Protein 3ERW (pdb70)

Nearest PDB structures (foldseek):
  3erw-assembly1_A  TM=1.005E+00  e=5.647E-27  Bacillus subtilis
  5um7-assembly2_B  TM=8.382E-01  e=1.668E-10  Streptococcus gordonii str. Challis substr. CH1
  2l5o-assembly1_A  TM=7.995E-01  e=3.640E-10  Neisseria meningitidis serogroup B
  5um7-assembly1_A  TM=8.100E-01  e=2.735E-09  Streptococcus gordonii str. Challis substr. CH1
  4txo-assembly2_A  TM=7.843E-01  e=5.969E-09  Bradyrhizobium diazoefficiens USDA 110

Foldseek 3Di:
DQDQDKDWAFPVGRIDIVPDAQAKEKEWEDECPPPQCVVQLVQVQVLVVVCLDPRYAYAYEYAQVPDPHVVVVVVSCVVVVRDHTYDYCPVVVVCVVPDPAPGKIFIAGNSNDTPDIDGTHHSVVVSVSRD/DQDQDKDWAFPVGRIDIVPDAQAKEKEWEDECPPPQCVVQLVQVQVLVVVCLDPRYAYAYEYAQVVDPHVVVVVVSCVVVVRDHTYDYCPVVVVCVVPDPAPGKIFIAGNSNDTPDIDGTHHSVVVSVSRD/DKDWAFPVGRIDIVPDAQAKEKEWEDECPPPQCVVQLVQVQVLVVVCLDPRYAYAYEYAQVVDPHVVVVVVSCVVVVRDHTYDYCPVVVVCVVPDDAPGKIFIAGNVNDTPDIDGTHHSVVVSVSRD/DQDQDKDWAFPVGRIDIVPDAQAKEKEWEDECPPPQCVVQLVQVQVLVVVCLDPRYAYAYEYAQVVDPHVVVVVVSCVVVVRDHTYDYCVVVVVCVVPDPAPGKIFIAGNSNDTPDIDGTHHSVVVSVSRD/DQDQDKDWAFPVGRIDIVPDAQAKEKEWEDECPPPQCVVQLVQVQVLVVVCLDPRYAYAYEYAQVPDPHDVVVVVSCVVVVRDHTYDYCVVVVVCVVPDPAPGKIFIAGNSNDTPDIDGTHHSVVVSVSRD/DDKDWAFPVGDIDIVPDAQAKEKEWEDECPPPQVVVQLVQVQVLVVVCLDPRYAYAYEYAQVVDPHDVVVVVSCVVVVRDHTYDYCPVVVVCVVPDDAPGKIFIAGNVNDTPDIDGTHHSVVVSVSRD/DDQDKDWAFPVGRIDIVPDAQAKEKEWEDECPPPQCVVQLVQVQVLVVVCLDPRYAYAYEYAQVVDPHDVVVVVSCVVVVRDHTYDYCPVVVVCVVPDPAPGKIFIAGNSNDTPDIDGTHHSVVVSVSRD

Secondary structure (DSSP, 8-state):
--S--EE---TTS----BS-TTSEEEEEEE-SS-HHHHHHHHHHHHHHHH---SSEEEEEEE-GGGSS-HHHHHHHHHHTT--S-EEE-SSS---TT---EESEEEEE-TT--EEEEEE---HHHHHHHH-/--S---B---TTS----BSPTTSEEEEEEE-SS-HHHHHHHHHHHHHHHH---SSEEEEEEE-GGGSS-HHHHHHHHHHTT--S-EEE-SSS---TT---EESEEEEE-TT--EEEEEE---HHHHHHHH-/-EE---TTS----BSPTTSEEEEEEE-SS-HHHHHHHHHHHHHHHH---SSEEEEEEE-GGGSS-HHHHHHHHHHTT--S-EEE-SSS---TT---SSSEEEEE-TT--EEEEEE---HHHHHHHH-/--SS-EE---TTS----BSPTTSEEEEEEE-SS-HHHHHHHHHHHHHHHH---SSEEEEEEE-GGGSS-HHHHHHHHHHTT--S-EEE-SSS---TT---SSSEEEEE-TT--EEEEEE---HHHHHHHH-/--S--EE---TTS----BSPTTSEEEEEEE-SS-HHHHHHHHHHHHHHHH---SSEEEEEEE-GGGSS-HHHHHHHHHHTT--S-EEE-SSS---TT---EESEEEEE-TT--EEEEEE---HHHHHHHH-/---B---TTS----BSPTTSEEEEEEE-SS-HHHHHHHHHHHHHHHH---SSEEEEEEE-GGGSS-HHHHHHHHHHTT--S-EEE-SSS---TT---EESEEEEE-TT--EEEEEE---HHHHHHHH-/--S--B---TTS----BSPTTSEEEEEEE-SS-HHHHHHHHHHHHHHHH---SSEEEEEEE-GGGSS-HHHHHHHHHHTT--S-EEE-SSS---TT---SSSEEEEE-TT--EEEEEE---HHHHHHHH-

Sequence (909 aa):
PAVPAVFLKTIEGEDISIPNNKGQKTILHFWTSWCCPPCCKKELPQFQSFYDAHPSDSVKLVTVNLVNSEQNQQVVEDFIKANKLTFPIVLDSKGELKEYHIITIPTSFLLNEKGEIEKTKIGPTAEQLKEWTEPAVPAVFLKTIEGEDISIPNNKGQKTILHFWTSWCCPPCCKKELPQFQSFYDAHPSDSVKLVTVNLVNSEQNQQVVEDFIKANKLTFPIVLDSKGELKEYHIITIPTSFLLNEKGEIEKTKIGPTAEQLKEWTEAVFLKTIEGEDISIPNNKGQKTILHFWTSWCCPPCCKKELPQFQSFYDAHPSDSVKLVTVNLVNSEQNQQVVEDFIKANKLTFPIVLDSKGELKEYHIITIPTSFLLNEKGEIEKTKIGPTAEEQLKEWTEPAVPAVFLKTIEGEDISIPNNKGQKTILHFWTSWCCPPCCKKELPQFQSFYDAHPSDSVKLVTVNLVNSEQNQQVVEDFIKANKLTFPIVLDSKGELKEYHIITIPTSFLLNEKGEIEKTKIGPTAEQLKEWTEPAVPAVFLKTIEGEDISIPNNKGQKTILHFWTSWCCPPCCKKELPQFQSFYDAHPSDSVKLVTVNLVNSEQNQQVVEDFIKANKLTFPIVLDSKGELKEYHIITIPTSFLLNEKGEIEKTKIGPTAEEQLKEWTEPAVFLKTIEGEDISIPNNKGQKTILHFWTSWCCPPCCKKELPQFQSFYDAHPSDSVKLVTVNLVNSEQNQQVVEDFIKANKLTFPIVLDSKGEELKEYHIITIPTSFLLNEKGEIEKTKIGPTAEQLKEWTEAVPAVFLKTIEGEDISIPNNKGQKTILHFWTSWCCPPCCKKELPQFQSFYDAHPSDSVKLVTVNLVNSEQNQQVVEDFIKANKLTFPIVLDSKGELKEYHIITIPTSFLLNEKGEIEKTKIGPTAEQLKEWTE

Structure (mmCIF, N/CA/C/O backbone):
data_3ERW
#
_entry.id   3ERW
#
_cell.length_a   133.717
_cell.length_b   133.717
_cell.length_c   64.820
_cell.angle_alpha   90.00
_cell.angle_beta   90.00
_cell.angle_gamma   120.00
#
_symmetry.space_group_name_H-M   'P 31'
#
loop_
_entity.id
_entity.type
_entity.pdbx_description
1 polymer 'Sporulation thiol-disulfide oxidoreductase A'
2 water water
#
loop_
_atom_site.group_PDB
_atom_site.id
_atom_site.type_symbol
_atom_site.label_atom_id
_atom_site.label_alt_id
_atom_site.label_comp_id
_atom_site.label_asym_id
_atom_site.label_entity_id
_atom_site.label_seq_id
_atom_site.pdbx_PDB_ins_code
_atom_site.Cartn_x
_atom_site.Cartn_y
_atom_site.Cartn_z
_atom_site.occupancy
_atom_site.B_iso_or_equiv
_atom_site.auth_seq_id
_atom_site.auth_comp_id
_atom_site.auth_asym_id
_atom_site.auth_atom_id
_atom_site.pdbx_PDB_model_num
ATOM 1 N N . PRO A 1 12 ? 23.702 27.370 27.051 1.00 43.62 31 PRO A N 1
ATOM 2 C CA . PRO A 1 12 ? 23.480 28.476 26.103 1.00 46.78 31 PRO A CA 1
ATOM 3 C C . PRO A 1 12 ? 22.010 28.571 25.671 1.00 38.86 31 PRO A C 1
ATOM 4 O O . PRO A 1 12 ? 21.367 27.550 25.433 1.00 35.57 31 PRO A O 1
ATOM 8 N N . ALA A 1 13 ? 21.495 29.790 25.574 1.00 26.08 32 ALA A N 1
ATOM 9 C CA . ALA A 1 13 ? 20.081 30.015 25.300 1.00 31.07 32 ALA A CA 1
ATOM 10 C C . ALA A 1 13 ? 19.556 29.154 24.144 1.00 53.10 32 ALA A C 1
ATOM 11 O O . ALA A 1 13 ? 18.569 28.427 24.291 1.00 48.92 32 ALA A O 1
ATOM 13 N N . VAL A 1 14 ? 20.225 29.241 22.996 1.00 53.11 33 VAL A N 1
ATOM 14 C CA . VAL A 1 14 ? 19.773 28.580 21.785 1.00 36.36 33 VAL A CA 1
ATOM 15 C C . VAL A 1 14 ? 20.890 27.718 21.214 1.00 35.68 33 VAL A C 1
ATOM 16 O O . VAL A 1 14 ? 22.066 28.029 21.380 1.00 28.48 33 VAL A O 1
ATOM 20 N N . PRO A 1 15 ? 20.530 26.598 20.570 1.00 47.76 34 PRO A N 1
ATOM 21 C CA . PRO A 1 15 ? 21.602 25.894 19.867 1.00 44.70 34 PRO A CA 1
ATOM 22 C C . PRO A 1 15 ? 21.920 26.664 18.577 1.00 40.34 34 PRO A C 1
ATOM 23 O O . PRO A 1 15 ? 21.073 26.797 17.694 1.00 30.65 34 PRO A O 1
ATOM 27 N N . ALA A 1 16 ? 23.132 27.200 18.496 1.00 36.21 35 ALA A N 1
ATOM 28 C CA . ALA A 1 16 ? 23.522 28.055 17.383 1.00 36.07 35 ALA A CA 1
ATOM 29 C C . ALA A 1 16 ? 25.018 28.249 17.402 1.00 36.55 35 ALA A C 1
ATOM 30 O O . ALA A 1 16 ? 25.613 28.345 18.473 1.00 42.65 35 ALA A O 1
ATOM 32 N N . VAL A 1 17 ? 25.629 28.296 16.221 1.00 30.17 36 VAL A N 1
ATOM 33 C CA . VAL A 1 17 ? 27.042 28.630 16.131 1.00 30.24 36 VAL A CA 1
ATOM 34 C C . VAL A 1 17 ? 27.185 30.030 15.564 1.00 25.13 36 VAL A C 1
ATOM 35 O O . VAL A 1 17 ? 26.315 30.515 14.843 1.00 22.79 36 VAL A O 1
ATOM 39 N N . PHE A 1 18 ? 28.283 30.676 15.929 1.00 32.69 37 PHE A N 1
ATOM 40 C CA . PHE A 1 18 ? 28.524 32.067 15.586 1.00 29.54 37 PHE A CA 1
ATOM 41 C C . PHE A 1 18 ? 29.645 32.169 14.573 1.00 30.14 37 PHE A C 1
ATOM 42 O O . PHE A 1 18 ? 30.693 31.524 14.719 1.00 26.34 37 PHE A O 1
ATOM 50 N N . LEU A 1 19 ? 29.395 32.964 13.537 1.00 31.35 38 LEU A N 1
ATOM 51 C CA . LEU A 1 19 ? 30.346 33.172 12.465 1.00 28.41 38 LEU A CA 1
ATOM 52 C C . LEU A 1 19 ? 30.773 34.625 12.496 1.00 31.96 38 LEU A C 1
ATOM 53 O O . LEU A 1 19 ? 30.027 35.520 12.103 1.00 32.25 38 LEU A O 1
ATOM 66 N N . LYS A 1 21 ? 34.012 37.731 12.387 1.00 30.74 40 LYS A N 1
ATOM 67 C CA . LYS A 1 21 ? 35.343 38.150 11.987 1.00 37.09 40 LYS A CA 1
ATOM 68 C C . LYS A 1 21 ? 36.049 38.761 13.201 1.00 34.29 40 LYS A C 1
ATOM 69 O O . LYS A 1 21 ? 35.532 39.653 13.868 1.00 25.92 40 LYS A O 1
ATOM 75 N N . THR A 1 22 ? 37.220 38.221 13.494 1.00 33.60 41 THR A N 1
ATOM 76 C CA . THR A 1 22 ? 38.084 38.694 14.560 1.00 25.75 41 THR A CA 1
ATOM 77 C C . THR A 1 22 ? 38.511 40.149 14.322 1.00 34.67 41 THR A C 1
ATOM 78 O O . THR A 1 22 ? 38.428 40.661 13.206 1.00 35.68 41 THR A O 1
ATOM 82 N N . ILE A 1 23 ? 38.938 40.825 15.383 1.00 45.88 42 ILE A N 1
ATOM 83 C CA . ILE A 1 23 ? 39.418 42.201 15.275 1.00 39.47 42 ILE A CA 1
ATOM 84 C C . ILE A 1 23 ? 40.645 42.260 14.354 1.00 41.03 42 ILE A C 1
ATOM 85 O O . ILE A 1 23 ? 40.887 43.259 13.669 1.00 40.46 42 ILE A O 1
ATOM 90 N N . GLU A 1 24 ? 41.405 41.172 14.338 1.00 33.30 43 GLU A N 1
ATOM 91 C CA . GLU A 1 24 ? 42.603 41.065 13.520 1.00 37.26 43 GLU A CA 1
ATOM 92 C C . GLU A 1 24 ? 42.239 40.544 12.133 1.00 40.86 43 GLU A C 1
ATOM 93 O O . GLU A 1 24 ? 43.112 40.138 11.372 1.00 39.97 43 GLU A O 1
ATOM 99 N N . GLY A 1 25 ? 40.942 40.524 11.827 1.00 48.22 44 GLY A N 1
ATOM 100 C CA . GLY A 1 25 ? 40.461 40.162 10.503 1.00 36.20 44 GLY A CA 1
ATOM 101 C C . GLY A 1 25 ? 40.151 38.695 10.255 1.00 35.03 44 GLY A C 1
ATOM 102 O O . GLY A 1 25 ? 39.466 38.360 9.288 1.00 39.07 44 GLY A O 1
ATOM 103 N N . GLU A 1 26 ? 40.648 37.821 11.125 1.00 37.33 45 GLU A N 1
ATOM 104 C CA . GLU A 1 26 ? 40.476 36.374 10.973 1.00 36.93 45 GLU A CA 1
ATOM 105 C C . GLU A 1 26 ? 39.002 35.945 11.057 1.00 35.53 45 GLU A C 1
ATOM 106 O O . GLU A 1 26 ? 38.205 36.546 11.779 1.00 32.29 45 GLU A O 1
ATOM 112 N N . ASP A 1 27 ? 38.643 34.912 10.302 1.00 40.05 46 ASP A N 1
ATOM 113 C CA . ASP A 1 27 ? 37.292 34.356 10.353 1.00 33.97 46 ASP A CA 1
ATOM 114 C C . ASP A 1 27 ? 37.199 33.265 11.405 1.00 33.73 46 ASP A C 1
ATOM 115 O O . ASP A 1 27 ? 37.874 32.241 11.314 1.00 35.95 46 ASP A O 1
ATOM 120 N N . ILE A 1 28 ? 36.335 33.504 12.387 1.00 34.37 47 ILE A N 1
ATOM 121 C CA . ILE A 1 28 ? 36.204 32.679 13.579 1.00 30.77 47 ILE A CA 1
ATOM 122 C C . ILE A 1 28 ? 34.807 32.074 13.671 1.00 28.42 47 ILE A C 1
ATOM 123 O O . ILE A 1 28 ? 33.847 32.645 13.168 1.00 26.48 47 ILE A O 1
ATOM 128 N N . SER A 1 29 ? 34.691 30.916 14.306 1.00 27.94 48 SER A N 1
ATOM 129 C CA . SER A 1 29 ? 33.376 30.405 14.684 1.00 28.59 48 SER A CA 1
ATOM 130 C C . SER A 1 29 ? 33.336 30.064 16.174 1.00 29.72 48 SER A C 1
ATOM 131 O O . SER A 1 29 ? 34.368 29.906 16.814 1.00 28.00 48 SER A O 1
ATOM 134 N N . ILE A 1 30 ? 32.134 29.954 16.722 1.00 36.26 49 ILE A N 1
ATOM 135 C CA . ILE A 1 30 ? 31.959 29.556 18.116 1.00 29.88 49 ILE A CA 1
ATOM 136 C C . ILE A 1 30 ? 30.735 28.660 18.241 1.00 30.69 49 ILE A C 1
ATOM 137 O O . ILE A 1 30 ? 29.615 29.145 18.125 1.00 30.78 49 ILE A O 1
ATOM 142 N N . PRO A 1 31 ? 30.936 27.349 18.477 1.00 41.53 50 PRO A N 1
ATOM 143 C CA . PRO A 1 31 ? 32.201 26.653 18.737 1.00 37.18 50 PRO A CA 1
ATOM 144 C C . PRO A 1 31 ? 32.985 26.429 17.451 1.00 42.00 50 PRO A C 1
ATOM 145 O O . PRO A 1 31 ? 32.472 26.678 16.361 1.00 44.69 50 PRO A O 1
ATOM 149 N N A ASN A 1 32 ? 34.216 25.946 17.572 0.50 42.91 51 ASN A N 1
ATOM 150 N N B ASN A 1 32 ? 34.216 25.945 17.577 0.50 42.91 51 ASN A N 1
ATOM 151 C CA A ASN A 1 32 ? 35.037 25.712 16.390 0.50 43.10 51 ASN A CA 1
ATOM 152 C CA B ASN A 1 32 ? 35.042 25.692 16.404 0.50 43.09 51 ASN A CA 1
ATOM 153 C C A ASN A 1 32 ? 34.866 24.323 15.789 0.50 45.54 51 ASN A C 1
ATOM 154 C C B ASN A 1 32 ? 34.795 24.322 15.791 0.50 45.53 51 ASN A C 1
ATOM 155 O O A ASN A 1 32 ? 34.810 23.319 16.503 0.50 45.00 51 ASN A O 1
ATOM 156 O O B ASN A 1 32 ? 34.624 23.326 16.498 0.50 45.11 51 ASN A O 1
ATOM 165 N N . LYS A 1 33 ? 34.772 24.295 14.464 1.00 48.27 52 LYS A N 1
ATOM 166 C CA . LYS A 1 33 ? 34.645 23.065 13.706 1.00 48.24 52 LYS A CA 1
ATOM 167 C C . LYS A 1 33 ? 35.628 22.002 14.204 1.00 46.97 52 LYS A C 1
ATOM 168 O O . LYS A 1 33 ? 36.841 22.225 14.240 1.00 46.94 52 LYS A O 1
ATOM 174 N N . GLY A 1 34 ? 35.090 20.851 14.596 1.00 51.31 53 GLY A N 1
ATOM 175 C CA . GLY A 1 34 ? 35.898 19.739 15.066 1.00 51.97 53 GLY A CA 1
ATOM 176 C C . GLY A 1 34 ? 37.042 20.156 15.969 1.00 54.84 53 GLY A C 1
ATOM 177 O O . GLY A 1 34 ? 38.186 19.752 15.760 1.00 51.12 53 GLY A O 1
ATOM 178 N N . GLN A 1 35 ? 36.735 20.966 16.978 1.00 60.16 54 GLN A N 1
ATOM 179 C CA . GLN A 1 35 ? 37.762 21.462 17.880 1.00 43.51 54 GLN A CA 1
ATOM 180 C C . GLN A 1 35 ? 37.126 22.065 19.119 1.00 42.29 54 GLN A C 1
ATOM 181 O O . GLN A 1 35 ? 36.004 22.572 19.065 1.00 44.79 54 GLN A O 1
ATOM 187 N N . LYS A 1 36 ? 37.848 21.999 20.233 1.00 42.68 55 LYS A N 1
ATOM 188 C CA . LYS A 1 36 ? 37.368 22.526 21.511 1.00 38.18 55 LYS A CA 1
ATOM 189 C C . LYS A 1 36 ? 37.633 24.034 21.578 1.00 36.24 55 LYS A C 1
ATOM 190 O O . LYS A 1 36 ? 38.573 24.529 20.949 1.00 30.65 55 LYS A O 1
ATOM 196 N N . THR A 1 37 ? 36.806 24.758 22.333 1.00 29.96 56 THR A N 1
ATOM 197 C CA . THR A 1 37 ? 36.889 26.215 22.381 1.00 29.88 56 THR A CA 1
ATOM 198 C C . THR A 1 37 ? 36.941 26.786 23.802 1.00 27.60 56 THR A C 1
ATOM 199 O O . THR A 1 37 ? 36.131 26.429 24.665 1.00 26.18 56 THR A O 1
ATOM 203 N N . ILE A 1 38 ? 37.902 27.676 24.040 1.00 25.25 57 ILE A N 1
ATOM 204 C CA . ILE A 1 38 ? 37.881 28.496 25.246 1.00 25.57 57 ILE A CA 1
ATOM 205 C C . ILE A 1 38 ? 37.329 29.892 24.912 1.00 27.79 57 ILE A C 1
ATOM 206 O O . ILE A 1 38 ? 37.954 30.679 24.174 1.00 20.51 57 ILE A O 1
ATOM 211 N N . LEU A 1 39 ? 36.149 30.178 25.457 1.00 19.46 58 LEU A N 1
ATOM 212 C CA . LEU A 1 39 ? 35.454 31.430 25.220 1.00 18.16 58 LEU A CA 1
ATOM 213 C C . LEU A 1 39 ? 35.595 32.359 26.436 1.00 25.56 58 LEU A C 1
ATOM 214 O O . LEU A 1 39 ? 35.254 31.980 27.558 1.00 18.74 58 LEU A O 1
ATOM 219 N N . HIS A 1 40 ? 36.099 33.572 26.207 1.00 22.45 59 HIS A N 1
ATOM 220 C CA . HIS A 1 40 ? 36.352 34.515 27.288 1.00 18.23 59 HIS A CA 1
ATOM 221 C C . HIS A 1 40 ? 35.647 35.856 27.065 1.00 17.52 59 HIS A C 1
ATOM 222 O O . HIS A 1 40 ? 35.721 36.421 25.984 1.00 19.23 59 HIS A O 1
ATOM 229 N N . PHE A 1 41 ? 34.975 36.353 28.106 1.00 20.51 60 PHE A N 1
ATOM 230 C CA . PHE A 1 41 ? 34.236 37.611 28.053 1.00 16.28 60 PHE A CA 1
ATOM 231 C C . PHE A 1 41 ? 34.876 38.715 28.917 1.00 19.12 60 PHE A C 1
ATOM 232 O O . PHE A 1 41 ? 35.232 38.488 30.075 1.00 15.20 60 PHE A O 1
ATOM 240 N N . TRP A 1 42 ? 35.005 39.915 28.356 1.00 19.08 61 TRP A N 1
ATOM 241 C CA . TRP A 1 42 ? 35.689 40.999 29.058 1.00 18.83 61 TRP A CA 1
ATOM 242 C C . TRP A 1 42 ? 35.374 42.407 28.531 1.00 16.63 61 TRP A C 1
ATOM 243 O O . TRP A 1 42 ? 34.771 42.579 27.474 1.00 21.21 61 TRP A O 1
ATOM 254 N N . THR A 1 43 ? 35.809 43.408 29.291 1.00 22.51 62 THR A N 1
ATOM 255 C CA . THR A 1 43 ? 35.861 44.796 28.844 1.00 20.92 62 THR A CA 1
ATOM 256 C C . THR A 1 43 ? 37.211 45.367 29.275 1.00 24.60 62 THR A C 1
ATOM 257 O O . THR A 1 43 ? 37.897 44.793 30.129 1.00 28.21 62 THR A O 1
ATOM 261 N N . SER A 1 44 ? 37.591 46.497 28.688 1.00 28.19 63 SER A N 1
ATOM 262 C CA . SER A 1 44 ? 38.893 47.102 28.942 1.00 24.17 63 SER A CA 1
ATOM 263 C C . SER A 1 44 ? 38.971 47.779 30.310 1.00 28.86 63 SER A C 1
ATOM 264 O O . SER A 1 44 ? 40.039 47.844 30.928 1.00 32.89 63 SER A O 1
ATOM 267 N N . TRP A 1 45 ? 37.836 48.276 30.788 1.00 33.06 64 TRP A N 1
ATOM 268 C CA . TRP A 1 45 ? 37.811 49.038 32.029 1.00 21.90 64 TRP A CA 1
ATOM 269 C C . TRP A 1 45 ? 37.595 48.149 33.245 1.00 25.31 64 TRP A C 1
ATOM 270 O O . TRP A 1 45 ? 37.883 48.544 34.373 1.00 26.09 64 TRP A O 1
ATOM 281 N N A CYS A 1 46 ? 37.084 46.948 33.007 0.50 25.22 65 CYS A N 1
ATOM 282 N N B CYS A 1 46 ? 37.075 46.949 33.015 0.50 25.15 65 CYS A N 1
ATOM 283 C CA A CYS A 1 46 ? 36.863 45.981 34.073 0.50 23.33 65 CYS A CA 1
ATOM 284 C CA B CYS A 1 46 ? 36.835 46.013 34.103 0.50 23.34 65 CYS A CA 1
ATOM 285 C C A CYS A 1 46 ? 38.182 45.703 34.793 0.50 24.88 65 CYS A C 1
ATOM 286 C C B CYS A 1 46 ? 38.158 45.708 34.797 0.50 24.89 65 CYS A C 1
ATOM 287 O O A CYS A 1 46 ? 39.113 45.168 34.197 0.50 28.78 65 CYS A O 1
ATOM 288 O O B CYS A 1 46 ? 39.069 45.155 34.186 0.50 28.77 65 CYS A O 1
ATOM 293 N N . PRO A 1 47 ? 38.272 46.085 36.078 1.00 26.87 66 PRO A N 1
ATOM 294 C CA . PRO A 1 47 ? 39.521 45.897 36.829 1.00 25.78 66 PRO A CA 1
ATOM 295 C C . PRO A 1 47 ? 40.057 44.455 36.845 1.00 24.37 66 PRO A C 1
ATOM 296 O O . PRO A 1 47 ? 41.242 44.272 36.560 1.00 30.61 66 PRO A O 1
ATOM 300 N N . PRO A 1 48 ? 39.213 43.451 37.156 1.00 26.83 67 PRO A N 1
ATOM 301 C CA . PRO A 1 48 ? 39.699 42.060 37.133 1.00 23.84 67 PRO A CA 1
ATOM 302 C C . PRO A 1 48 ? 40.084 41.542 35.734 1.00 24.77 67 PRO A C 1
ATOM 303 O O . PRO A 1 48 ? 40.990 40.717 35.622 1.00 26.85 67 PRO A O 1
ATOM 307 N N A CYS A 1 49 ? 39.402 42.024 34.696 0.50 25.09 68 CYS A N 1
ATOM 308 N N B CYS A 1 49 ? 39.388 42.007 34.698 0.50 25.06 68 CYS A N 1
ATOM 309 C CA A CYS A 1 49 ? 39.707 41.642 33.318 0.50 24.39 68 CYS A CA 1
ATOM 310 C CA B CYS A 1 49 ? 39.711 41.650 33.317 0.50 24.38 68 CYS A CA 1
ATOM 311 C C A CYS A 1 49 ? 41.041 42.232 32.888 0.50 23.66 68 CYS A C 1
ATOM 312 C C B CYS A 1 49 ? 41.062 42.220 32.934 0.50 23.66 68 CYS A C 1
ATOM 313 O O A CYS A 1 49 ? 41.864 41.560 32.283 0.50 26.10 68 CYS A O 1
ATOM 314 O O B CYS A 1 49 ? 41.917 41.525 32.403 0.50 26.13 68 CYS A O 1
ATOM 319 N N . LYS A 1 50 ? 41.225 43.511 33.196 1.00 30.06 69 LYS A N 1
ATOM 320 C CA . LYS A 1 50 ? 42.444 44.241 32.877 1.00 28.21 69 LYS A CA 1
ATOM 321 C C . LYS A 1 50 ? 43.714 43.520 33.335 1.00 26.92 69 LYS A C 1
ATOM 322 O O . LYS A 1 50 ? 44.652 43.360 32.561 1.00 27.32 69 LYS A O 1
ATOM 328 N N . LYS A 1 51 ? 43.753 43.090 34.591 1.00 25.45 70 LYS A N 1
ATOM 329 C CA . LYS A 1 51 ? 44.941 42.403 35.084 1.00 25.50 70 LYS A CA 1
ATOM 330 C C . LYS A 1 51 ? 44.999 40.922 34.679 1.00 27.37 70 LYS A C 1
ATOM 331 O O . LYS A 1 51 ? 46.028 40.266 34.824 1.00 35.31 70 LYS A O 1
ATOM 337 N N . GLU A 1 52 ? 43.897 40.411 34.142 1.00 29.42 71 GLU A N 1
ATOM 338 C CA . GLU A 1 52 ? 43.820 39.030 33.676 1.00 20.34 71 GLU A CA 1
ATOM 339 C C . GLU A 1 52 ? 44.181 38.881 32.198 1.00 25.14 71 GLU A C 1
ATOM 340 O O . GLU A 1 52 ? 44.534 37.792 31.754 1.00 26.88 71 GLU A O 1
ATOM 346 N N . LEU A 1 53 ? 44.079 39.968 31.435 1.00 23.08 72 LEU A N 1
ATOM 347 C CA . LEU A 1 53 ? 44.386 39.939 29.999 1.00 27.37 72 LEU A CA 1
ATOM 348 C C . LEU A 1 53 ? 45.808 39.460 29.652 1.00 28.49 72 LEU A C 1
ATOM 349 O O . LEU A 1 53 ? 46.001 38.768 28.647 1.00 30.00 72 LEU A O 1
ATOM 354 N N . PRO A 1 54 ? 46.812 39.845 30.464 1.00 32.09 73 PRO A N 1
ATOM 355 C CA . PRO A 1 54 ? 48.184 39.358 30.248 1.00 30.32 73 PRO A CA 1
ATOM 356 C C . PRO A 1 54 ? 48.280 37.842 30.410 1.00 31.77 73 PRO A C 1
ATOM 357 O O . PRO A 1 54 ? 49.142 37.187 29.816 1.00 27.54 73 PRO A O 1
ATOM 361 N N . GLN A 1 55 ? 47.383 37.305 31.228 1.00 33.97 74 GLN A N 1
ATOM 362 C CA . GLN A 1 55 ? 47.273 35.872 31.475 1.00 26.40 74 GLN A CA 1
ATOM 363 C C . GLN A 1 55 ? 46.847 35.132 30.199 1.00 23.96 74 GLN A C 1
ATOM 364 O O . GLN A 1 55 ? 47.359 34.053 29.882 1.00 26.96 74 GLN A O 1
ATOM 370 N N . PHE A 1 56 ? 45.913 35.726 29.464 1.00 27.18 75 PHE A N 1
ATOM 371 C CA . PHE A 1 56 ? 45.450 35.171 28.190 1.00 24.01 75 PHE A CA 1
ATOM 372 C C . PHE A 1 56 ? 46.460 35.359 27.066 1.00 25.18 75 PHE A C 1
ATOM 373 O O . PHE A 1 56 ? 46.570 34.516 26.181 1.00 26.08 75 PHE A O 1
ATOM 381 N N . GLN A 1 57 ? 47.191 36.471 27.103 1.00 28.45 76 GLN A N 1
ATOM 382 C CA . GLN A 1 57 ? 48.282 36.702 26.156 1.00 30.97 76 GLN A CA 1
ATOM 383 C C . GLN A 1 57 ? 49.400 35.677 26.365 1.00 27.14 76 GLN A C 1
ATOM 384 O O . GLN A 1 57 ? 49.856 35.040 25.422 1.00 28.29 76 GLN A O 1
ATOM 390 N N . SER A 1 58 ? 49.829 35.514 27.610 1.00 25.42 77 SER A N 1
ATOM 391 C CA . SER A 1 58 ? 50.829 34.501 27.963 1.00 23.85 77 SER A CA 1
ATOM 392 C C . SER A 1 58 ? 50.447 33.080 27.524 1.00 28.87 77 SER A C 1
ATOM 393 O O . SER A 1 58 ? 51.219 32.396 26.857 1.00 40.11 77 SER A O 1
ATOM 396 N N . PHE A 1 59 ? 49.254 32.642 27.907 1.00 31.75 78 PHE A N 1
ATOM 397 C CA . PHE A 1 59 ? 48.703 31.347 27.490 1.00 23.93 78 PHE A CA 1
ATOM 398 C C . PHE A 1 59 ? 48.667 31.178 25.969 1.00 31.31 78 PHE A C 1
ATOM 399 O O . PHE A 1 59 ? 49.076 30.145 25.435 1.00 34.12 78 PHE A O 1
ATOM 407 N N . TYR A 1 60 ? 48.174 32.200 25.276 1.00 31.35 79 TYR A N 1
ATOM 408 C CA . TYR A 1 60 ? 48.107 32.197 23.814 1.00 29.27 79 TYR A CA 1
ATOM 409 C C . TYR A 1 60 ? 49.490 32.093 23.165 1.00 30.85 79 TYR A C 1
ATOM 410 O O . TYR A 1 60 ? 49.666 31.406 22.161 1.00 31.16 79 TYR A O 1
ATOM 419 N N . ASP A 1 61 ? 50.460 32.806 23.733 1.00 33.19 80 ASP A N 1
ATOM 420 C CA . ASP A 1 61 ? 51.820 32.826 23.207 1.00 30.40 80 ASP A CA 1
ATOM 421 C C . ASP A 1 61 ? 52.495 31.464 23.382 1.00 40.98 80 ASP A C 1
ATOM 422 O O . ASP A 1 61 ? 53.253 31.017 22.514 1.00 44.33 80 ASP A O 1
ATOM 427 N N . ALA A 1 62 ? 52.209 30.807 24.503 1.00 39.93 81 ALA A N 1
ATOM 428 C CA . ALA A 1 62 ? 52.786 29.493 24.801 1.00 39.18 81 ALA A CA 1
ATOM 429 C C . ALA A 1 62 ? 52.168 28.376 23.961 1.00 44.52 81 ALA A C 1
ATOM 430 O O . ALA A 1 62 ? 52.787 27.331 23.766 1.00 46.48 81 ALA A O 1
ATOM 432 N N . HIS A 1 63 ? 50.948 28.605 23.474 1.00 50.98 82 HIS A N 1
ATOM 433 C CA . HIS A 1 63 ? 50.239 27.660 22.597 1.00 45.94 82 HIS A CA 1
ATOM 434 C C . HIS A 1 63 ? 50.320 26.203 23.063 1.00 56.04 82 HIS A C 1
ATOM 435 O O . HIS A 1 63 ? 50.896 25.356 22.373 1.00 53.22 82 HIS A O 1
ATOM 442 N N . PRO A 1 64 ? 49.739 25.906 24.239 1.00 56.79 83 PRO A N 1
ATOM 443 C CA . PRO A 1 64 ? 49.773 24.543 24.784 1.00 52.76 83 PRO A CA 1
ATOM 444 C C . PRO A 1 64 ? 49.095 23.507 23.880 1.00 51.31 83 PRO A C 1
ATOM 445 O O . PRO A 1 64 ? 49.631 22.411 23.719 1.00 50.17 83 PRO A O 1
ATOM 449 N N . SER A 1 65 ? 47.947 23.845 23.296 1.00 56.01 84 SER A N 1
ATOM 450 C CA . SER A 1 65 ? 47.176 22.861 22.531 1.00 53.78 84 SER A CA 1
ATOM 451 C C . SER A 1 65 ? 46.856 23.264 21.092 1.00 51.35 84 SER A C 1
ATOM 452 O O . SER A 1 65 ? 46.685 24.445 20.777 1.00 49.97 84 SER A O 1
ATOM 455 N N . ASP A 1 66 ? 46.771 22.255 20.230 1.00 55.85 85 ASP A N 1
ATOM 456 C CA . ASP A 1 66 ? 46.354 22.438 18.843 1.00 61.48 85 ASP A CA 1
ATOM 457 C C . ASP A 1 66 ? 44.888 22.066 18.693 1.00 58.50 85 ASP A C 1
ATOM 458 O O . ASP A 1 66 ? 44.247 22.416 17.701 1.00 47.12 85 ASP A O 1
ATOM 463 N N . SER A 1 67 ? 44.367 21.348 19.686 1.00 50.95 86 SER A N 1
ATOM 464 C CA . SER A 1 67 ? 42.994 20.871 19.649 1.00 47.45 86 SER A CA 1
ATOM 465 C C . SER A 1 67 ? 42.060 21.764 20.456 1.00 47.62 86 SER A C 1
ATOM 466 O O . SER A 1 67 ? 40.886 21.439 20.631 1.00 42.44 86 SER A O 1
ATOM 469 N N . VAL A 1 68 ? 42.586 22.888 20.942 1.00 46.17 87 VAL A N 1
ATOM 470 C CA . VAL A 1 68 ? 41.773 23.867 21.666 1.00 41.57 87 VAL A CA 1
ATOM 471 C C . VAL A 1 68 ? 41.935 25.269 21.086 1.00 42.03 87 VAL A C 1
ATOM 472 O O . VAL A 1 68 ? 43.047 25.748 20.887 1.00 43.31 87 VAL A O 1
ATOM 476 N N . LYS A 1 69 ? 40.814 25.923 20.821 1.00 38.16 88 LYS A N 1
ATOM 477 C CA . LYS A 1 69 ? 40.834 27.231 20.194 1.00 34.15 88 LYS A CA 1
ATOM 478 C C . LYS A 1 69 ? 40.400 28.314 21.188 1.00 34.10 88 LYS A C 1
ATOM 479 O O . LYS A 1 69 ? 39.329 28.230 21.786 1.00 32.38 88 LYS A O 1
ATOM 485 N N . LEU A 1 70 ? 41.247 29.322 21.373 1.00 24.66 89 LEU A N 1
ATOM 486 C CA . LEU A 1 70 ? 40.895 30.468 22.200 1.00 26.41 89 LEU A CA 1
ATOM 487 C C . LEU A 1 70 ? 40.177 31.548 21.398 1.00 29.49 89 LEU A C 1
ATOM 488 O O . LEU A 1 70 ? 40.756 32.146 20.488 1.00 34.70 89 LEU A O 1
ATOM 493 N N . VAL A 1 71 ? 38.910 31.792 21.722 1.00 27.14 90 VAL A N 1
ATOM 494 C CA . VAL A 1 71 ? 38.239 32.992 21.226 1.00 24.01 90 VAL A CA 1
ATOM 495 C C . VAL A 1 71 ? 37.726 33.885 22.353 1.00 22.31 90 VAL A C 1
ATOM 496 O O . VAL A 1 71 ? 37.135 33.430 23.339 1.00 22.69 90 VAL A O 1
ATOM 500 N N . THR A 1 72 ? 37.985 35.171 22.176 1.00 28.68 91 THR A N 1
ATOM 501 C CA . THR A 1 72 ? 37.814 36.182 23.198 1.00 22.70 91 THR A CA 1
ATOM 502 C C . THR A 1 72 ? 36.757 37.197 22.748 1.00 22.36 91 THR A C 1
ATOM 503 O O . THR A 1 72 ? 36.752 37.651 21.598 1.00 18.86 91 THR A O 1
ATOM 507 N N . VAL A 1 73 ? 35.843 37.531 23.648 1.00 19.51 92 VAL A N 1
ATOM 508 C CA . VAL A 1 73 ? 34.745 38.422 23.307 1.00 17.81 92 VAL A CA 1
ATOM 509 C C . VAL A 1 73 ? 34.748 39.730 24.089 1.00 23.94 92 VAL A C 1
ATOM 510 O O . VAL A 1 73 ? 34.539 39.734 25.308 1.00 28.19 92 VAL A O 1
ATOM 514 N N . ASN A 1 74 ? 34.971 40.842 23.392 1.00 20.25 93 ASN A N 1
ATOM 515 C CA . ASN A 1 74 ? 34.853 42.148 24.026 1.00 17.90 93 ASN A CA 1
ATOM 516 C C . ASN A 1 74 ? 33.397 42.579 24.031 1.00 23.73 93 ASN A C 1
ATOM 517 O O . ASN A 1 74 ? 32.706 42.475 23.019 1.00 21.75 93 ASN A O 1
ATOM 522 N N . LEU A 1 75 ? 32.920 43.022 25.187 1.00 28.42 94 LEU A N 1
ATOM 523 C CA . LEU A 1 75 ? 31.565 43.533 25.299 1.00 21.36 94 LEU A CA 1
ATOM 524 C C . LEU A 1 75 ? 31.586 45.001 24.939 1.00 22.98 94 LEU A C 1
ATOM 525 O O . LEU A 1 75 ? 31.589 45.867 25.810 1.00 29.23 94 LEU A O 1
ATOM 530 N N . VAL A 1 76 ? 31.614 45.270 23.641 1.00 26.00 95 VAL A N 1
ATOM 531 C CA . VAL A 1 76 ? 31.871 46.608 23.139 1.00 23.44 95 VAL A CA 1
ATOM 532 C C . VAL A 1 76 ? 30.786 47.619 23.526 1.00 25.75 95 VAL A C 1
ATOM 533 O O . VAL A 1 76 ? 31.072 48.801 23.734 1.00 26.81 95 VAL A O 1
ATOM 537 N N . ASN A 1 77 ? 29.552 47.147 23.649 1.00 25.10 96 ASN A N 1
ATOM 538 C CA . ASN A 1 77 ? 28.434 48.015 24.004 1.00 20.33 96 ASN A CA 1
ATOM 539 C C . ASN A 1 77 ? 28.475 48.423 25.472 1.00 26.54 96 ASN A C 1
ATOM 540 O O . ASN A 1 77 ? 27.674 49.240 25.927 1.00 29.01 96 ASN A O 1
ATOM 545 N N . SER A 1 78 ? 29.418 47.845 26.211 1.00 28.76 97 SER A N 1
ATOM 546 C CA . SER A 1 78 ? 29.692 48.255 27.591 1.00 22.85 97 SER A CA 1
ATOM 547 C C . SER A 1 78 ? 30.957 49.112 27.629 1.00 25.79 97 SER A C 1
ATOM 548 O O . SER A 1 78 ? 31.541 49.344 28.686 1.00 24.71 97 SER A O 1
ATOM 551 N N . GLU A 1 79 ? 31.382 49.573 26.460 1.00 27.85 98 GLU A N 1
ATOM 552 C CA . GLU A 1 79 ? 32.584 50.384 26.353 1.00 25.58 98 GLU A CA 1
ATOM 553 C C . GLU A 1 79 ? 32.195 51.796 25.969 1.00 27.26 98 GLU A C 1
ATOM 554 O O . GLU A 1 79 ? 31.077 52.030 25.523 1.00 31.75 98 GLU A O 1
ATOM 560 N N . GLN A 1 80 ? 33.112 52.738 26.156 1.00 33.82 99 GLN A N 1
ATOM 561 C CA . GLN A 1 80 ? 32.928 54.095 25.651 1.00 28.28 99 GLN A CA 1
ATOM 562 C C . GLN A 1 80 ? 32.466 54.038 24.192 1.00 26.89 99 GLN A C 1
ATOM 563 O O . GLN A 1 80 ? 31.400 54.537 23.830 1.00 37.08 99 GLN A O 1
ATOM 569 N N . ASN A 1 81 ? 33.284 53.417 23.357 1.00 24.47 100 ASN A N 1
ATOM 570 C CA . ASN A 1 81 ? 32.941 53.183 21.966 1.00 25.12 100 ASN A CA 1
ATOM 571 C C . ASN A 1 81 ? 33.890 52.117 21.430 1.00 26.05 100 ASN A C 1
ATOM 572 O O . ASN A 1 81 ? 34.694 51.563 22.189 1.00 22.31 100 ASN A O 1
ATOM 577 N 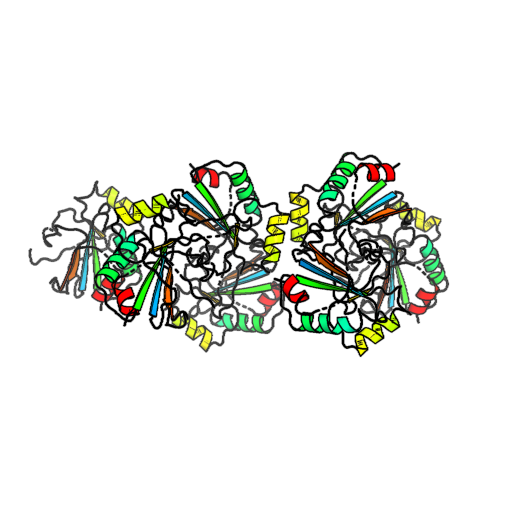N . GLN A 1 82 ? 33.801 51.833 20.132 1.00 31.42 101 GLN A N 1
ATOM 578 C CA . GLN A 1 82 ? 34.646 50.814 19.514 1.00 31.29 101 GLN A CA 1
ATOM 579 C C . GLN A 1 82 ? 36.098 51.256 19.322 1.00 27.24 101 GLN A C 1
ATOM 580 O O . GLN A 1 82 ? 37.019 50.445 19.428 1.00 32.74 101 GLN A O 1
ATOM 586 N N . GLN A 1 83 ? 36.304 52.535 19.034 1.00 30.19 102 GLN A N 1
ATOM 587 C CA . GLN A 1 83 ? 37.657 53.042 18.812 1.00 30.40 102 GLN A CA 1
ATOM 588 C C . GLN A 1 83 ? 38.493 52.893 20.072 1.00 25.74 102 GLN A C 1
ATOM 589 O O . GLN A 1 83 ? 39.670 52.571 20.000 1.00 22.05 102 GLN A O 1
ATOM 595 N N . VAL A 1 84 ? 37.862 53.129 21.222 1.00 25.72 103 VAL A N 1
ATOM 596 C CA . VAL A 1 84 ? 38.516 53.000 22.522 1.00 27.07 103 VAL A CA 1
ATOM 597 C C . VAL A 1 84 ? 39.049 51.589 22.730 1.00 24.17 103 VAL A C 1
ATOM 598 O O . VAL A 1 84 ? 40.169 51.408 23.192 1.00 22.70 103 VAL A O 1
ATOM 602 N N . VAL A 1 85 ? 38.244 50.596 22.370 1.00 28.38 104 VAL A N 1
ATOM 603 C CA . VAL A 1 85 ? 38.669 49.202 22.431 1.00 24.53 104 VAL A CA 1
ATOM 604 C C . VAL A 1 85 ? 39.842 48.960 21.477 1.00 24.60 104 VAL A C 1
ATOM 605 O O . VAL A 1 85 ? 40.879 48.426 21.861 1.00 23.74 104 VAL A O 1
ATOM 609 N N . GLU A 1 86 ? 39.666 49.365 20.227 1.00 26.55 105 GLU A N 1
ATOM 610 C CA . GLU A 1 86 ? 40.746 49.351 19.254 1.00 24.58 105 GLU A CA 1
ATOM 611 C C . GLU A 1 86 ? 42.062 49.852 19.838 1.00 23.17 105 GLU A C 1
ATOM 612 O O . GLU A 1 86 ? 43.083 49.184 19.742 1.00 29.22 105 GLU A O 1
ATOM 618 N N . ASP A 1 87 ? 42.034 51.048 20.415 1.00 23.69 106 ASP A N 1
ATOM 619 C CA . ASP A 1 87 ? 43.225 51.668 20.983 1.00 21.96 106 ASP A CA 1
ATOM 620 C C . ASP A 1 87 ? 43.799 50.826 22.102 1.00 22.18 106 ASP A C 1
ATOM 621 O O . ASP A 1 87 ? 45.010 50.614 22.166 1.00 26.56 106 ASP A O 1
ATOM 626 N N . PHE A 1 88 ? 42.914 50.350 22.976 1.00 22.49 107 PHE A N 1
ATOM 627 C CA . PHE A 1 88 ? 43.284 49.507 24.111 1.00 22.81 107 PHE A CA 1
ATOM 628 C C . PHE A 1 88 ? 44.007 48.236 23.672 1.00 22.68 107 PHE A C 1
ATOM 629 O O . PHE A 1 88 ? 45.063 47.897 24.210 1.00 24.16 107 PHE A O 1
ATOM 637 N N . ILE A 1 89 ? 43.428 47.536 22.700 1.00 22.18 108 ILE A N 1
ATOM 638 C CA . ILE A 1 89 ? 44.020 46.314 22.169 1.00 24.45 108 ILE A CA 1
ATOM 639 C C . ILE A 1 89 ? 45.390 46.606 21.596 1.00 22.76 108 ILE A C 1
ATOM 640 O O . ILE A 1 89 ? 46.356 45.919 21.897 1.00 31.43 108 ILE A O 1
ATOM 645 N N . LYS A 1 90 ? 45.462 47.648 20.778 1.00 30.04 109 LYS A N 1
ATOM 646 C CA . LYS A 1 90 ? 46.707 48.092 20.161 1.00 26.38 109 LYS A CA 1
ATOM 647 C C . LYS A 1 90 ? 47.752 48.465 21.211 1.00 23.85 109 LYS A C 1
ATOM 648 O O . LYS A 1 90 ? 48.859 47.952 21.187 1.00 25.77 109 LYS A O 1
ATOM 654 N N . ALA A 1 91 ? 47.387 49.351 22.135 1.00 22.57 110 ALA A N 1
ATOM 655 C CA . ALA A 1 91 ? 48.306 49.810 23.189 1.00 27.66 110 ALA A CA 1
ATOM 656 C C . ALA A 1 91 ? 48.825 48.694 24.116 1.00 29.39 110 ALA A C 1
ATOM 657 O O . ALA A 1 91 ? 49.976 48.719 24.546 1.00 24.38 110 ALA A O 1
ATOM 659 N N . ASN A 1 92 ? 47.973 47.722 24.430 1.00 33.26 111 ASN A N 1
ATOM 660 C CA . ASN A 1 92 ? 48.369 46.619 25.302 1.00 27.81 111 ASN A CA 1
ATOM 661 C C . ASN A 1 92 ? 48.923 45.422 24.545 1.00 24.46 111 ASN A C 1
ATOM 662 O O . ASN A 1 92 ? 49.184 44.377 25.139 1.00 22.99 111 ASN A O 1
ATOM 667 N N . LYS A 1 93 ? 49.087 45.591 23.236 1.00 28.58 112 LYS A N 1
ATOM 668 C CA . LYS A 1 93 ? 49.644 44.562 22.361 1.00 30.35 112 LYS A CA 1
ATOM 669 C C . LYS A 1 93 ? 48.973 43.198 22.542 1.00 32.58 112 LYS A C 1
ATOM 670 O O . LYS A 1 93 ? 49.637 42.160 22.611 1.00 38.07 112 LYS A O 1
ATOM 676 N N . LEU A 1 94 ? 47.645 43.223 22.611 1.00 31.38 113 LEU A N 1
ATOM 677 C CA . LEU A 1 94 ? 46.830 42.018 22.705 1.00 25.08 113 LEU A CA 1
ATOM 678 C C . LEU A 1 94 ? 46.724 41.351 21.332 1.00 31.16 113 LEU A C 1
ATOM 679 O O . LEU A 1 94 ? 46.219 41.945 20.374 1.00 30.95 113 LEU A O 1
ATOM 684 N N . THR A 1 95 ? 47.174 40.101 21.256 1.00 34.57 114 THR A N 1
ATOM 685 C CA . THR A 1 95 ? 47.336 39.399 19.982 1.00 29.34 114 THR A CA 1
ATOM 686 C C . THR A 1 95 ? 46.414 38.175 19.795 1.00 28.74 114 THR A C 1
ATOM 687 O O . THR A 1 95 ? 46.258 37.669 18.680 1.00 30.29 114 THR A O 1
ATOM 691 N N . PHE A 1 96 ? 45.796 37.709 20.879 1.00 30.01 115 PHE A N 1
ATOM 692 C CA . PHE A 1 96 ? 44.855 36.590 20.789 1.00 25.86 115 PHE A CA 1
ATOM 693 C C . PHE A 1 96 ? 43.584 37.026 20.047 1.00 25.01 115 PHE A C 1
ATOM 694 O O . PHE A 1 96 ? 43.355 38.219 19.864 1.00 35.17 115 PHE A O 1
ATOM 702 N N . PRO A 1 97 ? 42.760 36.061 19.600 1.00 31.04 116 PRO A N 1
ATOM 703 C CA . PRO A 1 97 ? 41.542 36.412 18.853 1.00 27.12 116 PRO A CA 1
ATOM 704 C C . PRO A 1 97 ? 40.542 37.227 19.673 1.00 24.54 116 PRO A C 1
ATOM 705 O O . PRO A 1 97 ? 40.122 36.805 20.750 1.00 23.13 116 PRO A O 1
ATOM 709 N N . ILE A 1 98 ? 40.172 38.396 19.163 1.00 27.29 117 ILE A N 1
ATOM 710 C CA . ILE A 1 98 ? 39.178 39.232 19.826 1.00 24.21 117 ILE A CA 1
ATOM 711 C C . ILE A 1 98 ? 37.984 39.488 18.928 1.00 22.74 117 ILE A C 1
ATOM 712 O O . ILE A 1 98 ? 38.121 39.963 17.801 1.00 23.37 117 ILE A O 1
ATOM 717 N N . VAL A 1 99 ? 36.811 39.167 19.452 1.00 23.25 118 VAL A N 1
ATOM 718 C CA . VAL A 1 99 ? 35.556 39.409 18.776 1.00 22.07 118 VAL A CA 1
ATOM 719 C C . VAL A 1 99 ? 34.775 40.474 19.546 1.00 18.21 118 VAL A C 1
ATOM 720 O O . VAL A 1 99 ? 34.741 40.466 20.772 1.00 25.40 118 VAL A O 1
ATOM 724 N N . LEU A 1 100 ? 34.186 41.411 18.818 1.00 23.21 119 LEU A N 1
ATOM 725 C CA . LEU A 1 100 ? 33.344 42.455 19.401 1.00 23.63 119 LEU A CA 1
ATOM 726 C C . LEU A 1 100 ? 31.895 42.009 19.391 1.00 20.50 119 LEU A C 1
ATOM 727 O O . LEU A 1 100 ? 31.367 41.672 18.341 1.00 27.71 119 LEU A O 1
ATOM 732 N N . ASP A 1 101 ? 31.258 42.009 20.555 1.00 19.36 120 ASP A N 1
ATOM 733 C CA . ASP A 1 101 ? 29.847 41.637 20.665 1.00 26.13 120 ASP A CA 1
ATOM 734 C C . ASP A 1 101 ? 28.916 42.806 20.323 1.00 27.32 120 ASP A C 1
ATOM 735 O O . ASP A 1 101 ? 28.176 43.296 21.186 1.00 26.23 120 ASP A O 1
ATOM 740 N N . SER A 1 102 ? 28.959 43.247 19.066 1.00 22.95 121 SER A N 1
ATOM 741 C CA . SER A 1 102 ? 28.271 44.467 18.633 1.00 23.17 121 SER A CA 1
ATOM 742 C C . SER A 1 102 ? 26.755 44.380 18.718 1.00 26.40 121 SER A C 1
ATOM 743 O O . SER A 1 102 ? 26.098 45.364 19.043 1.00 33.58 121 SER A O 1
ATOM 746 N N . LYS A 1 103 ? 26.203 43.209 18.417 1.00 29.38 122 LYS A N 1
ATOM 747 C CA . LYS A 1 103 ? 24.752 43.012 18.435 1.00 31.74 122 LYS A CA 1
ATOM 748 C C . LYS A 1 103 ? 24.262 42.445 19.759 1.00 26.06 122 LYS A C 1
ATOM 749 O O . LYS A 1 103 ? 23.064 42.374 19.998 1.00 29.46 122 LYS A O 1
ATOM 755 N N . GLY A 1 104 ? 25.188 42.031 20.612 1.00 25.21 123 GLY A N 1
ATOM 756 C CA . GLY A 1 104 ? 24.835 41.588 21.945 1.00 19.68 123 GLY A CA 1
ATOM 757 C C . GLY A 1 104 ? 24.266 40.191 21.992 1.00 26.42 123 GLY A C 1
ATOM 758 O O . GLY A 1 104 ? 23.664 39.795 22.989 1.00 31.85 123 GLY A O 1
ATOM 759 N N . GLU A 1 105 ? 24.472 39.438 20.918 1.00 26.02 124 GLU A N 1
ATOM 760 C CA . GLU A 1 105 ? 23.976 38.069 20.841 1.00 25.59 124 GLU A CA 1
ATOM 761 C C . GLU A 1 105 ? 24.783 37.094 21.679 1.00 27.33 124 GLU A C 1
ATOM 762 O O . GLU A 1 105 ? 24.214 36.181 22.267 1.00 31.31 124 GLU A O 1
ATOM 768 N N . LEU A 1 106 ? 26.105 37.274 21.712 1.00 25.28 125 LEU A N 1
ATOM 769 C CA . LEU A 1 106 ? 26.992 36.440 22.533 1.00 25.74 125 LEU A CA 1
ATOM 770 C C . LEU A 1 106 ? 26.679 36.558 24.035 1.00 28.85 125 LEU A C 1
ATOM 771 O O . LEU A 1 106 ? 26.510 35.552 24.735 1.00 28.58 125 LEU A O 1
ATOM 784 N N . LYS A 1 108 ? 23.961 37.549 25.252 1.00 24.94 127 LYS A N 1
ATOM 785 C CA . LYS A 1 108 ? 22.607 37.041 25.402 1.00 29.28 127 LYS A CA 1
ATOM 786 C C . LYS A 1 108 ? 22.581 35.511 25.427 1.00 29.02 127 LYS A C 1
ATOM 787 O O . LYS A 1 108 ? 21.963 34.904 26.302 1.00 36.34 127 LYS A O 1
ATOM 793 N N . GLU A 1 109 ? 23.271 34.900 24.468 1.00 26.47 128 GLU A N 1
ATOM 794 C CA . GLU A 1 109 ? 23.301 33.449 24.303 1.00 24.72 128 GLU A CA 1
ATOM 795 C C . GLU A 1 109 ? 23.967 32.710 25.462 1.00 26.49 128 GLU A C 1
ATOM 796 O O . GLU A 1 109 ? 23.587 31.585 25.788 1.00 26.57 128 GLU A O 1
ATOM 802 N N . TYR A 1 110 ? 24.969 33.339 26.072 1.00 31.73 129 TYR A N 1
ATOM 803 C CA . TYR A 1 110 ? 25.700 32.726 27.178 1.00 27.52 129 TYR A CA 1
ATOM 804 C C . TYR A 1 110 ? 25.288 33.289 28.531 1.00 21.57 129 TYR A C 1
ATOM 805 O O . TYR A 1 110 ? 25.917 32.994 29.536 1.00 24.81 129 TYR A O 1
ATOM 814 N N . HIS A 1 111 ? 24.215 34.076 28.536 1.00 25.48 130 HIS A N 1
ATOM 815 C CA . HIS A 1 111 ? 23.647 34.653 29.756 1.00 29.54 130 HIS A CA 1
ATOM 816 C C . HIS A 1 111 ? 24.700 35.335 30.626 1.00 27.26 130 HIS A C 1
ATOM 817 O O . HIS A 1 111 ? 24.780 35.082 31.832 1.00 25.44 130 HIS A O 1
ATOM 824 N N . ILE A 1 112 ? 25.501 36.198 30.007 1.00 28.66 131 ILE A N 1
ATOM 825 C CA . ILE A 1 112 ? 26.602 36.855 30.698 1.00 23.97 131 ILE A CA 1
ATOM 826 C C . ILE A 1 112 ? 26.118 38.019 31.548 1.00 23.50 131 ILE A C 1
ATOM 827 O O . ILE A 1 112 ? 25.559 38.990 31.030 1.00 28.88 131 ILE A O 1
ATOM 832 N N . ILE A 1 113 ? 26.327 37.898 32.856 1.00 27.78 132 ILE A N 1
ATOM 833 C CA . ILE A 1 113 ? 25.971 38.944 33.805 1.00 31.50 132 ILE A CA 1
ATOM 834 C C . ILE A 1 113 ? 27.215 39.405 34.540 1.00 26.19 132 ILE A C 1
ATOM 835 O O . ILE A 1 113 ? 27.234 40.470 35.140 1.00 32.42 132 ILE A O 1
ATOM 840 N N . THR A 1 114 ? 28.253 38.585 34.498 1.00 32.56 133 THR A N 1
ATOM 841 C CA . THR A 1 114 ? 29.466 38.861 35.249 1.00 35.72 133 THR A CA 1
ATOM 842 C C . THR A 1 114 ? 30.656 38.785 34.320 1.00 29.16 133 THR A C 1
ATOM 843 O O . THR A 1 114 ? 30.674 37.983 33.399 1.00 23.80 133 THR A O 1
ATOM 847 N N . ILE A 1 115 ? 31.644 39.641 34.556 1.00 28.44 134 ILE A N 1
ATOM 848 C CA . ILE A 1 115 ? 32.917 39.541 33.853 1.00 22.28 134 ILE A CA 1
ATOM 849 C C . ILE A 1 115 ? 34.064 39.720 34.845 1.00 24.15 134 ILE A C 1
ATOM 850 O O . ILE A 1 115 ? 33.942 40.500 35.797 1.00 29.62 134 ILE A O 1
ATOM 855 N N . PRO A 1 116 ? 35.173 38.977 34.649 1.00 29.82 135 PRO A N 1
ATOM 856 C CA . PRO A 1 116 ? 35.398 38.043 33.534 1.00 21.79 135 PRO A CA 1
ATOM 857 C C . PRO A 1 116 ? 34.610 36.747 33.678 1.00 20.70 135 PRO A C 1
ATOM 858 O O . PRO A 1 116 ? 34.336 36.301 34.792 1.00 29.73 135 PRO A O 1
ATOM 862 N N . THR A 1 117 ? 34.252 36.151 32.551 1.00 23.56 136 THR A N 1
ATOM 863 C CA . THR A 1 117 ? 33.662 34.820 32.532 1.00 25.79 136 THR A CA 1
ATOM 864 C C . THR A 1 117 ? 34.298 34.020 31.402 1.00 22.94 136 THR A C 1
ATOM 865 O O . THR A 1 117 ? 34.462 34.524 30.293 1.00 21.15 136 THR A O 1
ATOM 869 N N . SER A 1 118 ? 34.661 32.777 31.690 1.00 28.23 137 SER A N 1
ATOM 870 C CA . SER A 1 118 ? 35.279 31.904 30.697 1.00 25.63 137 SER A CA 1
ATOM 871 C C . SER A 1 118 ? 34.581 30.551 30.657 1.00 22.13 137 SER A C 1
ATOM 872 O O . SER A 1 118 ? 34.167 30.032 31.682 1.00 24.29 137 SER A O 1
ATOM 875 N N . PHE A 1 119 ? 34.459 29.990 29.458 1.00 29.31 138 PHE A N 1
ATOM 876 C CA . PHE A 1 119 ? 33.846 28.684 29.261 1.00 21.90 138 PHE A CA 1
ATOM 877 C C . PHE A 1 119 ? 34.801 27.772 28.507 1.00 22.37 138 PHE A C 1
ATOM 878 O O . PHE A 1 119 ? 35.604 28.233 27.697 1.00 22.73 138 PHE A O 1
ATOM 886 N N . LEU A 1 120 ? 34.690 26.473 28.779 1.00 29.37 139 LEU A N 1
ATOM 887 C CA . LEU A 1 120 ? 35.309 25.438 27.958 1.00 29.24 139 LEU A CA 1
ATOM 888 C C . LEU A 1 120 ? 34.174 24.744 27.202 1.00 25.70 139 LEU A C 1
ATOM 889 O O . LEU A 1 120 ? 33.299 24.139 27.807 1.00 26.19 139 LEU A O 1
ATOM 894 N N . LEU A 1 121 ? 34.164 24.862 25.882 1.00 30.46 140 LEU A N 1
ATOM 895 C CA . LEU A 1 121 ? 33.131 24.233 25.080 1.00 28.59 140 LEU A CA 1
ATOM 896 C C . LEU A 1 121 ? 33.730 23.048 24.332 1.00 32.29 140 LEU A C 1
ATOM 897 O O . LEU A 1 121 ? 34.889 23.098 23.921 1.00 32.44 140 LEU A O 1
ATOM 902 N N . ASN A 1 122 ? 32.955 21.982 24.154 1.00 31.01 141 ASN A N 1
ATOM 903 C CA . ASN A 1 122 ? 33.377 20.909 23.259 1.00 35.50 141 ASN A CA 1
ATOM 904 C C . ASN A 1 122 ? 32.989 21.232 21.815 1.00 38.84 141 ASN A C 1
ATOM 905 O O . ASN A 1 122 ? 32.462 22.312 21.540 1.00 28.63 141 ASN A O 1
ATOM 910 N N . GLU A 1 123 ? 33.248 20.298 20.901 1.00 44.83 142 GLU A N 1
ATOM 911 C CA . GLU A 1 123 ? 33.013 20.531 19.480 1.00 36.08 142 GLU A CA 1
ATOM 912 C C . GLU A 1 123 ? 31.549 20.753 19.173 1.00 31.83 142 GLU A C 1
ATOM 913 O O . GLU A 1 123 ? 31.203 21.255 18.109 1.00 38.57 142 GLU A O 1
ATOM 919 N N . LYS A 1 124 ? 30.690 20.380 20.111 1.00 32.18 143 LYS A N 1
ATOM 920 C CA . LYS A 1 124 ? 29.254 20.490 19.900 1.00 33.21 143 LYS A CA 1
ATOM 921 C C . LYS A 1 124 ? 28.684 21.743 20.534 1.00 35.72 143 LYS A C 1
ATOM 922 O O . LYS A 1 124 ? 27.477 21.967 20.492 1.00 39.81 143 LYS A O 1
ATOM 928 N N . GLY A 1 125 ? 29.552 22.557 21.124 1.00 27.13 144 GLY A N 1
ATOM 929 C CA . GLY A 1 125 ? 29.119 23.806 21.727 1.00 30.60 144 GLY A CA 1
ATOM 930 C C . GLY A 1 125 ? 28.547 23.656 23.125 1.00 33.45 144 GLY A C 1
ATOM 931 O O . GLY A 1 125 ? 27.996 24.597 23.698 1.00 30.98 144 GLY A O 1
ATOM 932 N N . GLU A 1 126 ? 28.675 22.459 23.674 1.00 34.42 145 GLU A N 1
ATOM 933 C CA . GLU A 1 126 ? 28.246 22.203 25.035 1.00 33.25 145 GLU A CA 1
ATOM 934 C C . GLU A 1 126 ? 29.282 22.725 26.030 1.00 30.51 145 GLU A C 1
ATOM 935 O O . GLU A 1 126 ? 30.492 22.628 25.806 1.00 28.52 145 GLU A O 1
ATOM 941 N N . ILE A 1 127 ? 28.799 23.268 27.140 1.00 29.54 146 ILE A N 1
ATOM 942 C CA . ILE A 1 127 ? 29.667 23.844 28.155 1.00 25.65 146 ILE A CA 1
ATOM 943 C C . ILE A 1 127 ? 30.194 22.786 29.124 1.00 33.10 146 ILE A C 1
ATOM 944 O O . ILE A 1 127 ? 29.436 22.203 29.906 1.00 32.43 146 ILE A O 1
ATOM 949 N N . GLU A 1 128 ? 31.501 22.545 29.065 1.00 32.32 147 GLU A N 1
ATOM 950 C CA . GLU A 1 128 ? 32.170 21.607 29.967 1.00 36.26 147 GLU A CA 1
ATOM 951 C C . GLU A 1 128 ? 32.619 22.276 31.274 1.00 35.73 147 GLU A C 1
ATOM 952 O O . GLU A 1 128 ? 32.474 21.710 32.355 1.00 33.80 147 GLU A O 1
ATOM 958 N N . LYS A 1 129 ? 33.182 23.475 31.159 1.00 34.40 148 LYS A N 1
ATOM 959 C CA . LYS A 1 129 ? 33.635 24.231 32.316 1.00 31.98 148 LYS A CA 1
ATOM 960 C C . LYS A 1 129 ? 33.132 25.670 32.219 1.00 31.72 148 LYS A C 1
ATOM 961 O O . LYS A 1 129 ? 33.040 26.228 31.128 1.00 26.82 148 LYS A O 1
ATOM 967 N N . THR A 1 130 ? 32.796 26.251 33.370 1.00 37.49 149 THR A N 1
ATOM 968 C CA . THR A 1 130 ? 32.435 27.663 33.489 1.00 28.13 149 THR A CA 1
ATOM 969 C C . THR A 1 130 ? 33.270 28.273 34.605 1.00 31.53 149 THR A C 1
ATOM 970 O O . THR A 1 130 ? 33.350 27.726 35.700 1.00 41.16 149 THR A O 1
ATOM 974 N N . LYS A 1 131 ? 33.897 29.407 34.331 1.00 33.51 150 LYS A N 1
ATOM 975 C CA . LYS A 1 131 ? 34.716 30.079 35.328 1.00 22.68 150 LYS A CA 1
ATOM 976 C C . LYS A 1 131 ? 34.289 31.534 35.410 1.00 29.34 150 LYS A C 1
ATOM 977 O O . LYS A 1 131 ? 34.427 32.278 34.444 1.00 27.75 150 LYS A O 1
ATOM 983 N N . ILE A 1 132 ? 33.749 31.930 36.558 1.00 26.77 151 ILE A N 1
ATOM 984 C CA . ILE A 1 132 ? 33.424 33.329 36.811 1.00 29.49 151 ILE A CA 1
ATOM 985 C C . ILE A 1 132 ? 34.501 33.962 37.686 1.00 30.30 151 ILE A C 1
ATOM 986 O O . ILE A 1 132 ? 34.758 33.504 38.803 1.00 30.16 151 ILE A O 1
ATOM 991 N N . GLY A 1 133 ? 35.126 35.017 37.170 1.00 27.93 152 GLY A N 1
ATOM 992 C CA . GLY A 1 133 ? 36.266 35.625 37.831 1.00 21.24 152 GLY A CA 1
ATOM 993 C C . GLY A 1 133 ? 37.554 35.285 37.106 1.00 23.97 152 GLY A C 1
ATOM 994 O O . GLY A 1 133 ? 37.542 34.465 36.180 1.00 26.53 152 GLY A O 1
ATOM 995 N N . PRO A 1 134 ? 38.671 35.909 37.525 1.00 32.83 153 PRO A N 1
ATOM 996 C CA . PRO A 1 134 ? 39.976 35.822 36.854 1.00 32.01 153 PRO A CA 1
ATOM 997 C C . PRO A 1 134 ? 40.551 34.413 36.830 1.00 31.28 153 PRO A C 1
ATOM 998 O O . PRO A 1 134 ? 40.330 33.651 37.762 1.00 31.75 153 PRO A O 1
ATOM 1010 N N . THR A 1 136 ? 44.295 32.060 35.543 1.00 26.11 155 THR A N 1
ATOM 1011 C CA . THR A 1 136 ? 45.720 32.139 35.271 1.00 25.27 155 THR A CA 1
ATOM 1012 C C . THR A 1 136 ? 46.042 31.406 33.982 1.00 26.41 155 THR A C 1
ATOM 1013 O O . THR A 1 136 ? 45.264 30.563 33.530 1.00 27.97 155 THR A O 1
ATOM 1017 N N . ALA A 1 137 ? 47.189 31.732 33.395 1.00 21.41 156 ALA A N 1
ATOM 1018 C CA . ALA A 1 137 ? 47.682 31.028 32.223 1.00 22.44 156 ALA A CA 1
ATOM 1019 C C . ALA A 1 137 ? 47.782 29.531 32.503 1.00 26.75 156 ALA A C 1
ATOM 1020 O O . ALA A 1 137 ? 47.668 28.704 31.587 1.00 33.29 156 ALA A O 1
ATOM 1022 N N . GLU A 1 138 ? 47.985 29.189 33.774 1.00 28.16 157 GLU A N 1
ATOM 1023 C CA . GLU A 1 138 ? 48.148 27.795 34.183 1.00 29.31 157 GLU A CA 1
ATOM 1024 C C . GLU A 1 138 ? 46.822 27.033 34.216 1.00 29.21 157 GLU A C 1
ATOM 1025 O O . GLU A 1 138 ? 46.753 25.868 33.803 1.00 32.70 157 GLU A O 1
ATOM 1031 N N . GLN A 1 139 ? 45.774 27.696 34.705 1.00 26.29 158 GLN A N 1
ATOM 1032 C CA . GLN A 1 139 ? 44.423 27.140 34.704 1.00 19.62 158 GLN A CA 1
ATOM 1033 C C . GLN A 1 139 ? 43.888 27.001 33.286 1.00 22.57 158 GLN A C 1
ATOM 1034 O O . GLN A 1 139 ? 43.152 26.064 32.979 1.00 27.52 158 GLN A O 1
ATOM 1040 N N . LEU A 1 140 ? 44.258 27.944 32.423 1.00 24.97 159 LEU A N 1
ATOM 1041 C CA . LEU A 1 140 ? 43.930 27.862 31.001 1.00 25.13 159 LEU A CA 1
ATOM 1042 C C . LEU A 1 140 ? 44.606 26.666 30.341 1.00 25.79 159 LEU A C 1
ATOM 1043 O O . LEU A 1 140 ? 44.007 25.968 29.529 1.00 28.26 159 LEU A O 1
ATOM 1048 N N . LYS A 1 141 ? 45.866 26.442 30.688 1.00 29.47 160 LYS A N 1
ATOM 1049 C CA . LYS A 1 141 ? 46.602 25.295 30.177 1.00 33.13 160 LYS A CA 1
ATOM 1050 C C . LYS A 1 141 ? 45.958 23.987 30.657 1.00 35.20 160 LYS A C 1
ATOM 1051 O O . LYS A 1 141 ? 45.833 23.026 29.897 1.00 30.62 160 LYS A O 1
ATOM 1057 N N . GLU A 1 142 ? 45.538 23.960 31.917 1.00 26.26 161 GLU A N 1
ATOM 1058 C CA . GLU A 1 142 ? 44.889 22.780 32.459 1.00 31.28 161 GLU A CA 1
ATOM 1059 C C . GLU A 1 142 ? 43.596 22.465 31.703 1.00 32.24 161 GLU A C 1
ATOM 1060 O O . GLU A 1 142 ? 43.265 21.298 31.459 1.00 33.02 161 GLU A O 1
ATOM 1066 N N . TRP A 1 143 ? 42.866 23.509 31.332 1.00 28.26 162 TRP A N 1
ATOM 1067 C CA . TRP A 1 143 ? 41.627 23.337 30.588 1.00 28.02 162 TRP A CA 1
ATOM 1068 C C . TRP A 1 143 ? 41.924 22.700 29.251 1.00 30.20 162 TRP A C 1
ATOM 1069 O O . TRP A 1 143 ? 41.062 22.099 28.618 1.00 30.18 162 TRP A O 1
ATOM 1080 N N . THR A 1 144 ? 43.174 22.835 28.843 1.00 40.24 163 THR A N 1
ATOM 1081 C CA . THR A 1 144 ? 43.666 22.293 27.587 1.00 38.16 163 THR A CA 1
ATOM 1082 C C . THR A 1 144 ? 43.985 20.792 27.681 1.00 43.36 163 THR A C 1
ATOM 1083 O O . THR A 1 144 ? 43.879 20.060 26.695 1.00 37.00 163 THR A O 1
ATOM 1087 N N . GLU A 1 145 ? 44.354 20.343 28.879 1.00 38.52 164 GLU A N 1
ATOM 1088 C CA . GLU A 1 145 ? 44.790 18.966 29.105 1.00 35.86 164 GLU A CA 1
ATOM 1089 C C . GLU A 1 145 ? 43.622 17.981 29.165 1.00 38.58 164 GLU A C 1
ATOM 1090 O O . GLU A 1 145 ? 42.700 18.137 29.967 1.00 39.91 164 GLU A O 1
ATOM 1096 N N . PRO B 1 12 ? 17.364 43.623 5.416 1.00 47.33 31 PRO B N 1
ATOM 1097 C CA . PRO B 1 12 ? 18.449 43.288 4.483 1.00 43.35 31 PRO B CA 1
ATOM 1098 C C . PRO B 1 12 ? 19.228 44.536 4.060 1.00 37.87 31 PRO B C 1
ATOM 1099 O O . PRO B 1 12 ? 18.629 45.586 3.839 1.00 38.25 31 PRO B O 1
ATOM 1103 N N . ALA B 1 13 ? 20.545 44.406 3.934 1.00 29.10 32 ALA B N 1
ATOM 1104 C CA . ALA B 1 13 ? 21.420 45.554 3.717 1.00 35.22 32 ALA B CA 1
ATOM 1105 C C . ALA B 1 13 ? 20.935 46.445 2.577 1.00 50.97 32 ALA B C 1
ATOM 1106 O O . ALA B 1 13 ? 20.762 47.654 2.746 1.00 49.43 32 ALA B O 1
ATOM 1108 N N . VAL B 1 14 ? 20.707 45.834 1.419 1.00 51.77 33 VAL B N 1
ATOM 1109 C CA . VAL B 1 14 ? 20.360 46.569 0.213 1.00 38.03 33 VAL B CA 1
ATOM 1110 C C . VAL B 1 14 ? 19.073 46.010 -0.376 1.00 29.31 33 VAL B C 1
ATOM 1111 O O . VAL B 1 14 ? 18.789 44.831 -0.233 1.00 27.06 33 VAL B O 1
ATOM 1115 N N . PRO B 1 15 ? 18.265 46.863 -1.014 1.00 42.24 34 PRO B N 1
ATOM 1116 C CA . PRO B 1 15 ? 17.140 46.270 -1.740 1.00 42.75 34 PRO B CA 1
ATOM 1117 C C . PRO B 1 15 ? 17.659 45.634 -3.040 1.00 40.75 34 PRO B C 1
ATOM 1118 O O . PRO B 1 15 ? 18.174 46.319 -3.924 1.00 34.74 34 PRO B O 1
ATOM 1122 N N . ALA B 1 16 ? 17.548 44.317 -3.137 1.00 37.31 35 ALA B N 1
ATOM 1123 C CA . ALA B 1 16 ? 18.144 43.586 -4.243 1.00 35.24 35 ALA B CA 1
ATOM 1124 C C . ALA B 1 16 ? 17.605 42.173 -4.261 1.00 37.48 35 ALA B C 1
ATOM 1125 O O . ALA B 1 16 ? 17.408 41.570 -3.199 1.00 44.90 35 ALA B O 1
ATOM 1127 N N . VAL B 1 17 ? 17.356 41.642 -5.458 1.00 29.09 36 VAL B N 1
ATOM 1128 C CA . VAL B 1 17 ? 16.998 40.233 -5.572 1.00 31.06 36 VAL B CA 1
ATOM 1129 C C . VAL B 1 17 ? 18.163 39.433 -6.143 1.00 26.47 36 VAL B C 1
ATOM 1130 O O . VAL B 1 17 ? 18.997 39.950 -6.891 1.00 21.44 36 VAL B O 1
ATOM 1134 N N . PHE B 1 18 ? 18.208 38.163 -5.767 1.00 31.15 37 PHE B N 1
ATOM 1135 C CA . PHE B 1 18 ? 19.317 37.299 -6.121 1.00 28.71 37 PHE B CA 1
ATOM 1136 C C . PHE B 1 18 ? 18.883 36.264 -7.145 1.00 27.12 37 PHE B C 1
ATOM 1137 O O . PHE B 1 18 ? 17.842 35.627 -7.008 1.00 26.52 37 PHE B O 1
ATOM 1145 N N . LEU B 1 19 ? 19.688 36.130 -8.191 1.00 32.67 38 LEU B N 1
ATOM 1146 C CA . LEU B 1 19 ? 19.430 35.182 -9.260 1.00 30.42 38 LEU B CA 1
ATOM 1147 C C . LEU B 1 19 ? 20.506 34.111 -9.215 1.00 30.48 38 LEU B C 1
ATOM 1148 O O . LEU B 1 19 ? 21.656 34.346 -9.584 1.00 28.28 38 LEU B O 1
ATOM 1161 N N . LYS B 1 21 ? 21.697 29.780 -9.333 1.00 33.63 40 LYS B N 1
ATOM 1162 C CA . LYS B 1 21 ? 21.430 28.421 -9.772 1.00 37.17 40 LYS B CA 1
ATOM 1163 C C . LYS B 1 21 ? 21.615 27.470 -8.585 1.00 32.20 40 LYS B C 1
ATOM 1164 O O . LYS B 1 21 ? 22.642 27.465 -7.908 1.00 27.63 40 LYS B O 1
ATOM 1170 N N . THR B 1 22 ? 20.580 26.692 -8.330 1.00 31.61 41 THR B N 1
ATOM 1171 C CA . THR B 1 22 ? 20.569 25.705 -7.269 1.00 26.34 41 THR B CA 1
ATOM 1172 C C . THR B 1 22 ? 21.645 24.644 -7.506 1.00 36.28 41 THR B C 1
ATOM 1173 O O . THR B 1 22 ? 22.139 24.486 -8.623 1.00 37.80 41 THR B O 1
ATOM 1177 N N . ILE B 1 23 ? 22.034 23.941 -6.445 1.00 43.03 42 ILE B N 1
ATOM 1178 C CA . ILE B 1 23 ? 23.014 22.866 -6.550 1.00 37.30 42 ILE B CA 1
ATOM 1179 C C . ILE B 1 23 ? 22.483 21.755 -7.471 1.00 42.51 42 ILE B C 1
ATOM 1180 O O . ILE B 1 23 ? 23.249 21.060 -8.145 1.00 34.63 42 ILE B O 1
ATOM 1185 N N . GLU B 1 24 ? 21.161 21.604 -7.491 1.00 37.66 43 GLU B N 1
ATOM 1186 C CA . GLU B 1 24 ? 20.489 20.633 -8.337 1.00 34.61 43 GLU B CA 1
ATOM 1187 C C . GLU B 1 24 ? 20.230 21.219 -9.720 1.00 40.65 43 GLU B C 1
ATOM 1188 O O . GLU B 1 24 ? 19.483 20.651 -10.503 1.00 40.34 43 GLU B O 1
ATOM 1194 N N . GLY B 1 25 ? 20.830 22.372 -10.004 1.00 49.54 44 GLY B N 1
ATOM 1195 C CA . GLY B 1 25 ? 20.756 22.973 -11.326 1.00 43.13 44 GLY B CA 1
ATOM 1196 C C . GLY B 1 25 ? 19.613 23.941 -11.585 1.00 37.33 44 GLY B C 1
ATOM 1197 O O . GLY B 1 25 ? 19.654 24.697 -12.549 1.00 41.78 44 GLY B O 1
ATOM 1198 N N . GLU B 1 26 ? 18.597 23.916 -10.729 1.00 35.32 45 GLU B N 1
ATOM 1199 C CA . GLU B 1 26 ? 17.420 24.776 -10.872 1.00 36.17 45 GLU B CA 1
ATOM 1200 C C . GLU B 1 26 ? 17.735 26.276 -10.752 1.00 36.29 45 GLU B C 1
ATOM 1201 O O . GLU B 1 26 ? 18.608 26.680 -9.989 1.00 35.77 45 GLU B O 1
ATOM 1207 N N . ASP B 1 27 ? 17.019 27.095 -11.514 1.00 38.41 46 ASP B N 1
ATOM 1208 C CA . ASP B 1 27 ? 17.185 28.539 -11.460 1.00 28.76 46 ASP B CA 1
ATOM 1209 C C . ASP B 1 27 ? 16.271 29.137 -10.410 1.00 35.12 46 ASP B C 1
ATOM 1210 O O . ASP B 1 27 ? 15.046 29.060 -10.511 1.00 41.88 46 ASP B O 1
ATOM 1215 N N . ILE B 1 28 ? 16.894 29.752 -9.410 1.00 35.24 47 ILE B N 1
ATOM 1216 C CA . ILE B 1 28 ? 16.219 30.266 -8.223 1.00 35.16 47 ILE B CA 1
ATOM 1217 C C . ILE B 1 28 ? 16.342 31.787 -8.134 1.00 29.46 47 ILE B C 1
ATOM 1218 O O . ILE B 1 28 ? 17.271 32.369 -8.680 1.00 22.06 47 ILE B O 1
ATOM 1223 N N . SER B 1 29 ? 15.391 32.427 -7.458 1.00 34.05 48 SER B N 1
ATOM 1224 C CA . SER B 1 29 ? 15.541 33.829 -7.086 1.00 31.35 48 SER B CA 1
ATOM 1225 C C . SER B 1 29 ? 15.232 33.997 -5.605 1.00 28.76 48 SER B C 1
ATOM 1226 O O . SER B 1 29 ? 14.593 33.145 -5.007 1.00 23.45 48 SER B O 1
ATOM 1229 N N . ILE B 1 30 ? 15.699 35.097 -5.026 1.00 36.39 49 ILE B N 1
ATOM 1230 C CA . ILE B 1 30 ? 15.430 35.424 -3.627 1.00 32.42 49 ILE B CA 1
ATOM 1231 C C . ILE B 1 30 ? 15.221 36.934 -3.485 1.00 30.07 49 ILE B C 1
ATOM 1232 O O . ILE B 1 30 ? 16.185 37.690 -3.579 1.00 32.52 49 ILE B O 1
ATOM 1237 N N . PRO B 1 31 ? 13.969 37.381 -3.264 1.00 36.81 50 PRO B N 1
ATOM 1238 C CA . PRO B 1 31 ? 12.745 36.600 -3.029 1.00 37.32 50 PRO B CA 1
ATOM 1239 C C . PRO B 1 31 ? 12.202 36.029 -4.326 1.00 41.14 50 PRO B C 1
ATOM 1240 O O . PRO B 1 31 ? 12.701 36.351 -5.403 1.00 39.80 50 PRO B O 1
ATOM 1244 N N A ASN B 1 32 ? 11.175 35.193 -4.229 0.50 42.61 51 ASN B N 1
ATOM 1245 N N B ASN B 1 32 ? 11.174 35.194 -4.223 0.50 42.62 51 ASN B N 1
ATOM 1246 C CA A ASN B 1 32 ? 10.600 34.586 -5.421 0.50 40.73 51 ASN B CA 1
ATOM 1247 C CA B ASN B 1 32 ? 10.581 34.596 -5.407 0.50 40.73 51 ASN B CA 1
ATOM 1248 C C A ASN B 1 32 ? 9.469 35.405 -6.023 0.50 44.56 51 ASN B C 1
ATOM 1249 C C B ASN B 1 32 ? 9.501 35.470 -6.021 0.50 44.56 51 ASN B C 1
ATOM 1250 O O A ASN B 1 32 ? 8.615 35.932 -5.310 0.50 42.69 51 ASN B O 1
ATOM 1251 O O B ASN B 1 32 ? 8.709 36.092 -5.315 0.50 42.73 51 ASN B O 1
ATOM 1260 N N . LYS B 1 33 ? 9.491 35.505 -7.348 1.00 48.68 52 LYS B N 1
ATOM 1261 C CA . LYS B 1 33 ? 8.491 36.228 -8.109 1.00 44.99 52 LYS B CA 1
ATOM 1262 C C . LYS B 1 33 ? 7.085 35.883 -7.633 1.00 46.41 52 LYS B C 1
ATOM 1263 O O . LYS B 1 33 ? 6.700 34.713 -7.605 1.00 49.21 52 LYS B O 1
ATOM 1269 N N . GLY B 1 34 ? 6.327 36.906 -7.255 1.00 44.03 53 GLY B N 1
ATOM 1270 C CA . GLY B 1 34 ? 4.964 36.721 -6.790 1.00 49.54 53 GLY B CA 1
ATOM 1271 C C . GLY B 1 34 ? 4.787 35.503 -5.906 1.00 50.57 53 GLY B C 1
ATOM 1272 O O . GLY B 1 34 ? 3.888 34.692 -6.123 1.00 52.92 53 GLY B O 1
ATOM 1273 N N . GLN B 1 35 ? 5.644 35.375 -4.900 1.00 55.35 54 GLN B N 1
ATOM 1274 C CA . GLN B 1 35 ? 5.584 34.225 -4.009 1.00 47.80 54 GLN B CA 1
ATOM 1275 C C . GLN B 1 35 ? 6.399 34.482 -2.748 1.00 46.64 54 GLN B C 1
ATOM 1276 O O . GLN B 1 35 ? 7.375 35.231 -2.776 1.00 42.49 54 GLN B O 1
ATOM 1282 N N . LYS B 1 36 ? 5.982 33.862 -1.646 1.00 47.19 55 LYS B N 1
ATOM 1283 C CA . LYS B 1 36 ? 6.646 34.017 -0.353 1.00 36.66 55 LYS B CA 1
ATOM 1284 C C . LYS B 1 36 ? 7.839 33.058 -0.270 1.00 35.94 55 LYS B C 1
ATOM 1285 O O . LYS B 1 36 ? 7.827 31.977 -0.874 1.00 27.04 55 LYS B O 1
ATOM 1291 N N . THR B 1 37 ? 8.865 33.448 0.481 1.00 30.62 56 THR B N 1
ATOM 1292 C CA . THR B 1 37 ? 10.099 32.661 0.548 1.00 31.98 56 THR B CA 1
ATOM 1293 C C . THR B 1 37 ? 10.556 32.324 1.978 1.00 24.37 56 THR B C 1
ATOM 1294 O O . THR B 1 37 ? 10.621 33.194 2.854 1.00 23.33 56 THR B O 1
ATOM 1298 N N . ILE B 1 38 ? 10.869 31.053 2.207 1.00 22.61 57 ILE B N 1
ATOM 1299 C CA . ILE B 1 38 ? 11.587 30.660 3.412 1.00 22.01 57 ILE B CA 1
ATOM 1300 C C . ILE B 1 38 ? 13.081 30.478 3.108 1.00 23.73 57 ILE B C 1
ATOM 1301 O O . ILE B 1 38 ? 13.478 29.579 2.369 1.00 19.06 57 ILE B O 1
ATOM 1306 N N . LEU B 1 39 ? 13.895 31.353 3.690 1.00 22.07 58 LEU B N 1
ATOM 1307 C CA . LEU B 1 39 ? 15.331 31.366 3.462 1.00 17.23 58 LEU B CA 1
ATOM 1308 C C . LEU B 1 39 ? 16.065 30.779 4.669 1.00 22.87 58 LEU B C 1
ATOM 1309 O O . LEU B 1 39 ? 15.860 31.210 5.803 1.00 17.36 58 LEU B O 1
ATOM 1314 N N . HIS B 1 40 ? 16.921 29.794 4.422 1.00 20.69 59 HIS B N 1
ATOM 1315 C CA . HIS B 1 40 ? 17.604 29.098 5.499 1.00 16.66 59 HIS B CA 1
ATOM 1316 C C . HIS B 1 40 ? 19.118 29.053 5.295 1.00 15.38 59 HIS B C 1
ATOM 1317 O O . HIS B 1 40 ? 19.598 28.720 4.217 1.00 14.53 59 HIS B O 1
ATOM 1324 N N . PHE B 1 41 ? 19.861 29.383 6.351 1.00 18.55 60 PHE B N 1
ATOM 1325 C CA . PHE B 1 41 ? 21.319 29.449 6.303 1.00 13.69 60 PHE B CA 1
ATOM 1326 C C . PHE B 1 41 ? 21.962 28.363 7.162 1.00 19.97 60 PHE B C 1
ATOM 1327 O O . PHE B 1 41 ? 21.572 28.170 8.316 1.00 15.94 60 PHE B O 1
ATOM 1335 N N . TRP B 1 42 ? 22.953 27.667 6.606 1.00 18.15 61 TRP B N 1
ATOM 1336 C CA . TRP B 1 42 ? 23.578 26.546 7.301 1.00 16.34 61 TRP B CA 1
ATOM 1337 C C . TRP B 1 42 ? 24.973 26.167 6.786 1.00 17.39 61 TRP B C 1
ATOM 1338 O O . TRP B 1 42 ? 25.421 26.631 5.740 1.00 19.51 61 TRP B O 1
ATOM 1349 N N . THR B 1 43 ? 25.647 25.313 7.552 1.00 21.23 62 THR B N 1
ATOM 1350 C CA . THR B 1 43 ? 26.834 24.607 7.107 1.00 17.83 62 THR B CA 1
ATOM 1351 C C . THR B 1 43 ? 26.679 23.152 7.511 1.00 18.88 62 THR B C 1
ATOM 1352 O O . THR B 1 43 ? 25.858 22.822 8.362 1.00 23.87 62 THR B O 1
ATOM 1356 N N . SER B 1 44 ? 27.477 22.284 6.903 1.00 25.35 63 SER B N 1
ATOM 1357 C CA . SER B 1 44 ? 27.403 20.848 7.149 1.00 23.20 63 SER B CA 1
ATOM 1358 C C . SER B 1 44 ? 27.931 20.426 8.517 1.00 24.22 63 SER B C 1
ATOM 1359 O O . SER B 1 44 ? 27.461 19.446 9.088 1.00 27.48 63 SER B O 1
ATOM 1362 N N . TRP B 1 45 ? 28.902 21.170 9.037 1.00 32.01 64 TRP B N 1
ATOM 1363 C CA . TRP B 1 45 ? 29.570 20.809 10.288 1.00 23.16 64 TRP B CA 1
ATOM 1364 C C . TRP B 1 45 ? 28.884 21.409 11.495 1.00 24.78 64 TRP B C 1
ATOM 1365 O O . TRP B 1 45 ? 29.064 20.941 12.609 1.00 30.52 64 TRP B O 1
ATOM 1376 N N A CYS B 1 46 ? 28.104 22.458 11.267 0.50 25.02 65 CYS B N 1
ATOM 1377 N N B CYS B 1 46 ? 28.110 22.463 11.274 0.50 24.96 65 CYS B N 1
ATOM 1378 C CA A CYS B 1 46 ? 27.339 23.091 12.328 0.50 22.56 65 CYS B CA 1
ATOM 1379 C CA B CYS B 1 46 ? 27.381 23.099 12.357 0.50 22.56 65 CYS B CA 1
ATOM 1380 C C A CYS B 1 46 ? 26.452 22.049 13.014 0.50 25.07 65 CYS B C 1
ATOM 1381 C C B CYS B 1 46 ? 26.467 22.068 13.018 0.50 25.09 65 CYS B C 1
ATOM 1382 O O A CYS B 1 46 ? 25.548 21.490 12.390 0.50 25.06 65 CYS B O 1
ATOM 1383 O O B CYS B 1 46 ? 25.557 21.535 12.380 0.50 25.10 65 CYS B O 1
ATOM 1388 N N . PRO B 1 47 ? 26.722 21.770 14.302 1.00 29.30 66 PRO B N 1
ATOM 1389 C CA . PRO B 1 47 ? 25.948 20.763 15.040 1.00 23.46 66 PRO B CA 1
ATOM 1390 C C . PRO B 1 47 ? 24.424 20.982 15.036 1.00 22.30 66 PRO B C 1
ATOM 1391 O O . PRO B 1 47 ? 23.700 20.038 14.740 1.00 32.05 66 PRO B O 1
ATOM 1395 N N . PRO B 1 48 ? 23.940 22.200 15.349 1.00 31.72 67 PRO B N 1
ATOM 1396 C CA . PRO B 1 48 ? 22.484 22.427 15.315 1.00 24.34 67 PRO B CA 1
ATOM 1397 C C . PRO B 1 48 ? 21.870 22.351 13.909 1.00 21.73 67 PRO B C 1
ATOM 1398 O O . PRO B 1 48 ? 20.717 21.940 13.778 1.00 24.28 67 PRO B O 1
ATOM 1402 N N A CYS B 1 49 ? 22.632 22.745 12.890 0.50 24.95 68 CYS B N 1
ATOM 1403 N N B CYS B 1 49 ? 22.623 22.766 12.891 0.50 24.92 68 CYS B N 1
ATOM 1404 C CA A CYS B 1 49 ? 22.177 22.676 11.499 0.50 23.74 68 CYS B CA 1
ATOM 1405 C CA B CYS B 1 49 ? 22.180 22.668 11.497 0.50 23.73 68 CYS B CA 1
ATOM 1406 C C A CYS B 1 49 ? 22.051 21.225 11.057 0.50 23.27 68 CYS B C 1
ATOM 1407 C C B CYS B 1 49 ? 22.029 21.211 11.102 0.50 23.28 68 CYS B C 1
ATOM 1408 O O A CYS B 1 49 ? 21.066 20.833 10.443 0.50 25.54 68 CYS B O 1
ATOM 1409 O O B CYS B 1 49 ? 21.009 20.801 10.563 0.50 25.55 68 CYS B O 1
ATOM 1414 N N . LYS B 1 50 ? 23.078 20.444 11.370 1.00 28.53 69 LYS B N 1
ATOM 1415 C CA . LYS B 1 50 ? 23.145 19.037 11.022 1.00 26.80 69 LYS B CA 1
ATOM 1416 C C . LYS B 1 50 ? 21.912 18.255 11.459 1.00 28.32 69 LYS B C 1
ATOM 1417 O O . LYS B 1 50 ? 21.340 17.503 10.666 1.00 31.34 69 LYS B O 1
ATOM 1423 N N . LYS B 1 51 ? 21.502 18.414 12.714 1.00 25.86 70 LYS B N 1
ATOM 1424 C CA . LYS B 1 51 ? 20.323 17.695 13.186 1.00 27.23 70 LYS B CA 1
ATOM 1425 C C . LYS B 1 51 ? 19.012 18.357 12.767 1.00 25.56 70 LYS B C 1
ATOM 1426 O O . LYS B 1 51 ? 17.940 17.773 12.907 1.00 36.49 70 LYS B O 1
ATOM 1432 N N . GLU B 1 52 ? 19.105 19.570 12.229 1.00 29.70 71 GLU B N 1
ATOM 1433 C CA . GLU B 1 52 ? 17.929 20.311 11.786 1.00 22.67 71 GLU B CA 1
ATOM 1434 C C . GLU B 1 52 ? 17.629 20.063 10.308 1.00 27.20 71 GLU B C 1
ATOM 1435 O O . GLU B 1 52 ? 16.496 20.262 9.851 1.00 26.24 71 GLU B O 1
ATOM 1441 N N . LEU B 1 53 ? 18.642 19.630 9.561 1.00 25.32 72 LEU B N 1
ATOM 1442 C CA . LEU B 1 53 ? 18.493 19.416 8.118 1.00 27.48 72 LEU B CA 1
ATOM 1443 C C . LEU B 1 53 ? 17.396 18.415 7.745 1.00 29.09 72 LEU B C 1
ATOM 1444 O O . LEU B 1 53 ? 16.710 18.601 6.738 1.00 30.25 72 LEU B O 1
ATOM 1449 N N . PRO B 1 54 ? 17.244 17.335 8.536 1.00 30.04 73 PRO B N 1
ATOM 1450 C CA . PRO B 1 54 ? 16.169 16.366 8.282 1.00 29.26 73 PRO B CA 1
ATOM 1451 C C . PRO B 1 54 ? 14.784 17.009 8.427 1.00 30.37 73 PRO B C 1
ATOM 1452 O O . PRO B 1 54 ? 13.810 16.569 7.810 1.00 23.45 73 PRO B O 1
ATOM 1456 N N . GLN B 1 55 ? 14.724 18.046 9.259 1.00 32.14 74 GLN B N 1
ATOM 1457 C CA . GLN B 1 55 ? 13.509 18.814 9.511 1.00 26.27 74 GLN B CA 1
ATOM 1458 C C . GLN B 1 55 ? 13.080 19.567 8.246 1.00 24.40 74 GLN B C 1
ATOM 1459 O O . GLN B 1 55 ? 11.889 19.652 7.912 1.00 24.34 74 GLN B O 1
ATOM 1465 N N . PHE B 1 56 ? 14.062 20.107 7.532 1.00 24.20 75 PHE B N 1
ATOM 1466 C CA . PHE B 1 56 ? 13.797 20.786 6.265 1.00 25.42 75 PHE B CA 1
ATOM 1467 C C . PHE B 1 56 ? 13.477 19.811 5.121 1.00 25.12 75 PHE B C 1
ATOM 1468 O O . PHE B 1 56 ? 12.678 20.116 4.232 1.00 23.57 75 PHE B O 1
ATOM 1476 N N . GLN B 1 57 ? 14.106 18.640 5.149 1.00 26.71 76 GLN B N 1
ATOM 1477 C CA . GLN B 1 57 ? 13.815 17.597 4.178 1.00 27.89 76 GLN B CA 1
ATOM 1478 C C . GLN B 1 57 ? 12.381 17.111 4.348 1.00 24.41 76 GLN B C 1
ATOM 1479 O O . GLN B 1 57 ? 11.640 17.008 3.376 1.00 25.07 76 GLN B O 1
ATOM 1485 N N . SER B 1 58 ? 11.998 16.817 5.587 1.00 25.38 77 SER B N 1
ATOM 1486 C CA . SER B 1 58 ? 10.640 16.390 5.914 1.00 20.43 77 SER B CA 1
ATOM 1487 C C . SER B 1 58 ? 9.583 17.409 5.479 1.00 25.49 77 SER B C 1
ATOM 1488 O O . SER B 1 58 ? 8.616 17.060 4.808 1.00 35.45 77 SER B O 1
ATOM 1491 N N . PHE B 1 59 ? 9.786 18.667 5.854 1.00 24.08 78 PHE B N 1
ATOM 1492 C CA . PHE B 1 59 ? 8.894 19.762 5.480 1.00 21.09 78 PHE B CA 1
ATOM 1493 C C . PHE B 1 59 ? 8.773 19.910 3.969 1.00 28.03 78 PHE B C 1
ATOM 1494 O O . PHE B 1 59 ? 7.675 20.066 3.437 1.00 29.99 78 PHE B O 1
ATOM 1502 N N . TYR B 1 60 ? 9.911 19.866 3.283 1.00 29.77 79 TYR B N 1
ATOM 1503 C CA . TYR B 1 60 ? 9.964 19.936 1.822 1.00 27.47 79 TYR B CA 1
ATOM 1504 C C . TYR B 1 60 ? 9.242 18.770 1.146 1.00 30.73 79 TYR B C 1
ATOM 1505 O O . TYR B 1 60 ? 8.572 18.951 0.127 1.00 33.02 79 TYR B O 1
ATOM 1514 N N . ASP B 1 61 ? 9.399 17.574 1.706 1.00 32.07 80 ASP B N 1
ATOM 1515 C CA . ASP B 1 61 ? 8.754 16.374 1.175 1.00 31.60 80 ASP B CA 1
ATOM 1516 C C . ASP B 1 61 ? 7.239 16.441 1.341 1.00 38.76 80 ASP B C 1
ATOM 1517 O O . ASP B 1 61 ? 6.488 15.991 0.473 1.00 47.74 80 ASP B O 1
ATOM 1522 N N . ALA B 1 62 ? 6.795 17.020 2.450 1.00 34.19 81 ALA B N 1
ATOM 1523 C CA . ALA B 1 62 ? 5.370 17.120 2.732 1.00 37.56 81 ALA B CA 1
ATOM 1524 C C . ALA B 1 62 ? 4.688 18.195 1.887 1.00 40.19 81 ALA B C 1
ATOM 1525 O O . ALA B 1 62 ? 3.474 18.150 1.670 1.00 40.57 81 ALA B O 1
ATOM 1527 N N . HIS B 1 63 ? 5.476 19.155 1.412 1.00 46.22 82 HIS B N 1
ATOM 1528 C CA . HIS B 1 63 ? 4.984 20.240 0.549 1.00 45.86 82 HIS B CA 1
ATOM 1529 C C . HIS B 1 63 ? 3.661 20.861 1.003 1.00 52.35 82 HIS B C 1
ATOM 1530 O O . HIS B 1 63 ? 2.658 20.773 0.287 1.00 48.72 82 HIS B O 1
ATOM 1537 N N . PRO B 1 64 ? 3.656 21.498 2.190 1.00 55.53 83 PRO B N 1
ATOM 1538 C CA . PRO B 1 64 ? 2.434 22.110 2.731 1.00 49.67 83 PRO B CA 1
ATOM 1539 C C . PRO B 1 64 ? 1.847 23.224 1.851 1.00 48.26 83 PRO B C 1
ATOM 1540 O O . PRO B 1 64 ? 0.626 23.309 1.717 1.00 47.33 83 PRO B O 1
ATOM 1544 N N . SER B 1 65 ? 2.692 24.062 1.258 1.00 51.30 84 SER B N 1
ATOM 1545 C CA . SER B 1 65 ? 2.196 25.220 0.517 1.00 49.08 84 SER B CA 1
ATOM 1546 C C . SER B 1 65 ? 2.717 25.311 -0.914 1.00 45.87 84 SER B C 1
ATOM 1547 O O . SER B 1 65 ? 3.825 24.877 -1.214 1.00 43.80 84 SER B O 1
ATOM 1550 N N . ASP B 1 66 ? 1.895 25.891 -1.782 1.00 49.56 85 ASP B N 1
ATOM 1551 C CA . ASP B 1 66 ? 2.271 26.187 -3.156 1.00 52.49 85 ASP B CA 1
ATOM 1552 C C . ASP B 1 66 ? 2.630 27.658 -3.292 1.00 52.10 85 ASP B C 1
ATOM 1553 O O . ASP B 1 66 ? 3.216 28.071 -4.286 1.00 43.02 85 ASP B O 1
ATOM 1558 N N . SER B 1 67 ? 2.256 28.445 -2.288 1.00 48.49 86 SER B N 1
ATOM 1559 C CA . SER B 1 67 ? 2.503 29.880 -2.300 1.00 46.23 86 SER B CA 1
ATOM 1560 C C . SER B 1 67 ? 3.728 30.269 -1.463 1.00 46.22 86 SER B C 1
ATOM 1561 O O . SER B 1 67 ? 3.980 31.449 -1.226 1.00 44.72 86 SER B O 1
ATOM 1564 N N . VAL B 1 68 ? 4.485 29.273 -1.016 1.00 44.51 87 VAL B N 1
ATOM 1565 C CA . VAL B 1 68 ? 5.710 29.521 -0.260 1.00 38.82 87 VAL B CA 1
ATOM 1566 C C . VAL B 1 68 ? 6.864 28.708 -0.835 1.00 41.63 87 VAL B C 1
ATOM 1567 O O . VAL B 1 68 ? 6.742 27.508 -1.061 1.00 45.02 87 VAL B O 1
ATOM 1571 N N . LYS B 1 69 ? 7.988 29.372 -1.068 1.00 42.69 88 LYS B N 1
ATOM 1572 C CA . LYS B 1 69 ? 9.134 28.735 -1.697 1.00 35.92 88 LYS B CA 1
ATOM 1573 C C . LYS B 1 69 ? 10.292 28.586 -0.701 1.00 32.28 88 LYS B C 1
ATOM 1574 O O . LYS B 1 69 ? 10.735 29.555 -0.091 1.00 28.74 88 LYS B O 1
ATOM 1580 N N . LEU B 1 70 ? 10.771 27.362 -0.535 1.00 26.82 89 LEU B N 1
ATOM 1581 C CA . LEU B 1 70 ? 11.928 27.112 0.311 1.00 28.52 89 LEU B CA 1
ATOM 1582 C C . LEU B 1 70 ? 13.234 27.235 -0.476 1.00 29.18 89 LEU B C 1
ATOM 1583 O O . LEU B 1 70 ? 13.486 26.476 -1.415 1.00 29.78 89 LEU B O 1
ATOM 1588 N N . VAL B 1 71 ? 14.057 28.205 -0.099 1.00 23.10 90 VAL B N 1
ATOM 1589 C CA . VAL B 1 71 ? 15.422 28.237 -0.585 1.00 25.32 90 VAL B CA 1
ATOM 1590 C C . VAL B 1 71 ? 16.450 28.239 0.544 1.00 23.00 90 VAL B C 1
ATOM 1591 O O . VAL B 1 71 ? 16.351 28.968 1.526 1.00 17.27 90 VAL B O 1
ATOM 1595 N N . THR B 1 72 ? 17.451 27.389 0.364 1.00 28.90 91 THR B N 1
ATOM 1596 C CA . THR B 1 72 ? 18.403 27.055 1.400 1.00 19.72 91 THR B CA 1
ATOM 1597 C C . THR B 1 72 ? 19.797 27.512 0.976 1.00 19.81 91 THR B C 1
ATOM 1598 O O . THR B 1 72 ? 20.195 27.344 -0.175 1.00 18.20 91 THR B O 1
ATOM 1602 N N . VAL B 1 73 ? 20.531 28.112 1.903 1.00 19.21 92 VAL B N 1
ATOM 1603 C CA . VAL B 1 73 ? 21.835 28.685 1.573 1.00 18.99 92 VAL B CA 1
ATOM 1604 C C . VAL B 1 73 ? 22.970 28.040 2.349 1.00 22.18 92 VAL B C 1
ATOM 1605 O O . VAL B 1 73 ? 23.052 28.178 3.573 1.00 21.87 92 VAL B O 1
ATOM 1609 N N . ASN B 1 74 ? 23.836 27.314 1.642 1.00 19.46 93 ASN B N 1
ATOM 1610 C CA . ASN B 1 74 ? 25.053 26.792 2.265 1.00 18.30 93 ASN B CA 1
ATOM 1611 C C . ASN B 1 74 ? 26.153 27.860 2.315 1.00 19.13 93 ASN B C 1
ATOM 1612 O O . ASN B 1 74 ? 26.455 28.510 1.323 1.00 16.16 93 ASN B O 1
ATOM 1617 N N . LEU B 1 75 ? 26.730 28.060 3.489 1.00 25.36 94 LEU B N 1
ATOM 1618 C CA . LEU B 1 75 ? 27.823 29.011 3.618 1.00 24.25 94 LEU B CA 1
ATOM 1619 C C . LEU B 1 75 ? 29.112 28.297 3.259 1.00 21.85 94 LEU B C 1
ATOM 1620 O O . LEU B 1 75 ? 29.892 27.914 4.124 1.00 27.02 94 LEU B O 1
ATOM 1625 N N . VAL B 1 76 ? 29.315 28.115 1.964 1.00 24.96 95 VAL B N 1
ATOM 1626 C CA . VAL B 1 76 ? 30.396 27.285 1.458 1.00 22.28 95 VAL B CA 1
ATOM 1627 C C . VAL B 1 76 ? 31.796 27.748 1.894 1.00 26.40 95 VAL B C 1
ATOM 1628 O O . VAL B 1 76 ? 32.690 26.927 2.116 1.00 28.80 95 VAL B O 1
ATOM 1632 N N . ASN B 1 77 ? 31.972 29.057 2.037 1.00 25.99 96 ASN B N 1
ATOM 1633 C CA . ASN B 1 77 ? 33.262 29.620 2.399 1.00 19.91 96 ASN B CA 1
ATOM 1634 C C . ASN B 1 77 ? 33.584 29.378 3.866 1.00 26.73 96 ASN B C 1
ATOM 1635 O O . ASN B 1 77 ? 34.682 29.685 4.338 1.00 29.94 96 ASN B O 1
ATOM 1640 N N . SER B 1 78 ? 32.615 28.833 4.589 1.00 27.67 97 SER B N 1
ATOM 1641 C CA . SER B 1 78 ? 32.839 28.380 5.960 1.00 21.54 97 SER B CA 1
ATOM 1642 C C . SER B 1 78 ? 32.966 26.857 5.979 1.00 27.11 97 SER B C 1
ATOM 1643 O O . SER B 1 78 ? 32.829 26.225 7.022 1.00 26.70 97 SER B O 1
ATOM 1646 N N . GLU B 1 79 ? 33.211 26.276 4.809 1.00 28.91 98 GLU B N 1
ATOM 1647 C CA . GLU B 1 79 ? 33.341 24.834 4.662 1.00 27.31 98 GLU B CA 1
ATOM 1648 C C . GLU B 1 79 ? 34.766 24.489 4.262 1.00 31.47 98 GLU B C 1
ATOM 1649 O O . GLU B 1 79 ? 35.519 25.352 3.802 1.00 30.83 98 GLU B O 1
ATOM 1655 N N . GLN B 1 80 ? 35.137 23.226 4.436 1.00 31.88 99 GLN B N 1
ATOM 1656 C CA . GLN B 1 80 ? 36.435 22.752 3.979 1.00 27.12 99 GLN B CA 1
ATOM 1657 C C . GLN B 1 80 ? 36.626 23.215 2.544 1.00 26.55 99 GLN B C 1
ATOM 1658 O O . GLN B 1 80 ? 37.567 23.931 2.225 1.00 36.87 99 GLN B O 1
ATOM 1664 N N . ASN B 1 81 ? 35.707 22.803 1.680 1.00 28.09 100 ASN B N 1
ATOM 1665 C CA . ASN B 1 81 ? 35.669 23.247 0.291 1.00 22.71 100 ASN B CA 1
ATOM 1666 C C . ASN B 1 81 ? 34.299 22.902 -0.271 1.00 21.56 100 ASN B C 1
ATOM 1667 O O . ASN B 1 81 ? 33.431 22.408 0.453 1.00 21.05 100 ASN B O 1
ATOM 1672 N N . GLN B 1 82 ? 34.106 23.145 -1.558 1.00 22.75 101 GLN B N 1
ATOM 1673 C CA . GLN B 1 82 ? 32.812 22.897 -2.180 1.00 32.79 101 GLN B CA 1
ATOM 1674 C C . GLN B 1 82 ? 32.505 21.412 -2.403 1.00 27.62 101 GLN B C 1
ATOM 1675 O O . GLN B 1 82 ? 31.349 20.996 -2.328 1.00 33.71 101 GLN B O 1
ATOM 1681 N N . GLN B 1 83 ? 33.530 20.620 -2.687 1.00 24.41 102 GLN B N 1
ATOM 1682 C CA . GLN B 1 83 ? 33.330 19.193 -2.909 1.00 30.22 102 GLN B CA 1
ATOM 1683 C C . GLN B 1 83 ? 32.786 18.516 -1.652 1.00 28.54 102 GLN B C 1
ATOM 1684 O O . GLN B 1 83 ? 31.928 17.627 -1.727 1.00 25.67 102 GLN B O 1
ATOM 1690 N N . VAL B 1 84 ? 33.291 18.943 -0.500 1.00 23.38 103 VAL B N 1
ATOM 1691 C CA . VAL B 1 84 ? 32.842 18.427 0.785 1.00 26.66 103 VAL B CA 1
ATOM 1692 C C . VAL B 1 84 ? 31.343 18.634 0.971 1.00 27.12 103 VAL B C 1
ATOM 1693 O O . VAL B 1 84 ? 30.634 17.735 1.430 1.00 24.60 103 VAL B O 1
ATOM 1697 N N . VAL B 1 85 ? 30.865 19.819 0.602 1.00 25.20 104 VAL B N 1
ATOM 1698 C CA . VAL B 1 85 ? 29.445 20.114 0.665 1.00 23.16 104 VAL B CA 1
ATOM 1699 C C . VAL B 1 85 ? 28.683 19.216 -0.302 1.00 25.84 104 VAL B C 1
ATOM 1700 O O . VAL B 1 85 ? 27.706 18.572 0.082 1.00 27.27 104 VAL B O 1
ATOM 1704 N N . GLU B 1 86 ? 29.129 19.188 -1.557 1.00 25.96 105 GLU B N 1
ATOM 1705 C CA . GLU B 1 86 ? 28.610 18.255 -2.558 1.00 23.40 105 GLU B CA 1
ATOM 1706 C C . GLU B 1 86 ? 28.405 16.846 -2.016 1.00 24.71 105 GLU B C 1
ATOM 1707 O O . GLU B 1 86 ? 27.322 16.286 -2.137 1.00 31.14 105 GLU B O 1
ATOM 1713 N N . ASP B 1 87 ? 29.462 16.274 -1.440 1.00 26.42 106 ASP B N 1
ATOM 1714 C CA . ASP B 1 87 ? 29.420 14.920 -0.867 1.00 24.79 106 ASP B CA 1
ATOM 1715 C C . ASP B 1 87 ? 28.403 14.806 0.255 1.00 23.92 106 ASP B C 1
ATOM 1716 O O . ASP B 1 87 ? 27.653 13.819 0.317 1.00 20.09 106 ASP B O 1
ATOM 1721 N N . PHE B 1 88 ? 28.411 15.808 1.145 1.00 19.73 107 PHE B N 1
ATOM 1722 C CA . PHE B 1 88 ? 27.482 15.884 2.272 1.00 20.22 107 PHE B CA 1
ATOM 1723 C C . PHE B 1 88 ? 26.022 15.854 1.813 1.00 22.94 107 PHE B C 1
ATOM 1724 O O . PHE B 1 88 ? 25.212 15.078 2.333 1.00 22.92 107 PHE B O 1
ATOM 1732 N N . ILE B 1 89 ? 25.693 16.699 0.837 1.00 21.49 108 ILE B N 1
ATOM 1733 C CA . ILE B 1 89 ? 24.333 16.763 0.299 1.00 27.07 108 ILE B CA 1
ATOM 1734 C C . ILE B 1 89 ? 23.926 15.421 -0.295 1.00 23.17 108 ILE B C 1
ATOM 1735 O O . ILE B 1 89 ? 22.837 14.911 -0.054 1.00 23.97 108 ILE B O 1
ATOM 1740 N N . LYS B 1 90 ? 24.829 14.865 -1.086 1.00 27.42 109 LYS B N 1
ATOM 1741 C CA . LYS B 1 90 ? 24.621 13.590 -1.728 1.00 24.86 109 LYS B CA 1
ATOM 1742 C C . LYS B 1 90 ? 24.433 12.481 -0.682 1.00 23.85 109 LYS B C 1
ATOM 1743 O O . LYS B 1 90 ? 23.451 11.748 -0.721 1.00 24.70 109 LYS B O 1
ATOM 1749 N N . ALA B 1 91 ? 25.367 12.377 0.259 1.00 19.10 110 ALA B N 1
ATOM 1750 C CA . ALA B 1 91 ? 25.327 11.331 1.281 1.00 27.44 110 ALA B CA 1
ATOM 1751 C C . ALA B 1 91 ? 24.106 11.399 2.202 1.00 26.39 110 ALA B C 1
ATOM 1752 O O . ALA B 1 91 ? 23.601 10.365 2.652 1.00 22.04 110 ALA B O 1
ATOM 1754 N N . ASN B 1 92 ? 23.644 12.611 2.494 1.00 28.17 111 ASN B N 1
ATOM 1755 C CA . ASN B 1 92 ? 22.486 12.789 3.365 1.00 24.09 111 ASN B CA 1
ATOM 1756 C C . ASN B 1 92 ? 21.183 12.888 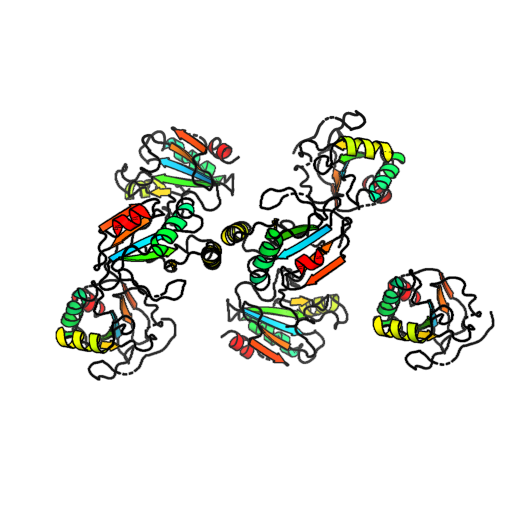2.584 1.00 23.18 111 ASN B C 1
ATOM 1757 O O . ASN B 1 92 ? 20.120 13.138 3.160 1.00 22.80 111 ASN B O 1
ATOM 1762 N N . LYS B 1 93 ? 21.280 12.690 1.270 1.00 25.84 112 LYS B N 1
ATOM 1763 C CA . LYS B 1 93 ? 20.114 12.692 0.380 1.00 32.98 112 LYS B CA 1
ATOM 1764 C C . LYS B 1 93 ? 19.219 13.923 0.576 1.00 31.24 112 LYS B C 1
ATOM 1765 O O . LYS B 1 93 ? 17.987 13.824 0.615 1.00 27.29 112 LYS B O 1
ATOM 1771 N N . LEU B 1 94 ? 19.871 15.077 0.691 1.00 28.42 113 LEU B N 1
ATOM 1772 C CA . LEU B 1 94 ? 19.211 16.369 0.785 1.00 23.57 113 LEU B CA 1
ATOM 1773 C C . LEU B 1 94 ? 18.694 16.807 -0.585 1.00 28.55 113 LEU B C 1
ATOM 1774 O O . LEU B 1 94 ? 19.462 16.971 -1.530 1.00 30.31 113 LEU B O 1
ATOM 1779 N N . THR B 1 95 ? 17.389 17.022 -0.677 1.00 32.31 114 THR B N 1
ATOM 1780 C CA . THR B 1 95 ? 16.720 17.217 -1.959 1.00 24.16 114 THR B CA 1
ATOM 1781 C C . THR B 1 95 ? 16.073 18.606 -2.130 1.00 27.91 114 THR B C 1
ATOM 1782 O O . THR B 1 95 ? 15.700 18.999 -3.241 1.00 26.33 114 THR B O 1
ATOM 1786 N N . PHE B 1 96 ? 15.950 19.356 -1.040 1.00 24.18 115 PHE B N 1
ATOM 1787 C CA . PHE B 1 96 ? 15.411 20.709 -1.126 1.00 21.43 115 PHE B CA 1
ATOM 1788 C C . PHE B 1 96 ? 16.409 21.627 -1.831 1.00 26.10 115 PHE B C 1
ATOM 1789 O O . PHE B 1 96 ? 17.572 21.256 -2.008 1.00 31.42 115 PHE B O 1
ATOM 1797 N N . PRO B 1 97 ? 15.960 22.824 -2.245 1.00 27.96 116 PRO B N 1
ATOM 1798 C CA . PRO B 1 97 ? 16.855 23.733 -2.973 1.00 28.13 116 PRO B CA 1
ATOM 1799 C C . PRO B 1 97 ? 18.047 24.217 -2.148 1.00 21.29 116 PRO B C 1
ATOM 1800 O O . PRO B 1 97 ? 17.878 24.794 -1.079 1.00 26.91 116 PRO B O 1
ATOM 1804 N N . ILE B 1 98 ? 19.251 23.995 -2.650 1.00 25.78 117 ILE B N 1
ATOM 1805 C CA . ILE B 1 98 ? 20.454 24.464 -1.972 1.00 21.90 117 ILE B CA 1
ATOM 1806 C C . ILE B 1 98 ? 21.255 25.396 -2.853 1.00 22.76 117 ILE B C 1
ATOM 1807 O O . ILE B 1 98 ? 21.611 25.067 -3.985 1.00 21.54 117 ILE B O 1
ATOM 1812 N N . VAL B 1 99 ? 21.535 26.571 -2.310 1.00 23.48 118 VAL B N 1
ATOM 1813 C CA . VAL B 1 99 ? 22.352 27.565 -2.981 1.00 21.92 118 VAL B CA 1
ATOM 1814 C C . VAL B 1 99 ? 23.659 27.730 -2.210 1.00 19.92 118 VAL B C 1
ATOM 1815 O O . VAL B 1 99 ? 23.661 27.739 -0.980 1.00 25.01 118 VAL B O 1
ATOM 1819 N N . LEU B 1 100 ? 24.770 27.816 -2.934 1.00 20.76 119 LEU B N 1
ATOM 1820 C CA . LEU B 1 100 ? 26.078 28.041 -2.329 1.00 21.48 119 LEU B CA 1
ATOM 1821 C C . LEU B 1 100 ? 26.372 29.536 -2.303 1.00 25.19 119 LEU B C 1
ATOM 1822 O O . LEU B 1 100 ? 26.304 30.209 -3.341 1.00 23.79 119 LEU B O 1
ATOM 1827 N N . ASP B 1 101 ? 26.689 30.062 -1.124 1.00 22.39 120 ASP B N 1
ATOM 1828 C CA . ASP B 1 101 ? 27.037 31.479 -0.994 1.00 23.47 120 ASP B CA 1
ATOM 1829 C C . ASP B 1 101 ? 28.513 31.718 -1.313 1.00 24.61 120 ASP B C 1
ATOM 1830 O O . ASP B 1 101 ? 29.285 32.100 -0.445 1.00 25.26 120 ASP B O 1
ATOM 1835 N N . SER B 1 102 ? 28.884 31.506 -2.575 1.00 24.59 121 SER B N 1
ATOM 1836 C CA . SER B 1 102 ? 30.281 31.536 -3.013 1.00 27.36 121 SER B CA 1
ATOM 1837 C C . SER B 1 102 ? 30.935 32.899 -2.897 1.00 27.29 121 SER B C 1
ATOM 1838 O O . SER B 1 102 ? 32.116 32.984 -2.590 1.00 28.08 121 SER B O 1
ATOM 1841 N N . LYS B 1 103 ? 30.177 33.954 -3.181 1.00 27.28 122 LYS B N 1
ATOM 1842 C CA . LYS B 1 103 ? 30.706 35.314 -3.144 1.00 27.68 122 LYS B CA 1
ATOM 1843 C C . LYS B 1 103 ? 30.438 36.005 -1.809 1.00 26.29 122 LYS B C 1
ATOM 1844 O O . LYS B 1 103 ? 30.941 37.096 -1.561 1.00 24.43 122 LYS B O 1
ATOM 1850 N N . GLY B 1 104 ? 29.639 35.376 -0.955 1.00 29.70 123 GLY B N 1
ATOM 1851 C CA . GLY B 1 104 ? 29.383 35.907 0.374 1.00 20.53 123 GLY B CA 1
ATOM 1852 C C . GLY B 1 104 ? 28.388 37.049 0.420 1.00 25.67 123 GLY B C 1
ATOM 1853 O O . GLY B 1 104 ? 28.280 37.750 1.429 1.00 33.27 123 GLY B O 1
ATOM 1854 N N . GLU B 1 105 ? 27.644 37.231 -0.664 1.00 25.85 124 GLU B N 1
ATOM 1855 C CA . GLU B 1 105 ? 26.671 38.318 -0.750 1.00 27.36 124 GLU B CA 1
ATOM 1856 C C . GLU B 1 105 ? 25.412 38.073 0.077 1.00 24.45 124 GLU B C 1
ATOM 1857 O O . GLU B 1 105 ? 24.843 38.997 0.639 1.00 29.71 124 GLU B O 1
ATOM 1863 N N . LEU B 1 106 ? 24.972 36.824 0.129 1.00 26.16 125 LEU B N 1
ATOM 1864 C CA . LEU B 1 106 ? 23.798 36.441 0.905 1.00 23.39 125 LEU B CA 1
ATOM 1865 C C . LEU B 1 106 ? 24.014 36.630 2.412 1.00 27.51 125 LEU B C 1
ATOM 1866 O O . LEU B 1 106 ? 23.188 37.229 3.106 1.00 27.95 125 LEU B O 1
ATOM 1879 N N . LYS B 1 108 ? 26.211 38.537 3.704 1.00 31.17 127 LYS B N 1
ATOM 1880 C CA . LYS B 1 108 ? 26.387 39.984 3.836 1.00 28.48 127 LYS B CA 1
ATOM 1881 C C . LYS B 1 108 ? 25.048 40.732 3.850 1.00 25.33 127 LYS B C 1
ATOM 1882 O O . LYS B 1 108 ? 24.783 41.541 4.737 1.00 30.83 127 LYS B O 1
ATOM 1888 N N . GLU B 1 109 ? 24.206 40.432 2.870 1.00 26.86 128 GLU B N 1
ATOM 1889 C CA . GLU B 1 109 ? 22.912 41.083 2.702 1.00 24.56 128 GLU B CA 1
ATOM 1890 C C . GLU B 1 109 ? 21.954 40.849 3.862 1.00 25.69 128 GLU B C 1
ATOM 1891 O O . GLU B 1 109 ? 21.164 41.733 4.210 1.00 27.03 128 GLU B O 1
ATOM 1897 N N . TYR B 1 110 ? 22.007 39.659 4.455 1.00 27.74 129 TYR B N 1
ATOM 1898 C CA . TYR B 1 110 ? 21.104 39.315 5.555 1.00 23.90 129 TYR B CA 1
ATOM 1899 C C . TYR B 1 110 ? 21.788 39.396 6.921 1.00 26.13 129 TYR B C 1
ATOM 1900 O O . TYR B 1 110 ? 21.220 38.994 7.940 1.00 26.40 129 TYR B O 1
ATOM 1909 N N . HIS B 1 111 ? 23.002 39.944 6.931 1.00 27.18 130 HIS B N 1
ATOM 1910 C CA . HIS B 1 111 ? 23.764 40.166 8.165 1.00 27.75 130 HIS B CA 1
ATOM 1911 C C . HIS B 1 111 ? 23.862 38.919 9.013 1.00 21.48 130 HIS B C 1
ATOM 1912 O O . HIS B 1 111 ? 23.607 38.952 10.207 1.00 24.30 130 HIS B O 1
ATOM 1919 N N . ILE B 1 112 ? 24.243 37.816 8.387 1.00 29.88 131 ILE B N 1
ATOM 1920 C CA . ILE B 1 112 ? 24.278 36.531 9.069 1.00 25.43 131 ILE B CA 1
ATOM 1921 C C . ILE B 1 112 ? 25.529 36.398 9.934 1.00 24.91 131 ILE B C 1
ATOM 1922 O O . ILE B 1 112 ? 26.650 36.422 9.432 1.00 28.40 131 ILE B O 1
ATOM 1927 N N . ILE B 1 113 ? 25.314 36.272 11.241 1.00 33.92 132 ILE B N 1
ATOM 1928 C CA . ILE B 1 113 ? 26.387 36.041 12.204 1.00 29.10 132 ILE B CA 1
ATOM 1929 C C . ILE B 1 113 ? 26.180 34.719 12.936 1.00 26.83 132 ILE B C 1
ATOM 1930 O O . ILE B 1 113 ? 27.100 34.179 13.546 1.00 30.42 132 ILE B O 1
ATOM 1935 N N . THR B 1 114 ? 24.959 34.208 12.880 1.00 28.93 133 THR B N 1
ATOM 1936 C CA . THR B 1 114 ? 24.612 32.986 13.585 1.00 35.21 133 THR B CA 1
ATOM 1937 C C . THR B 1 114 ? 23.982 31.979 12.629 1.00 27.99 133 THR B C 1
ATOM 1938 O O . THR B 1 114 ? 23.255 32.350 11.705 1.00 26.23 133 THR B O 1
ATOM 1942 N N . ILE B 1 115 ? 24.267 30.701 12.848 1.00 30.47 134 ILE B N 1
ATOM 1943 C CA . ILE B 1 115 ? 23.571 29.628 12.132 1.00 23.11 134 ILE B CA 1
ATOM 1944 C C . ILE B 1 115 ? 23.153 28.531 13.120 1.00 22.58 134 ILE B C 1
ATOM 1945 O O . ILE B 1 115 ? 23.861 28.280 14.090 1.00 23.04 134 ILE B O 1
ATOM 1950 N N . PRO B 1 116 ? 21.973 27.908 12.900 1.00 31.01 135 PRO B N 1
ATOM 1951 C CA . PRO B 1 116 ? 21.055 28.177 11.781 1.00 20.13 135 PRO B CA 1
ATOM 1952 C C . PRO B 1 116 ? 20.270 29.489 11.939 1.00 21.18 135 PRO B C 1
ATOM 1953 O O . PRO B 1 116 ? 19.987 29.932 13.049 1.00 25.95 135 PRO B O 1
ATOM 1957 N N . THR B 1 117 ? 19.933 30.106 10.815 1.00 23.29 136 THR B N 1
ATOM 1958 C CA . THR B 1 117 ? 19.066 31.269 10.795 1.00 23.64 136 THR B CA 1
ATOM 1959 C C . THR B 1 117 ? 18.081 31.095 9.649 1.00 22.30 136 THR B C 1
ATOM 1960 O O . THR B 1 117 ? 18.472 30.725 8.541 1.00 20.84 136 THR B O 1
ATOM 1964 N N . SER B 1 118 ? 16.803 31.342 9.927 1.00 28.70 137 SER B N 1
ATOM 1965 C CA . SER B 1 118 ? 15.756 31.238 8.915 1.00 21.31 137 SER B CA 1
ATOM 1966 C C . SER B 1 118 ? 14.905 32.493 8.876 1.00 19.45 137 SER B C 1
ATOM 1967 O O . SER B 1 118 ? 14.624 33.089 9.910 1.00 24.10 137 SER B O 1
ATOM 1970 N N . PHE B 1 119 ? 14.505 32.892 7.675 1.00 23.62 138 PHE B N 1
ATOM 1971 C CA . PHE B 1 119 ? 13.636 34.047 7.481 1.00 22.93 138 PHE B CA 1
ATOM 1972 C C . PHE B 1 119 ? 12.389 33.657 6.698 1.00 21.17 138 PHE B C 1
ATOM 1973 O O . PHE B 1 119 ? 12.434 32.767 5.855 1.00 22.10 138 PHE B O 1
ATOM 1981 N N . LEU B 1 120 ? 11.287 34.345 6.979 1.00 27.43 139 LEU B N 1
ATOM 1982 C CA . LEU B 1 120 ? 10.107 34.318 6.132 1.00 23.24 139 LEU B CA 1
ATOM 1983 C C . LEU B 1 120 ? 10.070 35.663 5.395 1.00 30.29 139 LEU B C 1
ATOM 1984 O O . LEU B 1 120 ? 9.984 36.732 6.032 1.00 24.00 139 LEU B O 1
ATOM 1989 N N . LEU B 1 121 ? 10.169 35.622 4.067 1.00 24.95 140 LEU B N 1
ATOM 1990 C CA . LEU B 1 121 ? 10.111 36.842 3.274 1.00 27.84 140 LEU B CA 1
ATOM 1991 C C . LEU B 1 121 ? 8.790 36.911 2.520 1.00 27.97 140 LEU B C 1
ATOM 1992 O O . LEU B 1 121 ? 8.264 35.882 2.111 1.00 28.16 140 LEU B O 1
ATOM 1997 N N . ASN B 1 122 ? 8.248 38.111 2.342 1.00 25.82 141 ASN B N 1
ATOM 1998 C CA . ASN B 1 122 ? 7.110 38.277 1.438 1.00 34.23 141 ASN B CA 1
ATOM 1999 C C . ASN B 1 122 ? 7.581 38.472 -0.007 1.00 41.28 141 ASN B C 1
ATOM 2000 O O . ASN B 1 122 ? 8.783 38.405 -0.290 1.00 32.63 141 ASN B O 1
ATOM 2005 N N . GLU B 1 123 ? 6.640 38.706 -0.920 1.00 41.12 142 GLU B N 1
ATOM 2006 C CA . GLU B 1 123 ? 6.981 38.816 -2.335 1.00 35.68 142 GLU B CA 1
ATOM 2007 C C . GLU B 1 123 ? 7.895 39.995 -2.624 1.00 35.61 142 GLU B C 1
ATOM 2008 O O . GLU B 1 123 ? 8.532 40.053 -3.673 1.00 42.34 142 GLU B O 1
ATOM 2014 N N . LYS B 1 124 ? 7.957 40.933 -1.689 1.00 33.48 143 LYS B N 1
ATOM 2015 C CA . LYS B 1 124 ? 8.745 42.143 -1.873 1.00 32.05 143 LYS B CA 1
ATOM 2016 C C . LYS B 1 124 ? 10.118 42.026 -1.236 1.00 34.08 143 LYS B C 1
ATOM 2017 O O . LYS B 1 124 ? 10.905 42.969 -1.277 1.00 37.03 143 LYS B O 1
ATOM 2023 N N . GLY B 1 125 ? 10.401 40.868 -0.644 1.00 32.90 144 GLY B N 1
ATOM 2024 C CA . GLY B 1 125 ? 11.693 40.631 -0.022 1.00 29.13 144 GLY B CA 1
ATOM 2025 C C . GLY B 1 125 ? 11.826 41.219 1.366 1.00 31.50 144 GLY B C 1
ATOM 2026 O O . GLY B 1 125 ? 12.919 41.261 1.926 1.00 31.40 144 GLY B O 1
ATOM 2027 N N . GLU B 1 126 ? 10.707 41.670 1.923 1.00 32.75 145 GLU B N 1
ATOM 2028 C CA . GLU B 1 126 ? 10.677 42.144 3.301 1.00 36.46 145 GLU B CA 1
ATOM 2029 C C . GLU B 1 126 ? 10.650 40.973 4.280 1.00 27.01 145 GLU B C 1
ATOM 2030 O O . GLU B 1 126 ? 10.022 39.951 4.026 1.00 28.95 145 GLU B O 1
ATOM 2036 N N . ILE B 1 127 ? 11.321 41.138 5.410 1.00 30.35 146 ILE B N 1
ATOM 2037 C CA . ILE B 1 127 ? 11.383 40.095 6.421 1.00 23.57 146 ILE B CA 1
ATOM 2038 C C . ILE B 1 127 ? 10.177 40.117 7.350 1.00 27.71 146 ILE B C 1
ATOM 2039 O O . ILE B 1 127 ? 9.996 41.048 8.119 1.00 31.84 146 ILE B O 1
ATOM 2044 N N . GLU B 1 128 ? 9.355 39.076 7.276 1.00 32.40 147 GLU B N 1
ATOM 2045 C CA . GLU B 1 128 ? 8.214 38.927 8.172 1.00 33.23 147 GLU B CA 1
ATOM 2046 C C . GLU B 1 128 ? 8.582 38.197 9.467 1.00 34.68 147 GLU B C 1
ATOM 2047 O O . GLU B 1 128 ? 8.151 38.591 10.561 1.00 34.72 147 GLU B O 1
ATOM 2053 N N . LYS B 1 129 ? 9.364 37.126 9.339 1.00 34.63 148 LYS B N 1
ATOM 2054 C CA . LYS B 1 129 ? 9.796 36.348 10.496 1.00 29.20 148 LYS B CA 1
ATOM 2055 C C . LYS B 1 129 ? 11.284 36.074 10.404 1.00 26.93 148 LYS B C 1
ATOM 2056 O O . LYS B 1 129 ? 11.803 35.832 9.318 1.00 21.90 148 LYS B O 1
ATOM 2062 N N . THR B 1 130 ? 11.953 36.121 11.557 1.00 36.62 149 THR B N 1
ATOM 2063 C CA . THR B 1 130 ? 13.362 35.743 11.707 1.00 28.96 149 THR B CA 1
ATOM 2064 C C . THR B 1 130 ? 13.485 34.715 12.830 1.00 35.81 149 THR B C 1
ATOM 2065 O O . THR B 1 130 ? 12.941 34.907 13.921 1.00 41.37 149 THR B O 1
ATOM 2069 N N . LYS B 1 131 ? 14.197 33.625 12.565 1.00 34.78 150 LYS B N 1
ATOM 2070 C CA . LYS B 1 131 ? 14.371 32.573 13.554 1.00 22.40 150 LYS B CA 1
ATOM 2071 C C . LYS B 1 131 ? 15.856 32.233 13.633 1.00 28.24 150 LYS B C 1
ATOM 2072 O O . LYS B 1 131 ? 16.452 31.758 12.659 1.00 22.99 150 LYS B O 1
ATOM 2078 N N . ILE B 1 132 ? 16.449 32.502 14.792 1.00 23.94 151 ILE B N 1
ATOM 2079 C CA . ILE B 1 132 ? 17.828 32.123 15.063 1.00 28.59 151 ILE B CA 1
ATOM 2080 C C . ILE B 1 132 ? 17.859 30.852 15.914 1.00 30.87 151 ILE B C 1
ATOM 2081 O O . ILE B 1 132 ? 17.318 30.815 17.017 1.00 37.32 151 ILE B O 1
ATOM 2086 N N . GLY B 1 133 ? 18.498 29.811 15.398 1.00 27.07 152 GLY B N 1
ATOM 2087 C CA . GLY B 1 133 ? 18.483 28.515 16.048 1.00 21.95 152 GLY B CA 1
ATOM 2088 C C . GLY B 1 133 ? 17.593 27.543 15.293 1.00 22.44 152 GLY B C 1
ATOM 2089 O O . GLY B 1 133 ? 16.904 27.932 14.355 1.00 23.06 152 GLY B O 1
ATOM 2090 N N . PRO B 1 134 ? 17.603 26.269 15.702 1.00 27.72 153 PRO B N 1
ATOM 2091 C CA . PRO B 1 134 ? 16.892 25.181 15.024 1.00 29.88 153 PRO B CA 1
ATOM 2092 C C . PRO B 1 134 ? 15.360 25.346 14.985 1.00 34.70 153 PRO B C 1
ATOM 2093 O O . PRO B 1 134 ? 14.748 25.896 15.911 1.00 32.49 153 PRO B O 1
ATOM 2105 N N . THR B 1 136 ? 11.536 23.190 13.594 1.00 25.40 155 THR B N 1
ATOM 2106 C CA . THR B 1 136 ? 10.931 21.902 13.305 1.00 24.93 155 THR B CA 1
ATOM 2107 C C . THR B 1 136 ? 10.153 21.996 12.008 1.00 25.83 155 THR B C 1
ATOM 2108 O O . THR B 1 136 ? 9.792 23.091 11.575 1.00 27.65 155 THR B O 1
ATOM 2112 N N . ALA B 1 137 ? 9.904 20.843 11.389 1.00 22.82 156 ALA B N 1
ATOM 2113 C CA . ALA B 1 137 ? 9.045 20.757 10.213 1.00 21.40 156 ALA B CA 1
ATOM 2114 C C . ALA B 1 137 ? 7.667 21.375 10.479 1.00 26.84 156 ALA B C 1
ATOM 2115 O O . ALA B 1 137 ? 7.009 21.877 9.561 1.00 32.91 156 ALA B O 1
ATOM 2117 N N . GLU B 1 138 ? 7.239 21.341 11.739 1.00 29.91 157 GLU B N 1
ATOM 2118 C CA . GLU B 1 138 ? 5.941 21.877 12.146 1.00 28.39 157 GLU B CA 1
ATOM 2119 C C . GLU B 1 138 ? 5.929 23.409 12.221 1.00 27.96 157 GLU B C 1
ATOM 2120 O O . GLU B 1 138 ? 4.964 24.050 11.813 1.00 30.05 157 GLU B O 1
ATOM 2126 N N . GLN B 1 139 ? 7.008 23.990 12.740 1.00 27.75 158 GLN B N 1
ATOM 2127 C CA . GLN B 1 139 ? 7.180 25.443 12.750 1.00 22.77 158 GLN B CA 1
ATOM 2128 C C . GLN B 1 139 ? 7.317 25.997 11.344 1.00 19.24 158 GLN B C 1
ATOM 2129 O O . GLN B 1 139 ? 6.844 27.090 11.051 1.00 24.88 158 GLN B O 1
ATOM 2135 N N . LEU B 1 140 ? 7.978 25.234 10.481 1.00 24.65 159 LEU B N 1
ATOM 2136 C CA . LEU B 1 140 ? 8.083 25.563 9.062 1.00 24.38 159 LEU B CA 1
ATOM 2137 C C . LEU B 1 140 ? 6.714 25.555 8.401 1.00 26.25 159 LEU B C 1
ATOM 2138 O O . LEU B 1 140 ? 6.400 26.435 7.607 1.00 29.09 159 LEU B O 1
ATOM 2143 N N . LYS B 1 141 ? 5.902 24.556 8.724 1.00 22.48 160 LYS B N 1
ATOM 2144 C CA . LYS B 1 141 ? 4.555 24.481 8.179 1.00 27.68 160 LYS B CA 1
ATOM 2145 C C . LYS B 1 141 ? 3.704 25.670 8.660 1.00 34.23 160 LYS B C 1
ATOM 2146 O O . LYS B 1 141 ? 2.929 26.253 7.893 1.00 27.34 160 LYS B O 1
ATOM 2152 N N . GLU B 1 142 ? 3.859 26.032 9.928 1.00 24.73 161 GLU B N 1
ATOM 2153 C CA . GLU B 1 142 ? 3.128 27.163 10.482 1.00 31.46 161 GLU B CA 1
ATOM 2154 C C . GLU B 1 142 ? 3.474 28.472 9.764 1.00 30.04 161 GLU B C 1
ATOM 2155 O O . GLU B 1 142 ? 2.613 29.324 9.529 1.00 30.72 161 GLU B O 1
ATOM 2161 N N . TRP B 1 143 ? 4.744 28.630 9.421 1.00 29.19 162 TRP B N 1
ATOM 2162 C CA . TRP B 1 143 ? 5.189 29.794 8.672 1.00 25.35 162 TRP B CA 1
ATOM 2163 C C . TRP B 1 143 ? 4.509 29.852 7.325 1.00 30.24 162 TRP B C 1
ATOM 2164 O O . TRP B 1 143 ? 4.436 30.905 6.692 1.00 30.86 162 TRP B O 1
ATOM 2175 N N . THR B 1 144 ? 4.010 28.697 6.904 1.00 41.80 163 THR B N 1
ATOM 2176 C CA . THR B 1 144 ? 3.337 28.523 5.622 1.00 37.52 163 THR B CA 1
ATOM 2177 C C . THR B 1 144 ? 1.870 28.950 5.702 1.00 43.46 163 THR B C 1
ATOM 2178 O O . THR B 1 144 ? 1.288 29.384 4.707 1.00 38.08 163 THR B O 1
ATOM 2182 N N . GLU B 1 145 ? 1.291 28.851 6.896 1.00 39.70 164 GLU B N 1
ATOM 2183 C CA . GLU B 1 145 ? -0.135 29.105 7.101 1.00 35.88 164 GLU B CA 1
ATOM 2184 C C . GLU B 1 145 ? -0.452 30.599 7.166 1.00 38.56 164 GLU B C 1
ATOM 2185 O O . GLU B 1 145 ? 0.098 31.326 7.996 1.00 44.12 164 GLU B O 1
ATOM 2191 N N . ALA C 1 16 ? 35.387 40.906 40.043 1.00 42.27 35 ALA C N 1
ATOM 2192 C CA . ALA C 1 16 ? 34.434 40.767 38.944 1.00 39.23 35 ALA C CA 1
ATOM 2193 C C . ALA C 1 16 ? 33.434 41.918 38.905 1.00 36.62 35 ALA C C 1
ATOM 2194 O O . ALA C 1 16 ? 32.957 42.363 39.951 1.00 38.11 35 ALA C O 1
ATOM 2196 N N . VAL C 1 17 ? 33.123 42.401 37.704 1.00 27.49 36 VAL C N 1
ATOM 2197 C CA . VAL C 1 17 ? 32.066 43.386 37.572 1.00 30.35 36 VAL C CA 1
ATOM 2198 C C . VAL C 1 17 ? 30.811 42.718 37.022 1.00 25.05 36 VAL C C 1
ATOM 2199 O O . VAL C 1 17 ? 30.874 41.710 36.321 1.00 22.42 36 VAL C O 1
ATOM 2203 N N . PHE C 1 18 ? 29.671 43.293 37.369 1.00 30.09 37 PHE C N 1
ATOM 2204 C CA . PHE C 1 18 ? 28.382 42.738 37.016 1.00 29.94 37 PHE C CA 1
ATOM 2205 C C . PHE C 1 18 ? 27.698 43.609 35.992 1.00 23.84 37 PHE C C 1
ATOM 2206 O O . PHE C 1 18 ? 27.669 44.828 36.127 1.00 19.36 37 PHE C O 1
ATOM 2214 N N . LEU C 1 19 ? 27.180 42.952 34.957 1.00 33.82 38 LEU C N 1
ATOM 2215 C CA . LEU C 1 19 ? 26.489 43.596 33.847 1.00 28.44 38 LEU C CA 1
ATOM 2216 C C . LEU C 1 19 ? 25.037 43.162 33.881 1.00 29.90 38 LEU C C 1
ATOM 2217 O O . LEU C 1 19 ? 24.712 42.034 33.524 1.00 30.82 38 LEU C O 1
ATOM 2230 N N . LYS C 1 21 ? 20.653 44.167 33.726 1.00 32.76 40 LYS C N 1
ATOM 2231 C CA . LYS C 1 21 ? 19.593 45.042 33.269 1.00 33.68 40 LYS C CA 1
ATOM 2232 C C . LYS C 1 21 ? 18.662 45.328 34.441 1.00 35.85 40 LYS C C 1
ATOM 2233 O O . LYS C 1 21 ? 18.159 44.416 35.108 1.00 34.55 40 LYS C O 1
ATOM 2239 N N . THR C 1 22 ? 18.473 46.612 34.702 1.00 33.22 41 THR C N 1
ATOM 2240 C CA . THR C 1 22 ? 17.594 47.096 35.755 1.00 27.47 41 THR C CA 1
ATOM 2241 C C . THR C 1 22 ? 16.145 46.650 35.516 1.00 36.74 41 THR C C 1
ATOM 2242 O O . THR C 1 22 ? 15.771 46.278 34.398 1.00 37.84 41 THR C O 1
ATOM 2246 N N . ILE C 1 23 ? 15.339 46.654 36.574 1.00 40.89 42 ILE C N 1
ATOM 2247 C CA . ILE C 1 23 ? 13.924 46.294 36.469 1.00 37.61 42 ILE C CA 1
ATOM 2248 C C . ILE C 1 23 ? 13.201 47.277 35.531 1.00 41.46 42 ILE C C 1
ATOM 2249 O O . ILE C 1 23 ? 12.212 46.932 34.871 1.00 34.39 42 ILE C O 1
ATOM 2254 N N . GLU C 1 24 ? 13.715 48.503 35.484 1.00 38.27 43 GLU C N 1
ATOM 2255 C CA . GLU C 1 24 ? 13.186 49.556 34.635 1.00 35.99 43 GLU C CA 1
ATOM 2256 C C . GLU C 1 24 ? 13.837 49.497 33.254 1.00 41.08 43 GLU C C 1
ATOM 2257 O O . GLU C 1 24 ? 13.716 50.426 32.465 1.00 42.31 43 GLU C O 1
ATOM 2263 N N . GLY C 1 25 ? 14.541 48.406 32.974 1.00 46.79 44 GLY C N 1
ATOM 2264 C CA . GLY C 1 25 ? 15.101 48.178 31.655 1.00 41.78 44 GLY C CA 1
ATOM 2265 C C . GLY C 1 25 ? 16.508 48.705 31.409 1.00 42.52 44 GLY C C 1
ATOM 2266 O O . GLY C 1 25 ? 17.173 48.279 30.454 1.00 41.06 44 GLY C O 1
ATOM 2267 N N . GLU C 1 26 ? 16.954 49.631 32.258 1.00 36.97 45 GLU C N 1
ATOM 2268 C CA . GLU C 1 26 ? 18.272 50.264 32.124 1.00 37.88 45 GLU C CA 1
ATOM 2269 C C . GLU C 1 26 ? 19.454 49.294 32.262 1.00 34.82 45 GLU C C 1
ATOM 2270 O O . GLU C 1 26 ? 19.421 48.365 33.066 1.00 34.44 45 GLU C O 1
ATOM 2276 N N . ASP C 1 27 ? 20.501 49.523 31.474 1.00 41.81 46 ASP C N 1
ATOM 2277 C CA . ASP C 1 27 ? 21.710 48.704 31.543 1.00 34.17 46 ASP C CA 1
ATOM 2278 C C . ASP C 1 27 ? 22.667 49.235 32.590 1.00 31.77 46 ASP C C 1
ATOM 2279 O O . ASP C 1 27 ? 23.172 50.349 32.477 1.00 38.70 46 ASP C O 1
ATOM 2284 N N . ILE C 1 28 ? 22.918 48.406 33.596 1.00 34.30 47 ILE C N 1
ATOM 2285 C CA . ILE C 1 28 ? 23.665 48.781 34.793 1.00 35.72 47 ILE C CA 1
ATOM 2286 C C . ILE C 1 28 ? 24.944 47.958 34.923 1.00 30.44 47 ILE C C 1
ATOM 2287 O O . ILE C 1 28 ? 25.015 46.831 34.429 1.00 25.85 47 ILE C O 1
ATOM 2292 N N . SER C 1 29 ? 25.954 48.520 35.577 1.00 28.15 48 SER C N 1
ATOM 2293 C CA . SER C 1 29 ? 27.120 47.729 35.976 1.00 29.02 48 SER C CA 1
ATOM 2294 C C . SER C 1 29 ? 27.445 47.933 37.456 1.00 31.90 48 SER C C 1
ATOM 2295 O O . SER C 1 29 ? 27.028 48.920 38.068 1.00 31.94 48 SER C O 1
ATOM 2298 N N . ILE C 1 30 ? 28.183 46.990 38.029 1.00 34.73 49 ILE C N 1
ATOM 2299 C CA . ILE C 1 30 ? 28.590 47.073 39.425 1.00 30.18 49 ILE C CA 1
ATOM 2300 C C . ILE C 1 30 ? 30.011 46.549 39.572 1.00 30.27 49 ILE C C 1
ATOM 2301 O O . ILE C 1 30 ? 30.225 45.343 39.501 1.00 30.53 49 ILE C O 1
ATOM 2306 N N . PRO C 1 31 ? 30.994 47.447 39.793 1.00 43.06 50 PRO C N 1
ATOM 2307 C CA . PRO C 1 31 ? 30.886 48.894 40.022 1.00 38.38 50 PRO C CA 1
ATOM 2308 C C . PRO C 1 31 ? 30.647 49.632 38.720 1.00 40.04 50 PRO C C 1
ATOM 2309 O O . PRO C 1 31 ? 30.725 49.028 37.654 1.00 42.80 50 PRO C O 1
ATOM 2313 N N A ASN C 1 32 ? 30.369 50.928 38.799 0.50 43.93 51 ASN C N 1
ATOM 2314 N N B ASN C 1 32 ? 30.368 50.929 38.805 0.50 43.93 51 ASN C N 1
ATOM 2315 C CA A ASN C 1 32 ? 30.116 51.710 37.595 0.50 41.55 51 ASN C CA 1
ATOM 2316 C CA B ASN C 1 32 ? 30.130 51.723 37.607 0.50 41.55 51 ASN C CA 1
ATOM 2317 C C A ASN C 1 32 ? 31.379 52.311 36.986 0.50 46.40 51 ASN C C 1
ATOM 2318 C C B ASN C 1 32 ? 31.418 52.252 36.989 0.50 46.38 51 ASN C C 1
ATOM 2319 O O A ASN C 1 32 ? 32.255 52.813 37.695 0.50 43.98 51 ASN C O 1
ATOM 2320 O O B ASN C 1 32 ? 32.348 52.653 37.693 0.50 43.79 51 ASN C O 1
ATOM 2329 N N . LYS C 1 33 ? 31.456 52.234 35.661 1.00 48.91 52 LYS C N 1
ATOM 2330 C CA . LYS C 1 33 ? 32.572 52.762 34.900 1.00 47.61 52 LYS C CA 1
ATOM 2331 C C . LYS C 1 33 ? 32.922 54.179 35.368 1.00 52.09 52 LYS C C 1
ATOM 2332 O O . LYS C 1 33 ? 32.068 55.073 35.382 1.00 48.06 52 LYS C O 1
ATOM 2338 N N . GLY C 1 34 ? 34.176 54.370 35.767 1.00 45.57 53 GLY C N 1
ATOM 2339 C CA . GLY C 1 34 ? 34.654 55.671 36.203 1.00 47.53 53 GLY C CA 1
ATOM 2340 C C . GLY C 1 34 ? 33.665 56.419 37.079 1.00 51.42 53 GLY C C 1
ATOM 2341 O O . GLY C 1 34 ? 33.370 57.591 36.853 1.00 44.76 53 GLY C O 1
ATOM 2342 N N . GLN C 1 35 ? 33.149 55.742 38.096 1.00 61.22 54 GLN C N 1
ATOM 2343 C CA . GLN C 1 35 ? 32.162 56.353 38.970 1.00 43.08 54 GLN C CA 1
ATOM 2344 C C . GLN C 1 35 ? 31.995 55.525 40.240 1.00 48.22 54 GLN C C 1
ATOM 2345 O O . GLN C 1 35 ? 32.177 54.305 40.228 1.00 49.91 54 GLN C O 1
ATOM 2351 N N . LYS C 1 36 ? 31.646 56.196 41.333 1.00 44.17 55 LYS C N 1
ATOM 2352 C CA . LYS C 1 36 ? 31.454 55.541 42.617 1.00 34.87 55 LYS C CA 1
ATOM 2353 C C . LYS C 1 36 ? 30.049 54.945 42.683 1.00 32.12 55 LYS C C 1
ATOM 2354 O O . LYS C 1 36 ? 29.124 55.440 42.044 1.00 24.71 55 LYS C O 1
ATOM 2360 N N . THR C 1 37 ? 29.888 53.885 43.467 1.00 37.09 56 THR C N 1
ATOM 2361 C CA . THR C 1 37 ? 28.621 53.154 43.522 1.00 31.70 56 THR C CA 1
ATOM 2362 C C . THR C 1 37 ? 28.111 52.914 44.940 1.00 20.48 56 THR C C 1
ATOM 2363 O O . THR C 1 37 ? 28.837 52.429 45.794 1.00 23.53 56 THR C O 1
ATOM 2367 N N . ILE C 1 38 ? 26.847 53.240 45.175 1.00 26.34 57 ILE C N 1
ATOM 2368 C CA . ILE C 1 38 ? 26.162 52.803 46.387 1.00 22.89 57 ILE C CA 1
ATOM 2369 C C . ILE C 1 38 ? 25.293 51.571 46.101 1.00 21.91 57 ILE C C 1
ATOM 2370 O O . ILE C 1 38 ? 24.295 51.639 45.387 1.00 21.01 57 ILE C O 1
ATOM 2375 N N . LEU C 1 39 ? 25.692 50.448 46.677 1.00 17.94 58 LEU C N 1
ATOM 2376 C CA . LEU C 1 39 ? 25.017 49.186 46.464 1.00 17.12 58 LEU C CA 1
ATOM 2377 C C . LEU C 1 39 ? 24.140 48.833 47.674 1.00 23.46 58 LEU C C 1
ATOM 2378 O O . LEU C 1 39 ? 24.604 48.804 48.817 1.00 23.89 58 LEU C O 1
ATOM 2383 N N . HIS C 1 40 ? 22.863 48.568 47.428 1.00 25.15 59 HIS C N 1
ATOM 2384 C CA . HIS C 1 40 ? 21.932 48.284 48.518 1.00 20.61 59 HIS C CA 1
ATOM 2385 C C . HIS C 1 40 ? 21.199 46.939 48.341 1.00 16.12 59 HIS C C 1
ATOM 2386 O O . HIS C 1 40 ? 20.697 46.640 47.266 1.00 18.15 59 HIS C O 1
ATOM 2393 N N . PHE C 1 41 ? 21.140 46.144 49.406 1.00 16.68 60 PHE C N 1
ATOM 2394 C CA . PHE C 1 41 ? 20.497 44.824 49.375 1.00 15.18 60 PHE C CA 1
ATOM 2395 C C . PHE C 1 41 ? 19.222 44.789 50.209 1.00 18.12 60 PHE C C 1
ATOM 2396 O O . PHE C 1 41 ? 19.228 45.233 51.363 1.00 17.54 60 PHE C O 1
ATOM 2404 N N . TRP C 1 42 ? 18.140 44.256 49.638 1.00 14.73 61 TRP C N 1
ATOM 2405 C CA . TRP C 1 42 ? 16.846 44.241 50.334 1.00 17.63 61 TRP C CA 1
ATOM 2406 C C . TRP C 1 42 ? 15.837 43.186 49.849 1.00 16.21 61 TRP C C 1
ATOM 2407 O O . TRP C 1 42 ? 16.045 42.514 48.848 1.00 22.28 61 TRP C O 1
ATOM 2418 N N . THR C 1 43 ? 14.750 43.040 50.594 1.00 19.17 62 THR C N 1
ATOM 2419 C CA . THR C 1 43 ? 13.575 42.292 50.159 1.00 19.32 62 THR C CA 1
ATOM 2420 C C . THR C 1 43 ? 12.352 43.101 50.550 1.00 16.40 62 THR C C 1
ATOM 2421 O O . THR C 1 43 ? 12.440 44.010 51.360 1.00 24.71 62 THR C O 1
ATOM 2425 N N . SER C 1 44 ? 11.210 42.768 49.974 1.00 21.74 63 SER C N 1
ATOM 2426 C CA . SER C 1 44 ? 9.998 43.542 50.182 1.00 26.94 63 SER C CA 1
ATOM 2427 C C . SER C 1 44 ? 9.374 43.278 51.540 1.00 25.51 63 SER C C 1
ATOM 2428 O O . SER C 1 44 ? 8.729 44.154 52.114 1.00 28.23 63 SER C O 1
ATOM 2431 N N . TRP C 1 45 ? 9.556 42.064 52.045 1.00 28.75 64 TRP C N 1
ATOM 2432 C CA . TRP C 1 45 ? 8.947 41.671 53.312 1.00 23.94 64 TRP C CA 1
ATOM 2433 C C . TRP C 1 45 ? 9.789 42.029 54.528 1.00 23.59 64 TRP C C 1
ATOM 2434 O O . TRP C 1 45 ? 9.269 42.140 55.625 1.00 31.69 64 TRP C O 1
ATOM 2445 N N A CYS C 1 46 ? 11.089 42.201 54.322 0.50 24.61 65 CYS C N 1
ATOM 2446 N N B CYS C 1 46 ? 11.091 42.195 54.328 0.50 24.55 65 CYS C N 1
ATOM 2447 C CA A CYS C 1 46 ? 12.002 42.606 55.386 0.50 22.77 65 CYS C CA 1
ATOM 2448 C CA B CYS C 1 46 ? 11.985 42.564 55.417 0.50 22.75 65 CYS C CA 1
ATOM 2449 C C A CYS C 1 46 ? 11.503 43.888 56.053 0.50 24.17 65 CYS C C 1
ATOM 2450 C C B CYS C 1 46 ? 11.511 43.865 56.058 0.50 24.17 65 CYS C C 1
ATOM 2451 O O A CYS C 1 46 ? 11.447 44.939 55.416 0.50 27.19 65 CYS C O 1
ATOM 2452 O O B CYS C 1 46 ? 11.483 44.908 55.406 0.50 27.27 65 CYS C O 1
ATOM 2457 N N . PRO C 1 47 ? 11.119 43.804 57.338 1.00 25.99 66 PRO C N 1
ATOM 2458 C CA . PRO C 1 47 ? 10.593 44.973 58.048 1.00 23.82 66 PRO C CA 1
ATOM 2459 C C . PRO C 1 47 ? 11.506 46.210 58.044 1.00 20.58 66 PRO C C 1
ATOM 2460 O O . PRO C 1 47 ? 11.002 47.291 57.753 1.00 25.08 66 PRO C O 1
ATOM 2464 N N . PRO C 1 48 ? 12.812 46.063 58.358 1.00 26.17 67 PRO C N 1
ATOM 2465 C CA . PRO C 1 48 ? 13.706 47.233 58.317 1.00 23.50 67 PRO C CA 1
ATOM 2466 C C . PRO C 1 48 ? 13.914 47.802 56.908 1.00 22.22 67 PRO C C 1
ATOM 2467 O O . PRO C 1 48 ? 14.038 49.018 56.762 1.00 27.37 67 PRO C O 1
ATOM 2471 N N A CYS C 1 49 ? 13.946 46.934 55.899 0.50 23.41 68 CYS C N 1
ATOM 2472 N N B CYS C 1 49 ? 13.968 46.933 55.900 0.50 23.40 68 CYS C N 1
ATOM 2473 C CA A CYS C 1 49 ? 14.090 47.351 54.507 0.50 22.35 68 CYS C CA 1
ATOM 2474 C CA B CYS C 1 49 ? 14.081 47.357 54.506 0.50 22.36 68 CYS C CA 1
ATOM 2475 C C A CYS C 1 49 ? 12.865 48.134 54.047 0.50 24.10 68 CYS C C 1
ATOM 2476 C C B CYS C 1 49 ? 12.861 48.163 54.093 0.50 24.11 68 CYS C C 1
ATOM 2477 O O A CYS C 1 49 ? 12.986 49.185 53.423 0.50 27.06 68 CYS C O 1
ATOM 2478 O O B CYS C 1 49 ? 12.981 49.255 53.544 0.50 27.07 68 CYS C O 1
ATOM 2483 N N . LYS C 1 50 ? 11.687 47.597 54.350 1.00 26.34 69 LYS C N 1
ATOM 2484 C CA . LYS C 1 50 ? 10.417 48.210 53.991 1.00 24.61 69 LYS C CA 1
ATOM 2485 C C . LYS C 1 50 ? 10.321 49.681 54.416 1.00 27.86 69 LYS C C 1
ATOM 2486 O O . LYS C 1 50 ? 9.953 50.551 53.620 1.00 26.38 69 LYS C O 1
ATOM 2492 N N . LYS C 1 51 ? 10.650 49.972 55.669 1.00 27.33 70 LYS C N 1
ATOM 2493 C CA . LYS C 1 51 ? 10.569 51.351 56.130 1.00 29.56 70 LYS C CA 1
ATOM 2494 C C . LYS C 1 51 ? 11.791 52.190 55.716 1.00 27.71 70 LYS C C 1
ATOM 2495 O O . LYS C 1 51 ? 11.794 53.413 55.849 1.00 37.78 70 LYS C O 1
ATOM 2501 N N . GLU C 1 52 ? 12.809 51.532 55.178 1.00 27.46 71 GLU 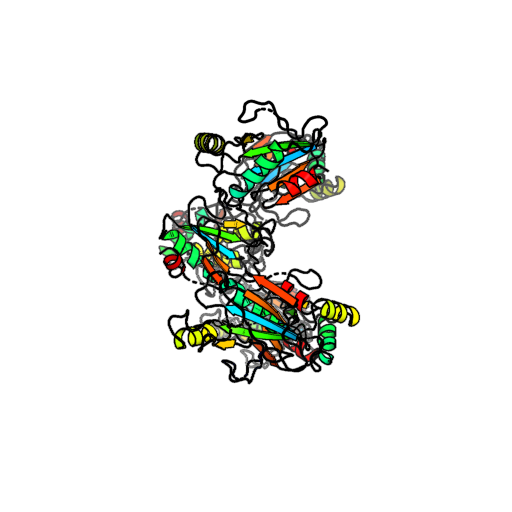C N 1
ATOM 2502 C CA . GLU C 1 52 ? 14.009 52.219 54.719 1.00 20.91 71 GLU C CA 1
ATOM 2503 C C . GLU C 1 52 ? 13.939 52.563 53.232 1.00 22.40 71 GLU C C 1
ATOM 2504 O O . GLU C 1 52 ? 14.651 53.438 52.752 1.00 24.45 71 GLU C O 1
ATOM 2510 N N . LEU C 1 53 ? 13.084 51.867 52.499 1.00 23.82 72 LEU C N 1
ATOM 2511 C CA . LEU C 1 53 ? 12.954 52.096 51.062 1.00 26.35 72 LEU C CA 1
ATOM 2512 C C . LEU C 1 53 ? 12.592 53.533 50.684 1.00 26.35 72 LEU C C 1
ATOM 2513 O O . LEU C 1 53 ? 13.091 54.045 49.690 1.00 28.56 72 LEU C O 1
ATOM 2518 N N . PRO C 1 54 ? 11.720 54.188 51.471 1.00 33.09 73 PRO C N 1
ATOM 2519 C CA . PRO C 1 54 ? 11.378 55.592 51.184 1.00 31.04 73 PRO C CA 1
ATOM 2520 C C . PRO C 1 54 ? 12.586 56.519 51.337 1.00 29.96 73 PRO C C 1
ATOM 2521 O O . PRO C 1 54 ? 12.670 57.578 50.710 1.00 31.89 73 PRO C O 1
ATOM 2525 N N . GLN C 1 55 ? 13.524 56.093 52.170 1.00 32.72 74 GLN C N 1
ATOM 2526 C CA . GLN C 1 55 ? 14.776 56.802 52.412 1.00 24.11 74 GLN C CA 1
ATOM 2527 C C . GLN C 1 55 ? 15.650 56.811 51.150 1.00 22.51 74 GLN C C 1
ATOM 2528 O O . GLN C 1 55 ? 16.279 57.819 50.812 1.00 25.31 74 GLN C O 1
ATOM 2534 N N . PHE C 1 56 ? 15.668 55.684 50.446 1.00 24.57 75 PHE C N 1
ATOM 2535 C CA . PHE C 1 56 ? 16.392 55.559 49.176 1.00 22.48 75 PHE C CA 1
ATOM 2536 C C . PHE C 1 56 ? 15.697 56.277 48.019 1.00 24.82 75 PHE C C 1
ATOM 2537 O O . PHE C 1 56 ? 16.360 56.778 47.109 1.00 25.21 75 PHE C O 1
ATOM 2545 N N . GLN C 1 57 ? 14.365 56.312 48.055 1.00 23.89 76 GLN C N 1
ATOM 2546 C CA . GLN C 1 57 ? 13.581 57.042 47.066 1.00 27.78 76 GLN C CA 1
ATOM 2547 C C . GLN C 1 57 ? 13.815 58.537 47.230 1.00 27.67 76 GLN C C 1
ATOM 2548 O O . GLN C 1 57 ? 14.086 59.243 46.262 1.00 27.80 76 GLN C O 1
ATOM 2554 N N . SER C 1 58 ? 13.721 59.013 48.464 1.00 25.24 77 SER C N 1
ATOM 2555 C CA . SER C 1 58 ? 14.000 60.413 48.769 1.00 22.18 77 SER C CA 1
ATOM 2556 C C . SER C 1 58 ? 15.404 60.865 48.341 1.00 26.78 77 SER C C 1
ATOM 2557 O O . SER C 1 58 ? 15.564 61.888 47.675 1.00 36.96 77 SER C O 1
ATOM 2560 N N . PHE C 1 59 ? 16.416 60.102 48.734 1.00 27.67 78 PHE C N 1
ATOM 2561 C CA . PHE C 1 59 ? 17.806 60.354 48.333 1.00 23.90 78 PHE C CA 1
ATOM 2562 C C . PHE C 1 59 ? 17.992 60.370 46.815 1.00 29.87 78 PHE C C 1
ATOM 2563 O O . PHE C 1 59 ? 18.628 61.266 46.265 1.00 29.54 78 PHE C O 1
ATOM 2571 N N . TYR C 1 60 ? 17.425 59.372 46.144 1.00 28.10 79 TYR C N 1
ATOM 2572 C CA . TYR C 1 60 ? 17.467 59.285 44.690 1.00 23.57 79 TYR C CA 1
ATOM 2573 C C . TYR C 1 60 ? 16.784 60.488 44.009 1.00 32.26 79 TYR C C 1
ATOM 2574 O O . TYR C 1 60 ? 17.265 61.001 42.997 1.00 29.97 79 TYR C O 1
ATOM 2583 N N . ASP C 1 61 ? 15.647 60.916 44.554 1.00 30.28 80 ASP C N 1
ATOM 2584 C CA . ASP C 1 61 ? 14.895 62.032 43.991 1.00 31.83 80 ASP C CA 1
ATOM 2585 C C . ASP C 1 61 ? 15.662 63.355 44.142 1.00 42.26 80 ASP C C 1
ATOM 2586 O O . ASP C 1 61 ? 15.623 64.215 43.262 1.00 40.01 80 ASP C O 1
ATOM 2591 N N . ALA C 1 62 ? 16.366 63.501 45.261 1.00 40.41 81 ALA C N 1
ATOM 2592 C CA . ALA C 1 62 ? 17.164 64.697 45.526 1.00 37.36 81 ALA C CA 1
ATOM 2593 C C . ALA C 1 62 ? 18.447 64.770 44.686 1.00 45.11 81 ALA C C 1
ATOM 2594 O O . ALA C 1 62 ? 18.994 65.850 44.468 1.00 47.19 81 ALA C O 1
ATOM 2596 N N . HIS C 1 63 ? 18.923 63.615 44.227 1.00 51.92 82 HIS C N 1
ATOM 2597 C CA . HIS C 1 63 ? 20.109 63.522 43.371 1.00 42.28 82 HIS C CA 1
ATOM 2598 C C . HIS C 1 63 ? 21.271 64.403 43.829 1.00 54.51 82 HIS C C 1
ATOM 2599 O O . HIS C 1 63 ? 21.669 65.332 43.124 1.00 56.02 82 HIS C O 1
ATOM 2606 N N . PRO C 1 64 ? 21.828 64.109 45.014 1.00 57.23 83 PRO C N 1
ATOM 2607 C CA . PRO C 1 64 ? 22.940 64.910 45.540 1.00 54.64 83 PRO C CA 1
ATOM 2608 C C . PRO C 1 64 ? 24.189 64.885 44.638 1.00 51.40 83 PRO C C 1
ATOM 2609 O O . PRO C 1 64 ? 24.811 65.925 44.433 1.00 50.96 83 PRO C O 1
ATOM 2613 N N . SER C 1 65 ? 24.545 63.724 44.100 1.00 50.95 84 SER C N 1
ATOM 2614 C CA . SER C 1 65 ? 25.795 63.608 43.360 1.00 48.26 84 SER C CA 1
ATOM 2615 C C . SER C 1 65 ? 25.630 63.092 41.935 1.00 54.06 84 SER C C 1
ATOM 2616 O O . SER C 1 65 ? 24.717 62.322 41.631 1.00 54.88 84 SER C O 1
ATOM 2619 N N . ASP C 1 66 ? 26.534 63.535 41.066 1.00 56.30 85 ASP C N 1
ATOM 2620 C CA . ASP C 1 66 ? 26.624 63.039 39.699 1.00 58.43 85 ASP C CA 1
ATOM 2621 C C . ASP C 1 66 ? 27.753 62.018 39.585 1.00 57.90 85 ASP C C 1
ATOM 2622 O O . ASP C 1 66 ? 27.828 61.266 38.614 1.00 54.01 85 ASP C O 1
ATOM 2627 N N . SER C 1 67 ? 28.635 62.002 40.581 1.00 52.96 86 SER C N 1
ATOM 2628 C CA . SER C 1 67 ? 29.782 61.098 40.587 1.00 48.87 86 SER C CA 1
ATOM 2629 C C . SER C 1 67 ? 29.537 59.848 41.436 1.00 46.02 86 SER C C 1
ATOM 2630 O O . SER C 1 67 ? 30.454 59.063 41.671 1.00 44.75 86 SER C O 1
ATOM 2633 N N . VAL C 1 68 ? 28.299 59.673 41.895 1.00 42.56 87 VAL C N 1
ATOM 2634 C CA . VAL C 1 68 ? 27.925 58.485 42.653 1.00 37.79 87 VAL C CA 1
ATOM 2635 C C . VAL C 1 68 ? 26.672 57.850 42.076 1.00 43.74 87 VAL C C 1
ATOM 2636 O O . VAL C 1 68 ? 25.689 58.534 41.811 1.00 46.02 87 VAL C O 1
ATOM 2640 N N . LYS C 1 69 ? 26.720 56.537 41.879 1.00 40.35 88 LYS C N 1
ATOM 2641 C CA . LYS C 1 69 ? 25.631 55.813 41.249 1.00 31.01 88 LYS C CA 1
ATOM 2642 C C . LYS C 1 69 ? 24.952 54.881 42.260 1.00 34.10 88 LYS C C 1
ATOM 2643 O O . LYS C 1 69 ? 25.601 54.045 42.895 1.00 30.36 88 LYS C O 1
ATOM 2649 N N . LEU C 1 70 ? 23.641 55.033 42.413 1.00 25.57 89 LEU C N 1
ATOM 2650 C CA . LEU C 1 70 ? 22.874 54.143 43.271 1.00 26.40 89 LEU C CA 1
ATOM 2651 C C . LEU C 1 70 ? 22.368 52.930 42.505 1.00 27.97 89 LEU C C 1
ATOM 2652 O O . LEU C 1 70 ? 21.587 53.053 41.560 1.00 31.18 89 LEU C O 1
ATOM 2657 N N . VAL C 1 71 ? 22.825 51.752 42.900 1.00 27.49 90 VAL C N 1
ATOM 2658 C CA . VAL C 1 71 ? 22.210 50.530 42.400 1.00 24.24 90 VAL C CA 1
ATOM 2659 C C . VAL C 1 71 ? 21.733 49.647 43.543 1.00 22.41 90 VAL C C 1
ATOM 2660 O O . VAL C 1 71 ? 22.419 49.435 44.544 1.00 17.11 90 VAL C O 1
ATOM 2664 N N . THR C 1 72 ? 20.519 49.156 43.362 1.00 27.87 91 THR C N 1
ATOM 2665 C CA . THR C 1 72 ? 19.756 48.493 44.399 1.00 23.24 91 THR C CA 1
ATOM 2666 C C . THR C 1 72 ? 19.504 47.039 43.985 1.00 21.03 91 THR C C 1
ATOM 2667 O O . THR C 1 72 ? 19.183 46.759 42.822 1.00 18.54 91 THR C O 1
ATOM 2671 N N . VAL C 1 73 ? 19.671 46.112 44.928 1.00 21.34 92 VAL C N 1
ATOM 2672 C CA . VAL C 1 73 ? 19.570 44.683 44.621 1.00 19.24 92 VAL C CA 1
ATOM 2673 C C . VAL C 1 73 ? 18.466 43.982 45.396 1.00 21.01 92 VAL C C 1
ATOM 2674 O O . VAL C 1 73 ? 18.548 43.841 46.620 1.00 24.64 92 VAL C O 1
ATOM 2678 N N . ASN C 1 74 ? 17.425 43.550 44.692 1.00 16.20 93 ASN C N 1
ATOM 2679 C CA . ASN C 1 74 ? 16.392 42.741 45.334 1.00 18.67 93 ASN C CA 1
ATOM 2680 C C . ASN C 1 74 ? 16.827 41.284 45.390 1.00 23.37 93 ASN C C 1
ATOM 2681 O O . ASN C 1 74 ? 17.302 40.721 44.396 1.00 19.72 93 ASN C O 1
ATOM 2686 N N . LEU C 1 75 ? 16.704 40.684 46.568 1.00 26.52 94 LEU C N 1
ATOM 2687 C CA . LEU C 1 75 ? 17.027 39.272 46.735 1.00 25.49 94 LEU C CA 1
ATOM 2688 C C . LEU C 1 75 ? 15.799 38.456 46.381 1.00 21.16 94 LEU C C 1
ATOM 2689 O O . LEU C 1 75 ? 15.087 37.983 47.256 1.00 23.16 94 LEU C O 1
ATOM 2694 N N . VAL C 1 76 ? 15.566 38.305 45.084 1.00 22.59 95 VAL C N 1
ATOM 2695 C CA . VAL C 1 76 ? 14.302 37.793 44.579 1.00 24.99 95 VAL C CA 1
ATOM 2696 C C . VAL C 1 76 ? 14.033 36.343 44.998 1.00 29.09 95 VAL C C 1
ATOM 2697 O O . VAL C 1 76 ? 12.879 35.946 45.204 1.00 26.72 95 VAL C O 1
ATOM 2701 N N . ASN C 1 77 ? 15.102 35.570 45.148 1.00 26.12 96 ASN C N 1
ATOM 2702 C CA . ASN C 1 77 ? 14.990 34.175 45.548 1.00 18.26 96 ASN C CA 1
ATOM 2703 C C . ASN C 1 77 ? 14.620 34.026 47.014 1.00 24.58 96 ASN C C 1
ATOM 2704 O O . ASN C 1 77 ? 14.380 32.916 47.491 1.00 30.23 96 ASN C O 1
ATOM 2709 N N . SER C 1 78 ? 14.585 35.147 47.729 1.00 26.07 97 SER C N 1
ATOM 2710 C CA . SER C 1 78 ? 14.082 35.175 49.102 1.00 21.72 97 SER C CA 1
ATOM 2711 C C . SER C 1 78 ? 12.676 35.768 49.112 1.00 28.91 97 SER C C 1
ATOM 2712 O O . SER C 1 78 ? 12.150 36.151 50.157 1.00 28.51 97 SER C O 1
ATOM 2715 N N . GLU C 1 79 ? 12.069 35.845 47.930 1.00 30.17 98 GLU C N 1
ATOM 2716 C CA . GLU C 1 79 ? 10.735 36.408 47.785 1.00 27.85 98 GLU C CA 1
ATOM 2717 C C . GLU C 1 79 ? 9.764 35.307 47.390 1.00 29.51 98 GLU C C 1
ATOM 2718 O O . GLU C 1 79 ? 10.178 34.236 46.945 1.00 28.33 98 GLU C O 1
ATOM 2724 N N . GLN C 1 80 ? 8.475 35.573 47.559 1.00 30.70 99 GLN C N 1
ATOM 2725 C CA . GLN C 1 80 ? 7.450 34.654 47.101 1.00 27.92 99 GLN C CA 1
ATOM 2726 C C . GLN C 1 80 ? 7.784 34.249 45.670 1.00 27.60 99 GLN C C 1
ATOM 2727 O O . GLN C 1 80 ? 8.005 33.075 45.359 1.00 34.77 99 GLN C O 1
ATOM 2733 N N . ASN C 1 81 ? 7.828 35.242 44.799 1.00 20.89 100 ASN C N 1
ATOM 2734 C CA . ASN C 1 81 ? 8.234 35.046 43.422 1.00 23.63 100 ASN C CA 1
ATOM 2735 C C . ASN C 1 81 ? 8.618 36.403 42.856 1.00 21.66 100 ASN C C 1
ATOM 2736 O O . ASN C 1 81 ? 8.651 37.391 43.591 1.00 22.97 100 ASN C O 1
ATOM 2741 N N . GLN C 1 82 ? 8.911 36.455 41.564 1.00 25.27 101 GLN C N 1
ATOM 2742 C CA . GLN C 1 82 ? 9.313 37.705 40.924 1.00 30.39 101 GLN C CA 1
ATOM 2743 C C . GLN C 1 82 ? 8.157 38.680 40.672 1.00 29.78 101 GLN C C 1
ATOM 2744 O O . GLN C 1 82 ? 8.350 39.900 40.722 1.00 29.94 101 GLN C O 1
ATOM 2750 N N . GLN C 1 83 ? 6.969 38.146 40.391 1.00 31.47 102 GLN C N 1
ATOM 2751 C CA . GLN C 1 83 ? 5.797 38.987 40.155 1.00 30.38 102 GLN C CA 1
ATOM 2752 C C . GLN C 1 83 ? 5.456 39.803 41.394 1.00 27.56 102 GLN C C 1
ATOM 2753 O O . GLN C 1 83 ? 5.076 40.967 41.294 1.00 24.71 102 GLN C O 1
ATOM 2759 N N . VAL C 1 84 ? 5.594 39.175 42.558 1.00 24.80 103 VAL C N 1
ATOM 2760 C CA . VAL C 1 84 ? 5.337 39.832 43.840 1.00 27.10 103 VAL C CA 1
ATOM 2761 C C . VAL C 1 84 ? 6.219 41.067 44.013 1.00 26.20 103 VAL C C 1
ATOM 2762 O O . VAL C 1 84 ? 5.747 42.128 44.420 1.00 22.58 103 VAL C O 1
ATOM 2766 N N . VAL C 1 85 ? 7.505 40.918 43.703 1.00 29.19 104 VAL C N 1
ATOM 2767 C CA . VAL C 1 85 ? 8.440 42.033 43.737 1.00 23.43 104 VAL C CA 1
ATOM 2768 C C . VAL C 1 85 ? 8.004 43.107 42.742 1.00 27.14 104 VAL C C 1
ATOM 2769 O O . VAL C 1 85 ? 7.878 44.268 43.109 1.00 27.68 104 VAL C O 1
ATOM 2773 N N . GLU C 1 86 ? 7.766 42.709 41.489 1.00 27.98 105 GLU C N 1
ATOM 2774 C CA . GLU C 1 86 ? 7.188 43.594 40.478 1.00 23.66 105 GLU C CA 1
ATOM 2775 C C . GLU C 1 86 ? 6.038 44.438 41.006 1.00 24.78 105 GLU C C 1
ATOM 2776 O O . GLU C 1 86 ? 6.049 45.652 40.871 1.00 33.04 105 GLU C O 1
ATOM 2782 N N . ASP C 1 87 ? 5.034 43.784 41.581 1.00 23.96 106 ASP C N 1
ATOM 2783 C CA . ASP C 1 87 ? 3.871 44.466 42.139 1.00 22.19 106 ASP C CA 1
ATOM 2784 C C . ASP C 1 87 ? 4.257 45.431 43.252 1.00 21.83 106 ASP C C 1
ATOM 2785 O O . ASP C 1 87 ? 3.754 46.554 43.322 1.00 23.63 106 ASP C O 1
ATOM 2790 N N . PHE C 1 88 ? 5.154 44.977 44.119 1.00 21.93 107 PHE C N 1
ATOM 2791 C CA . PHE C 1 88 ? 5.632 45.778 45.246 1.00 25.20 107 PHE C CA 1
ATOM 2792 C C . PHE C 1 88 ? 6.296 47.073 44.781 1.00 21.06 107 PHE C C 1
ATOM 2793 O O . PHE C 1 88 ? 6.014 48.144 45.300 1.00 24.04 107 PHE C O 1
ATOM 2801 N N . ILE C 1 89 ? 7.179 46.962 43.801 1.00 21.54 108 ILE C N 1
ATOM 2802 C CA . ILE C 1 89 ? 7.896 48.111 43.274 1.00 23.75 108 ILE C CA 1
ATOM 2803 C C . ILE C 1 89 ? 6.909 49.094 42.662 1.00 22.54 108 ILE C C 1
ATOM 2804 O O . ILE C 1 89 ? 6.967 50.298 42.900 1.00 20.42 108 ILE C O 1
ATOM 2809 N N . LYS C 1 90 ? 5.995 48.553 41.870 1.00 25.36 109 LYS C N 1
ATOM 2810 C CA . LYS C 1 90 ? 4.966 49.332 41.213 1.00 23.38 109 LYS C CA 1
ATOM 2811 C C . LYS C 1 90 ? 4.078 50.030 42.251 1.00 25.39 109 LYS C C 1
ATOM 2812 O O . LYS C 1 90 ? 3.918 51.251 42.219 1.00 21.86 109 LYS C O 1
ATOM 2818 N N . ALA C 1 91 ? 3.523 49.256 43.180 1.00 19.26 110 ALA C N 1
ATOM 2819 C CA . ALA C 1 91 ? 2.616 49.800 44.199 1.00 28.45 110 ALA C CA 1
ATOM 2820 C C . ALA C 1 91 ? 3.247 50.862 45.106 1.00 30.56 110 ALA C C 1
ATOM 2821 O O . ALA C 1 91 ? 2.565 51.798 45.535 1.00 21.16 110 ALA C O 1
ATOM 2823 N N . ASN C 1 92 ? 4.538 50.706 45.410 1.00 31.17 111 ASN C N 1
ATOM 2824 C CA . ASN C 1 92 ? 5.239 51.655 46.272 1.00 25.09 111 ASN C CA 1
ATOM 2825 C C . ASN C 1 92 ? 5.936 52.743 45.482 1.00 22.85 111 ASN C C 1
ATOM 2826 O O . ASN C 1 92 ? 6.643 53.569 46.054 1.00 23.07 111 ASN C O 1
ATOM 2831 N N . LYS C 1 93 ? 5.729 52.732 44.167 1.00 29.62 112 LYS C N 1
ATOM 2832 C CA . LYS C 1 93 ? 6.283 53.745 43.267 1.00 28.76 112 LYS C CA 1
ATOM 2833 C C . LYS C 1 93 ? 7.786 53.950 43.467 1.00 27.94 112 LYS C C 1
ATOM 2834 O O . LYS C 1 93 ? 8.269 55.075 43.549 1.00 34.22 112 LYS C O 1
ATOM 2840 N N . LEU C 1 94 ? 8.510 52.837 43.550 1.00 30.31 113 LEU C N 1
ATOM 2841 C CA . LEU C 1 94 ? 9.960 52.826 43.694 1.00 24.26 113 LEU C CA 1
ATOM 2842 C C . LEU C 1 94 ? 10.584 53.055 42.332 1.00 24.66 113 LEU C C 1
ATOM 2843 O O . LEU C 1 94 ? 10.348 52.292 41.406 1.00 29.78 113 LEU C O 1
ATOM 2848 N N . THR C 1 95 ? 11.399 54.094 42.226 1.00 28.35 114 THR C N 1
ATOM 2849 C CA . THR C 1 95 ? 11.903 54.563 40.941 1.00 24.87 114 THR C CA 1
ATOM 2850 C C . THR C 1 95 ? 13.424 54.472 40.782 1.00 28.20 114 THR C C 1
ATOM 2851 O O . THR C 1 95 ? 13.943 54.611 39.680 1.00 32.94 114 THR C O 1
ATOM 2855 N N . PHE C 1 96 ? 14.142 54.223 41.874 1.00 28.32 115 PHE C N 1
ATOM 2856 C CA . PHE C 1 96 ? 15.592 54.069 41.798 1.00 22.99 115 PHE C CA 1
ATOM 2857 C C . PHE C 1 96 ? 15.928 52.748 41.113 1.00 26.39 115 PHE C C 1
ATOM 2858 O O . PHE C 1 96 ? 15.052 51.897 40.949 1.00 34.05 115 PHE C O 1
ATOM 2866 N N . PRO C 1 97 ? 17.192 52.578 40.686 1.00 33.34 116 PRO C N 1
ATOM 2867 C CA . PRO C 1 97 ? 17.567 51.352 39.961 1.00 26.94 116 PRO C CA 1
ATOM 2868 C C . PRO C 1 97 ? 17.432 50.101 40.818 1.00 23.44 116 PRO C C 1
ATOM 2869 O O . PRO C 1 97 ? 17.990 50.028 41.914 1.00 24.69 116 PRO C O 1
ATOM 2873 N N . ILE C 1 98 ? 16.682 49.126 40.321 1.00 28.71 117 ILE C N 1
ATOM 2874 C CA . ILE C 1 98 ? 16.523 47.853 41.017 1.00 23.09 117 ILE C CA 1
ATOM 2875 C C . ILE C 1 98 ? 16.973 46.689 40.151 1.00 23.33 117 ILE C C 1
ATOM 2876 O O . ILE C 1 98 ? 16.556 46.536 39.007 1.00 23.62 117 ILE C O 1
ATOM 2881 N N . VAL C 1 99 ? 17.847 45.870 40.716 1.00 24.89 118 VAL C N 1
ATOM 2882 C CA . VAL C 1 99 ? 18.346 44.694 40.044 1.00 22.33 118 VAL C CA 1
ATOM 2883 C C . VAL C 1 99 ? 17.883 43.476 40.829 1.00 19.42 118 VAL C C 1
ATOM 2884 O O . VAL C 1 99 ? 17.906 43.487 42.048 1.00 29.26 118 VAL C O 1
ATOM 2888 N N . LEU C 1 100 ? 17.440 42.440 40.130 1.00 20.57 119 LEU C N 1
ATOM 2889 C CA . LEU C 1 100 ? 17.025 41.198 40.770 1.00 21.54 119 LEU C CA 1
ATOM 2890 C C . LEU C 1 100 ? 18.194 40.226 40.817 1.00 24.11 119 LEU C C 1
ATOM 2891 O O . LEU C 1 100 ? 18.793 39.923 39.784 1.00 24.72 119 LEU C O 1
ATOM 2896 N N . ASP C 1 101 ? 18.523 39.737 42.008 1.00 23.14 120 ASP C N 1
ATOM 2897 C CA . ASP C 1 101 ? 19.602 38.757 42.150 1.00 23.15 120 ASP C CA 1
ATOM 2898 C C . ASP C 1 101 ? 19.110 37.330 41.842 1.00 27.30 120 ASP C C 1
ATOM 2899 O O . ASP C 1 101 ? 19.082 36.461 42.725 1.00 21.72 120 ASP C O 1
ATOM 2904 N N . SER C 1 102 ? 18.742 37.101 40.577 1.00 22.90 121 SER C N 1
ATOM 2905 C CA . SER C 1 102 ? 18.122 35.840 40.143 1.00 29.05 121 SER C CA 1
ATOM 2906 C C . SER C 1 102 ? 19.029 34.617 40.260 1.00 27.68 121 SER C C 1
ATOM 2907 O O . SER C 1 102 ? 18.566 33.530 40.594 1.00 35.09 121 SER C O 1
ATOM 2910 N N . LYS C 1 103 ? 20.309 34.789 39.968 1.00 26.00 122 LYS C N 1
ATOM 2911 C CA . LYS C 1 103 ? 21.254 33.681 40.034 1.00 26.50 122 LYS C CA 1
ATOM 2912 C C . LYS C 1 103 ? 21.998 33.618 41.362 1.00 25.82 122 LYS C C 1
ATOM 2913 O O . LYS C 1 103 ? 22.749 32.681 41.599 1.00 28.31 122 LYS C O 1
ATOM 2919 N N . GLY C 1 104 ? 21.794 34.614 42.221 1.00 28.25 123 GLY C N 1
ATOM 2920 C CA . GLY C 1 104 ? 22.366 34.597 43.557 1.00 22.65 123 GLY C CA 1
ATOM 2921 C C . GLY C 1 104 ? 23.843 34.937 43.607 1.00 27.50 123 GLY C C 1
ATOM 2922 O O . GLY C 1 104 ? 24.496 34.731 44.632 1.00 31.88 123 GLY C O 1
ATOM 2923 N N . GLU C 1 105 ? 24.372 35.471 42.511 1.00 25.16 124 GLU C N 1
ATOM 2924 C CA . GLU C 1 105 ? 25.784 35.834 42.447 1.00 25.17 124 GLU C CA 1
ATOM 2925 C C . GLU C 1 105 ? 26.140 37.074 43.273 1.00 27.33 124 GLU C C 1
ATOM 2926 O O . GLU C 1 105 ? 27.212 37.132 43.870 1.00 30.06 124 GLU C O 1
ATOM 2932 N N . LEU C 1 106 ? 25.254 38.068 43.292 1.00 26.53 125 LEU C N 1
ATOM 2933 C CA . LEU C 1 106 ? 25.487 39.288 44.073 1.00 25.11 125 LEU C CA 1
ATOM 2934 C C . LEU C 1 106 ? 25.561 39.007 45.560 1.00 24.67 125 LEU C C 1
ATOM 2935 O O . LEU C 1 106 ? 26.502 39.429 46.228 1.00 28.68 125 LEU C O 1
ATOM 2948 N N . LYS C 1 108 ? 26.192 36.216 46.857 1.00 29.67 127 LYS C N 1
ATOM 2949 C CA . LYS C 1 108 ? 27.374 35.370 47.033 1.00 31.46 127 LYS C CA 1
ATOM 2950 C C . LYS C 1 108 ? 28.663 36.181 47.047 1.00 24.05 127 LYS C C 1
ATOM 2951 O O . LYS C 1 108 ? 29.505 36.013 47.927 1.00 33.02 127 LYS C O 1
ATOM 2957 N N . GLU C 1 109 ? 28.802 37.066 46.069 1.00 26.64 128 GLU C N 1
ATOM 2958 C CA . GLU C 1 109 ? 30.010 37.869 45.892 1.00 25.84 128 GLU C CA 1
ATOM 2959 C C . GLU C 1 109 ? 30.236 38.855 47.046 1.00 27.24 128 GLU C C 1
ATOM 2960 O O . GLU C 1 109 ? 31.376 39.157 47.404 1.00 29.57 128 GLU C O 1
ATOM 2966 N N . TYR C 1 110 ? 29.148 39.358 47.626 1.00 29.77 129 TYR C N 1
ATOM 2967 C CA . TYR C 1 110 ? 29.259 40.334 48.704 1.00 26.48 129 TYR C CA 1
ATOM 2968 C C . TYR C 1 110 ? 29.013 39.720 50.076 1.00 22.09 129 TYR C C 1
ATOM 2969 O O . TYR C 1 110 ? 28.931 40.430 51.077 1.00 23.20 129 TYR C O 1
ATOM 2978 N N . HIS C 1 111 ? 28.931 38.390 50.104 1.00 24.56 130 HIS C N 1
ATOM 2979 C CA . HIS C 1 111 ? 28.748 37.617 51.328 1.00 23.45 130 HIS C CA 1
ATOM 2980 C C . HIS C 1 111 ? 27.594 38.133 52.165 1.00 24.57 130 HIS C C 1
ATOM 2981 O O . HIS C 1 111 ? 27.756 38.378 53.360 1.00 27.87 130 HIS C O 1
ATOM 2988 N N . ILE C 1 112 ? 26.434 38.299 51.538 1.00 25.00 131 ILE C N 1
ATOM 2989 C CA . ILE C 1 112 ? 25.293 38.912 52.201 1.00 21.83 131 ILE C CA 1
ATOM 2990 C C . ILE C 1 112 ? 24.567 37.918 53.091 1.00 25.98 131 ILE C C 1
ATOM 2991 O O . ILE C 1 112 ? 24.040 36.914 52.609 1.00 29.37 131 ILE C O 1
ATOM 2996 N N . ILE C 1 113 ? 24.558 38.197 54.394 1.00 30.87 132 ILE C N 1
ATOM 2997 C CA . ILE C 1 113 ? 23.860 37.360 55.367 1.00 30.31 132 ILE C CA 1
ATOM 2998 C C . ILE C 1 113 ? 22.794 38.166 56.099 1.00 27.69 132 ILE C C 1
ATOM 2999 O O . ILE C 1 113 ? 21.886 37.617 56.723 1.00 27.03 132 ILE C O 1
ATOM 3004 N N . THR C 1 114 ? 22.922 39.482 56.035 1.00 31.98 133 THR C N 1
ATOM 3005 C CA . THR C 1 114 ? 21.994 40.362 56.723 1.00 31.85 133 THR C CA 1
ATOM 3006 C C . THR C 1 114 ? 21.421 41.371 55.751 1.00 28.97 133 THR C C 1
ATOM 3007 O O . THR C 1 114 ? 22.112 41.811 54.834 1.00 26.60 133 THR C O 1
ATOM 3011 N N . ILE C 1 115 ? 20.157 41.729 55.948 1.00 25.66 134 ILE C N 1
ATOM 3012 C CA . ILE C 1 115 ? 19.559 42.834 55.214 1.00 19.95 134 ILE C CA 1
ATOM 3013 C C . ILE C 1 115 ? 18.780 43.733 56.180 1.00 25.04 134 ILE C C 1
ATOM 3014 O O . ILE C 1 115 ? 18.192 43.240 57.136 1.00 30.23 134 ILE C O 1
ATOM 3019 N N . PRO C 1 116 ? 18.790 45.058 55.947 1.00 27.13 135 PRO C N 1
ATOM 3020 C CA . PRO C 1 116 ? 19.454 45.734 54.823 1.00 22.47 135 PRO C CA 1
ATOM 3021 C C . PRO C 1 116 ? 20.976 45.800 54.973 1.00 21.86 135 PRO C C 1
ATOM 3022 O O . PRO C 1 116 ? 21.501 45.837 56.086 1.00 26.32 135 PRO C O 1
ATOM 3026 N N . THR C 1 117 ? 21.677 45.803 53.845 1.00 22.43 136 THR C N 1
ATOM 3027 C CA . THR C 1 117 ? 23.115 46.018 53.834 1.00 24.82 136 THR C CA 1
ATOM 3028 C C . THR C 1 117 ? 23.440 46.964 52.681 1.00 22.66 136 THR C C 1
ATOM 3029 O O . THR C 1 117 ? 22.930 46.797 51.573 1.00 21.04 136 THR C O 1
ATOM 3033 N N . SER C 1 118 ? 24.273 47.964 52.946 1.00 23.40 137 SER C N 1
ATOM 3034 C CA . SER C 1 118 ? 24.667 48.918 51.913 1.00 19.17 137 SER C CA 1
ATOM 3035 C C . SER C 1 118 ? 26.181 49.072 51.874 1.00 22.58 137 SER C C 1
ATOM 3036 O O . SER C 1 118 ? 26.840 49.038 52.917 1.00 28.17 137 SER C O 1
ATOM 3039 N N . PHE C 1 119 ? 26.731 49.238 50.673 1.00 25.66 138 PHE C N 1
ATOM 3040 C CA . PHE C 1 119 ? 28.169 49.454 50.506 1.00 20.21 138 PHE C CA 1
ATOM 3041 C C . PHE C 1 119 ? 28.414 50.707 49.713 1.00 17.19 138 PHE C C 1
ATOM 3042 O O . PHE C 1 119 ? 27.608 51.073 48.873 1.00 20.74 138 PHE C O 1
ATOM 3050 N N . LEU C 1 120 ? 29.542 51.353 49.984 1.00 28.93 139 LEU C N 1
ATOM 3051 C CA . LEU C 1 120 ? 30.075 52.414 49.132 1.00 27.61 139 LEU C CA 1
ATOM 3052 C C . LEU C 1 120 ? 31.288 51.829 48.406 1.00 27.16 139 LEU C C 1
ATOM 3053 O O . LEU C 1 120 ? 32.263 51.428 49.048 1.00 24.15 139 LEU C O 1
ATOM 3058 N N . LEU C 1 121 ? 31.221 51.744 47.079 1.00 28.32 140 LEU C N 1
ATOM 3059 C CA . LEU C 1 121 ? 32.326 51.195 46.295 1.00 27.69 140 LEU C CA 1
ATOM 3060 C C . LEU C 1 121 ? 32.997 52.311 45.517 1.00 27.20 140 LEU C C 1
ATOM 3061 O O . LEU C 1 121 ? 32.346 53.252 45.083 1.00 29.15 140 LEU C O 1
ATOM 3066 N N . ASN C 1 122 ? 34.305 52.220 45.345 1.00 31.36 141 ASN C N 1
ATOM 3067 C CA . ASN C 1 122 ? 34.982 53.143 44.446 1.00 35.50 141 ASN C CA 1
ATOM 3068 C C . ASN C 1 122 ? 34.943 52.603 43.019 1.00 41.56 141 ASN C C 1
ATOM 3069 O O . ASN C 1 122 ? 34.341 51.550 42.756 1.00 34.94 141 ASN C O 1
ATOM 3074 N N . GLU C 1 123 ? 35.584 53.318 42.099 1.00 40.93 142 GLU C N 1
ATOM 3075 C CA . GLU C 1 123 ? 35.546 52.946 40.687 1.00 39.92 142 GLU C CA 1
ATOM 3076 C C . GLU C 1 123 ? 36.156 51.580 40.427 1.00 35.13 142 GLU C C 1
ATOM 3077 O O . GLU C 1 123 ? 35.921 50.979 39.381 1.00 47.22 142 GLU C O 1
ATOM 3083 N N . LYS C 1 124 ? 36.933 51.092 41.380 1.00 31.49 143 LYS C N 1
ATOM 3084 C CA . LYS C 1 124 ? 37.627 49.829 41.211 1.00 33.91 143 LYS C CA 1
ATOM 3085 C C . LYS C 1 124 ? 36.868 48.676 41.850 1.00 33.17 143 LYS C C 1
ATOM 3086 O O . LYS C 1 124 ? 37.319 47.534 41.806 1.00 35.48 143 LYS C O 1
ATOM 3092 N N . GLY C 1 125 ? 35.715 48.980 42.440 1.00 29.78 144 GLY C N 1
ATOM 3093 C CA . GLY C 1 125 ? 34.897 47.961 43.065 1.00 28.27 144 GLY C CA 1
ATOM 3094 C C . GLY C 1 125 ? 35.336 47.599 44.470 1.00 34.57 144 GLY C C 1
ATOM 3095 O O . GLY C 1 125 ? 34.838 46.636 45.063 1.00 37.89 144 GLY C O 1
ATOM 3096 N N . GLU C 1 126 ? 36.268 48.375 45.008 1.00 33.49 145 GLU C N 1
ATOM 3097 C CA . GLU C 1 126 ? 36.706 48.198 46.380 1.00 33.24 145 GLU C CA 1
ATOM 3098 C C . GLU C 1 126 ? 35.702 48.803 47.346 1.00 28.12 145 GLU C C 1
ATOM 3099 O O . GLU C 1 126 ? 35.152 49.875 47.089 1.00 26.99 145 GLU C O 1
ATOM 3105 N N . ILE C 1 127 ? 35.486 48.119 48.466 1.00 28.84 146 ILE C N 1
ATOM 3106 C CA . ILE C 1 127 ? 34.535 48.557 49.482 1.00 26.52 146 ILE C CA 1
ATOM 3107 C C . ILE C 1 127 ? 35.111 49.603 50.434 1.00 31.70 146 ILE C C 1
ATOM 3108 O O . ILE C 1 127 ? 35.989 49.295 51.239 1.00 26.69 146 ILE C O 1
ATOM 3113 N N . GLU C 1 128 ? 34.599 50.832 50.333 1.00 29.70 147 GLU C N 1
ATOM 3114 C CA . GLU C 1 128 ? 34.999 51.940 51.203 1.00 33.14 147 GLU C CA 1
ATOM 3115 C C . GLU C 1 128 ? 34.174 52.006 52.496 1.00 34.18 147 GLU C C 1
ATOM 3116 O O . GLU C 1 128 ? 34.714 52.250 53.574 1.00 33.00 147 GLU C O 1
ATOM 3122 N N . LYS C 1 129 ? 32.862 51.819 52.374 1.00 33.93 148 LYS C N 1
ATOM 3123 C CA . LYS C 1 129 ? 31.979 51.804 53.527 1.00 32.07 148 LYS C CA 1
ATOM 3124 C C . LYS C 1 129 ? 31.058 50.597 53.459 1.00 29.05 148 LYS C C 1
ATOM 3125 O O . LYS C 1 129 ? 30.638 50.200 52.379 1.00 28.78 148 LYS C O 1
ATOM 3131 N N . THR C 1 130 ? 30.760 50.021 54.620 1.00 34.11 149 THR C N 1
ATOM 3132 C CA . THR C 1 130 ? 29.765 48.962 54.763 1.00 28.18 149 THR C CA 1
ATOM 3133 C C . THR C 1 130 ? 28.793 49.368 55.860 1.00 27.62 149 THR C C 1
ATOM 3134 O O . THR C 1 130 ? 29.205 49.788 56.935 1.00 35.01 149 THR C O 1
ATOM 3138 N N . LYS C 1 131 ? 27.503 49.252 55.585 1.00 29.81 150 LYS C N 1
ATOM 3139 C CA . LYS C 1 131 ? 26.488 49.590 56.565 1.00 24.08 150 LYS C CA 1
ATOM 3140 C C . LYS C 1 131 ? 25.507 48.428 56.667 1.00 27.51 150 LYS C C 1
ATOM 3141 O O . LYS C 1 131 ? 24.825 48.109 55.690 1.00 24.83 150 LYS C O 1
ATOM 3147 N N . ILE C 1 132 ? 25.465 47.787 57.836 1.00 20.89 151 ILE C N 1
ATOM 3148 C CA . ILE C 1 132 ? 24.466 46.766 58.130 1.00 24.16 151 ILE C CA 1
ATOM 3149 C C . ILE C 1 132 ? 23.331 47.356 58.962 1.00 29.63 151 ILE C C 1
ATOM 3150 O O . ILE C 1 132 ? 23.554 47.870 60.065 1.00 33.67 151 ILE C O 1
ATOM 3155 N N . GLY C 1 133 ? 22.113 47.281 58.434 1.00 24.30 152 GLY C N 1
ATOM 3156 C CA . GLY C 1 133 ? 20.967 47.901 59.071 1.00 21.12 152 GLY C CA 1
ATOM 3157 C C . GLY C 1 133 ? 20.541 49.142 58.314 1.00 23.50 152 GLY C C 1
ATOM 3158 O O . GLY C 1 133 ? 21.239 49.567 57.387 1.00 23.47 152 GLY C O 1
ATOM 3159 N N . PRO C 1 134 ? 19.397 49.733 58.708 1.00 28.04 153 PRO C N 1
ATOM 3160 C CA . PRO C 1 134 ? 18.768 50.861 58.008 1.00 29.37 153 PRO C CA 1
ATOM 3161 C C . PRO C 1 134 ? 19.634 52.112 57.950 1.00 29.78 153 PRO C C 1
ATOM 3162 O O . PRO C 1 134 ? 20.416 52.364 58.865 1.00 31.30 153 PRO C O 1
ATOM 3174 N N . THR C 1 136 ? 19.553 56.499 56.500 1.00 25.27 155 THR C N 1
ATOM 3175 C CA . THR C 1 136 ? 18.711 57.634 56.196 1.00 23.35 155 THR C CA 1
ATOM 3176 C C . THR C 1 136 ? 19.170 58.285 54.902 1.00 26.39 155 THR C C 1
ATOM 3177 O O . THR C 1 136 ? 20.308 58.099 54.465 1.00 26.07 155 THR C O 1
ATOM 3181 N N . ALA C 1 137 ? 18.274 59.052 54.294 1.00 25.69 156 ALA C N 1
ATOM 3182 C CA . ALA C 1 137 ? 18.598 59.821 53.104 1.00 22.55 156 ALA C CA 1
ATOM 3183 C C . ALA C 1 137 ? 19.810 60.738 53.328 1.00 24.26 156 ALA C C 1
ATOM 3184 O O . ALA C 1 137 ? 20.554 61.030 52.393 1.00 30.36 156 ALA C O 1
ATOM 3186 N N A GLU C 1 138 ? 20.041 61.212 54.548 0.50 22.96 157 GLU C N 1
ATOM 3187 N N B GLU C 1 138 ? 19.990 61.144 54.582 0.50 22.90 157 GLU C N 1
ATOM 3188 C CA A GLU C 1 138 ? 21.202 62.093 54.745 0.50 21.15 157 GLU C CA 1
ATOM 3189 C CA B GLU C 1 138 ? 21.058 62.042 55.005 0.50 21.26 157 GLU C CA 1
ATOM 3190 C C A GLU C 1 138 ? 22.497 61.381 55.143 0.50 23.73 157 GLU C C 1
ATOM 3191 C C B GLU C 1 138 ? 22.397 61.330 55.006 0.50 23.78 157 GLU C C 1
ATOM 3192 O O A GLU C 1 138 ? 23.576 61.968 55.053 0.50 24.31 157 GLU C O 1
ATOM 3193 O O B GLU C 1 138 ? 23.399 61.862 54.523 0.50 24.13 157 GLU C O 1
ATOM 3204 N N . GLN C 1 139 ? 22.402 60.122 55.566 1.00 24.27 158 GLN C N 1
ATOM 3205 C CA . GLN C 1 139 ? 23.605 59.285 55.631 1.00 23.53 158 GLN C CA 1
ATOM 3206 C C . GLN C 1 139 ? 24.035 58.904 54.217 1.00 23.15 158 GLN C C 1
ATOM 3207 O O . GLN C 1 139 ? 25.219 58.847 53.905 1.00 26.58 158 GLN C O 1
ATOM 3213 N N . LEU C 1 140 ? 23.052 58.656 53.360 1.00 24.63 159 LEU C N 1
ATOM 3214 C CA . LEU C 1 140 ? 23.308 58.384 51.955 1.00 24.75 159 LEU C CA 1
ATOM 3215 C C . LEU C 1 140 ? 23.939 59.576 51.257 1.00 29.67 159 LEU C C 1
ATOM 3216 O O . LEU C 1 140 ? 24.840 59.416 50.434 1.00 29.41 159 LEU C O 1
ATOM 3221 N N . LYS C 1 141 ? 23.448 60.771 51.576 1.00 30.49 160 LYS C N 1
ATOM 3222 C CA . LYS C 1 141 ? 24.005 61.991 51.015 1.00 26.31 160 LYS C CA 1
ATOM 3223 C C . LYS C 1 141 ? 25.437 62.201 51.509 1.00 31.23 160 LYS C C 1
ATOM 3224 O O . LYS C 1 141 ? 26.312 62.621 50.748 1.00 30.12 160 LYS C O 1
ATOM 3230 N N . GLU C 1 142 ? 25.678 61.905 52.783 1.00 26.67 161 GLU C N 1
ATOM 3231 C CA . GLU C 1 142 ? 27.024 62.014 53.346 1.00 31.13 161 GLU C CA 1
ATOM 3232 C C . GLU C 1 142 ? 28.011 61.080 52.642 1.00 33.06 161 GLU C C 1
ATOM 3233 O O . GLU C 1 142 ? 29.160 61.447 52.397 1.00 39.85 161 GLU C O 1
ATOM 3239 N N . TRP C 1 143 ? 27.563 59.868 52.332 1.00 31.29 162 TRP C N 1
ATOM 3240 C CA . TRP C 1 143 ? 28.381 58.917 51.591 1.00 29.07 162 TRP C CA 1
ATOM 3241 C C . TRP C 1 143 ? 28.752 59.480 50.223 1.00 31.94 162 TRP C C 1
ATOM 3242 O O . TRP C 1 143 ? 29.722 59.060 49.598 1.00 32.10 162 TRP C O 1
ATOM 3253 N N . THR C 1 144 ? 27.957 60.441 49.773 1.00 41.59 163 THR C N 1
ATOM 3254 C CA . THR C 1 144 ? 28.152 61.104 48.491 1.00 36.01 163 THR C CA 1
ATOM 3255 C C . THR C 1 144 ? 29.224 62.195 48.562 1.00 43.84 163 THR C C 1
ATOM 3256 O O . THR C 1 144 ? 29.879 62.488 47.565 1.00 33.28 163 THR C O 1
ATOM 3260 N N . GLU C 1 145 ? 29.402 62.776 49.750 1.00 41.74 164 GLU C N 1
ATOM 3261 C CA . GLU C 1 145 ? 30.308 63.906 49.951 1.00 37.61 164 GLU C CA 1
ATOM 3262 C C . GLU C 1 145 ? 31.767 63.464 50.039 1.00 40.79 164 GLU C C 1
ATOM 3263 O O . GLU C 1 145 ? 32.129 62.626 50.870 1.00 45.88 164 GLU C O 1
ATOM 3269 N N . PRO D 1 12 ? 44.384 69.349 0.642 1.00 43.42 31 PRO D N 1
ATOM 3270 C CA . PRO D 1 12 ? 44.501 70.472 1.586 1.00 45.94 31 PRO D CA 1
ATOM 3271 C C . PRO D 1 12 ? 45.950 70.692 2.014 1.00 37.16 31 PRO D C 1
ATOM 3272 O O . PRO D 1 12 ? 46.681 69.721 2.219 1.00 34.27 31 PRO D O 1
ATOM 3276 N N . ALA D 1 13 ? 46.346 71.956 2.150 1.00 29.10 32 ALA D N 1
ATOM 3277 C CA . ALA D 1 13 ? 47.743 72.311 2.393 1.00 35.97 32 ALA D CA 1
ATOM 3278 C C . ALA D 1 13 ? 48.366 71.490 3.520 1.00 49.75 32 ALA D C 1
ATOM 3279 O O . ALA D 1 13 ? 49.408 70.856 3.345 1.00 44.35 32 ALA D O 1
ATOM 3281 N N . VAL D 1 14 ? 47.708 71.501 4.674 1.00 52.87 33 VAL D N 1
ATOM 3282 C CA . VAL D 1 14 ? 48.232 70.875 5.880 1.00 38.65 33 VAL D CA 1
ATOM 3283 C C . VAL D 1 14 ? 47.200 69.922 6.453 1.00 31.18 33 VAL D C 1
ATOM 3284 O O . VAL D 1 14 ? 46.004 70.132 6.286 1.00 30.27 33 VAL D O 1
ATOM 3288 N N . PRO D 1 15 ? 47.655 68.845 7.104 1.00 42.25 34 PRO D N 1
ATOM 3289 C CA . PRO D 1 15 ? 46.653 68.044 7.812 1.00 42.98 34 PRO D CA 1
ATOM 3290 C C . PRO D 1 15 ? 46.269 68.754 9.118 1.00 41.67 34 PRO D C 1
ATOM 3291 O O . PRO D 1 15 ? 47.096 68.932 10.022 1.00 29.79 34 PRO D O 1
ATOM 3295 N N . ALA D 1 16 ? 45.013 69.180 9.202 1.00 39.63 35 ALA D N 1
ATOM 3296 C CA . ALA D 1 16 ? 44.563 70.018 10.302 1.00 32.89 35 ALA D CA 1
ATOM 3297 C C . ALA D 1 16 ? 43.054 70.087 10.314 1.00 33.81 35 ALA D C 1
ATOM 3298 O O . ALA D 1 16 ? 42.430 70.163 9.259 1.00 41.84 35 ALA D O 1
ATOM 3300 N N . VAL D 1 17 ? 42.460 70.060 11.504 1.00 28.00 36 VAL D N 1
ATOM 3301 C CA . VAL D 1 17 ? 41.030 70.304 11.602 1.00 29.89 36 VAL D CA 1
ATOM 3302 C C . VAL D 1 17 ? 40.768 71.678 12.191 1.00 26.02 36 VAL D C 1
ATOM 3303 O O . VAL D 1 17 ? 41.572 72.214 12.952 1.00 21.00 36 VAL D O 1
ATOM 3307 N N . PHE D 1 18 ? 39.631 72.240 11.809 1.00 31.27 37 PHE D N 1
ATOM 3308 C CA . PHE D 1 18 ? 39.281 73.598 12.168 1.00 25.95 37 PHE D CA 1
ATOM 3309 C C . PHE D 1 18 ? 38.148 73.614 13.170 1.00 28.47 37 PHE D C 1
ATOM 3310 O O . PHE D 1 18 ? 37.138 72.921 13.003 1.00 24.44 37 PHE D O 1
ATOM 3318 N N . LEU D 1 19 ? 38.344 74.407 14.220 1.00 32.16 38 LEU D N 1
ATOM 3319 C CA . LEU D 1 19 ? 37.378 74.548 15.295 1.00 29.36 38 LEU D CA 1
ATOM 3320 C C . LEU D 1 19 ? 36.821 75.956 15.257 1.00 29.30 38 LEU D C 1
ATOM 3321 O O . LEU D 1 19 ? 37.482 76.916 15.643 1.00 28.46 38 LEU D O 1
ATOM 3334 N N . LYS D 1 21 ? 33.330 78.763 15.413 1.00 29.43 40 LYS D N 1
ATOM 3335 C CA . LYS D 1 21 ? 31.974 79.076 15.822 1.00 37.96 40 LYS D CA 1
ATOM 3336 C C . LYS D 1 21 ? 31.188 79.641 14.624 1.00 34.65 40 LYS D C 1
ATOM 3337 O O . LYS D 1 21 ? 31.600 80.594 13.967 1.00 26.20 40 LYS D O 1
ATOM 3343 N N . THR D 1 22 ? 30.067 79.000 14.336 1.00 35.03 41 THR D N 1
ATOM 3344 C CA . THR D 1 22 ? 29.176 79.395 13.257 1.00 26.85 41 THR D CA 1
ATOM 3345 C C . THR D 1 22 ? 28.655 80.809 13.496 1.00 35.60 41 THR D C 1
ATOM 3346 O O . THR D 1 22 ? 28.741 81.329 14.606 1.00 39.87 41 THR D O 1
ATOM 3350 N N . ILE D 1 23 ? 28.141 81.445 12.449 1.00 48.29 42 ILE D N 1
ATOM 3351 C CA . ILE D 1 23 ? 27.548 82.780 12.570 1.00 43.07 42 ILE D CA 1
ATOM 3352 C C . ILE D 1 23 ? 26.317 82.742 13.488 1.00 43.48 42 ILE D C 1
ATOM 3353 O O . ILE D 1 23 ? 25.986 83.732 14.156 1.00 36.37 42 ILE D O 1
ATOM 3358 N N . GLU D 1 24 ? 25.660 81.583 13.519 1.00 37.44 43 GLU D N 1
ATOM 3359 C CA . GLU D 1 24 ? 24.482 81.361 14.346 1.00 38.15 43 GLU D CA 1
ATOM 3360 C C . GLU D 1 24 ? 24.892 80.875 15.728 1.00 41.16 43 GLU D C 1
ATOM 3361 O O . GLU D 1 24 ? 24.055 80.396 16.491 1.00 41.41 43 GLU D O 1
ATOM 3367 N N . GLY D 1 25 ? 26.187 80.971 16.029 1.00 48.21 44 GLY D N 1
ATOM 3368 C CA . GLY D 1 25 ? 26.718 80.649 17.345 1.00 35.36 44 GLY D CA 1
ATOM 3369 C C . GLY D 1 25 ? 27.154 79.212 17.580 1.00 36.04 44 GLY D C 1
ATOM 3370 O O . GLY D 1 25 ? 27.858 78.939 18.543 1.00 41.65 44 GLY D O 1
ATOM 3371 N N . GLU D 1 26 ? 26.730 78.297 16.713 1.00 32.97 45 GLU D N 1
ATOM 3372 C CA . GLU D 1 26 ? 27.026 76.875 16.859 1.00 35.62 45 GLU D CA 1
ATOM 3373 C C . GLU D 1 26 ? 28.525 76.572 16.757 1.00 35.95 45 GLU D C 1
ATOM 3374 O O . GLU D 1 26 ? 29.257 77.237 16.030 1.00 30.47 45 GLU D O 1
ATOM 3380 N N . ASP D 1 27 ? 28.973 75.569 17.507 1.00 39.10 46 ASP D N 1
ATOM 3381 C CA . ASP D 1 27 ? 30.361 75.131 17.452 1.00 34.55 46 ASP D CA 1
ATOM 3382 C C . ASP D 1 27 ? 30.542 74.052 16.398 1.00 36.83 46 ASP D C 1
ATOM 3383 O O . ASP D 1 27 ? 29.948 72.979 16.485 1.00 41.18 46 ASP D O 1
ATOM 3388 N N . ILE D 1 28 ? 31.390 74.355 15.420 1.00 34.18 47 ILE D N 1
ATOM 3389 C CA . ILE D 1 28 ? 31.561 73.559 14.218 1.00 31.30 47 ILE D CA 1
ATOM 3390 C C . ILE D 1 28 ? 33.001 73.085 14.103 1.00 29.00 47 ILE D C 1
ATOM 3391 O O . ILE D 1 28 ? 33.903 73.719 14.634 1.00 27.48 47 ILE D O 1
ATOM 3396 N N . SER D 1 29 ? 33.216 71.965 13.422 1.00 28.96 48 SER D N 1
ATOM 3397 C CA . SER D 1 29 ? 34.567 71.538 13.079 1.00 30.91 48 SER D CA 1
ATOM 3398 C C . SER D 1 29 ? 34.614 71.185 11.601 1.00 31.67 48 SER D C 1
ATOM 3399 O O . SER D 1 29 ? 33.578 70.932 10.987 1.00 29.80 48 SER D O 1
ATOM 3402 N N . ILE D 1 30 ? 35.816 71.191 11.033 1.00 36.02 49 ILE D N 1
ATOM 3403 C CA . ILE D 1 30 ? 36.018 70.817 9.632 1.00 32.56 49 ILE D CA 1
ATOM 3404 C C . ILE D 1 30 ? 37.318 70.030 9.486 1.00 26.70 49 ILE D C 1
ATOM 3405 O O . ILE D 1 30 ? 38.394 70.612 9.582 1.00 32.22 49 ILE D O 1
ATOM 3410 N N . PRO D 1 31 ? 37.229 68.706 9.252 1.00 38.62 50 PRO D N 1
ATOM 3411 C CA . PRO D 1 31 ? 36.024 67.900 9.005 1.00 40.33 50 PRO D CA 1
ATOM 3412 C C . PRO D 1 31 ? 35.270 67.594 10.299 1.00 42.45 50 PRO D C 1
ATOM 3413 O O . PRO D 1 31 ? 35.775 67.856 11.390 1.00 41.47 50 PRO D O 1
ATOM 3417 N N A ASN D 1 32 ? 34.076 67.026 10.183 0.50 42.84 51 ASN D N 1
ATOM 3418 N N B ASN D 1 32 ? 34.077 67.025 10.177 0.50 42.84 51 ASN D N 1
ATOM 3419 C CA A ASN D 1 32 ? 33.286 66.722 11.371 0.50 41.67 51 ASN D CA 1
ATOM 3420 C CA B ASN D 1 32 ? 33.284 66.704 11.356 0.50 41.67 51 ASN D CA 1
ATOM 3421 C C A ASN D 1 32 ? 33.573 65.352 11.966 0.50 44.71 51 ASN D C 1
ATOM 3422 C C B ASN D 1 32 ? 33.643 65.357 11.964 0.50 44.72 51 ASN D C 1
ATOM 3423 O O A ASN D 1 32 ? 33.718 64.360 11.249 0.50 44.76 51 ASN D O 1
ATOM 3424 O O B ASN D 1 32 ? 33.902 64.383 11.254 0.50 44.83 51 ASN D O 1
ATOM 3433 N N . LYS D 1 33 ? 33.660 65.324 13.291 1.00 45.79 52 LYS D N 1
ATOM 3434 C CA . LYS D 1 33 ? 33.925 64.107 14.038 1.00 46.60 52 LYS D CA 1
ATOM 3435 C C . LYS D 1 33 ? 33.042 62.967 13.540 1.00 47.59 52 LYS D C 1
ATOM 3436 O O . LYS D 1 33 ? 31.820 63.089 13.499 1.00 47.31 52 LYS D O 1
ATOM 3442 N N . GLY D 1 34 ? 33.673 61.866 13.146 1.00 52.69 53 GLY D N 1
ATOM 3443 C CA . GLY D 1 34 ? 32.953 60.695 12.680 1.00 50.55 53 GLY D CA 1
ATOM 3444 C C . GLY D 1 34 ? 31.775 61.029 11.782 1.00 54.80 53 GLY D C 1
ATOM 3445 O O . GLY D 1 34 ? 30.669 60.526 11.983 1.00 50.81 53 GLY D O 1
ATOM 3446 N N . GLN D 1 35 ? 32.012 61.872 10.781 1.00 57.53 54 GLN D N 1
ATOM 3447 C CA . GLN D 1 35 ? 30.944 62.279 9.882 1.00 45.82 54 GLN D CA 1
ATOM 3448 C C . GLN D 1 35 ? 31.506 62.947 8.634 1.00 44.37 54 GLN D C 1
ATOM 3449 O O . GLN D 1 35 ? 32.553 63.585 8.680 1.00 44.10 54 GLN D O 1
ATOM 3455 N N . LYS D 1 36 ? 30.798 62.800 7.521 1.00 44.71 55 LYS D N 1
ATOM 3456 C CA . LYS D 1 36 ? 31.220 63.368 6.247 1.00 33.08 55 LYS D CA 1
ATOM 3457 C C . LYS D 1 36 ? 30.809 64.840 6.177 1.00 36.70 55 LYS D C 1
ATOM 3458 O O . LYS D 1 36 ? 29.808 65.240 6.778 1.00 31.72 55 LYS D O 1
ATOM 3464 N N . THR D 1 37 ? 31.577 65.644 5.440 1.00 34.36 56 THR D N 1
ATOM 3465 C CA . THR D 1 37 ? 31.361 67.098 5.401 1.00 31.07 56 THR D CA 1
ATOM 3466 C C . THR D 1 37 ? 31.271 67.684 3.984 1.00 25.30 56 THR D C 1
ATOM 3467 O O . THR D 1 37 ? 32.120 67.429 3.135 1.00 25.55 56 THR D O 1
ATOM 3471 N N . ILE D 1 38 ? 30.236 68.479 3.739 1.00 26.01 57 ILE D N 1
ATOM 3472 C CA . ILE D 1 38 ? 30.176 69.282 2.526 1.00 21.89 57 ILE D CA 1
ATOM 3473 C C . ILE D 1 38 ? 30.609 70.705 2.854 1.00 22.92 57 ILE D C 1
ATOM 3474 O O . ILE D 1 38 ? 29.960 71.419 3.620 1.00 23.45 57 ILE D O 1
ATOM 3479 N N . LEU D 1 39 ? 31.731 71.105 2.274 1.00 18.88 58 LEU D N 1
ATOM 3480 C CA . LEU D 1 39 ? 32.309 72.406 2.536 1.00 18.91 58 LEU D CA 1
ATOM 3481 C C . LEU D 1 39 ? 32.087 73.335 1.323 1.00 23.80 58 LEU D C 1
ATOM 3482 O O . LEU D 1 39 ? 32.434 72.994 0.198 1.00 20.75 58 LEU D O 1
ATOM 3487 N N . HIS D 1 40 ? 31.509 74.508 1.563 1.00 21.95 59 HIS D N 1
ATOM 3488 C CA . HIS D 1 40 ? 31.167 75.427 0.491 1.00 18.09 59 HIS D CA 1
ATOM 3489 C C . HIS D 1 40 ? 31.741 76.819 0.710 1.00 16.28 59 HIS D C 1
ATOM 3490 O O . HIS D 1 40 ? 31.607 77.391 1.785 1.00 19.35 59 HIS D O 1
ATOM 3497 N N . PHE D 1 41 ? 32.366 77.365 -0.325 1.00 18.90 60 PHE D N 1
ATOM 3498 C CA . PHE D 1 41 ? 32.984 78.680 -0.262 1.00 14.67 60 PHE D CA 1
ATOM 3499 C C . PHE D 1 41 ? 32.246 79.735 -1.117 1.00 18.53 60 PHE D C 1
ATOM 3500 O O . PHE D 1 41 ? 31.921 79.497 -2.269 1.00 14.78 60 PHE D O 1
ATOM 3508 N N . TRP D 1 42 ? 32.016 80.915 -0.554 1.00 20.19 61 TRP D N 1
ATOM 3509 C CA . TRP D 1 42 ? 31.254 81.936 -1.252 1.00 18.30 61 TRP D CA 1
ATOM 3510 C C . TRP D 1 42 ? 31.455 83.359 -0.717 1.00 16.21 61 TRP D C 1
ATOM 3511 O O . TRP D 1 42 ? 32.045 83.565 0.334 1.00 19.00 61 TRP D O 1
ATOM 3522 N N . THR D 1 43 ? 30.954 84.331 -1.477 1.00 20.89 62 THR D N 1
ATOM 3523 C CA . THR D 1 43 ? 30.770 85.701 -1.012 1.00 23.22 62 THR D CA 1
ATOM 3524 C C . THR D 1 43 ? 29.370 86.150 -1.421 1.00 23.08 62 THR D C 1
ATOM 3525 O O . THR D 1 43 ? 28.729 85.533 -2.281 1.00 23.41 62 THR D O 1
ATOM 3529 N N . SER D 1 44 ? 28.899 87.227 -0.800 1.00 28.77 63 SER D N 1
ATOM 3530 C CA . SER D 1 44 ? 27.553 87.744 -1.056 1.00 28.77 63 SER D CA 1
ATOM 3531 C C . SER D 1 44 ? 27.406 88.423 -2.425 1.00 27.65 63 SER D C 1
ATOM 3532 O O . SER D 1 44 ? 26.328 88.402 -3.025 1.00 34.20 63 SER D O 1
ATOM 3535 N N . TRP D 1 45 ? 28.489 89.009 -2.923 1.00 27.96 64 TRP D N 1
ATOM 3536 C CA . TRP D 1 45 ? 28.435 89.760 -4.166 1.00 21.56 64 TRP D CA 1
ATOM 3537 C C . TRP D 1 45 ? 28.706 88.895 -5.381 1.00 27.02 64 TRP D C 1
ATOM 3538 O O . TRP D 1 45 ? 28.367 89.263 -6.505 1.00 34.18 64 TRP D O 1
ATOM 3549 N N A CYS D 1 46 ? 29.327 87.746 -5.154 0.50 25.46 65 CYS D N 1
ATOM 3550 N N B CYS D 1 46 ? 29.335 87.749 -5.161 0.50 25.32 65 CYS D N 1
ATOM 3551 C CA A CYS D 1 46 ? 29.617 86.812 -6.231 0.50 24.25 65 CYS D CA 1
ATOM 3552 C CA B CYS D 1 46 ? 29.641 86.847 -6.261 0.50 24.27 65 CYS D CA 1
ATOM 3553 C C A CYS D 1 46 ? 28.320 86.431 -6.940 0.50 25.73 65 CYS D C 1
ATOM 3554 C C B CYS D 1 46 ? 28.343 86.437 -6.944 0.50 25.75 65 CYS D C 1
ATOM 3555 O O A CYS D 1 46 ? 27.440 85.821 -6.338 0.50 28.99 65 CYS D O 1
ATOM 3556 O O B CYS D 1 46 ? 27.486 85.811 -6.328 0.50 28.99 65 CYS D O 1
ATOM 3561 N N . PRO D 1 47 ? 28.185 86.811 -8.221 1.00 30.73 66 PRO D N 1
ATOM 3562 C CA . PRO D 1 47 ? 26.949 86.519 -8.958 1.00 25.40 66 PRO D CA 1
ATOM 3563 C C . PRO D 1 47 ? 26.540 85.034 -8.981 1.00 24.80 66 PRO D C 1
ATOM 3564 O O . PRO D 1 47 ? 25.371 84.749 -8.709 1.00 30.70 66 PRO D O 1
ATOM 3568 N N . PRO D 1 48 ? 27.469 84.108 -9.296 1.00 25.43 67 PRO D N 1
ATOM 3569 C CA . PRO D 1 48 ? 27.101 82.683 -9.280 1.00 20.41 67 PRO D CA 1
ATOM 3570 C C . PRO D 1 48 ? 26.764 82.141 -7.888 1.00 19.98 67 PRO D C 1
ATOM 3571 O O . PRO D 1 48 ? 25.914 81.267 -7.773 1.00 26.73 67 PRO D O 1
ATOM 3575 N N A CYS D 1 49 ? 27.427 82.656 -6.855 0.50 25.63 68 CYS D N 1
ATOM 3576 N N B CYS D 1 49 ? 27.442 82.640 -6.857 0.50 25.66 68 CYS D N 1
ATOM 3577 C CA A CYS D 1 49 ? 27.162 82.250 -5.470 0.50 25.35 68 CYS D CA 1
ATOM 3578 C CA B CYS D 1 49 ? 27.156 82.257 -5.470 0.50 25.34 68 CYS D CA 1
ATOM 3579 C C A CYS D 1 49 ? 25.780 82.721 -5.036 0.50 25.02 68 CYS D C 1
ATOM 3580 C C B CYS D 1 49 ? 25.759 82.708 -5.080 0.50 25.02 68 CYS D C 1
ATOM 3581 O O A CYS D 1 49 ? 25.011 81.968 -4.436 0.50 25.50 68 CYS D O 1
ATOM 3582 O O B CYS D 1 49 ? 24.961 81.932 -4.552 0.50 25.52 68 CYS D O 1
ATOM 3587 N N . LYS D 1 50 ? 25.488 83.983 -5.339 1.00 26.72 69 LYS D N 1
ATOM 3588 C CA . LYS D 1 50 ? 24.219 84.611 -5.000 1.00 28.45 69 LYS D CA 1
ATOM 3589 C C . LYS D 1 50 ? 23.008 83.794 -5.450 1.00 26.70 69 LYS D C 1
ATOM 3590 O O . LYS D 1 50 ? 22.097 83.548 -4.666 1.00 27.74 69 LYS D O 1
ATOM 3596 N N . LYS D 1 51 ? 22.994 83.370 -6.707 1.00 24.60 70 LYS D N 1
ATOM 3597 C CA . LYS D 1 51 ? 21.871 82.580 -7.193 1.00 28.33 70 LYS D CA 1
ATOM 3598 C C . LYS D 1 51 ? 21.949 81.102 -6.791 1.00 29.82 70 LYS D C 1
ATOM 3599 O O . LYS D 1 51 ? 20.977 80.353 -6.946 1.00 35.95 70 LYS D O 1
ATOM 3605 N N . GLU D 1 52 ? 23.098 80.695 -6.256 1.00 28.50 71 GLU D N 1
ATOM 3606 C CA . GLU D 1 52 ? 23.297 79.321 -5.809 1.00 22.30 71 GLU D CA 1
ATOM 3607 C C . GLU D 1 52 ? 22.945 79.136 -4.335 1.00 24.68 71 GLU D C 1
ATOM 3608 O O . GLU D 1 52 ? 22.667 78.024 -3.898 1.00 26.11 71 GLU D O 1
ATOM 3614 N N . LEU D 1 53 ? 22.975 80.219 -3.565 1.00 24.35 72 LEU D N 1
ATOM 3615 C CA . LEU D 1 53 ? 22.685 80.146 -2.126 1.00 26.67 72 LEU D CA 1
ATOM 3616 C C . LEU D 1 53 ? 21.312 79.547 -1.786 1.00 27.30 72 LEU D C 1
ATOM 3617 O O . LEU D 1 53 ? 21.181 78.827 -0.793 1.00 26.76 72 LEU D O 1
ATOM 3622 N N . PRO D 1 54 ? 20.281 79.852 -2.599 1.00 30.38 73 PRO D N 1
ATOM 3623 C CA . PRO D 1 54 ? 18.955 79.261 -2.360 1.00 30.84 73 PRO D CA 1
ATOM 3624 C C . PRO D 1 54 ? 18.967 77.741 -2.532 1.00 30.35 73 PRO D C 1
ATOM 3625 O O . PRO D 1 54 ? 18.161 77.024 -1.937 1.00 30.51 73 PRO D O 1
ATOM 3629 N N . GLN D 1 55 ? 19.879 77.271 -3.367 1.00 27.83 74 GLN D N 1
ATOM 3630 C CA . GLN D 1 55 ? 20.094 75.853 -3.600 1.00 22.05 74 GLN D CA 1
ATOM 3631 C C . GLN D 1 55 ? 20.595 75.158 -2.329 1.00 21.80 74 GLN D C 1
ATOM 3632 O O . GLN D 1 55 ? 20.197 74.039 -2.023 1.00 25.36 74 GLN D O 1
ATOM 3638 N N . PHE D 1 56 ? 21.474 75.832 -1.589 1.00 29.83 75 PHE D N 1
ATOM 3639 C CA . PHE D 1 56 ? 22.012 75.299 -0.333 1.00 24.99 75 PHE D CA 1
ATOM 3640 C C . PHE D 1 56 ? 21.000 75.399 0.804 1.00 24.08 75 PHE D C 1
ATOM 3641 O O . PHE D 1 56 ? 20.959 74.543 1.690 1.00 25.66 75 PHE D O 1
ATOM 3649 N N . GLN D 1 57 ? 20.179 76.442 0.773 1.00 22.52 76 GLN D N 1
ATOM 3650 C CA . GLN D 1 57 ? 19.098 76.579 1.736 1.00 26.25 76 GLN D CA 1
ATOM 3651 C C . GLN D 1 57 ? 18.073 75.461 1.538 1.00 27.24 76 GLN D C 1
ATOM 3652 O O . GLN D 1 57 ? 17.672 74.797 2.488 1.00 29.19 76 GLN D O 1
ATOM 3658 N N . SER D 1 58 ? 17.664 75.245 0.293 1.00 26.51 77 SER D N 1
ATOM 3659 C CA . SER D 1 58 ? 16.734 74.165 -0.048 1.00 24.61 77 SER D CA 1
ATOM 3660 C C . SER D 1 58 ? 17.242 72.780 0.381 1.00 25.20 77 SER D C 1
ATOM 3661 O O . SER D 1 58 ? 16.546 72.032 1.058 1.00 34.35 77 SER D O 1
ATOM 3664 N N . PHE D 1 59 ? 18.462 72.449 -0.018 1.00 26.69 78 PHE D N 1
ATOM 3665 C CA . PHE D 1 59 ? 19.117 71.205 0.388 1.00 22.90 78 PHE D CA 1
ATOM 3666 C C . PHE D 1 59 ? 19.178 71.045 1.914 1.00 33.95 78 PHE D C 1
ATOM 3667 O O . PHE D 1 59 ? 18.843 69.989 2.455 1.00 37.17 78 PHE D O 1
ATOM 3675 N N . TYR D 1 60 ? 19.594 72.101 2.606 1.00 31.67 79 TYR D N 1
ATOM 3676 C CA . TYR D 1 60 ? 19.673 72.093 4.066 1.00 29.04 79 TYR D CA 1
ATOM 3677 C C . TYR D 1 60 ? 18.311 71.867 4.729 1.00 32.04 79 TYR D C 1
ATOM 3678 O O . TYR D 1 60 ? 18.205 71.152 5.725 1.00 36.49 79 TYR D O 1
ATOM 3687 N N . ASP D 1 61 ? 17.278 72.500 4.179 1.00 35.11 80 ASP D N 1
ATOM 3688 C CA . ASP D 1 61 ? 15.924 72.408 4.712 1.00 28.68 80 ASP D CA 1
ATOM 3689 C C . ASP D 1 61 ? 15.363 71.005 4.524 1.00 39.34 80 ASP D C 1
ATOM 3690 O O . ASP D 1 61 ? 14.630 70.508 5.377 1.00 43.87 80 ASP D O 1
ATOM 3695 N N . ALA D 1 62 ? 15.707 70.373 3.404 1.00 38.94 81 ALA D N 1
ATOM 3696 C CA . ALA D 1 62 ? 15.241 69.018 3.105 1.00 38.60 81 ALA D CA 1
ATOM 3697 C C . ALA D 1 62 ? 15.971 67.950 3.930 1.00 46.14 81 ALA D C 1
ATOM 3698 O O . ALA D 1 62 ? 15.456 66.846 4.112 1.00 50.10 81 ALA D O 1
ATOM 3700 N N . HIS D 1 63 ? 17.164 68.287 4.420 1.00 47.79 82 HIS D N 1
ATOM 3701 C CA . HIS D 1 63 ? 17.952 67.399 5.283 1.00 45.22 82 HIS D CA 1
ATOM 3702 C C . HIS D 1 63 ? 17.988 65.938 4.810 1.00 56.63 82 HIS D C 1
ATOM 3703 O O . HIS D 1 63 ? 17.479 65.042 5.491 1.00 52.13 82 HIS D O 1
ATOM 3710 N N . PRO D 1 64 ? 18.598 65.694 3.640 1.00 57.14 83 PRO D N 1
ATOM 3711 C CA . PRO D 1 64 ? 18.659 64.337 3.090 1.00 51.14 83 PRO D CA 1
ATOM 3712 C C . PRO D 1 64 ? 19.420 63.358 3.986 1.00 49.54 83 PRO D C 1
ATOM 3713 O O . PRO D 1 64 ? 18.984 62.223 4.157 1.00 54.49 83 PRO D O 1
ATOM 3717 N N . SER D 1 65 ? 20.536 63.787 4.561 1.00 52.19 84 SER D N 1
ATOM 3718 C CA . SER D 1 65 ? 21.386 62.864 5.307 1.00 50.11 84 SER D CA 1
ATOM 3719 C C . SER D 1 65 ? 21.677 63.289 6.750 1.00 50.56 84 SER D C 1
ATOM 3720 O O . SER D 1 65 ? 21.724 64.479 7.078 1.00 45.87 84 SER D O 1
ATOM 3723 N N . ASP D 1 66 ? 21.873 62.289 7.602 1.00 55.15 85 ASP D N 1
ATOM 3724 C CA . ASP D 1 66 ? 22.280 62.503 8.984 1.00 59.62 85 ASP D CA 1
ATOM 3725 C C . ASP D 1 66 ? 23.772 62.256 9.115 1.00 56.65 85 ASP D C 1
ATOM 3726 O O . ASP D 1 66 ? 24.395 62.652 10.099 1.00 46.84 85 ASP D O 1
ATOM 3731 N N . SER D 1 67 ? 24.340 61.596 8.112 1.00 49.18 86 SER D N 1
ATOM 3732 C CA . SER D 1 67 ? 25.752 61.234 8.145 1.00 48.25 86 SER D CA 1
ATOM 3733 C C . SER D 1 67 ? 26.609 62.204 7.338 1.00 48.03 86 SER D C 1
ATOM 3734 O O . SER D 1 67 ? 27.799 61.969 7.130 1.00 48.19 86 SER D O 1
ATOM 3737 N N . VAL D 1 68 ? 25.999 63.295 6.887 1.00 48.37 87 VAL D N 1
ATOM 3738 C CA . VAL D 1 68 ? 26.720 64.323 6.139 1.00 42.83 87 VAL D CA 1
ATOM 3739 C C . VAL D 1 68 ? 26.442 65.700 6.718 1.00 44.33 87 VAL D C 1
ATOM 3740 O O . VAL D 1 68 ? 25.288 66.067 6.964 1.00 48.53 87 VAL D O 1
ATOM 3744 N N . LYS D 1 69 ? 27.508 66.461 6.940 1.00 38.53 88 LYS D N 1
ATOM 3745 C CA . LYS D 1 69 ? 27.387 67.757 7.587 1.00 36.66 88 LYS D CA 1
ATOM 3746 C C . LYS D 1 69 ? 27.710 68.882 6.606 1.00 33.99 88 LYS D C 1
ATOM 3747 O O . LYS D 1 69 ? 28.784 68.906 6.002 1.00 30.27 88 LYS D O 1
ATOM 3753 N N . LEU D 1 70 ? 26.769 69.806 6.439 1.00 26.66 89 LEU D N 1
ATOM 3754 C CA . LEU D 1 70 ? 27.010 70.990 5.619 1.00 29.33 89 LEU D CA 1
ATOM 3755 C C . LEU D 1 70 ? 27.646 72.125 6.426 1.00 26.42 89 LEU D C 1
ATOM 3756 O O . LEU D 1 70 ? 27.044 72.652 7.363 1.00 30.94 89 LEU D O 1
ATOM 3761 N N . VAL D 1 71 ? 28.874 72.483 6.082 1.00 25.09 90 VAL D N 1
ATOM 3762 C CA . VAL D 1 71 ? 29.437 73.727 6.589 1.00 26.84 90 VAL D CA 1
ATOM 3763 C C . VAL D 1 71 ? 29.865 74.656 5.459 1.00 24.00 90 VAL D C 1
ATOM 3764 O O . VAL D 1 71 ? 30.490 74.249 4.467 1.00 21.05 90 VAL D O 1
ATOM 3768 N N . THR D 1 72 ? 29.493 75.913 5.643 1.00 28.95 91 THR D N 1
ATOM 3769 C CA . THR D 1 72 ? 29.578 76.946 4.626 1.00 25.74 91 THR D CA 1
ATOM 3770 C C . THR D 1 72 ? 30.559 78.046 5.071 1.00 22.43 91 THR D C 1
ATOM 3771 O O . THR D 1 72 ? 30.544 78.489 6.230 1.00 16.72 91 THR D O 1
ATOM 3775 N N . VAL D 1 73 ? 31.426 78.464 4.157 1.00 18.08 92 VAL D N 1
ATOM 3776 C CA . VAL D 1 73 ? 32.468 79.433 4.492 1.00 17.56 92 VAL D CA 1
ATOM 3777 C C . VAL D 1 73 ? 32.363 80.746 3.718 1.00 21.80 92 VAL D C 1
ATOM 3778 O O . VAL D 1 73 ? 32.578 80.779 2.502 1.00 24.48 92 VAL D O 1
ATOM 3782 N N . ASN D 1 74 ? 32.037 81.831 4.418 1.00 19.25 93 ASN D N 1
ATOM 3783 C CA . ASN D 1 74 ? 32.032 83.147 3.793 1.00 16.46 93 ASN D CA 1
ATOM 3784 C C . ASN D 1 74 ? 33.450 83.699 3.774 1.00 21.31 93 ASN D C 1
ATOM 3785 O O . ASN D 1 74 ? 34.147 83.682 4.789 1.00 16.18 93 ASN D O 1
ATOM 3790 N N . LEU D 1 75 ? 33.881 84.173 2.610 1.00 24.55 94 LEU D N 1
ATOM 3791 C CA . LEU D 1 75 ? 35.189 84.808 2.490 1.00 24.52 94 LEU D CA 1
ATOM 3792 C C . LEU D 1 75 ? 35.055 86.270 2.859 1.00 22.37 94 LEU D C 1
ATOM 3793 O O . LEU D 1 75 ? 34.995 87.137 2.001 1.00 24.94 94 LEU D O 1
ATOM 3798 N N . VAL D 1 76 ? 34.998 86.527 4.160 1.00 28.89 95 VAL D N 1
ATOM 3799 C CA . VAL D 1 76 ? 34.620 87.837 4.671 1.00 23.55 95 VAL D CA 1
ATOM 3800 C C . VAL D 1 76 ? 35.603 88.939 4.298 1.00 25.73 95 VAL D C 1
ATOM 3801 O O . VAL D 1 76 ? 35.204 90.094 4.099 1.00 28.08 95 VAL D O 1
ATOM 3805 N N . ASN D 1 77 ? 36.880 88.576 4.188 1.00 28.68 96 ASN D N 1
ATOM 3806 C CA . ASN D 1 77 ? 37.926 89.521 3.793 1.00 21.87 96 ASN D CA 1
ATOM 3807 C C . ASN D 1 77 ? 37.830 89.912 2.308 1.00 27.87 96 ASN D C 1
ATOM 3808 O O . ASN D 1 77 ? 38.541 90.808 1.839 1.00 32.91 96 ASN D O 1
ATOM 3813 N N . SER D 1 78 ? 36.953 89.235 1.572 1.00 22.27 97 SER D N 1
ATOM 3814 C CA . SER D 1 78 ? 36.627 89.648 0.208 1.00 23.95 97 SER D CA 1
ATOM 3815 C C . SER D 1 78 ? 35.284 90.398 0.180 1.00 28.53 97 SER D C 1
ATOM 3816 O O . SER D 1 78 ? 34.685 90.595 -0.874 1.00 26.63 97 SER D O 1
ATOM 3819 N N . GLU D 1 79 ? 34.817 90.812 1.351 1.00 31.63 98 GLU D N 1
ATOM 3820 C CA . GLU D 1 79 ? 33.561 91.541 1.469 1.00 28.22 98 GLU D CA 1
ATOM 3821 C C . GLU D 1 79 ? 33.832 92.980 1.893 1.00 32.90 98 GLU D C 1
ATOM 3822 O O . GLU D 1 79 ? 34.907 93.301 2.412 1.00 33.57 98 GLU D O 1
ATOM 3828 N N . GLN D 1 80 ? 32.848 93.845 1.682 1.00 35.20 99 GLN D N 1
ATOM 3829 C CA . GLN D 1 80 ? 32.919 95.211 2.188 1.00 26.95 99 GLN D CA 1
ATOM 3830 C C . GLN D 1 80 ? 33.396 95.202 3.644 1.00 32.11 99 GLN D C 1
ATOM 3831 O O . GLN D 1 80 ? 34.415 95.805 3.983 1.00 38.27 99 GLN D O 1
ATOM 3837 N N . ASN D 1 81 ? 32.645 94.511 4.497 1.00 25.36 100 ASN D N 1
ATOM 3838 C CA . ASN D 1 81 ? 33.018 94.300 5.884 1.00 21.21 100 ASN D CA 1
ATOM 3839 C C . ASN D 1 81 ? 32.167 93.166 6.421 1.00 24.15 100 ASN D C 1
ATOM 3840 O O . ASN D 1 81 ? 31.403 92.553 5.665 1.00 22.07 100 ASN D O 1
ATOM 3845 N N . GLN D 1 82 ? 32.292 92.885 7.714 1.00 28.15 101 GLN D N 1
ATOM 3846 C CA . GLN D 1 82 ? 31.545 91.781 8.328 1.00 31.32 101 GLN D CA 1
ATOM 3847 C C . GLN D 1 82 ? 30.052 92.069 8.539 1.00 31.22 101 GLN D C 1
ATOM 3848 O O . GLN D 1 82 ? 29.218 91.164 8.441 1.00 29.88 101 GLN D O 1
ATOM 3854 N N . GLN D 1 83 ? 29.720 93.323 8.844 1.00 29.91 102 GLN D N 1
ATOM 3855 C CA . GLN D 1 83 ? 28.334 93.708 9.059 1.00 24.95 102 GLN D CA 1
ATOM 3856 C C . GLN D 1 83 ? 27.530 93.478 7.787 1.00 28.30 102 GLN D C 1
ATOM 3857 O O . GLN D 1 83 ? 26.378 93.041 7.841 1.00 23.85 102 GLN D O 1
ATOM 3863 N N . VAL D 1 84 ? 28.148 93.771 6.645 1.00 24.75 103 VAL D N 1
ATOM 3864 C CA . VAL D 1 84 ? 27.490 93.609 5.348 1.00 28.85 103 VAL D CA 1
ATOM 3865 C C . VAL D 1 84 ? 27.059 92.159 5.153 1.00 27.40 103 VAL D C 1
ATOM 3866 O O . VAL D 1 84 ? 25.940 91.881 4.717 1.00 23.63 103 VAL D O 1
ATOM 3870 N N . VAL D 1 85 ? 27.955 91.238 5.489 1.00 27.98 104 VAL D N 1
ATOM 3871 C CA . VAL D 1 85 ? 27.650 89.818 5.426 1.00 25.81 104 VAL D CA 1
ATOM 3872 C C . VAL D 1 85 ? 26.510 89.474 6.393 1.00 25.92 104 VAL D C 1
ATOM 3873 O O . VAL D 1 85 ? 25.521 88.851 6.013 1.00 27.90 104 VAL D O 1
ATOM 3877 N N . GLU D 1 86 ? 26.658 89.876 7.647 1.00 25.99 105 GLU D N 1
ATOM 3878 C CA . GLU D 1 86 ? 25.577 89.768 8.620 1.00 23.74 105 GLU D CA 1
ATOM 3879 C C . GLU D 1 86 ? 24.219 90.158 8.024 1.00 27.19 105 GLU D C 1
ATOM 3880 O O . GLU D 1 86 ? 23.253 89.400 8.104 1.00 29.93 105 GLU D O 1
ATOM 3886 N N . ASP D 1 87 ? 24.146 91.356 7.451 1.00 26.30 106 ASP D N 1
ATOM 3887 C CA . ASP D 1 87 ? 22.892 91.882 6.911 1.00 24.99 106 ASP D CA 1
ATOM 3888 C C . ASP D 1 87 ? 22.384 90.999 5.794 1.00 24.65 106 ASP D C 1
ATOM 3889 O O . ASP D 1 87 ? 21.183 90.709 5.710 1.00 26.17 106 ASP D O 1
ATOM 3894 N N . PHE D 1 88 ? 23.308 90.586 4.931 1.00 25.35 107 PHE D N 1
ATOM 3895 C CA . PHE D 1 88 ? 22.994 89.737 3.783 1.00 19.86 107 PHE D CA 1
ATOM 3896 C C . PHE D 1 88 ? 22.380 88.403 4.220 1.00 22.01 107 PHE D C 1
ATOM 3897 O O . PHE D 1 88 ? 21.343 87.979 3.711 1.00 19.33 107 PHE D O 1
ATOM 3905 N N . ILE D 1 89 ? 23.031 87.743 5.170 1.00 25.46 108 ILE D N 1
ATOM 3906 C CA . ILE D 1 89 ? 22.539 86.489 5.706 1.00 22.08 108 ILE D CA 1
ATOM 3907 C C . ILE D 1 89 ? 21.155 86.674 6.296 1.00 23.67 108 ILE D C 1
ATOM 3908 O O . ILE D 1 89 ? 20.246 85.901 6.015 1.00 26.56 108 ILE D O 1
ATOM 3913 N N . LYS D 1 90 ? 21.003 87.714 7.112 1.00 29.85 109 LYS D N 1
ATOM 3914 C CA . LYS D 1 90 ? 19.729 88.042 7.749 1.00 23.50 109 LYS D CA 1
ATOM 3915 C C . LYS D 1 90 ? 18.647 88.316 6.711 1.00 23.83 109 LYS D C 1
ATOM 3916 O O . LYS D 1 90 ? 17.594 87.690 6.737 1.00 23.34 109 LYS D O 1
ATOM 3922 N N . ALA D 1 91 ? 18.919 89.247 5.795 1.00 20.26 110 ALA D N 1
ATOM 3923 C CA . ALA D 1 91 ? 17.963 89.616 4.741 1.00 27.10 110 ALA D CA 1
ATOM 3924 C C . ALA D 1 91 ? 17.544 88.466 3.814 1.00 29.50 110 ALA D C 1
ATOM 3925 O O . ALA D 1 91 ? 16.399 88.408 3.367 1.00 24.50 110 ALA D O 1
ATOM 3927 N N . ASN D 1 92 ? 18.470 87.562 3.508 1.00 33.39 111 ASN D N 1
ATOM 3928 C CA . ASN D 1 92 ? 18.160 86.433 2.627 1.00 25.57 111 ASN D CA 1
ATOM 3929 C C . ASN D 1 92 ? 17.728 85.190 3.397 1.00 22.69 111 ASN D C 1
ATOM 3930 O O . ASN D 1 92 ? 17.565 84.117 2.826 1.00 21.23 111 ASN D O 1
ATOM 3935 N N . LYS D 1 93 ? 17.561 85.348 4.702 1.00 26.02 112 LYS D N 1
ATOM 3936 C CA . LYS D 1 93 ? 17.094 84.269 5.573 1.00 32.37 112 LYS D CA 1
ATOM 3937 C C . LYS D 1 93 ? 17.866 82.968 5.375 1.00 30.98 112 LYS D C 1
ATOM 3938 O O . LYS D 1 93 ? 17.286 81.887 5.303 1.00 33.89 112 LYS D O 1
ATOM 3944 N N . LEU D 1 94 ? 19.187 83.099 5.304 1.00 33.87 113 LEU D N 1
ATOM 3945 C CA . LEU D 1 94 ? 20.102 81.977 5.191 1.00 24.57 113 LEU D CA 1
ATOM 3946 C C . LEU D 1 94 ? 20.278 81.326 6.559 1.00 28.06 113 LEU D C 1
ATOM 3947 O O . LEU D 1 94 ? 20.726 81.968 7.510 1.00 30.83 113 LEU D O 1
ATOM 3952 N N . THR D 1 95 ? 19.959 80.039 6.639 1.00 31.48 114 THR D N 1
ATOM 3953 C CA . THR D 1 95 ? 19.863 79.324 7.916 1.00 27.83 114 THR D CA 1
ATOM 3954 C C . THR D 1 95 ? 20.874 78.174 8.092 1.00 28.83 114 THR D C 1
ATOM 3955 O O . THR D 1 95 ? 21.054 77.664 9.191 1.00 24.21 114 THR D O 1
ATOM 3959 N N . PHE D 1 96 ? 21.534 77.770 7.007 1.00 30.75 115 PHE D N 1
ATOM 3960 C CA . PHE D 1 96 ? 22.554 76.726 7.083 1.00 22.37 115 PHE D CA 1
ATOM 3961 C C . PHE D 1 96 ? 23.782 77.268 7.820 1.00 25.50 115 PHE D C 1
ATOM 3962 O O . PHE D 1 96 ? 23.890 78.477 8.037 1.00 35.25 115 PHE D O 1
ATOM 3970 N N . PRO D 1 97 ? 24.703 76.380 8.228 1.00 28.27 116 PRO D N 1
ATOM 3971 C CA . PRO D 1 97 ? 25.890 76.828 8.965 1.00 24.44 116 PRO D CA 1
ATOM 3972 C C . PRO D 1 97 ? 26.819 77.724 8.144 1.00 23.86 116 PRO D C 1
ATOM 3973 O O . PRO D 1 97 ? 27.288 77.324 7.082 1.00 21.88 116 PRO D O 1
ATOM 3977 N N . ILE D 1 98 ? 27.077 78.931 8.642 1.00 28.51 117 ILE D N 1
ATOM 3978 C CA . ILE D 1 98 ? 28.001 79.850 7.991 1.00 23.36 117 ILE D CA 1
ATOM 3979 C C . ILE D 1 98 ? 29.182 80.206 8.888 1.00 24.59 117 ILE D C 1
ATOM 3980 O O . ILE D 1 98 ? 29.019 80.663 10.020 1.00 23.74 117 ILE D O 1
ATOM 3985 N N . VAL D 1 99 ? 30.375 79.983 8.355 1.00 24.37 118 VAL D N 1
ATOM 3986 C CA . VAL D 1 99 ? 31.605 80.314 9.032 1.00 22.00 118 VAL D CA 1
ATOM 3987 C C . VAL D 1 99 ? 32.297 81.444 8.270 1.00 19.90 118 VAL D C 1
ATOM 3988 O O . VAL D 1 99 ? 32.343 81.428 7.046 1.00 24.07 118 VAL D O 1
ATOM 3992 N N . LEU D 1 100 ? 32.802 82.432 9.000 1.00 20.91 119 LEU D N 1
ATOM 3993 C CA . LEU D 1 100 ? 33.549 83.542 8.414 1.00 24.29 119 LEU D CA 1
ATOM 3994 C C . LEU D 1 100 ? 35.037 83.211 8.399 1.00 23.06 119 LEU D C 1
ATOM 3995 O O . LEU D 1 100 ? 35.605 82.844 9.430 1.00 23.99 119 LEU D O 1
ATOM 4000 N N . ASP D 1 101 ? 35.665 83.328 7.231 1.00 22.40 120 ASP D N 1
ATOM 4001 C CA . ASP D 1 101 ? 37.099 83.048 7.098 1.00 22.09 120 ASP D CA 1
ATOM 4002 C C . ASP D 1 101 ? 37.935 84.290 7.426 1.00 26.44 120 ASP D C 1
ATOM 4003 O O . ASP D 1 101 ? 38.635 84.831 6.561 1.00 23.92 120 ASP D O 1
ATOM 4008 N N . SER D 1 102 ? 37.853 84.724 8.686 1.00 27.05 121 SER D N 1
ATOM 4009 C CA . SER D 1 102 ? 38.447 85.987 9.145 1.00 26.40 121 SER D CA 1
ATOM 4010 C C . SER D 1 102 ? 39.966 86.016 9.035 1.00 28.53 121 SER D C 1
ATOM 4011 O O . SER D 1 102 ? 40.546 87.042 8.686 1.00 33.00 121 SER D O 1
ATOM 4014 N N . LYS D 1 103 ? 40.607 84.895 9.350 1.00 28.89 122 LYS D N 1
ATOM 4015 C CA . LYS D 1 103 ? 42.063 84.812 9.315 1.00 28.66 122 LYS D CA 1
ATOM 4016 C C . LYS D 1 103 ? 42.590 84.280 7.987 1.00 23.78 122 LYS D C 1
ATOM 4017 O O . LYS D 1 103 ? 43.786 84.262 7.761 1.00 26.31 122 LYS D O 1
ATOM 4023 N N . GLY D 1 104 ? 41.697 83.850 7.109 1.00 23.26 123 GLY D N 1
ATOM 4024 C CA . GLY D 1 104 ? 42.102 83.434 5.784 1.00 24.01 123 GLY D CA 1
ATOM 4025 C C . GLY D 1 104 ? 42.754 82.063 5.738 1.00 26.41 123 GLY D C 1
ATOM 4026 O O . GLY D 1 104 ? 43.392 81.707 4.751 1.00 25.32 123 GLY D O 1
ATOM 4027 N N . GLU D 1 105 ? 42.575 81.283 6.798 1.00 24.90 124 GLU D N 1
ATOM 4028 C CA . GLU D 1 105 ? 43.197 79.966 6.885 1.00 28.40 124 GLU D CA 1
ATOM 4029 C C . GLU D 1 105 ? 42.482 78.911 6.060 1.00 27.53 124 GLU D C 1
ATOM 4030 O O . GLU D 1 105 ? 43.120 78.042 5.482 1.00 34.07 124 GLU D O 1
ATOM 4036 N N . LEU D 1 106 ? 41.158 78.986 6.023 1.00 26.20 125 LEU D N 1
ATOM 4037 C CA . LEU D 1 106 ? 40.342 78.096 5.202 1.00 22.68 125 LEU D CA 1
ATOM 4038 C C . LEU D 1 106 ? 40.642 78.241 3.698 1.00 28.87 125 LEU D C 1
ATOM 4039 O O . LEU D 1 106 ? 40.911 77.250 3.002 1.00 28.86 125 LEU D O 1
ATOM 4052 N N . LYS D 1 108 ? 43.263 79.498 2.436 1.00 25.25 127 LYS D N 1
ATOM 4053 C CA . LYS D 1 108 ? 44.663 79.070 2.292 1.00 30.40 127 LYS D CA 1
ATOM 4054 C C . LYS D 1 108 ? 44.818 77.545 2.259 1.00 28.23 127 LYS D C 1
ATOM 4055 O O . LYS D 1 108 ? 45.475 76.988 1.377 1.00 35.59 127 LYS D O 1
ATOM 4061 N N . GLU D 1 109 ? 44.198 76.884 3.228 1.00 28.39 128 GLU D N 1
ATOM 4062 C CA . GLU D 1 109 ? 44.276 75.439 3.392 1.00 25.61 128 GLU D CA 1
ATOM 4063 C C . GLU D 1 109 ? 43.663 74.668 2.232 1.00 27.67 128 GLU D C 1
ATOM 4064 O O . GLU D 1 109 ? 44.130 73.584 1.887 1.00 32.21 128 GLU D O 1
ATOM 4070 N N . TYR D 1 110 ? 42.607 75.214 1.636 1.00 31.71 129 TYR D N 1
ATOM 4071 C CA . TYR D 1 110 ? 41.935 74.535 0.529 1.00 26.55 129 TYR D CA 1
ATOM 4072 C C . TYR D 1 110 ? 42.296 75.135 -0.833 1.00 26.02 129 TYR D C 1
ATOM 4073 O O . TYR D 1 110 ? 41.713 74.769 -1.856 1.00 27.79 129 TYR D O 1
ATOM 4082 N N . HIS D 1 111 ? 43.280 76.036 -0.830 1.00 28.01 130 HIS D N 1
ATOM 4083 C CA . HIS D 1 111 ? 43.805 76.658 -2.051 1.00 24.93 130 HIS D CA 1
ATOM 4084 C C . HIS D 1 111 ? 42.700 77.240 -2.902 1.00 21.71 130 HIS D C 1
ATOM 4085 O O . HIS D 1 111 ? 42.632 76.979 -4.091 1.00 24.58 130 HIS D O 1
ATOM 4092 N N . ILE D 1 112 ? 41.832 78.027 -2.284 1.00 28.75 131 ILE D N 1
ATOM 4093 C CA . ILE D 1 112 ? 40.667 78.579 -2.964 1.00 25.21 131 ILE D CA 1
ATOM 4094 C C . ILE D 1 112 ? 41.036 79.786 -3.823 1.00 21.19 131 ILE D C 1
ATOM 4095 O O . ILE D 1 112 ? 41.499 80.798 -3.315 1.00 24.20 131 ILE D O 1
ATOM 4100 N N . ILE D 1 113 ? 40.825 79.655 -5.128 1.00 28.01 132 ILE D N 1
ATOM 4101 C CA . ILE D 1 113 ? 41.086 80.725 -6.082 1.00 27.60 132 ILE D CA 1
ATOM 4102 C C . ILE D 1 113 ? 39.810 81.070 -6.824 1.00 24.98 132 ILE D C 1
ATOM 4103 O O . ILE D 1 113 ? 39.701 82.124 -7.441 1.00 30.19 132 ILE D O 1
ATOM 4108 N N . THR D 1 114 ? 38.847 80.160 -6.774 1.00 30.27 133 THR D N 1
ATOM 4109 C CA . THR D 1 114 ? 37.593 80.338 -7.487 1.00 34.02 133 THR D CA 1
ATOM 4110 C C . THR D 1 114 ? 36.408 80.143 -6.545 1.00 31.59 133 THR D C 1
ATOM 4111 O O . THR D 1 114 ? 36.453 79.316 -5.627 1.00 22.66 133 THR D O 1
ATOM 4115 N N . ILE D 1 115 ? 35.353 80.923 -6.766 1.00 31.39 134 ILE D N 1
ATOM 4116 C CA . ILE D 1 115 ? 34.096 80.730 -6.054 1.00 20.39 134 ILE D CA 1
ATOM 4117 C C . ILE D 1 115 ? 32.930 80.816 -7.038 1.00 24.62 134 ILE D C 1
ATOM 4118 O O . ILE D 1 115 ? 32.973 81.603 -7.987 1.00 31.02 134 ILE D O 1
ATOM 4123 N N . PRO D 1 116 ? 31.894 79.985 -6.838 1.00 29.43 135 PRO D N 1
ATOM 4124 C CA . PRO D 1 116 ? 31.766 79.030 -5.727 1.00 20.50 135 PRO D CA 1
ATOM 4125 C C . PRO D 1 116 ? 32.643 77.793 -5.888 1.00 18.61 135 PRO D C 1
ATOM 4126 O O . PRO D 1 116 ? 32.935 77.373 -7.006 1.00 24.80 135 PRO D O 1
ATOM 4130 N N . THR D 1 117 ? 33.058 77.223 -4.764 1.00 22.45 136 THR D N 1
ATOM 4131 C CA . THR D 1 117 ? 33.778 75.956 -4.748 1.00 24.70 136 THR D CA 1
ATOM 4132 C C . THR D 1 117 ? 33.244 75.104 -3.612 1.00 22.19 136 THR D C 1
ATOM 4133 O O . THR D 1 117 ? 33.087 75.587 -2.497 1.00 22.29 136 THR D O 1
ATOM 4137 N N . SER D 1 118 ? 32.969 73.838 -3.900 1.00 27.98 137 SER D N 1
ATOM 4138 C CA . SER D 1 118 ? 32.427 72.920 -2.901 1.00 24.59 137 SER D CA 1
ATOM 4139 C C . SER D 1 118 ? 33.221 71.626 -2.877 1.00 21.19 137 SER D C 1
ATOM 4140 O O .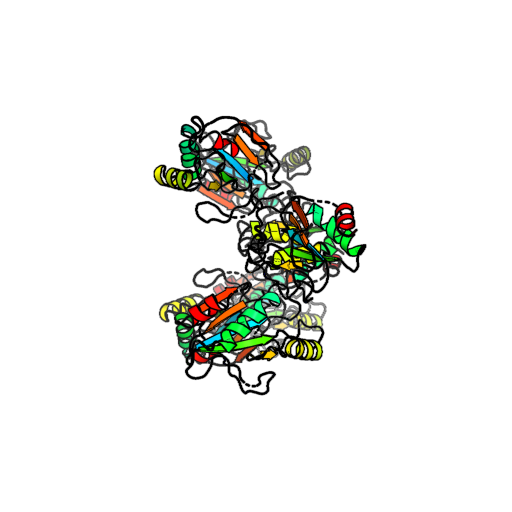 SER D 1 118 ? 33.665 71.142 -3.913 1.00 24.90 137 SER D O 1
ATOM 4143 N N . PHE D 1 119 ? 33.391 71.070 -1.685 1.00 25.02 138 PHE D N 1
ATOM 4144 C CA . PHE D 1 119 ? 34.110 69.815 -1.515 1.00 22.65 138 PHE D CA 1
ATOM 4145 C C . PHE D 1 119 ? 33.250 68.826 -0.743 1.00 25.44 138 PHE D C 1
ATOM 4146 O O . PHE D 1 119 ? 32.423 69.217 0.085 1.00 24.20 138 PHE D O 1
ATOM 4154 N N . LEU D 1 120 ? 33.466 67.542 -1.017 1.00 34.28 139 LEU D N 1
ATOM 4155 C CA . LEU D 1 120 ? 32.950 66.468 -0.183 1.00 24.89 139 LEU D CA 1
ATOM 4156 C C . LEU D 1 120 ? 34.155 65.889 0.533 1.00 26.65 139 LEU D C 1
ATOM 4157 O O . LEU D 1 120 ? 35.079 65.382 -0.114 1.00 23.93 139 LEU D O 1
ATOM 4162 N N . LEU D 1 121 ? 34.164 65.992 1.859 1.00 26.34 140 LEU D N 1
ATOM 4163 C CA . LEU D 1 121 ? 35.241 65.436 2.661 1.00 27.63 140 LEU D CA 1
ATOM 4164 C C . LEU D 1 121 ? 34.750 64.208 3.412 1.00 29.54 140 LEU D C 1
ATOM 4165 O O . LEU D 1 121 ? 33.594 64.156 3.815 1.00 29.96 140 LEU D O 1
ATOM 4170 N N . ASN D 1 122 ? 35.624 63.223 3.601 1.00 32.58 141 ASN D N 1
ATOM 4171 C CA . ASN D 1 122 ? 35.298 62.104 4.479 1.00 34.36 141 ASN D CA 1
ATOM 4172 C C . ASN D 1 122 ? 35.670 62.439 5.918 1.00 39.40 141 ASN D C 1
ATOM 4173 O O . ASN D 1 122 ? 36.103 63.558 6.200 1.00 35.97 141 ASN D O 1
ATOM 4178 N N . GLU D 1 123 ? 35.497 61.479 6.826 1.00 42.27 142 GLU D N 1
ATOM 4179 C CA . GLU D 1 123 ? 35.727 61.726 8.250 1.00 36.32 142 GLU D CA 1
ATOM 4180 C C . GLU D 1 123 ? 37.178 62.063 8.567 1.00 37.28 142 GLU D C 1
ATOM 4181 O O . GLU D 1 123 ? 37.481 62.582 9.641 1.00 38.91 142 GLU D O 1
ATOM 4187 N N . LYS D 1 124 ? 38.067 61.762 7.627 1.00 33.33 143 LYS D N 1
ATOM 4188 C CA . LYS D 1 124 ? 39.489 62.003 7.809 1.00 29.43 143 LYS D CA 1
ATOM 4189 C C . LYS D 1 124 ? 39.938 63.315 7.181 1.00 34.04 143 LYS D C 1
ATOM 4190 O O . LYS D 1 124 ? 41.116 63.655 7.236 1.00 38.41 143 LYS D O 1
ATOM 4196 N N . GLY D 1 125 ? 38.999 64.047 6.588 1.00 30.15 144 GLY D N 1
ATOM 4197 C CA . GLY D 1 125 ? 39.300 65.332 5.988 1.00 29.19 144 GLY D CA 1
ATOM 4198 C C . GLY D 1 125 ? 39.881 65.239 4.594 1.00 31.15 144 GLY D C 1
ATOM 4199 O O . GLY D 1 125 ? 40.339 66.230 4.036 1.00 29.22 144 GLY D O 1
ATOM 4200 N N . GLU D 1 126 ? 39.862 64.038 4.036 1.00 30.66 145 GLU D N 1
ATOM 4201 C CA . GLU D 1 126 ? 40.310 63.835 2.672 1.00 34.85 145 GLU D CA 1
ATOM 4202 C C . GLU D 1 126 ? 39.218 64.267 1.684 1.00 33.85 145 GLU D C 1
ATOM 4203 O O . GLU D 1 126 ? 38.021 64.052 1.923 1.00 31.19 145 GLU D O 1
ATOM 4209 N N . ILE D 1 127 ? 39.639 64.856 0.569 1.00 28.96 146 ILE D N 1
ATOM 4210 C CA . ILE D 1 127 ? 38.714 65.352 -0.434 1.00 24.26 146 ILE D CA 1
ATOM 4211 C C . ILE D 1 127 ? 38.264 64.259 -1.402 1.00 32.30 146 ILE D C 1
ATOM 4212 O O . ILE D 1 127 ? 39.063 63.749 -2.191 1.00 33.44 146 ILE D O 1
ATOM 4217 N N . GLU D 1 128 ? 36.981 63.910 -1.341 1.00 28.81 147 GLU D N 1
ATOM 4218 C CA . GLU D 1 128 ? 36.400 62.917 -2.245 1.00 32.91 147 GLU D CA 1
ATOM 4219 C C . GLU D 1 128 ? 35.870 63.542 -3.542 1.00 30.46 147 GLU D C 1
ATOM 4220 O O . GLU D 1 128 ? 36.033 62.986 -4.630 1.00 31.37 147 GLU D O 1
ATOM 4226 N N . LYS D 1 129 ? 35.209 64.689 -3.413 1.00 32.72 148 LYS D N 1
ATOM 4227 C CA . LYS D 1 129 ? 34.681 65.414 -4.563 1.00 30.33 148 LYS D CA 1
ATOM 4228 C C . LYS D 1 129 ? 35.033 66.891 -4.460 1.00 27.07 148 LYS D C 1
ATOM 4229 O O . LYS D 1 129 ? 35.005 67.467 -3.371 1.00 23.24 148 LYS D O 1
ATOM 4235 N N . THR D 1 130 ? 35.359 67.487 -5.605 1.00 33.36 149 THR D N 1
ATOM 4236 C CA . THR D 1 130 ? 35.593 68.926 -5.738 1.00 28.51 149 THR D CA 1
ATOM 4237 C C . THR D 1 130 ? 34.723 69.474 -6.859 1.00 33.36 149 THR D C 1
ATOM 4238 O O . THR D 1 130 ? 34.717 68.929 -7.965 1.00 37.86 149 THR D O 1
ATOM 4242 N N . LYS D 1 131 ? 33.997 70.551 -6.578 1.00 33.23 150 LYS D N 1
ATOM 4243 C CA . LYS D 1 131 ? 33.109 71.150 -7.565 1.00 23.92 150 LYS D CA 1
ATOM 4244 C C . LYS D 1 131 ? 33.405 72.639 -7.634 1.00 28.55 150 LYS D C 1
ATOM 4245 O O . LYS D 1 131 ? 33.216 73.362 -6.657 1.00 28.09 150 LYS D O 1
ATOM 4251 N N . ILE D 1 132 ? 33.893 73.087 -8.785 1.00 27.57 151 ILE D N 1
ATOM 4252 C CA . ILE D 1 132 ? 34.098 74.506 -9.037 1.00 26.50 151 ILE D CA 1
ATOM 4253 C C . ILE D 1 132 ? 32.958 75.047 -9.898 1.00 31.38 151 ILE D C 1
ATOM 4254 O O . ILE D 1 132 ? 32.723 74.578 -11.017 1.00 30.64 151 ILE D O 1
ATOM 4259 N N . GLY D 1 133 ? 32.247 76.033 -9.366 1.00 27.99 152 GLY D N 1
ATOM 4260 C CA . GLY D 1 133 ? 31.062 76.545 -10.025 1.00 24.55 152 GLY D CA 1
ATOM 4261 C C . GLY D 1 133 ? 29.808 76.124 -9.280 1.00 26.42 152 GLY D C 1
ATOM 4262 O O . GLY D 1 133 ? 29.881 75.325 -8.347 1.00 25.69 152 GLY D O 1
ATOM 4263 N N . PRO D 1 134 ? 28.648 76.657 -9.695 1.00 29.05 153 PRO D N 1
ATOM 4264 C CA . PRO D 1 134 ? 27.358 76.438 -9.034 1.00 28.16 153 PRO D CA 1
ATOM 4265 C C . PRO D 1 134 ? 26.904 74.978 -9.016 1.00 34.06 153 PRO D C 1
ATOM 4266 O O . PRO D 1 134 ? 27.174 74.212 -9.950 1.00 29.66 153 PRO D O 1
ATOM 4278 N N . THR D 1 136 ? 23.384 72.324 -7.699 1.00 28.29 155 THR D N 1
ATOM 4279 C CA . THR D 1 136 ? 21.959 72.267 -7.404 1.00 26.61 155 THR D CA 1
ATOM 4280 C C . THR D 1 136 ? 21.708 71.497 -6.120 1.00 24.91 155 THR D C 1
ATOM 4281 O O . THR D 1 136 ? 22.544 70.700 -5.690 1.00 28.09 155 THR D O 1
ATOM 4285 N N . ALA D 1 137 ? 20.555 71.754 -5.507 1.00 20.69 156 ALA D N 1
ATOM 4286 C CA . ALA D 1 137 ? 20.112 70.992 -4.351 1.00 25.07 156 ALA D CA 1
ATOM 4287 C C . ALA D 1 137 ? 20.145 69.485 -4.638 1.00 23.90 156 ALA D C 1
ATOM 4288 O O . ALA D 1 137 ? 20.368 68.675 -3.742 1.00 27.76 156 ALA D O 1
ATOM 4290 N N . GLU D 1 138 ? 19.946 69.126 -5.901 1.00 27.63 157 GLU D N 1
ATOM 4291 C CA . GLU D 1 138 ? 19.919 67.731 -6.318 1.00 27.05 157 GLU D CA 1
ATOM 4292 C C . GLU D 1 138 ? 21.316 67.101 -6.372 1.00 24.96 157 GLU D C 1
ATOM 4293 O O . GLU D 1 138 ? 21.515 65.945 -5.985 1.00 29.64 157 GLU D O 1
ATOM 4299 N N . GLN D 1 139 ? 22.288 67.875 -6.838 1.00 23.60 158 GLN D N 1
ATOM 4300 C CA . GLN D 1 139 ? 23.673 67.428 -6.866 1.00 20.87 158 GLN D CA 1
ATOM 4301 C C . GLN D 1 139 ? 24.210 67.308 -5.463 1.00 22.21 158 GLN D C 1
ATOM 4302 O O . GLN D 1 139 ? 25.011 66.424 -5.176 1.00 28.43 158 GLN D O 1
ATOM 4308 N N . LEU D 1 140 ? 23.764 68.206 -4.589 1.00 23.45 159 LEU D N 1
ATOM 4309 C CA . LEU D 1 140 ? 24.128 68.159 -3.175 1.00 21.89 159 LEU D CA 1
ATOM 4310 C C . LEU D 1 140 ? 23.560 66.919 -2.505 1.00 25.79 159 LEU D C 1
ATOM 4311 O O . LEU D 1 140 ? 24.222 66.283 -1.689 1.00 29.18 159 LEU D O 1
ATOM 4316 N N . LYS D 1 141 ? 22.326 66.575 -2.858 1.00 25.83 160 LYS D N 1
ATOM 4317 C CA . LYS D 1 141 ? 21.702 65.372 -2.337 1.00 30.09 160 LYS D CA 1
ATOM 4318 C C . LYS D 1 141 ? 22.446 64.128 -2.825 1.00 30.93 160 LYS D C 1
ATOM 4319 O O . LYS D 1 141 ? 22.666 63.192 -2.064 1.00 31.62 160 LYS D O 1
ATOM 4325 N N . GLU D 1 142 ? 22.839 64.126 -4.093 1.00 25.25 161 GLU D N 1
ATOM 4326 C CA . GLU D 1 142 ? 23.586 63.003 -4.640 1.00 30.37 161 GLU D CA 1
ATOM 4327 C C . GLU D 1 142 ? 24.911 62.800 -3.905 1.00 29.36 161 GLU D C 1
ATOM 4328 O O . GLU D 1 142 ? 25.341 61.671 -3.667 1.00 31.62 161 GLU D O 1
ATOM 4334 N N . TRP D 1 143 ? 25.560 63.900 -3.548 1.00 29.67 162 TRP D N 1
ATOM 4335 C CA . TRP D 1 143 ? 26.806 63.833 -2.793 1.00 28.93 162 TRP D CA 1
ATOM 4336 C C . TRP D 1 143 ? 26.579 63.144 -1.462 1.00 29.97 162 TRP D C 1
ATOM 4337 O O . TRP D 1 143 ? 27.497 62.602 -0.850 1.00 33.21 162 TRP D O 1
ATOM 4348 N N . THR D 1 144 ? 25.327 63.171 -1.035 1.00 37.34 163 THR D N 1
ATOM 4349 C CA . THR D 1 144 ? 24.906 62.605 0.231 1.00 36.45 163 THR D CA 1
ATOM 4350 C C . THR D 1 144 ? 24.706 61.091 0.125 1.00 44.68 163 THR D C 1
ATOM 4351 O O . THR D 1 144 ? 24.864 60.358 1.106 1.00 38.00 163 THR D O 1
ATOM 4355 N N . GLU D 1 145 ? 24.377 60.630 -1.078 1.00 40.26 164 GLU D N 1
ATOM 4356 C CA . GLU D 1 145 ? 24.055 59.227 -1.310 1.00 37.87 164 GLU D CA 1
ATOM 4357 C C . GLU D 1 145 ? 25.297 58.343 -1.386 1.00 40.08 164 GLU D C 1
ATOM 4358 O O . GLU D 1 145 ? 26.186 58.573 -2.205 1.00 43.73 164 GLU D O 1
ATOM 4364 N N . PRO E 1 12 ? 49.849 85.723 22.372 1.00 52.37 31 PRO E N 1
ATOM 4365 C CA . PRO E 1 12 ? 48.760 85.354 23.292 1.00 44.74 31 PRO E CA 1
ATOM 4366 C C . PRO E 1 12 ? 47.911 86.569 23.672 1.00 42.99 31 PRO E C 1
ATOM 4367 O O . PRO E 1 12 ? 48.449 87.660 23.891 1.00 40.49 31 PRO E O 1
ATOM 4371 N N . ALA E 1 13 ? 46.597 86.371 23.756 1.00 32.92 32 ALA E N 1
ATOM 4372 C CA . ALA E 1 13 ? 45.659 87.471 23.950 1.00 36.68 32 ALA E CA 1
ATOM 4373 C C . ALA E 1 13 ? 46.086 88.400 25.080 1.00 52.88 32 ALA E C 1
ATOM 4374 O O . ALA E 1 13 ? 46.193 89.615 24.896 1.00 52.17 32 ALA E O 1
ATOM 4376 N N . VAL E 1 14 ? 46.335 87.813 26.246 1.00 53.02 33 VAL E N 1
ATOM 4377 C CA . VAL E 1 14 ? 46.620 88.574 27.449 1.00 37.19 33 VAL E CA 1
ATOM 4378 C C . VAL E 1 14 ? 47.906 88.084 28.075 1.00 33.45 33 VAL E C 1
ATOM 4379 O O . VAL E 1 14 ? 48.246 86.909 27.961 1.00 27.96 33 VAL E O 1
ATOM 4383 N N . PRO E 1 15 ? 48.653 88.994 28.721 1.00 51.20 34 PRO E N 1
ATOM 4384 C CA . PRO E 1 15 ? 49.785 88.466 29.484 1.00 46.69 34 PRO E CA 1
ATOM 4385 C C . PRO E 1 15 ? 49.244 87.826 30.768 1.00 45.60 34 PRO E C 1
ATOM 4386 O O . PRO E 1 15 ? 48.647 88.504 31.619 1.00 32.04 34 PRO E O 1
ATOM 4390 N N . ALA E 1 16 ? 49.432 86.517 30.893 1.00 40.68 35 ALA E N 1
ATOM 4391 C CA . ALA E 1 16 ? 48.863 85.773 32.006 1.00 32.02 35 ALA E CA 1
ATOM 4392 C C . ALA E 1 16 ? 49.466 84.385 32.038 1.00 35.04 35 ALA E C 1
ATOM 4393 O O . ALA E 1 16 ? 49.732 83.789 30.986 1.00 42.63 35 ALA E O 1
ATOM 4395 N N . VAL E 1 17 ? 49.696 83.871 33.242 1.00 29.63 36 VAL E N 1
ATOM 4396 C CA . VAL E 1 17 ? 50.127 82.491 33.384 1.00 31.33 36 VAL E CA 1
ATOM 4397 C C . VAL E 1 17 ? 48.979 81.658 33.930 1.00 25.82 36 VAL E C 1
ATOM 4398 O O . VAL E 1 17 ? 48.087 82.159 34.618 1.00 22.54 36 VAL E O 1
ATOM 4402 N N . PHE E 1 18 ? 49.005 80.382 33.586 1.00 32.03 37 PHE E N 1
ATOM 4403 C CA . PHE E 1 18 ? 47.941 79.470 33.932 1.00 26.84 37 PHE E CA 1
ATOM 4404 C C . PHE E 1 18 ? 48.420 78.495 34.991 1.00 26.67 37 PHE E C 1
ATOM 4405 O O . PHE E 1 18 ? 49.526 77.956 34.903 1.00 26.36 37 PHE E O 1
ATOM 4413 N N . LEU E 1 19 ? 47.583 78.315 36.009 1.00 32.46 38 LEU E N 1
ATOM 4414 C CA . LEU E 1 19 ? 47.840 77.406 37.109 1.00 28.39 38 LEU E CA 1
ATOM 4415 C C . LEU E 1 19 ? 46.826 76.276 37.069 1.00 27.88 38 LEU E C 1
ATOM 4416 O O . LEU E 1 19 ? 45.673 76.443 37.458 1.00 31.24 38 LEU E O 1
ATOM 4429 N N . LYS E 1 21 ? 45.837 71.906 37.254 1.00 30.72 40 LYS E N 1
ATOM 4430 C CA . LYS E 1 21 ? 46.154 70.563 37.695 1.00 34.58 40 LYS E CA 1
ATOM 4431 C C . LYS E 1 21 ? 46.027 69.602 36.514 1.00 36.28 40 LYS E C 1
ATOM 4432 O O . LYS E 1 21 ? 45.005 69.553 35.825 1.00 33.56 40 LYS E O 1
ATOM 4438 N N . THR E 1 22 ? 47.101 68.863 36.274 1.00 35.95 41 THR E N 1
ATOM 4439 C CA . THR E 1 22 ? 47.169 67.859 35.224 1.00 26.13 41 THR E CA 1
ATOM 4440 C C . THR E 1 22 ? 46.128 66.757 35.456 1.00 35.74 41 THR E C 1
ATOM 4441 O O . THR E 1 22 ? 45.598 66.605 36.558 1.00 31.71 41 THR E O 1
ATOM 4445 N N . ILE E 1 23 ? 45.813 66.009 34.406 1.00 41.82 42 ILE E N 1
ATOM 4446 C CA . ILE E 1 23 ? 44.872 64.898 34.507 1.00 40.18 42 ILE E CA 1
ATOM 4447 C C . ILE E 1 23 ? 45.431 63.830 35.455 1.00 42.08 42 ILE E C 1
ATOM 4448 O O . ILE E 1 23 ? 44.678 63.112 36.124 1.00 35.64 42 ILE E O 1
ATOM 4453 N N . GLU E 1 24 ? 46.759 63.737 35.500 1.00 37.99 43 GLU E N 1
ATOM 4454 C CA . GLU E 1 24 ? 47.458 62.802 36.376 1.00 38.89 43 GLU E CA 1
ATOM 4455 C C . GLU E 1 24 ? 47.674 63.419 37.762 1.00 42.11 43 GLU E C 1
ATOM 4456 O O . GLU E 1 24 ? 48.437 62.889 38.562 1.00 40.56 43 GLU E O 1
ATOM 4462 N N . GLY E 1 25 ? 47.020 64.551 38.021 1.00 46.97 44 GLY E N 1
ATOM 4463 C CA . GLY E 1 25 ? 47.026 65.173 39.334 1.00 41.12 44 GLY E CA 1
ATOM 4464 C C . GLY E 1 25 ? 48.120 66.201 39.590 1.00 38.20 44 GLY E C 1
ATOM 4465 O O . GLY E 1 25 ? 48.040 66.975 40.540 1.00 41.10 44 GLY E O 1
ATOM 4466 N N . GLU E 1 26 ? 49.142 66.209 38.744 1.00 33.69 45 GLU E N 1
ATOM 4467 C CA . GLU E 1 26 ? 50.284 67.108 38.908 1.00 37.82 45 GLU E CA 1
ATOM 4468 C C . GLU E 1 26 ? 49.915 68.590 38.759 1.00 36.82 45 GLU E C 1
ATOM 4469 O O . GLU E 1 26 ? 49.050 68.949 37.955 1.00 36.50 45 GLU E O 1
ATOM 4475 N N . ASP E 1 27 ? 50.571 69.444 39.542 1.00 38.15 46 ASP E N 1
ATOM 4476 C CA . ASP E 1 27 ? 50.360 70.888 39.459 1.00 33.30 46 ASP E CA 1
ATOM 4477 C C . ASP E 1 27 ? 51.269 71.510 38.407 1.00 36.29 46 ASP E C 1
ATOM 4478 O O . ASP E 1 27 ? 52.495 71.458 38.511 1.00 38.96 46 ASP E O 1
ATOM 4483 N N . ILE E 1 28 ? 50.641 72.107 37.401 1.00 33.47 47 ILE E N 1
ATOM 4484 C CA . ILE E 1 28 ? 51.318 72.612 36.213 1.00 34.41 47 ILE E CA 1
ATOM 4485 C C . ILE E 1 28 ? 51.129 74.123 36.074 1.00 32.12 47 ILE E C 1
ATOM 4486 O O . ILE E 1 28 ? 50.146 74.686 36.577 1.00 26.44 47 ILE E O 1
ATOM 4491 N N . SER E 1 29 ? 52.074 74.783 35.411 1.00 28.44 48 SER E N 1
ATOM 4492 C CA . SER E 1 29 ? 51.863 76.173 35.009 1.00 30.82 48 SER E CA 1
ATOM 4493 C C . SER E 1 29 ? 52.195 76.364 33.541 1.00 32.80 48 SER E C 1
ATOM 4494 O O . SER E 1 29 ? 52.903 75.557 32.949 1.00 32.83 48 SER E O 1
ATOM 4497 N N . ILE E 1 30 ? 51.680 77.438 32.959 1.00 33.22 49 ILE E N 1
ATOM 4498 C CA . ILE E 1 30 ? 51.951 77.761 31.565 1.00 28.39 49 ILE E CA 1
ATOM 4499 C C . ILE E 1 30 ? 52.101 79.276 31.412 1.00 30.34 49 ILE E C 1
ATOM 4500 O O . ILE E 1 30 ? 51.113 80.004 31.471 1.00 27.27 49 ILE E O 1
ATOM 4505 N N . PRO E 1 31 ? 53.341 79.762 31.203 1.00 42.31 50 PRO E N 1
ATOM 4506 C CA . PRO E 1 31 ? 54.605 79.036 30.996 1.00 35.24 50 PRO E CA 1
ATOM 4507 C C . PRO E 1 31 ? 55.165 78.510 32.309 1.00 40.16 50 PRO E C 1
ATOM 4508 O O . PRO E 1 31 ? 54.644 78.830 33.377 1.00 39.19 50 PRO E O 1
ATOM 4512 N N A ASN E 1 32 ? 56.222 77.709 32.238 0.50 42.57 51 ASN E N 1
ATOM 4513 N N B ASN E 1 32 ? 56.222 77.707 32.232 0.50 42.58 51 ASN E N 1
ATOM 4514 C CA A ASN E 1 32 ? 56.793 77.135 33.449 0.50 41.18 51 ASN E CA 1
ATOM 4515 C CA B ASN E 1 32 ? 56.808 77.142 33.438 0.50 41.17 51 ASN E CA 1
ATOM 4516 C C A ASN E 1 32 ? 57.873 78.000 34.068 0.50 45.52 51 ASN E C 1
ATOM 4517 C C B ASN E 1 32 ? 57.837 78.061 34.064 0.50 45.52 51 ASN E C 1
ATOM 4518 O O A ASN E 1 32 ? 58.717 78.565 33.369 0.50 44.52 51 ASN E O 1
ATOM 4519 O O B ASN E 1 32 ? 58.615 78.716 33.368 0.50 44.52 51 ASN E O 1
ATOM 4528 N N . LYS E 1 33 ? 57.820 78.100 35.391 1.00 51.60 52 LYS E N 1
ATOM 4529 C CA . LYS E 1 33 ? 58.766 78.883 36.166 1.00 49.55 52 LYS E CA 1
ATOM 4530 C C . LYS E 1 33 ? 60.197 78.586 35.717 1.00 49.96 52 LYS E C 1
ATOM 4531 O O . LYS E 1 33 ? 60.643 77.435 35.729 1.00 50.75 52 LYS E O 1
ATOM 4537 N N . GLY E 1 34 ? 60.904 79.632 35.303 1.00 49.29 53 GLY E N 1
ATOM 4538 C CA . GLY E 1 34 ? 62.289 79.505 34.890 1.00 50.75 53 GLY E CA 1
ATOM 4539 C C . GLY E 1 34 ? 62.542 78.288 34.031 1.00 46.99 53 GLY E C 1
ATOM 4540 O O . GLY E 1 34 ? 63.457 77.519 34.284 1.00 45.15 53 GLY E O 1
ATOM 4541 N N . GLN E 1 35 ? 61.726 78.111 33.001 1.00 60.21 54 GLN E N 1
ATOM 4542 C CA . GLN E 1 35 ? 61.865 76.949 32.136 1.00 43.61 54 GLN E CA 1
ATOM 4543 C C . GLN E 1 35 ? 61.065 77.154 30.861 1.00 44.44 54 GLN E C 1
ATOM 4544 O O . GLN E 1 35 ? 60.056 77.861 30.855 1.00 44.62 54 GLN E O 1
ATOM 4550 N N . LYS E 1 36 ? 61.529 76.536 29.780 1.00 44.69 55 LYS E N 1
ATOM 4551 C CA . LYS E 1 36 ? 60.887 76.655 28.477 1.00 36.10 55 LYS E CA 1
ATOM 4552 C C . LYS E 1 36 ? 59.735 75.655 28.389 1.00 34.23 55 LYS E C 1
ATOM 4553 O O . LYS E 1 36 ? 59.764 74.608 29.039 1.00 26.98 55 LYS E O 1
ATOM 4559 N N . THR E 1 37 ? 58.721 75.976 27.588 1.00 34.85 56 THR E N 1
ATOM 4560 C CA . THR E 1 37 ? 57.510 75.144 27.526 1.00 33.11 56 THR E CA 1
ATOM 4561 C C . THR E 1 37 ? 57.093 74.762 26.102 1.00 22.48 56 THR E C 1
ATOM 4562 O O . THR E 1 37 ? 57.006 75.615 25.215 1.00 23.36 56 THR E O 1
ATOM 4566 N N . ILE E 1 38 ? 56.838 73.475 25.890 1.00 23.12 57 ILE E N 1
ATOM 4567 C CA . ILE E 1 38 ? 56.153 73.040 24.676 1.00 24.94 57 ILE E CA 1
ATOM 4568 C C . ILE E 1 38 ? 54.669 72.795 24.960 1.00 24.36 57 ILE E C 1
ATOM 4569 O O . ILE E 1 38 ? 54.296 71.870 25.690 1.00 22.06 57 ILE E O 1
ATOM 4574 N N . LEU E 1 39 ? 53.834 73.640 24.366 1.00 20.24 58 LEU E N 1
ATOM 4575 C CA . LEU E 1 39 ? 52.391 73.588 24.546 1.00 18.96 58 LEU E CA 1
ATOM 4576 C C . LEU E 1 39 ? 51.702 72.958 23.334 1.00 21.05 58 LEU E C 1
ATOM 4577 O O . LEU E 1 39 ? 51.895 73.404 22.200 1.00 18.43 58 LEU E O 1
ATOM 4582 N N . HIS E 1 40 ? 50.896 71.925 23.575 1.00 22.84 59 HIS E N 1
ATOM 4583 C CA . HIS E 1 40 ? 50.261 71.172 22.489 1.00 18.75 59 HIS E CA 1
ATOM 4584 C C . HIS E 1 40 ? 48.754 71.086 22.652 1.00 15.81 59 HIS E C 1
ATOM 4585 O O . HIS E 1 40 ? 48.277 70.772 23.730 1.00 17.37 59 HIS E O 1
ATOM 4592 N N . PHE E 1 41 ? 48.012 71.366 21.576 1.00 19.43 60 PHE E N 1
ATOM 4593 C CA . PHE E 1 41 ? 46.541 71.371 21.596 1.00 14.99 60 PHE E CA 1
ATOM 4594 C C . PHE E 1 41 ? 45.963 70.236 20.744 1.00 19.68 60 PHE E C 1
ATOM 4595 O O . PHE E 1 41 ? 46.377 70.048 19.605 1.00 17.52 60 PHE E O 1
ATOM 4603 N N . TRP E 1 42 ? 44.995 69.496 21.288 1.00 17.01 61 TRP E N 1
ATOM 4604 C CA . TRP E 1 42 ? 44.435 68.341 20.594 1.00 17.19 61 TRP E CA 1
ATOM 4605 C C . TRP E 1 42 ? 43.036 67.917 21.078 1.00 17.04 61 TRP E C 1
ATOM 4606 O O . TRP E 1 42 ? 42.542 68.385 22.098 1.00 17.96 61 TRP E O 1
ATOM 4617 N N . THR E 1 43 ? 42.416 67.021 20.314 1.00 18.30 62 THR E N 1
ATOM 4618 C CA . THR E 1 43 ? 41.253 66.266 20.748 1.00 19.60 62 THR E CA 1
ATOM 4619 C C . THR E 1 43 ? 41.479 64.811 20.360 1.00 18.66 62 THR E C 1
ATOM 4620 O O . THR E 1 43 ? 42.342 64.517 19.531 1.00 21.62 62 THR E O 1
ATOM 4624 N N . SER E 1 44 ? 40.699 63.911 20.955 1.00 24.92 63 SER E N 1
ATOM 4625 C CA . SER E 1 44 ? 40.846 62.468 20.745 1.00 25.70 63 SER E CA 1
ATOM 4626 C C . SER E 1 44 ? 40.339 62.006 19.377 1.00 23.86 63 SER E C 1
ATOM 4627 O O . SER E 1 44 ? 40.842 61.049 18.800 1.00 28.83 63 SER E O 1
ATOM 4630 N N . TRP E 1 45 ? 39.340 62.698 18.856 1.00 27.27 64 TRP E N 1
ATOM 4631 C CA . TRP E 1 45 ? 38.738 62.302 17.596 1.00 22.18 64 TRP E CA 1
ATOM 4632 C C . TRP E 1 45 ? 39.431 62.915 16.390 1.00 26.15 64 TRP E C 1
ATOM 4633 O O . TRP E 1 45 ? 39.288 62.427 15.278 1.00 32.65 64 TRP E O 1
ATOM 4644 N N A CYS E 1 46 ? 40.178 63.989 16.617 0.50 24.80 65 CYS E N 1
ATOM 4645 N N B CYS E 1 46 ? 40.173 63.995 16.610 0.50 24.73 65 CYS E N 1
ATOM 4646 C CA A CYS E 1 46 ? 40.925 64.640 15.556 0.50 22.55 65 CYS E CA 1
ATOM 4647 C CA B CYS E 1 46 ? 40.882 64.645 15.523 0.50 22.53 65 CYS E CA 1
ATOM 4648 C C A CYS E 1 46 ? 41.868 63.631 14.903 0.50 24.12 65 CYS E C 1
ATOM 4649 C C B CYS E 1 46 ? 41.852 63.649 14.898 0.50 24.13 65 CYS E C 1
ATOM 4650 O O A CYS E 1 46 ? 42.780 63.122 15.555 0.50 27.14 65 CYS E O 1
ATOM 4651 O O B CYS E 1 46 ? 42.768 63.168 15.564 0.50 27.10 65 CYS E O 1
ATOM 4656 N N . PRO E 1 47 ? 41.642 63.326 13.613 1.00 26.77 66 PRO E N 1
ATOM 4657 C CA . PRO E 1 47 ? 42.478 62.348 12.901 1.00 25.05 66 PRO E CA 1
ATOM 4658 C C . PRO E 1 47 ? 43.993 62.624 12.916 1.00 22.69 66 PRO E C 1
ATOM 4659 O O . PRO E 1 47 ? 44.753 61.696 13.202 1.00 31.22 66 PRO E O 1
ATOM 4663 N N . PRO E 1 48 ? 44.429 63.865 12.621 1.00 25.98 67 PRO E N 1
ATOM 4664 C CA . PRO E 1 48 ? 45.867 64.175 12.685 1.00 23.59 67 PRO E CA 1
ATOM 4665 C C . PRO E 1 48 ? 46.465 64.147 14.094 1.00 20.12 67 PRO E C 1
ATOM 4666 O O . PRO E 1 48 ? 47.629 63.794 14.242 1.00 25.75 67 PRO E O 1
ATOM 4670 N N A CYS E 1 49 ? 45.675 64.519 15.097 0.50 23.94 68 CYS E N 1
ATOM 4671 N N B CYS E 1 49 ? 45.682 64.540 15.096 0.50 23.93 68 CYS E N 1
ATOM 4672 C CA A CYS E 1 49 ? 46.107 64.479 16.493 0.50 22.79 68 CYS E CA 1
ATOM 4673 C CA B CYS E 1 49 ? 46.105 64.472 16.494 0.50 22.79 68 CYS E CA 1
ATOM 4674 C C A CYS E 1 49 ? 46.276 63.039 16.953 0.50 24.07 68 CYS E C 1
ATOM 4675 C C B CYS E 1 49 ? 46.299 63.025 16.910 0.50 24.08 68 CYS E C 1
ATOM 4676 O O A CYS E 1 49 ? 47.269 62.691 17.586 0.50 24.58 68 CYS E O 1
ATOM 4677 O O B CYS E 1 49 ? 47.328 62.661 17.472 0.50 24.55 68 CYS E O 1
ATOM 4682 N N . LYS E 1 50 ? 45.285 62.214 16.629 1.00 27.22 69 LYS E N 1
ATOM 4683 C CA . LYS E 1 50 ? 45.265 60.810 16.998 1.00 25.91 69 LYS E CA 1
ATOM 4684 C C . LYS E 1 50 ? 46.543 60.079 16.598 1.00 29.22 69 LYS E C 1
ATOM 4685 O O . LYS E 1 50 ? 47.139 59.368 17.411 1.00 27.12 69 LYS E O 1
ATOM 4691 N N . LYS E 1 51 ? 46.977 60.250 15.352 1.00 26.51 70 LYS E N 1
ATOM 4692 C CA . LYS E 1 51 ? 48.187 59.564 14.920 1.00 28.95 70 LYS E CA 1
ATOM 4693 C C . LYS E 1 51 ? 49.460 60.283 15.355 1.00 27.32 70 LYS E C 1
ATOM 4694 O O . LYS E 1 51 ? 50.560 59.732 15.243 1.00 36.92 70 LYS E O 1
ATOM 4700 N N . GLU E 1 52 ? 49.304 61.503 15.868 1.00 28.69 71 GLU E N 1
ATOM 4701 C CA . GLU E 1 52 ? 50.439 62.299 16.338 1.00 22.63 71 GLU E CA 1
ATOM 4702 C C . GLU E 1 52 ? 50.722 62.085 17.820 1.00 23.99 71 GLU E C 1
ATOM 4703 O O . GLU E 1 52 ? 51.823 62.331 18.288 1.00 26.38 71 GLU E O 1
ATOM 4709 N N . LEU E 1 53 ? 49.713 61.633 18.558 1.00 25.83 72 LEU E N 1
ATOM 4710 C CA . LEU E 1 53 ? 49.838 61.427 20.002 1.00 27.01 72 LEU E CA 1
ATOM 4711 C C . LEU E 1 53 ? 50.965 60.459 20.409 1.00 27.15 72 LEU E C 1
ATOM 4712 O O . LEU E 1 53 ? 51.634 60.679 21.419 1.00 28.49 72 LEU E O 1
ATOM 4717 N N . PRO E 1 54 ? 51.180 59.387 19.629 1.00 31.61 73 PRO E N 1
ATOM 4718 C CA . PRO E 1 54 ? 52.293 58.475 19.934 1.00 27.88 73 PRO E CA 1
ATOM 4719 C C . PRO E 1 54 ? 53.643 59.181 19.793 1.00 29.61 73 PRO E C 1
ATOM 4720 O O . PRO E 1 54 ? 54.631 58.794 20.427 1.00 31.98 73 PRO E O 1
ATOM 4724 N N . GLN E 1 55 ? 53.666 60.217 18.962 1.00 28.56 74 GLN E N 1
ATOM 4725 C CA . GLN E 1 55 ? 54.864 61.004 18.710 1.00 25.62 74 GLN E CA 1
ATOM 4726 C C . GLN E 1 55 ? 55.255 61.760 19.973 1.00 24.31 74 GLN E C 1
ATOM 4727 O O . GLN E 1 55 ? 56.440 61.858 20.320 1.00 21.46 74 GLN E O 1
ATOM 4733 N N . PHE E 1 56 ? 54.241 62.283 20.665 1.00 30.50 75 PHE E N 1
ATOM 4734 C CA . PHE E 1 56 ? 54.433 63.013 21.929 1.00 25.50 75 PHE E CA 1
ATOM 4735 C C . PHE E 1 56 ? 54.748 62.084 23.100 1.00 27.03 75 PHE E C 1
ATOM 4736 O O . PHE E 1 56 ? 55.494 62.450 24.018 1.00 26.79 75 PHE E O 1
ATOM 4744 N N . GLN E 1 57 ? 54.177 60.885 23.070 1.00 26.07 76 GLN E N 1
ATOM 4745 C CA . GLN E 1 57 ? 54.508 59.872 24.063 1.00 30.16 76 GLN E CA 1
ATOM 4746 C C . GLN E 1 57 ? 55.972 59.456 23.914 1.00 24.44 76 GLN E C 1
ATOM 4747 O O . GLN E 1 57 ? 56.717 59.442 24.885 1.00 23.28 76 GLN E O 1
ATOM 4753 N N . SER E 1 58 ? 56.376 59.139 22.687 1.00 24.82 7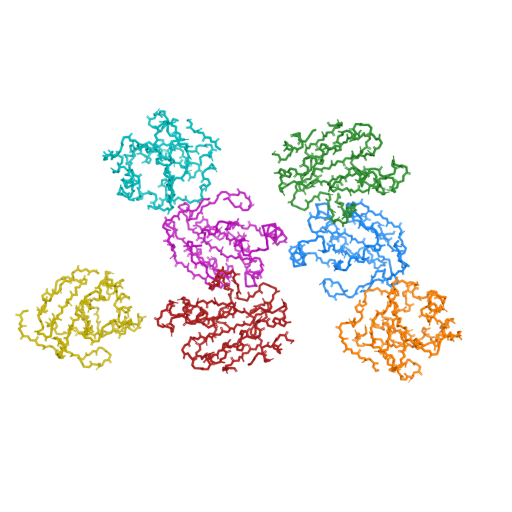7 SER E N 1
ATOM 4754 C CA . SER E 1 58 ? 57.763 58.784 22.382 1.00 21.93 77 SER E CA 1
ATOM 4755 C C . SER E 1 58 ? 58.776 59.848 22.828 1.00 23.52 77 SER E C 1
ATOM 4756 O O . SER E 1 58 ? 59.729 59.552 23.540 1.00 34.55 77 SER E O 1
ATOM 4759 N N . PHE E 1 59 ? 58.568 61.080 22.387 1.00 24.26 78 PHE E N 1
ATOM 4760 C CA . PHE E 1 59 ? 59.364 62.226 22.812 1.00 21.28 78 PHE E CA 1
ATOM 4761 C C . PHE E 1 59 ? 59.436 62.362 24.339 1.00 30.37 78 PHE E C 1
ATOM 4762 O O . PHE E 1 59 ? 60.520 62.504 24.906 1.00 32.26 78 PHE E O 1
ATOM 4770 N N . TYR E 1 60 ? 58.281 62.303 24.998 1.00 27.73 79 TYR E N 1
ATOM 4771 C CA . TYR E 1 60 ? 58.204 62.386 26.455 1.00 25.91 79 TYR E CA 1
ATOM 4772 C C . TYR E 1 60 ? 58.978 61.275 27.164 1.00 30.11 79 TYR E C 1
ATOM 4773 O O . TYR E 1 60 ? 59.627 61.499 28.188 1.00 32.73 79 TYR E O 1
ATOM 4782 N N . ASP E 1 61 ? 58.879 60.066 26.625 1.00 33.01 80 ASP E N 1
ATOM 4783 C CA . ASP E 1 61 ? 59.552 58.910 27.193 1.00 27.70 80 ASP E CA 1
ATOM 4784 C C . ASP E 1 61 ? 61.071 59.037 27.060 1.00 40.39 80 ASP E C 1
ATOM 4785 O O . ASP E 1 61 ? 61.816 58.632 27.952 1.00 41.76 80 ASP E O 1
ATOM 4790 N N . ALA E 1 62 ? 61.519 59.604 25.943 1.00 35.02 81 ALA E N 1
ATOM 4791 C CA . ALA E 1 62 ? 62.945 59.779 25.682 1.00 40.51 81 ALA E CA 1
ATOM 4792 C C . ALA E 1 62 ? 63.568 60.899 26.522 1.00 44.82 81 ALA E C 1
ATOM 4793 O O . ALA E 1 62 ? 64.776 60.910 26.752 1.00 42.33 81 ALA E O 1
ATOM 4795 N N . HIS E 1 63 ? 62.733 61.837 26.964 1.00 50.67 82 HIS E N 1
ATOM 4796 C CA . HIS E 1 63 ? 63.154 62.947 27.825 1.00 44.39 82 HIS E CA 1
ATOM 4797 C C . HIS E 1 63 ? 64.455 63.622 27.382 1.00 56.26 82 HIS E C 1
ATOM 4798 O O . HIS E 1 63 ? 65.455 63.584 28.106 1.00 53.10 82 HIS E O 1
ATOM 4805 N N . PRO E 1 64 ? 64.444 64.251 26.192 1.00 60.79 83 PRO E N 1
ATOM 4806 C CA . PRO E 1 64 ? 65.654 64.899 25.669 1.00 53.40 83 PRO E CA 1
ATOM 4807 C C . PRO E 1 64 ? 66.166 66.035 26.560 1.00 49.97 83 PRO E C 1
ATOM 4808 O O . PRO E 1 64 ? 67.375 66.140 26.763 1.00 52.64 83 PRO E O 1
ATOM 4812 N N . SER E 1 65 ? 65.270 66.860 27.092 1.00 54.39 84 SER E N 1
ATOM 4813 C CA . SER E 1 65 ? 65.697 68.047 27.835 1.00 53.94 84 SER E CA 1
ATOM 4814 C C . SER E 1 65 ? 65.142 68.144 29.255 1.00 51.06 84 SER E C 1
ATOM 4815 O O . SER E 1 65 ? 64.044 67.674 29.547 1.00 53.51 84 SER E O 1
ATOM 4818 N N . ASP E 1 66 ? 65.927 68.765 30.128 1.00 57.48 85 ASP E N 1
ATOM 4819 C CA . ASP E 1 66 ? 65.506 69.072 31.492 1.00 61.81 85 ASP E CA 1
ATOM 4820 C C . ASP E 1 66 ? 65.069 70.532 31.592 1.00 61.06 85 ASP E C 1
ATOM 4821 O O . ASP E 1 66 ? 64.412 70.935 32.554 1.00 52.97 85 ASP E O 1
ATOM 4826 N N . SER E 1 67 ? 65.443 71.323 30.591 1.00 53.69 86 SER E N 1
ATOM 4827 C CA . SER E 1 67 ? 65.132 72.744 30.581 1.00 49.15 86 SER E CA 1
ATOM 4828 C C . SER E 1 67 ? 63.911 73.066 29.721 1.00 48.47 86 SER E C 1
ATOM 4829 O O . SER E 1 67 ? 63.605 74.235 29.483 1.00 46.03 86 SER E O 1
ATOM 4832 N N . VAL E 1 68 ? 63.223 72.028 29.251 1.00 46.25 87 VAL E N 1
ATOM 4833 C CA . VAL E 1 68 ? 61.995 72.209 28.480 1.00 38.41 87 VAL E CA 1
ATOM 4834 C C . VAL E 1 68 ? 60.867 71.355 29.048 1.00 43.47 87 VAL E C 1
ATOM 4835 O O . VAL E 1 68 ? 61.043 70.166 29.307 1.00 46.80 87 VAL E O 1
ATOM 4839 N N . LYS E 1 69 ? 59.705 71.971 29.234 1.00 39.51 88 LYS E N 1
ATOM 4840 C CA . LYS E 1 69 ? 58.568 71.300 29.846 1.00 35.16 88 LYS E CA 1
ATOM 4841 C C . LYS E 1 69 ? 57.440 71.073 28.830 1.00 32.65 88 LYS E C 1
ATOM 4842 O O . LYS E 1 69 ? 56.945 72.012 28.215 1.00 32.86 88 LYS E O 1
ATOM 4848 N N . LEU E 1 70 ? 57.044 69.821 28.651 1.00 25.53 89 LEU E N 1
ATOM 4849 C CA . LEU E 1 70 ? 55.913 69.498 27.799 1.00 26.55 89 LEU E CA 1
ATOM 4850 C C . LEU E 1 70 ? 54.585 69.568 28.553 1.00 30.35 89 LEU E C 1
ATOM 4851 O O . LEU E 1 70 ? 54.345 68.802 29.486 1.00 30.65 89 LEU E O 1
ATOM 4856 N N . VAL E 1 71 ? 53.725 70.500 28.158 1.00 30.99 90 VAL E N 1
ATOM 4857 C CA . VAL E 1 71 ? 52.346 70.481 28.636 1.00 25.88 90 VAL E CA 1
ATOM 4858 C C . VAL E 1 71 ? 51.350 70.429 27.488 1.00 20.05 90 VAL E C 1
ATOM 4859 O O . VAL E 1 71 ? 51.453 71.146 26.492 1.00 18.12 90 VAL E O 1
ATOM 4863 N N . THR E 1 72 ? 50.380 69.551 27.662 1.00 24.06 91 THR E N 1
ATOM 4864 C CA . THR E 1 72 ? 49.463 69.155 26.612 1.00 20.80 91 THR E CA 1
ATOM 4865 C C . THR E 1 72 ? 48.037 69.564 27.004 1.00 22.63 91 THR E C 1
ATOM 4866 O O . THR E 1 72 ? 47.632 69.415 28.160 1.00 21.37 91 THR E O 1
ATOM 4870 N N . VAL E 1 73 ? 47.277 70.101 26.055 1.00 20.08 92 VAL E N 1
ATOM 4871 C CA . VAL E 1 73 ? 45.952 70.627 26.361 1.00 15.44 92 VAL E CA 1
ATOM 4872 C C . VAL E 1 73 ? 44.856 69.945 25.571 1.00 18.98 92 VAL E C 1
ATOM 4873 O O . VAL E 1 73 ? 44.774 70.092 24.354 1.00 26.04 92 VAL E O 1
ATOM 4877 N N . ASN E 1 74 ? 44.003 69.196 26.258 1.00 19.71 93 ASN E N 1
ATOM 4878 C CA . ASN E 1 74 ? 42.839 68.615 25.604 1.00 18.27 93 ASN E CA 1
ATOM 4879 C C . ASN E 1 74 ? 41.705 69.628 25.540 1.00 20.15 93 ASN E C 1
ATOM 4880 O O . ASN E 1 74 ? 41.365 70.268 26.536 1.00 16.93 93 ASN E O 1
ATOM 4885 N N . LEU E 1 75 ? 41.145 69.795 24.353 1.00 24.45 94 LEU E N 1
ATOM 4886 C CA . LEU E 1 75 ? 40.013 70.683 24.167 1.00 23.30 94 LEU E CA 1
ATOM 4887 C C . LEU E 1 75 ? 38.748 69.908 24.500 1.00 23.29 94 LEU E C 1
ATOM 4888 O O . LEU E 1 75 ? 38.044 69.433 23.616 1.00 26.40 94 LEU E O 1
ATOM 4893 N N . VAL E 1 76 ? 38.482 69.779 25.793 1.00 25.16 95 VAL E N 1
ATOM 4894 C CA . VAL E 1 76 ? 37.472 68.860 26.285 1.00 22.56 95 VAL E CA 1
ATOM 4895 C C . VAL E 1 76 ? 36.069 69.258 25.837 1.00 26.81 95 VAL E C 1
ATOM 4896 O O . VAL E 1 76 ? 35.216 68.400 25.616 1.00 27.10 95 VAL E O 1
ATOM 4900 N N . ASN E 1 77 ? 35.836 70.559 25.694 1.00 29.49 96 ASN E N 1
ATOM 4901 C CA . ASN E 1 77 ? 34.528 71.065 25.281 1.00 19.82 96 ASN E CA 1
ATOM 4902 C C . ASN E 1 77 ? 34.240 70.769 23.806 1.00 24.67 96 ASN E C 1
ATOM 4903 O O . ASN E 1 77 ? 33.132 70.992 23.319 1.00 23.71 96 ASN E O 1
ATOM 4908 N N . SER E 1 78 ? 35.254 70.266 23.101 1.00 27.79 97 SER E N 1
ATOM 4909 C CA . SER E 1 78 ? 35.095 69.785 21.728 1.00 22.32 97 SER E CA 1
ATOM 4910 C C . SER E 1 78 ? 35.027 68.261 21.719 1.00 27.89 97 SER E C 1
ATOM 4911 O O . SER E 1 78 ? 35.190 67.634 20.677 1.00 27.47 97 SER E O 1
ATOM 4914 N N . GLU E 1 79 ? 34.813 67.674 22.894 1.00 28.78 98 GLU E N 1
ATOM 4915 C CA . GLU E 1 79 ? 34.715 66.227 23.044 1.00 28.47 98 GLU E CA 1
ATOM 4916 C C . GLU E 1 79 ? 33.294 65.846 23.445 1.00 29.82 98 GLU E C 1
ATOM 4917 O O . GLU E 1 79 ? 32.522 66.689 23.910 1.00 23.70 98 GLU E O 1
ATOM 4923 N N . GLN E 1 80 ? 32.963 64.571 23.273 1.00 31.00 99 GLN E N 1
ATOM 4924 C CA . GLN E 1 80 ? 31.684 64.035 23.731 1.00 31.33 99 GLN E CA 1
ATOM 4925 C C . GLN E 1 80 ? 31.428 64.486 25.167 1.00 30.81 99 GLN E C 1
ATOM 4926 O O . GLN E 1 80 ? 30.426 65.140 25.469 1.00 36.34 99 GLN E O 1
ATOM 4932 N N . ASN E 1 81 ? 32.356 64.128 26.043 1.00 24.23 100 ASN E N 1
ATOM 4933 C CA . ASN E 1 81 ? 32.354 64.583 27.418 1.00 22.32 100 ASN E CA 1
ATOM 4934 C C . ASN E 1 81 ? 33.729 64.314 28.018 1.00 26.83 100 ASN E C 1
ATOM 4935 O O . ASN E 1 81 ? 34.626 63.822 27.328 1.00 26.10 100 ASN E O 1
ATOM 4940 N N . GLN E 1 82 ? 33.894 64.617 29.301 1.00 26.01 101 GLN E N 1
ATOM 4941 C CA . GLN E 1 82 ? 35.173 64.423 29.961 1.00 27.94 101 GLN E CA 1
ATOM 4942 C C . GLN E 1 82 ? 35.540 62.962 30.198 1.00 24.95 101 GLN E C 1
ATOM 4943 O O . GLN E 1 82 ? 36.716 62.607 30.152 1.00 33.30 101 GLN E O 1
ATOM 4949 N N . GLN E 1 83 ? 34.549 62.119 30.468 1.00 23.75 102 GLN E N 1
ATOM 4950 C CA . GLN E 1 83 ? 34.808 60.702 30.720 1.00 26.63 102 GLN E CA 1
ATOM 4951 C C . GLN E 1 83 ? 35.410 60.032 29.487 1.00 28.12 102 GLN E C 1
ATOM 4952 O O . GLN E 1 83 ? 36.314 59.196 29.591 1.00 23.98 102 GLN E O 1
ATOM 4958 N N . VAL E 1 84 ? 34.901 60.412 28.320 1.00 26.56 103 VAL E N 1
ATOM 4959 C CA . VAL E 1 84 ? 35.411 59.918 27.047 1.00 28.94 103 VAL E CA 1
ATOM 4960 C C . VAL E 1 84 ? 36.904 60.180 26.886 1.00 22.34 103 VAL E C 1
ATOM 4961 O O . VAL E 1 84 ? 37.657 59.313 26.449 1.00 19.73 103 VAL E O 1
ATOM 4965 N N . VAL E 1 85 ? 37.326 61.384 27.244 1.00 25.70 104 VAL E N 1
ATOM 4966 C CA . VAL E 1 85 ? 38.736 61.741 27.210 1.00 23.50 104 VAL E CA 1
ATOM 4967 C C . VAL E 1 85 ? 39.514 60.879 28.210 1.00 26.21 104 VAL E C 1
ATOM 4968 O O . VAL E 1 85 ? 40.512 60.251 27.862 1.00 25.45 104 VAL E O 1
ATOM 4972 N N . GLU E 1 86 ? 39.045 60.855 29.451 1.00 24.21 105 GLU E N 1
ATOM 4973 C CA . GLU E 1 86 ? 39.586 59.972 30.466 1.00 21.88 105 GLU E CA 1
ATOM 4974 C C . GLU E 1 86 ? 39.861 58.575 29.933 1.00 24.67 105 GLU E C 1
ATOM 4975 O O . GLU E 1 86 ? 40.969 58.062 30.071 1.00 28.77 105 GLU E O 1
ATOM 4981 N N . ASP E 1 87 ? 38.837 57.953 29.351 1.00 25.04 106 ASP E N 1
ATOM 4982 C CA . ASP E 1 87 ? 38.947 56.589 28.811 1.00 25.63 106 ASP E CA 1
ATOM 4983 C C . ASP E 1 87 ? 39.995 56.506 27.702 1.00 27.27 106 ASP E C 1
ATOM 4984 O O . ASP E 1 87 ? 40.792 55.562 27.650 1.00 27.34 106 ASP E O 1
ATOM 4989 N N . PHE E 1 88 ? 39.978 57.506 26.821 1.00 24.90 107 PHE E N 1
ATOM 4990 C CA . PHE E 1 88 ? 40.915 57.588 25.713 1.00 22.42 107 PHE E CA 1
ATOM 4991 C C . PHE E 1 88 ? 42.354 57.616 26.213 1.00 20.68 107 PHE E C 1
ATOM 4992 O O . PHE E 1 88 ? 43.196 56.838 25.764 1.00 23.00 107 PHE E O 1
ATOM 5000 N N . ILE E 1 89 ? 42.636 58.516 27.143 1.00 22.18 108 ILE E N 1
ATOM 5001 C CA . ILE E 1 89 ? 43.978 58.634 27.714 1.00 24.73 108 ILE E CA 1
ATOM 5002 C C . ILE E 1 89 ? 44.405 57.307 28.329 1.00 24.01 108 ILE E C 1
ATOM 5003 O O . ILE E 1 89 ? 45.507 56.814 28.100 1.00 27.27 108 ILE E O 1
ATOM 5008 N N . LYS E 1 90 ? 43.504 56.730 29.108 1.00 26.86 109 LYS E N 1
ATOM 5009 C CA . LYS E 1 90 ? 43.763 55.481 29.792 1.00 25.96 109 LYS E CA 1
ATOM 5010 C C . LYS E 1 90 ? 44.033 54.379 28.771 1.00 25.17 109 LYS E C 1
ATOM 5011 O O . LYS E 1 90 ? 45.080 53.729 28.817 1.00 22.97 109 LYS E O 1
ATOM 5017 N N . ALA E 1 91 ? 43.098 54.188 27.842 1.00 20.25 110 ALA E N 1
ATOM 5018 C CA . ALA E 1 91 ? 43.220 53.146 26.807 1.00 26.64 110 ALA E CA 1
ATOM 5019 C C . ALA E 1 91 ? 44.461 53.260 25.911 1.00 26.94 110 ALA E C 1
ATOM 5020 O O . ALA E 1 91 ? 45.015 52.245 25.475 1.00 23.52 110 ALA E O 1
ATOM 5022 N N . ASN E 1 92 ? 44.882 54.489 25.621 1.00 30.42 111 ASN E N 1
ATOM 5023 C CA . ASN E 1 92 ? 46.053 54.716 24.773 1.00 24.02 111 ASN E CA 1
ATOM 5024 C C . ASN E 1 92 ? 47.335 54.877 25.578 1.00 21.87 111 ASN E C 1
ATOM 5025 O O . ASN E 1 92 ? 48.395 55.177 25.026 1.00 19.50 111 ASN E O 1
ATOM 5030 N N . LYS E 1 93 ? 47.224 54.681 26.888 1.00 28.45 112 LYS E N 1
ATOM 5031 C CA . LYS E 1 93 ? 48.367 54.751 27.794 1.00 30.29 112 LYS E CA 1
ATOM 5032 C C . LYS E 1 93 ? 49.200 56.020 27.584 1.00 31.37 112 LYS E C 1
ATOM 5033 O O . LYS E 1 93 ? 50.429 55.980 27.513 1.00 29.41 112 LYS E O 1
ATOM 5039 N N . LEU E 1 94 ? 48.499 57.144 27.491 1.00 30.85 113 LEU E N 1
ATOM 5040 C CA . LEU E 1 94 ? 49.114 58.458 27.365 1.00 25.20 113 LEU E CA 1
ATOM 5041 C C . LEU E 1 94 ? 49.582 58.950 28.727 1.00 27.72 113 LEU E C 1
ATOM 5042 O O . LEU E 1 94 ? 48.786 59.114 29.646 1.00 28.86 113 LEU E O 1
ATOM 5047 N N . THR E 1 95 ? 50.874 59.216 28.837 1.00 31.60 114 THR E N 1
ATOM 5048 C CA . THR E 1 95 ? 51.510 59.459 30.125 1.00 27.63 114 THR E CA 1
ATOM 5049 C C . THR E 1 95 ? 52.079 60.877 30.295 1.00 27.36 114 THR E C 1
ATOM 5050 O O . THR E 1 95 ? 52.414 61.285 31.405 1.00 28.25 114 THR E O 1
ATOM 5054 N N . PHE E 1 96 ? 52.179 61.630 29.201 1.00 27.02 115 PHE E N 1
ATOM 5055 C CA . PHE E 1 96 ? 52.657 63.010 29.275 1.00 20.36 115 PHE E CA 1
ATOM 5056 C C . PHE E 1 96 ? 51.611 63.892 29.946 1.00 22.51 115 PHE E C 1
ATOM 5057 O O . PHE E 1 96 ? 50.471 63.474 30.114 1.00 31.11 115 PHE E O 1
ATOM 5065 N N . PRO E 1 97 ? 51.997 65.111 30.350 1.00 27.61 116 PRO E N 1
ATOM 5066 C CA . PRO E 1 97 ? 51.055 65.981 31.066 1.00 29.41 116 PRO E CA 1
ATOM 5067 C C . PRO E 1 97 ? 49.867 66.395 30.216 1.00 22.38 116 PRO E C 1
ATOM 5068 O O . PRO E 1 97 ? 50.056 66.945 29.142 1.00 24.67 116 PRO E O 1
ATOM 5072 N N . ILE E 1 98 ? 48.658 66.121 30.695 1.00 24.17 117 ILE E N 1
ATOM 5073 C CA . ILE E 1 98 ? 47.450 66.517 29.988 1.00 21.04 117 ILE E CA 1
ATOM 5074 C C . ILE E 1 98 ? 46.588 67.442 30.829 1.00 23.73 117 ILE E C 1
ATOM 5075 O O . ILE E 1 98 ? 46.241 67.136 31.963 1.00 22.13 117 ILE E O 1
ATOM 5080 N N . VAL E 1 99 ? 46.256 68.587 30.254 1.00 21.62 118 VAL E N 1
ATOM 5081 C CA . VAL E 1 99 ? 45.395 69.551 30.898 1.00 20.54 118 VAL E CA 1
ATOM 5082 C C . VAL E 1 99 ? 44.084 69.663 30.101 1.00 21.87 118 VAL E C 1
ATOM 5083 O O . VAL E 1 99 ? 44.093 69.688 28.871 1.00 25.69 118 VAL E O 1
ATOM 5087 N N . LEU E 1 100 ? 42.959 69.701 30.803 1.00 17.78 119 LEU E N 1
ATOM 5088 C CA . LEU E 1 100 ? 41.665 69.869 30.164 1.00 20.83 119 LEU E CA 1
ATOM 5089 C C . LEU E 1 100 ? 41.303 71.344 30.105 1.00 24.90 119 LEU E C 1
ATOM 5090 O O . LEU E 1 100 ? 41.302 72.030 31.132 1.00 25.81 119 LEU E O 1
ATOM 5095 N N . ASP E 1 101 ? 40.996 71.837 28.907 1.00 24.49 120 ASP E N 1
ATOM 5096 C CA . ASP E 1 101 ? 40.605 73.236 28.746 1.00 24.24 120 ASP E CA 1
ATOM 5097 C C . ASP E 1 101 ? 39.102 73.411 29.017 1.00 28.45 120 ASP E C 1
ATOM 5098 O O . ASP E 1 101 ? 38.328 73.758 28.115 1.00 26.36 120 ASP E O 1
ATOM 5103 N N . SER E 1 102 ? 38.706 73.168 30.270 1.00 27.63 121 SER E N 1
ATOM 5104 C CA . SER E 1 102 ? 37.297 73.163 30.689 1.00 26.60 121 SER E CA 1
ATOM 5105 C C . SER E 1 102 ? 36.592 74.512 30.546 1.00 29.92 121 SER E C 1
ATOM 5106 O O . SER E 1 102 ? 35.413 74.564 30.192 1.00 28.36 121 SER E O 1
ATOM 5109 N N . LYS E 1 103 ? 37.306 75.595 30.846 1.00 32.14 122 LYS E N 1
ATOM 5110 C CA . LYS E 1 103 ? 36.719 76.930 30.778 1.00 31.66 122 LYS E CA 1
ATOM 5111 C C . LYS E 1 103 ? 36.977 77.607 29.435 1.00 26.26 122 LYS E C 1
ATOM 5112 O O . LYS E 1 103 ? 36.449 78.681 29.179 1.00 32.34 122 LYS E O 1
ATOM 5118 N N . GLY E 1 104 ? 37.803 76.993 28.592 1.00 25.30 123 GLY E N 1
ATOM 5119 C CA . GLY E 1 104 ? 38.074 77.528 27.270 1.00 19.07 123 GLY E CA 1
ATOM 5120 C C . GLY E 1 104 ? 39.020 78.714 27.226 1.00 27.13 123 GLY E C 1
ATOM 5121 O O . GLY E 1 104 ? 39.107 79.405 26.204 1.00 33.42 123 GLY E O 1
ATOM 5122 N N . GLU E 1 105 ? 39.741 78.947 28.320 1.00 24.57 124 GLU E N 1
ATOM 5123 C CA . GLU E 1 105 ? 40.664 80.079 28.403 1.00 27.93 124 GLU E CA 1
ATOM 5124 C C . GLU E 1 105 ? 41.956 79.876 27.604 1.00 30.79 124 GLU E C 1
ATOM 5125 O O . GLU E 1 105 ? 42.486 80.825 27.017 1.00 32.34 124 GLU E O 1
ATOM 5131 N N . LEU E 1 106 ? 42.465 78.647 27.601 1.00 25.86 125 LEU E N 1
ATOM 5132 C CA . LEU E 1 106 ? 43.659 78.301 26.848 1.00 21.30 125 LEU E CA 1
ATOM 5133 C C . LEU E 1 106 ? 43.451 78.479 25.349 1.00 28.40 125 LEU E C 1
ATOM 5134 O O . LEU E 1 106 ? 44.255 79.136 24.677 1.00 33.09 125 LEU E O 1
ATOM 5147 N N . LYS E 1 108 ? 41.195 80.254 23.975 1.00 30.75 127 LYS E N 1
ATOM 5148 C CA . LYS E 1 108 ? 40.962 81.692 23.796 1.00 31.39 127 LYS E CA 1
ATOM 5149 C C . LYS E 1 108 ? 42.266 82.501 23.803 1.00 25.05 127 LYS E C 1
ATOM 5150 O O . LYS E 1 108 ? 42.510 83.313 22.922 1.00 29.51 127 LYS E O 1
ATOM 5156 N N . GLU E 1 109 ? 43.099 82.256 24.807 1.00 28.32 128 GLU E N 1
ATOM 5157 C CA . GLU E 1 109 ? 44.364 82.965 24.989 1.00 27.86 128 GLU E CA 1
ATOM 5158 C C . GLU E 1 109 ? 45.369 82.734 23.868 1.00 24.45 128 GLU E C 1
ATOM 5159 O O . GLU E 1 109 ? 46.137 83.626 23.533 1.00 29.05 128 GLU E O 1
ATOM 5165 N N . TYR E 1 110 ? 45.373 81.531 23.299 1.00 31.67 129 TYR E N 1
ATOM 5166 C CA . TYR E 1 110 ? 46.299 81.206 22.211 1.00 27.20 129 TYR E CA 1
ATOM 5167 C C . TYR E 1 110 ? 45.644 81.245 20.823 1.00 24.67 129 TYR E C 1
ATOM 5168 O O . TYR E 1 110 ? 46.255 80.853 19.834 1.00 24.09 129 TYR E O 1
ATOM 5177 N N . HIS E 1 111 ? 44.410 81.755 20.774 1.00 28.23 130 HIS E N 1
ATOM 5178 C CA . HIS E 1 111 ? 43.646 81.928 19.534 1.00 23.70 130 HIS E CA 1
ATOM 5179 C C . HIS E 1 111 ? 43.618 80.667 18.699 1.00 23.24 130 HIS E C 1
ATOM 5180 O O . HIS E 1 111 ? 43.908 80.705 17.506 1.00 26.53 130 HIS E O 1
ATOM 5187 N N . ILE E 1 112 ? 43.273 79.547 19.329 1.00 28.62 131 ILE E N 1
ATOM 5188 C CA . ILE E 1 112 ? 43.337 78.248 18.672 1.00 22.05 131 ILE E CA 1
ATOM 5189 C C . ILE E 1 112 ? 42.125 78.024 17.785 1.00 25.82 131 ILE E C 1
ATOM 5190 O O . ILE E 1 112 ? 40.992 77.974 18.266 1.00 29.26 131 ILE E O 1
ATOM 5195 N N . ILE E 1 113 ? 42.374 77.897 16.483 1.00 32.65 132 ILE E N 1
ATOM 5196 C CA . ILE E 1 113 ? 41.324 77.609 15.508 1.00 27.56 132 ILE E CA 1
ATOM 5197 C C . ILE E 1 113 ? 41.605 76.283 14.803 1.00 26.60 132 ILE E C 1
ATOM 5198 O O . ILE E 1 113 ? 40.730 75.692 14.181 1.00 28.60 132 ILE E O 1
ATOM 5203 N N . THR E 1 114 ? 42.844 75.825 14.893 1.00 29.29 133 THR E N 1
ATOM 5204 C CA . THR E 1 114 ? 43.244 74.620 14.199 1.00 30.05 133 THR E CA 1
ATOM 5205 C C . THR E 1 114 ? 43.893 73.675 15.185 1.00 28.29 133 THR E C 1
ATOM 5206 O O . THR E 1 114 ? 44.554 74.105 16.127 1.00 22.74 133 THR E O 1
ATOM 5210 N N . ILE E 1 115 ? 43.688 72.384 14.973 1.00 25.78 134 ILE E N 1
ATOM 5211 C CA . ILE E 1 115 ? 44.416 71.372 15.722 1.00 21.59 134 ILE E CA 1
ATOM 5212 C C . ILE E 1 115 ? 44.894 70.290 14.757 1.00 25.40 134 ILE E C 1
ATOM 5213 O O . ILE E 1 115 ? 44.196 69.984 13.787 1.00 27.63 134 ILE E O 1
ATOM 5218 N N . PRO E 1 116 ? 46.099 69.726 15.003 1.00 31.43 135 PRO E N 1
ATOM 5219 C CA . PRO E 1 116 ? 46.971 70.033 16.147 1.00 22.09 135 PRO E CA 1
ATOM 5220 C C . PRO E 1 116 ? 47.677 71.372 15.995 1.00 21.47 135 PRO E C 1
ATOM 5221 O O . PRO E 1 116 ? 47.943 71.821 14.882 1.00 27.34 135 PRO E O 1
ATOM 5225 N N . THR E 1 117 ? 47.969 72.009 17.121 1.00 24.29 136 THR E N 1
ATOM 5226 C CA . THR E 1 117 ? 48.797 73.205 17.138 1.00 25.48 136 THR E CA 1
ATOM 5227 C C . THR E 1 117 ? 49.774 73.080 18.295 1.00 19.93 136 THR E C 1
ATOM 5228 O O . THR E 1 117 ? 49.383 72.690 19.387 1.00 18.45 136 THR E O 1
ATOM 5232 N N . SER E 1 118 ? 51.046 73.384 18.039 1.00 28.72 137 SER E N 1
ATOM 5233 C CA . SER E 1 118 ? 52.091 73.339 19.068 1.00 23.08 137 SER E CA 1
ATOM 5234 C C . SER E 1 118 ? 52.888 74.645 19.109 1.00 21.45 137 SER E C 1
ATOM 5235 O O . SER E 1 118 ? 53.154 75.248 18.078 1.00 23.95 137 SER E O 1
ATOM 5238 N N . PHE E 1 119 ? 53.256 75.076 20.309 1.00 28.97 138 PHE E N 1
ATOM 5239 C CA . PHE E 1 119 ? 54.053 76.287 20.492 1.00 21.90 138 PHE E CA 1
ATOM 5240 C C . PHE E 1 119 ? 55.299 75.973 21.297 1.00 22.24 138 PHE E C 1
ATOM 5241 O O . PHE E 1 119 ? 55.295 75.070 22.129 1.00 25.14 138 PHE E O 1
ATOM 5249 N N . LEU E 1 120 ? 56.358 76.737 21.052 1.00 27.28 139 LEU E N 1
ATOM 5250 C CA . LEU E 1 120 ? 57.526 76.738 21.919 1.00 26.97 139 LEU E CA 1
ATOM 5251 C C . LEU E 1 120 ? 57.523 78.081 22.634 1.00 29.59 139 LEU E C 1
ATOM 5252 O O . LEU E 1 120 ? 57.616 79.125 21.991 1.00 26.65 139 LEU E O 1
ATOM 5257 N N . LEU E 1 121 ? 57.380 78.064 23.956 1.00 31.60 140 LEU E N 1
ATOM 5258 C CA . LEU E 1 121 ? 57.370 79.299 24.730 1.00 27.49 140 LEU E CA 1
ATOM 5259 C C . LEU E 1 121 ? 58.666 79.408 25.523 1.00 32.76 140 LEU E C 1
ATOM 5260 O O . LEU E 1 121 ? 59.212 78.397 25.971 1.00 30.79 140 LEU E O 1
ATOM 5265 N N . ASN E 1 122 ? 59.162 80.627 25.698 1.00 34.10 141 ASN E N 1
ATOM 5266 C CA . ASN E 1 122 ? 60.276 80.846 26.621 1.00 35.57 141 ASN E CA 1
ATOM 5267 C C . ASN E 1 122 ? 59.749 81.045 28.041 1.00 39.92 141 ASN E C 1
ATOM 5268 O O . ASN E 1 122 ? 58.541 80.950 28.285 1.00 37.94 141 ASN E O 1
ATOM 5273 N N . GLU E 1 123 ? 60.649 81.330 28.974 1.00 41.43 142 GLU E N 1
ATOM 5274 C CA . GLU E 1 123 ? 60.270 81.450 30.376 1.00 35.36 142 GLU E CA 1
ATOM 5275 C C . GLU E 1 123 ? 59.317 82.603 30.623 1.00 36.85 142 GLU E C 1
ATOM 5276 O O . GLU E 1 123 ? 58.687 82.673 31.679 1.00 47.92 142 GLU E O 1
ATOM 5282 N N . LYS E 1 124 ? 59.219 83.513 29.661 1.00 35.00 143 LYS E N 1
ATOM 5283 C CA . LYS E 1 124 ? 58.380 84.696 29.823 1.00 35.54 143 LYS E CA 1
ATOM 5284 C C . LYS E 1 124 ? 57.019 84.514 29.174 1.00 33.65 143 LYS E C 1
ATOM 5285 O O . LYS E 1 124 ? 56.202 85.431 29.175 1.00 38.68 143 LYS E O 1
ATOM 5291 N N . GLY E 1 125 ? 56.782 83.329 28.623 1.00 30.92 144 GLY E N 1
ATOM 5292 C CA . GLY E 1 125 ? 55.526 83.044 27.956 1.00 31.23 144 GLY E CA 1
ATOM 5293 C C . GLY E 1 125 ? 55.401 83.595 26.549 1.00 32.26 144 GLY E C 1
ATOM 5294 O O . GLY E 1 125 ? 54.319 83.562 25.963 1.00 33.39 144 GLY E O 1
ATOM 5295 N N . GLU E 1 126 ? 56.507 84.095 26.009 1.00 33.45 145 GLU E N 1
ATOM 5296 C CA . GLU E 1 126 ? 56.552 84.550 24.624 1.00 35.53 145 GLU E CA 1
ATOM 5297 C C . GLU E 1 126 ? 56.681 83.369 23.668 1.00 28.61 145 GLU E C 1
ATOM 5298 O O . GLU E 1 126 ? 57.400 82.400 23.947 1.00 23.68 145 GLU E O 1
ATOM 5304 N N . ILE E 1 127 ? 55.989 83.468 22.536 1.00 28.05 146 ILE E N 1
ATOM 5305 C CA . ILE E 1 127 ? 55.993 82.410 21.537 1.00 26.14 146 ILE E CA 1
ATOM 5306 C C . ILE E 1 127 ? 57.217 82.474 20.619 1.00 32.00 146 ILE E C 1
ATOM 5307 O O . ILE E 1 127 ? 57.373 83.416 19.833 1.00 26.12 146 ILE E O 1
ATOM 5312 N N . GLU E 1 128 ? 58.077 81.465 20.724 1.00 26.14 147 GLU E N 1
ATOM 5313 C CA . GLU E 1 128 ? 59.250 81.353 19.857 1.00 36.52 147 GLU E CA 1
ATOM 5314 C C . GLU E 1 128 ? 58.951 80.592 18.559 1.00 34.12 147 GLU E C 1
ATOM 5315 O O . GLU E 1 128 ? 59.394 80.988 17.479 1.00 36.74 147 GLU E O 1
ATOM 5321 N N . LYS E 1 129 ? 58.216 79.488 18.674 1.00 37.83 148 LYS E N 1
ATOM 5322 C CA . LYS E 1 129 ? 57.850 78.680 17.515 1.00 29.58 148 LYS E CA 1
ATOM 5323 C C . LYS E 1 129 ? 56.364 78.377 17.576 1.00 30.67 148 LYS E C 1
ATOM 5324 O O . LYS E 1 129 ? 55.815 78.188 18.664 1.00 27.34 148 LYS E O 1
ATOM 5330 N N . THR E 1 130 ? 55.728 78.348 16.403 1.00 35.56 149 THR E N 1
ATOM 5331 C CA . THR E 1 130 ? 54.341 77.912 16.237 1.00 28.91 149 THR E CA 1
ATOM 5332 C C . THR E 1 130 ? 54.289 76.864 15.135 1.00 34.60 149 THR E C 1
ATOM 5333 O O . THR E 1 130 ? 54.837 77.070 14.053 1.00 36.58 149 THR E O 1
ATOM 5337 N N . LYS E 1 131 ? 53.638 75.739 15.412 1.00 35.16 150 LYS E N 1
ATOM 5338 C CA . LYS E 1 131 ? 53.509 74.671 14.435 1.00 22.88 150 LYS E CA 1
ATOM 5339 C C . LYS E 1 131 ? 52.033 74.290 14.331 1.00 29.27 150 LYS E C 1
ATOM 5340 O O . LYS E 1 131 ? 51.432 73.843 15.315 1.00 24.41 150 LYS E O 1
ATOM 5346 N N . ILE E 1 132 ? 51.452 74.497 13.150 1.00 20.89 151 ILE E N 1
ATOM 5347 C CA . ILE E 1 132 ? 50.096 74.055 12.864 1.00 24.05 151 ILE E CA 1
ATOM 5348 C C . ILE E 1 132 ? 50.132 72.782 12.030 1.00 25.90 151 ILE E C 1
ATOM 5349 O O . ILE E 1 132 ? 50.695 72.759 10.942 1.00 34.70 151 ILE E O 1
ATOM 5354 N N . GLY E 1 133 ? 49.534 71.718 12.547 1.00 24.42 152 GLY E N 1
ATOM 5355 C CA . GLY E 1 133 ? 49.634 70.413 11.920 1.00 21.76 152 GLY E CA 1
ATOM 5356 C C . GLY E 1 133 ? 50.557 69.487 12.699 1.00 26.12 152 GLY E C 1
ATOM 5357 O O . GLY E 1 133 ? 51.236 69.920 13.637 1.00 25.36 152 GLY E O 1
ATOM 5358 N N . PRO E 1 134 ? 50.590 68.199 12.313 1.00 32.15 153 PRO E N 1
ATOM 5359 C CA . PRO E 1 134 ? 51.331 67.144 13.018 1.00 28.68 153 PRO E CA 1
ATOM 5360 C C . PRO E 1 134 ? 52.838 67.377 13.099 1.00 34.26 153 PRO E C 1
ATOM 5361 O O . PRO E 1 134 ? 53.437 67.945 12.177 1.00 34.73 153 PRO E O 1
ATOM 5373 N N . THR E 1 136 ? 56.723 65.418 14.614 1.00 27.81 155 THR E N 1
ATOM 5374 C CA . THR E 1 136 ? 57.373 64.162 14.929 1.00 24.63 155 THR E CA 1
ATOM 5375 C C . THR E 1 136 ? 58.145 64.314 16.228 1.00 25.23 155 THR E C 1
ATOM 5376 O O . THR E 1 136 ? 58.469 65.429 16.638 1.00 25.88 155 THR E O 1
ATOM 5380 N N . ALA E 1 137 ? 58.429 63.184 16.868 1.00 23.84 156 ALA E N 1
ATOM 5381 C CA . ALA E 1 137 ? 59.272 63.143 18.059 1.00 22.63 156 ALA E CA 1
ATOM 5382 C C . ALA E 1 137 ? 60.621 63.819 17.816 1.00 25.43 156 ALA E C 1
ATOM 5383 O O . ALA E 1 137 ? 61.203 64.404 18.735 1.00 32.00 156 ALA E O 1
ATOM 5385 N N A GLU E 1 138 ? 61.124 63.756 16.586 0.50 28.28 157 GLU E N 1
ATOM 5386 N N B GLU E 1 138 ? 61.102 63.734 16.578 0.50 28.27 157 GLU E N 1
ATOM 5387 C CA A GLU E 1 138 ? 62.434 64.344 16.288 0.50 28.22 157 GLU E CA 1
ATOM 5388 C CA B GLU E 1 138 ? 62.391 64.314 16.205 0.50 28.21 157 GLU E CA 1
ATOM 5389 C C A GLU E 1 138 ? 62.385 65.860 15.995 0.50 26.68 157 GLU E C 1
ATOM 5390 C C B GLU E 1 138 ? 62.343 65.845 16.074 0.50 26.70 157 GLU E C 1
ATOM 5391 O O A GLU E 1 138 ? 63.384 66.552 16.172 0.50 32.66 157 GLU E O 1
ATOM 5392 O O B GLU E 1 138 ? 63.298 66.529 16.438 0.50 32.12 157 GLU E O 1
ATOM 5403 N N . GLN E 1 139 ? 61.227 66.373 15.574 1.00 22.80 158 GLN E N 1
ATOM 5404 C CA . GLN E 1 139 ? 61.008 67.829 15.510 1.00 24.01 158 GLN E CA 1
ATOM 5405 C C . GLN E 1 139 ? 60.834 68.424 16.919 1.00 24.47 158 GLN E C 1
ATOM 5406 O O . GLN E 1 139 ? 61.286 69.538 17.216 1.00 24.89 158 GLN E O 1
ATOM 5412 N N . LEU E 1 140 ? 60.156 67.667 17.776 1.00 27.30 159 LEU E N 1
ATOM 5413 C CA . LEU E 1 140 ? 60.009 68.013 19.185 1.00 25.71 159 LEU E CA 1
ATOM 5414 C C . LEU E 1 140 ? 61.358 68.065 19.895 1.00 28.80 159 LEU E C 1
ATOM 5415 O O . LEU E 1 140 ? 61.614 68.962 20.696 1.00 30.46 159 LEU E O 1
ATOM 5420 N N . LYS E 1 141 ? 62.212 67.089 19.611 1.00 31.38 160 LYS E N 1
ATOM 5421 C CA . LYS E 1 141 ? 63.559 67.079 20.159 1.00 28.37 160 LYS E CA 1
ATOM 5422 C C . LYS E 1 141 ? 64.389 68.259 19.652 1.00 32.26 160 LYS E C 1
ATOM 5423 O O . LYS E 1 141 ? 65.165 68.837 20.405 1.00 33.02 160 LYS E O 1
ATOM 5429 N N . GLU E 1 142 ? 64.225 68.613 18.378 1.00 29.59 161 GLU E N 1
ATOM 5430 C CA . GLU E 1 142 ? 64.910 69.778 17.818 1.00 33.48 161 GLU E CA 1
ATOM 5431 C C . GLU E 1 142 ? 64.497 71.085 18.506 1.00 32.15 161 GLU E C 1
ATOM 5432 O O . GLU E 1 142 ? 65.333 71.953 18.746 1.00 34.36 161 GLU E O 1
ATOM 5438 N N . TRP E 1 143 ? 63.205 71.215 18.810 1.00 36.96 162 TRP E N 1
ATOM 5439 C CA . TRP E 1 143 ? 62.679 72.369 19.542 1.00 31.69 162 TRP E CA 1
ATOM 5440 C C . TRP E 1 143 ? 63.327 72.470 20.917 1.00 33.08 162 TRP E C 1
ATOM 5441 O O . TRP E 1 143 ? 63.350 73.532 21.538 1.00 35.33 162 TRP E O 1
ATOM 5452 N N . THR E 1 144 ? 63.845 71.339 21.377 1.00 36.81 163 THR E N 1
ATOM 5453 C CA . THR E 1 144 ? 64.520 71.230 22.659 1.00 33.45 163 THR E CA 1
ATOM 5454 C C . THR E 1 144 ? 65.973 71.727 22.587 1.00 45.40 163 THR E C 1
ATOM 5455 O O . THR E 1 144 ? 66.522 72.208 23.582 1.00 39.41 163 THR E O 1
ATOM 5459 N N . GLU E 1 145 ? 66.582 71.621 21.405 1.00 38.09 164 GLU E N 1
ATOM 5460 C CA . GLU E 1 145 ? 67.997 71.943 21.231 1.00 38.36 164 GLU E CA 1
ATOM 5461 C C . GLU E 1 145 ? 68.238 73.450 21.145 1.00 43.09 164 GLU E C 1
ATOM 5462 O O . GLU E 1 145 ? 67.635 74.142 20.325 1.00 47.39 164 GLU E O 1
ATOM 5468 N N . PRO F 1 15 ? 29.957 80.025 50.381 1.00 51.07 34 PRO F N 1
ATOM 5469 C CA . PRO F 1 15 ? 29.854 81.294 51.110 1.00 48.11 34 PRO F CA 1
ATOM 5470 C C . PRO F 1 15 ? 30.679 81.196 52.393 1.00 43.86 34 PRO F C 1
ATOM 5471 O O . PRO F 1 15 ? 30.396 80.369 53.262 1.00 34.66 34 PRO F O 1
ATOM 5475 N N . ALA F 1 16 ? 31.713 82.022 52.490 1.00 43.12 35 ALA F N 1
ATOM 5476 C CA . ALA F 1 16 ? 32.638 81.944 53.610 1.00 41.10 35 ALA F CA 1
ATOM 5477 C C . ALA F 1 16 ? 33.515 83.183 53.646 1.00 38.62 35 ALA F C 1
ATOM 5478 O O . ALA F 1 16 ? 33.898 83.697 52.589 1.00 41.32 35 ALA F O 1
ATOM 5480 N N . VAL F 1 17 ? 33.813 83.671 54.851 1.00 27.86 36 VAL F N 1
ATOM 5481 C CA . VAL F 1 17 ? 34.763 84.762 54.975 1.00 33.82 36 VAL F CA 1
ATOM 5482 C C . VAL F 1 17 ? 36.065 84.222 55.537 1.00 26.38 36 VAL F C 1
ATOM 5483 O O . VAL F 1 17 ? 36.078 83.238 56.275 1.00 19.47 36 VAL F O 1
ATOM 5487 N N . PHE F 1 18 ? 37.153 84.881 55.167 1.00 33.31 37 PHE F N 1
ATOM 5488 C CA . PHE F 1 18 ? 38.493 84.454 55.527 1.00 28.25 37 PHE F CA 1
ATOM 5489 C C . PHE F 1 18 ? 39.091 85.395 56.546 1.00 26.46 37 PHE F C 1
ATOM 5490 O O . PHE F 1 18 ? 39.023 86.614 56.403 1.00 29.25 37 PHE F O 1
ATOM 5498 N N . LEU F 1 19 ? 39.670 84.801 57.583 1.00 35.83 38 LEU F N 1
ATOM 5499 C CA . LEU F 1 19 ? 40.301 85.531 58.670 1.00 31.76 38 LEU F CA 1
ATOM 5500 C C . LEU F 1 19 ? 41.788 85.236 58.640 1.00 29.06 38 LEU F C 1
ATOM 5501 O O . LEU F 1 19 ? 42.232 84.167 59.040 1.00 32.57 38 LEU F O 1
ATOM 5514 N N . LYS F 1 21 ? 46.039 86.630 58.815 1.00 32.59 40 LYS F N 1
ATOM 5515 C CA . LYS F 1 21 ? 47.036 87.607 59.225 1.00 35.30 40 LYS F CA 1
ATOM 5516 C C . LYS F 1 21 ? 47.920 87.983 58.030 1.00 33.53 40 LYS F C 1
ATOM 5517 O O . LYS F 1 21 ? 48.506 87.126 57.371 1.00 30.39 40 LYS F O 1
ATOM 5523 N N . THR F 1 22 ? 47.973 89.277 57.750 1.00 29.02 41 THR F N 1
ATOM 5524 C CA . THR F 1 22 ? 48.815 89.845 56.711 1.00 26.36 41 THR F CA 1
ATOM 5525 C C . THR F 1 22 ? 50.303 89.535 56.939 1.00 34.44 41 THR F C 1
ATOM 5526 O O . THR F 1 22 ? 50.710 89.178 58.042 1.00 32.44 41 THR F O 1
ATOM 5530 N N . ILE F 1 23 ? 51.104 89.646 55.883 1.00 40.77 42 ILE F N 1
ATOM 5531 C CA . ILE F 1 23 ? 52.537 89.399 55.978 1.00 40.71 42 ILE F CA 1
ATOM 5532 C C . ILE F 1 23 ? 53.172 90.433 56.904 1.00 42.24 42 ILE F C 1
ATOM 5533 O O . ILE F 1 23 ? 54.181 90.156 57.565 1.00 39.16 42 ILE F O 1
ATOM 5538 N N . GLU F 1 24 ? 52.561 91.616 56.945 1.00 34.21 43 GLU F N 1
ATOM 5539 C CA . GLU F 1 24 ? 52.991 92.719 57.805 1.00 39.64 43 GLU F CA 1
ATOM 5540 C C . GLU F 1 24 ? 52.353 92.624 59.189 1.00 41.63 43 GLU F C 1
ATOM 5541 O O . GLU F 1 24 ? 52.369 93.586 59.946 1.00 39.60 43 GLU F O 1
ATOM 5547 N N . GLY F 1 25 ? 51.764 91.471 59.493 1.00 46.18 44 GLY F N 1
ATOM 5548 C CA . GLY F 1 25 ? 51.213 91.200 60.808 1.00 41.11 44 GLY F CA 1
ATOM 5549 C C . GLY F 1 25 ? 49.758 91.594 61.041 1.00 40.11 44 GLY F C 1
ATOM 5550 O O . GLY F 1 25 ? 49.129 91.107 61.986 1.00 43.95 44 GLY F O 1
ATOM 5551 N N . GLU F 1 26 ? 49.227 92.469 60.192 1.00 33.62 45 GLU F N 1
ATOM 5552 C CA . GLU F 1 26 ? 47.852 92.968 60.327 1.00 36.35 45 GLU F CA 1
ATOM 5553 C C . GLU F 1 26 ? 46.764 91.879 60.220 1.00 32.09 45 GLU F C 1
ATOM 5554 O O . GLU F 1 26 ? 46.890 90.924 59.467 1.00 33.00 45 GLU F O 1
ATOM 5560 N N . ASP F 1 27 ? 45.696 92.027 60.993 1.00 36.63 46 ASP F N 1
ATOM 5561 C CA . ASP F 1 27 ? 44.572 91.104 60.927 1.00 33.32 46 ASP F CA 1
ATOM 5562 C C . ASP F 1 27 ? 43.562 91.531 59.864 1.00 32.80 46 ASP F C 1
ATOM 5563 O O . ASP F 1 27 ? 42.948 92.587 59.962 1.00 38.40 46 ASP F O 1
ATOM 5568 N N . ILE F 1 28 ? 43.401 90.680 58.859 1.00 32.76 47 ILE F N 1
ATOM 5569 C CA . ILE F 1 28 ? 42.612 90.959 57.671 1.00 33.17 47 ILE F CA 1
ATOM 5570 C C . ILE F 1 28 ? 41.411 90.012 57.559 1.00 32.02 47 ILE F C 1
ATOM 5571 O O . ILE F 1 28 ? 41.429 88.898 58.086 1.00 26.18 47 ILE F O 1
ATOM 5576 N N . SER F 1 29 ? 40.359 90.460 56.886 1.00 28.41 48 SER F N 1
ATOM 5577 C CA . SER F 1 29 ? 39.279 89.556 56.512 1.00 31.02 48 SER F CA 1
ATOM 5578 C C . SER F 1 29 ? 38.946 89.715 55.034 1.00 31.92 48 SER F C 1
ATOM 5579 O O . SER F 1 29 ? 39.281 90.721 54.420 1.00 29.78 48 SER F O 1
ATOM 5582 N N . ILE F 1 30 ? 38.282 88.714 54.470 1.00 32.36 49 ILE F N 1
ATOM 5583 C CA . ILE F 1 30 ? 37.870 88.758 53.075 1.00 29.21 49 ILE F CA 1
ATOM 5584 C C . ILE F 1 30 ? 36.503 88.098 52.930 1.00 33.06 49 ILE F C 1
ATOM 5585 O O . ILE F 1 30 ? 36.401 86.874 53.001 1.00 34.65 49 ILE F O 1
ATOM 5590 N N . PRO F 1 31 ? 35.439 88.900 52.707 1.00 49.59 50 PRO F N 1
ATOM 5591 C CA . PRO F 1 31 ? 35.410 90.352 52.469 1.00 38.82 50 PRO F CA 1
ATOM 5592 C C . PRO F 1 31 ? 35.559 91.124 53.770 1.00 40.16 50 PRO F C 1
ATOM 5593 O O . PRO F 1 31 ? 35.528 90.535 54.854 1.00 41.22 50 PRO F O 1
ATOM 5597 N N A ASN F 1 32 ? 35.719 92.438 53.671 0.50 41.47 51 ASN F N 1
ATOM 5598 N N B ASN F 1 32 ? 35.715 92.438 53.664 0.50 41.47 51 ASN F N 1
ATOM 5599 C CA A ASN F 1 32 ? 35.910 93.246 54.865 0.50 41.69 51 ASN F CA 1
ATOM 5600 C CA B ASN F 1 32 ? 35.890 93.256 54.853 0.50 41.68 51 ASN F CA 1
ATOM 5601 C C A ASN F 1 32 ? 34.601 93.728 55.473 0.50 44.27 51 ASN F C 1
ATOM 5602 C C B ASN F 1 32 ? 34.565 93.667 55.470 0.50 44.27 51 ASN F C 1
ATOM 5603 O O A ASN F 1 32 ? 33.681 94.138 54.765 0.50 42.77 51 ASN F O 1
ATOM 5604 O O B ASN F 1 32 ? 33.601 93.976 54.770 0.50 42.67 51 ASN F O 1
ATOM 5613 N N . LYS F 1 33 ? 34.534 93.651 56.797 1.00 49.63 52 LYS F N 1
ATOM 5614 C CA . LYS F 1 33 ? 33.375 94.076 57.560 1.00 47.68 52 LYS F CA 1
ATOM 5615 C C . LYS F 1 33 ? 32.895 95.446 57.089 1.00 51.07 52 LYS F C 1
ATOM 5616 O O . LYS F 1 33 ? 33.654 96.420 57.091 1.00 55.08 52 LYS F O 1
ATOM 5622 N N . GLY F 1 34 ? 31.635 95.513 56.676 1.00 48.74 53 GLY F N 1
ATOM 5623 C CA . GLY F 1 34 ? 31.040 96.760 56.230 1.00 48.46 53 GLY F CA 1
ATOM 5624 C C . GLY F 1 34 ? 31.949 97.588 55.344 1.00 50.05 53 GLY F C 1
ATOM 5625 O O . GLY F 1 34 ? 32.124 98.783 55.564 1.00 49.28 53 GLY F O 1
ATOM 5626 N N . GLN F 1 35 ? 32.525 96.957 54.328 1.00 56.71 54 GLN F N 1
ATOM 5627 C CA . GLN F 1 35 ? 33.447 97.651 53.441 1.00 44.53 54 GLN F CA 1
ATOM 5628 C C . GLN F 1 35 ? 33.693 96.836 52.185 1.00 40.70 54 GLN F C 1
ATOM 5629 O O . GLN F 1 35 ? 33.627 95.611 52.205 1.00 45.06 54 GLN F O 1
ATOM 5635 N N . LYS F 1 36 ? 33.971 97.528 51.090 1.00 36.87 55 LYS F N 1
ATOM 5636 C CA . LYS F 1 36 ? 34.219 96.882 49.808 1.00 33.52 55 LYS F CA 1
ATOM 5637 C C . LYS F 1 36 ? 35.676 96.423 49.730 1.00 35.24 55 LYS F C 1
ATOM 5638 O O . LYS F 1 36 ? 36.561 97.014 50.354 1.00 28.36 55 LYS F O 1
ATOM 5644 N N . THR F 1 37 ? 35.928 95.373 48.956 1.00 34.22 56 THR F N 1
ATOM 5645 C CA . THR F 1 37 ? 37.257 94.769 48.912 1.00 29.17 56 THR F CA 1
ATOM 5646 C C . THR F 1 37 ? 37.794 94.566 47.503 1.00 22.66 56 THR F C 1
ATOM 5647 O O . THR F 1 37 ? 37.116 94.009 46.638 1.00 25.95 56 THR F O 1
ATOM 5651 N N . ILE F 1 38 ? 39.023 95.013 47.277 1.00 23.13 57 ILE F N 1
ATOM 5652 C CA . ILE F 1 38 ? 39.747 94.629 46.071 1.00 25.60 57 ILE F CA 1
ATOM 5653 C C . ILE F 1 38 ? 40.717 93.477 46.378 1.00 22.42 57 ILE F C 1
ATOM 5654 O O . ILE F 1 38 ? 41.707 93.647 47.090 1.00 19.07 57 ILE F O 1
ATOM 5659 N N . LEU F 1 39 ? 40.413 92.308 45.825 1.00 18.76 58 LEU F N 1
ATOM 5660 C CA . LEU F 1 39 ? 41.213 91.119 46.030 1.00 18.83 58 LEU F CA 1
ATOM 5661 C C . LEU F 1 39 ? 42.110 90.835 44.815 1.00 22.98 58 LEU F C 1
ATOM 5662 O O . LEU F 1 39 ? 41.628 90.762 43.688 1.00 19.30 58 LEU F O 1
ATOM 5667 N N . HIS F 1 40 ? 43.413 90.690 45.051 1.00 21.46 59 HIS F N 1
ATOM 5668 C CA . HIS F 1 40 ? 44.371 90.495 43.961 1.00 18.59 59 HIS F CA 1
ATOM 5669 C C . HIS F 1 40 ? 45.226 89.250 44.152 1.00 14.46 59 HIS F C 1
ATOM 5670 O O . HIS F 1 40 ? 45.741 89.017 45.233 1.00 18.14 59 HIS F O 1
ATOM 5677 N N . PHE F 1 41 ? 45.381 88.468 43.089 1.00 14.37 60 PHE F N 1
ATOM 5678 C CA . PHE F 1 41 ? 46.137 87.214 43.124 1.00 16.01 60 PHE F CA 1
ATOM 5679 C C . PHE F 1 41 ? 47.416 87.270 42.269 1.00 18.70 60 PHE F C 1
ATOM 5680 O O . PHE F 1 41 ? 47.380 87.689 41.115 1.00 15.89 60 PHE F O 1
ATOM 5688 N N . TRP F 1 42 ? 48.538 86.831 42.834 1.00 18.90 61 TRP F N 1
ATOM 5689 C CA . TRP F 1 42 ? 49.818 86.943 42.149 1.00 17.29 61 TRP F CA 1
ATOM 5690 C C . TRP F 1 42 ? 50.913 85.998 42.668 1.00 15.43 61 TRP F C 1
ATOM 5691 O O . TRP F 1 42 ? 50.765 85.356 43.699 1.00 17.41 61 TRP F O 1
ATOM 5702 N N . THR F 1 43 ? 52.004 85.915 41.911 1.00 20.18 62 THR F N 1
ATOM 5703 C CA . THR F 1 43 ? 53.243 85.301 42.355 1.00 17.66 62 THR F CA 1
ATOM 5704 C C . THR F 1 43 ? 54.376 86.227 41.948 1.00 20.03 62 THR F C 1
ATOM 5705 O O . THR F 1 43 ? 54.197 87.107 41.114 1.00 23.96 62 THR F O 1
ATOM 5709 N N . SER F 1 44 ? 55.547 86.018 42.534 1.00 23.87 63 SER F N 1
ATOM 5710 C CA . SER F 1 44 ? 56.683 86.895 42.303 1.00 25.63 63 SER F CA 1
ATOM 5711 C C . SER F 1 44 ? 57.328 86.682 40.937 1.00 27.20 63 SER F C 1
ATOM 5712 O O . SER F 1 44 ? 57.874 87.612 40.338 1.00 31.38 63 SER F O 1
ATOM 5715 N N . TRP F 1 45 ? 57.266 85.452 40.442 1.00 32.27 64 TRP F N 1
ATOM 5716 C CA . TRP F 1 45 ? 57.923 85.113 39.185 1.00 23.60 64 TRP F CA 1
ATOM 5717 C C . TRP F 1 45 ? 57.047 85.369 37.972 1.00 25.84 64 TRP F C 1
ATOM 5718 O O . TRP F 1 45 ? 57.543 85.484 36.858 1.00 32.46 64 TRP F O 1
ATOM 5729 N N A CYS F 1 46 ? 55.742 85.450 38.196 0.50 25.26 65 CYS F N 1
ATOM 5730 N N B CYS F 1 46 ? 55.740 85.443 38.189 0.50 25.23 65 CYS F N 1
ATOM 5731 C CA A CYS F 1 46 ? 54.794 85.735 37.131 0.50 23.42 65 CYS F CA 1
ATOM 5732 C CA B CYS F 1 46 ? 54.811 85.696 37.100 0.50 23.42 65 CYS F CA 1
ATOM 5733 C C A CYS F 1 46 ? 55.168 87.046 36.434 0.50 25.04 65 CYS F C 1
ATOM 5734 C C B CYS F 1 46 ? 55.161 87.023 36.430 0.50 25.04 65 CYS F C 1
ATOM 5735 O O A CYS F 1 46 ? 55.130 88.110 37.049 0.50 28.53 65 CYS F O 1
ATOM 5736 O O B CYS F 1 46 ? 55.098 88.077 37.060 0.50 28.53 65 CYS F O 1
ATOM 5741 N N . PRO F 1 47 ? 55.548 86.973 35.149 1.00 27.03 66 PRO F N 1
ATOM 5742 C CA . PRO F 1 47 ? 55.970 88.183 34.424 1.00 26.50 66 PRO F CA 1
ATOM 5743 C C . PRO F 1 47 ? 54.950 89.339 34.391 1.00 22.92 66 PRO F C 1
ATOM 5744 O O . PRO F 1 47 ? 55.352 90.476 34.645 1.00 31.41 66 PRO F O 1
ATOM 5748 N N . PRO F 1 48 ? 53.669 89.067 34.090 1.00 24.14 67 PRO F N 1
ATOM 5749 C CA . PRO F 1 48 ? 52.653 90.138 34.141 1.00 24.26 67 PRO F CA 1
ATOM 5750 C C . PRO F 1 48 ? 52.380 90.697 35.544 1.00 23.26 67 PRO F C 1
ATOM 5751 O O . PRO F 1 48 ? 52.087 91.886 35.668 1.00 25.31 67 PRO F O 1
ATOM 5755 N N A CYS F 1 49 ? 52.474 89.850 36.570 0.50 25.54 68 CYS F N 1
ATOM 5756 N N B CYS F 1 49 ? 52.453 89.846 36.567 0.50 25.54 68 CYS F N 1
ATOM 5757 C CA A CYS F 1 49 ? 52.274 90.270 37.957 0.50 24.34 68 CYS F CA 1
ATOM 5758 C CA B CYS F 1 49 ? 52.284 90.271 37.957 0.50 24.34 68 CYS F CA 1
ATOM 5759 C C A CYS F 1 49 ? 53.418 91.173 38.401 0.50 24.95 68 CYS F C 1
ATOM 5760 C C B CYS F 1 49 ? 53.417 91.199 38.356 0.50 24.94 68 CYS F C 1
ATOM 5761 O O A CYS F 1 49 ? 53.207 92.213 39.030 0.50 27.95 68 CYS F O 1
ATOM 5762 O O B CYS F 1 49 ? 53.200 92.278 38.911 0.50 27.93 68 CYS F O 1
ATOM 5767 N N . LYS F 1 50 ? 54.633 90.751 38.072 1.00 27.61 69 LYS F N 1
ATOM 5768 C CA . LYS F 1 50 ? 55.848 91.468 38.428 1.00 29.91 69 LYS F CA 1
ATOM 5769 C C . LYS F 1 50 ? 55.829 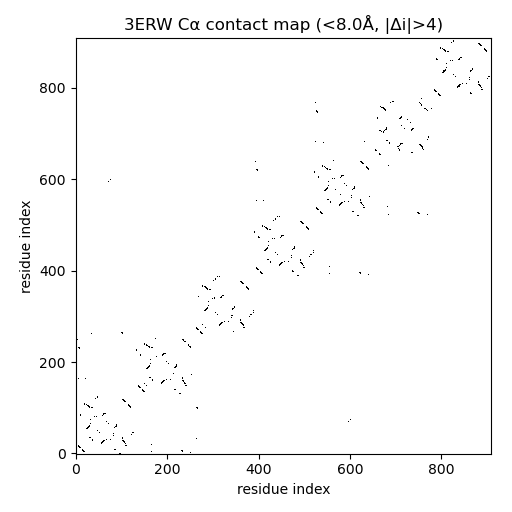92.941 38.011 1.00 26.16 69 LYS F C 1
ATOM 5770 O O . LYS F 1 50 ? 56.152 93.823 38.798 1.00 27.55 69 LYS F O 1
ATOM 5776 N N . LYS F 1 51 ? 55.456 93.210 36.769 1.00 27.39 70 LYS F N 1
ATOM 5777 C CA . LYS F 1 51 ? 55.404 94.588 36.308 1.00 26.41 70 LYS F CA 1
ATOM 5778 C C . LYS F 1 51 ? 54.119 95.298 36.717 1.00 28.49 70 LYS F C 1
ATOM 5779 O O . LYS F 1 51 ? 54.012 96.523 36.599 1.00 37.69 70 LYS F O 1
ATOM 5785 N N . GLU F 1 52 ? 53.159 94.534 37.230 1.00 26.32 71 GLU F N 1
ATOM 5786 C CA . GLU F 1 52 ? 51.899 95.100 37.705 1.00 23.41 71 GLU F CA 1
ATOM 5787 C C . GLU F 1 52 ? 51.935 95.473 39.183 1.00 24.08 71 GLU F C 1
ATOM 5788 O O . GLU F 1 52 ? 51.151 96.301 39.630 1.00 26.49 71 GLU F O 1
ATOM 5794 N N . LEU F 1 53 ? 52.827 94.850 39.944 1.00 24.56 72 LEU F N 1
ATOM 5795 C CA . LEU F 1 53 ? 52.935 95.116 41.384 1.00 23.62 72 LEU F CA 1
ATOM 5796 C C . LEU F 1 53 ? 53.187 96.581 41.756 1.00 22.23 72 LEU F C 1
ATOM 5797 O O . LEU F 1 53 ? 52.677 97.047 42.760 1.00 24.31 72 LEU F O 1
ATOM 5802 N N . PRO F 1 54 ? 53.996 97.306 40.960 1.00 31.47 73 PRO F N 1
ATOM 5803 C CA . PRO F 1 54 ? 54.204 98.741 41.231 1.00 26.99 73 PRO F CA 1
ATOM 5804 C C . PRO F 1 54 ? 52.918 99.541 41.052 1.00 27.40 73 PRO F C 1
ATOM 5805 O O . PRO F 1 54 ? 52.740 100.588 41.669 1.00 28.48 73 PRO F O 1
ATOM 5809 N N . GLN F 1 55 ? 52.038 99.033 40.198 1.00 27.16 74 GLN F N 1
ATOM 5810 C CA . GLN F 1 55 ? 50.722 99.611 39.957 1.00 24.45 74 GLN F CA 1
ATOM 5811 C C . GLN F 1 55 ? 49.852 99.557 41.222 1.00 24.09 74 GLN F C 1
ATOM 5812 O O . GLN F 1 55 ? 49.125 100.510 41.528 1.00 28.69 74 GLN F O 1
ATOM 5818 N N . PHE F 1 56 ? 49.939 98.442 41.951 1.00 24.92 75 PHE F N 1
ATOM 5819 C CA . PHE F 1 56 ? 49.223 98.263 43.219 1.00 23.81 75 PHE F CA 1
ATOM 5820 C C . PHE F 1 56 ? 49.847 99.064 44.363 1.00 27.32 75 PHE F C 1
ATOM 5821 O O . PHE F 1 56 ? 49.135 99.564 45.244 1.00 23.41 75 PHE F O 1
ATOM 5829 N N . GLN F 1 57 ? 51.175 99.186 44.339 1.00 25.97 76 GLN F N 1
ATOM 5830 C CA . GLN F 1 57 ? 51.886 100.011 45.311 1.00 30.22 76 GLN F CA 1
ATOM 5831 C C . GLN F 1 57 ? 51.510 101.486 45.156 1.00 26.37 76 GLN F C 1
ATOM 5832 O O . GLN F 1 57 ? 51.185 102.159 46.134 1.00 24.45 76 GLN F O 1
ATOM 5838 N N . SER F 1 58 ? 51.552 101.970 43.920 1.00 25.50 77 SER F N 1
ATOM 5839 C CA . SER F 1 58 ? 51.150 103.334 43.596 1.00 21.41 77 SER F CA 1
ATOM 5840 C C . SER F 1 58 ? 49.707 103.649 44.025 1.00 25.36 77 SER F C 1
ATOM 5841 O O . SER F 1 58 ? 49.463 104.644 44.700 1.00 33.53 77 SER F O 1
ATOM 5844 N N . PHE F 1 59 ? 48.765 102.790 43.638 1.00 29.68 78 PHE F N 1
ATOM 5845 C CA . PHE F 1 59 ? 47.360 102.912 44.028 1.00 21.91 78 PHE F CA 1
ATOM 5846 C C . PHE F 1 59 ? 47.187 102.944 45.547 1.00 29.47 78 PHE F C 1
ATOM 5847 O O . PHE F 1 59 ? 46.471 103.790 46.083 1.00 34.72 78 PHE F O 1
ATOM 5855 N N . TYR F 1 60 ? 47.863 102.028 46.233 1.00 29.88 79 TYR F N 1
ATOM 5856 C CA . TYR F 1 60 ? 47.808 101.929 47.688 1.00 26.60 79 TYR F CA 1
ATOM 5857 C C . TYR F 1 60 ? 48.361 103.182 48.367 1.00 30.70 79 TYR F C 1
ATOM 5858 O O . TYR F 1 60 ? 47.819 103.665 49.359 1.00 30.29 79 TYR F O 1
ATOM 5867 N N . ASP F 1 61 ? 49.460 103.693 47.833 1.00 34.28 80 ASP F N 1
ATOM 5868 C CA . ASP F 1 61 ? 50.096 104.888 48.372 1.00 30.18 80 ASP F CA 1
ATOM 5869 C C . ASP F 1 61 ? 49.215 106.111 48.200 1.00 36.37 80 ASP F C 1
ATOM 5870 O O . ASP F 1 61 ? 49.189 106.983 49.064 1.00 45.60 80 ASP F O 1
ATOM 5875 N N . ALA F 1 62 ? 48.490 106.173 47.086 1.00 36.89 81 ALA F N 1
ATOM 5876 C CA . ALA F 1 62 ? 47.605 107.311 46.809 1.00 41.93 81 ALA F CA 1
ATOM 5877 C C . ALA F 1 62 ? 46.317 107.274 47.633 1.00 43.61 81 ALA F C 1
ATOM 5878 O O . ALA F 1 62 ? 45.678 108.304 47.827 1.00 48.86 81 ALA F O 1
ATOM 5880 N N . HIS F 1 63 ? 45.943 106.083 48.100 1.00 51.24 82 HIS F N 1
ATOM 5881 C CA . HIS F 1 63 ? 44.774 105.888 48.964 1.00 46.54 82 HIS F CA 1
ATOM 5882 C C . HIS F 1 63 ? 43.533 106.653 48.512 1.00 52.42 82 HIS F C 1
ATOM 5883 O O . HIS F 1 63 ? 43.051 107.533 49.229 1.00 50.04 82 HIS F O 1
ATOM 5890 N N . PRO F 1 64 ? 43.008 106.311 47.327 1.00 55.21 83 PRO F N 1
ATOM 5891 C CA . PRO F 1 64 ? 41.816 106.982 46.790 1.00 49.86 83 PRO F CA 1
ATOM 5892 C C . PRO F 1 64 ? 40.573 106.850 47.685 1.00 50.72 83 PRO F C 1
ATOM 5893 O O . PRO F 1 64 ? 39.839 107.826 47.846 1.00 53.49 83 PRO F O 1
ATOM 5897 N N . SER F 1 65 ? 40.341 105.673 48.263 1.00 51.73 84 SER F N 1
ATOM 5898 C CA . SER F 1 65 ? 39.104 105.441 49.003 1.00 48.79 84 SER F CA 1
ATOM 5899 C C . SER F 1 65 ? 39.316 104.947 50.425 1.00 51.10 84 SER F C 1
ATOM 5900 O O . SER F 1 65 ? 40.287 104.254 50.727 1.00 51.41 84 SER F O 1
ATOM 5903 N N . ASP F 1 66 ? 38.378 105.310 51.289 1.00 55.27 85 ASP F N 1
ATOM 5904 C CA . ASP F 1 66 ? 38.337 104.825 52.660 1.00 55.45 85 ASP F CA 1
ATOM 5905 C C . ASP F 1 66 ? 37.310 103.706 52.778 1.00 57.75 85 ASP F C 1
ATOM 5906 O O . ASP F 1 66 ? 37.302 102.959 53.757 1.00 53.39 85 ASP F O 1
ATOM 5911 N N . SER F 1 67 ? 36.438 103.601 51.778 1.00 50.78 86 SER F N 1
ATOM 5912 C CA . SER F 1 67 ? 35.373 102.605 51.785 1.00 48.33 86 SER F CA 1
ATOM 5913 C C . SER F 1 67 ? 35.723 101.374 50.956 1.00 47.38 86 SER F C 1
ATOM 5914 O O . SER F 1 67 ? 34.874 100.510 50.733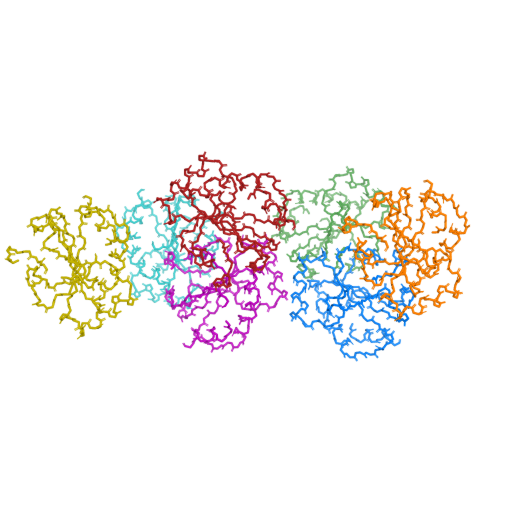 1.00 47.40 86 SER F O 1
ATOM 5917 N N . VAL F 1 68 ? 36.973 101.301 50.504 1.00 41.46 87 VAL F N 1
ATOM 5918 C CA . VAL F 1 68 ? 37.446 100.143 49.756 1.00 40.44 87 VAL F CA 1
ATOM 5919 C C . VAL F 1 68 ? 38.750 99.629 50.339 1.00 41.21 87 VAL F C 1
ATOM 5920 O O . VAL F 1 68 ? 39.675 100.398 50.597 1.00 47.76 87 VAL F O 1
ATOM 5924 N N . LYS F 1 69 ? 38.821 98.321 50.542 1.00 36.20 88 LYS F N 1
ATOM 5925 C CA . LYS F 1 69 ? 39.983 97.715 51.167 1.00 33.50 88 LYS F CA 1
ATOM 5926 C C . LYS F 1 69 ? 40.744 96.838 50.163 1.00 33.17 88 LYS F C 1
ATOM 5927 O O . LYS F 1 69 ? 40.178 95.941 49.549 1.00 28.13 88 LYS F O 1
ATOM 5933 N N . LEU F 1 70 ? 42.032 97.114 49.995 1.00 28.87 89 LEU F N 1
ATOM 5934 C CA . LEU F 1 70 ? 42.873 96.301 49.141 1.00 25.20 89 LEU F CA 1
ATOM 5935 C C . LEU F 1 70 ? 43.506 95.144 49.916 1.00 28.18 89 LEU F C 1
ATOM 5936 O O . LEU F 1 70 ? 44.313 95.359 50.828 1.00 25.87 89 LEU F O 1
ATOM 5941 N N . VAL F 1 71 ? 43.123 93.918 49.566 1.00 19.98 90 VAL F N 1
ATOM 5942 C CA . VAL F 1 71 ? 43.861 92.759 50.047 1.00 23.41 90 VAL F CA 1
ATOM 5943 C C . VAL F 1 71 ? 44.426 91.921 48.906 1.00 23.59 90 VAL F C 1
ATOM 5944 O O . VAL F 1 71 ? 43.763 91.643 47.898 1.00 19.84 90 VAL F O 1
ATOM 5948 N N . THR F 1 72 ? 45.678 91.539 49.095 1.00 28.49 91 THR F N 1
ATOM 5949 C CA . THR F 1 72 ? 46.504 90.947 48.060 1.00 23.08 91 THR F CA 1
ATOM 5950 C C . THR F 1 72 ? 46.912 89.529 48.487 1.00 20.43 91 THR F C 1
ATOM 5951 O O . THR F 1 72 ? 47.287 89.286 49.637 1.00 19.41 91 THR F O 1
ATOM 5955 N N . VAL F 1 73 ? 46.812 88.588 47.562 1.00 19.99 92 VAL F N 1
ATOM 5956 C CA . VAL F 1 73 ? 47.063 87.188 47.877 1.00 18.05 92 VAL F CA 1
ATOM 5957 C C . VAL F 1 73 ? 48.226 86.589 47.093 1.00 20.38 92 VAL F C 1
ATOM 5958 O O . VAL F 1 73 ? 48.143 86.420 45.874 1.00 23.48 92 VAL F O 1
ATOM 5962 N N . ASN F 1 74 ? 49.313 86.271 47.788 1.00 17.77 93 ASN F N 1
ATOM 5963 C CA . ASN F 1 74 ? 50.415 85.552 47.159 1.00 17.50 93 ASN F CA 1
ATOM 5964 C C . ASN F 1 74 ? 50.120 84.059 47.121 1.00 25.02 93 ASN F C 1
ATOM 5965 O O . ASN F 1 74 ? 49.731 83.458 48.130 1.00 20.50 93 ASN F O 1
ATOM 5970 N N . LEU F 1 75 ? 50.281 83.460 45.946 1.00 28.47 94 LEU F N 1
ATOM 5971 C CA . LEU F 1 75 ? 50.105 82.018 45.806 1.00 24.57 94 LEU F CA 1
ATOM 5972 C C . LEU F 1 75 ? 51.411 81.335 46.175 1.00 22.87 94 LEU F C 1
ATOM 5973 O O . LEU F 1 75 ? 52.178 80.923 45.311 1.00 26.27 94 LEU F O 1
ATOM 5978 N N . VAL F 1 76 ? 51.655 81.235 47.473 1.00 25.57 95 VAL F N 1
ATOM 5979 C CA . VAL F 1 76 ? 52.954 80.819 47.975 1.00 24.83 95 VAL F CA 1
ATOM 5980 C C . VAL F 1 76 ? 53.339 79.409 47.546 1.00 25.33 95 VAL F C 1
ATOM 5981 O O . VAL F 1 76 ? 54.511 79.129 47.302 1.00 29.13 95 VAL F O 1
ATOM 5985 N N . ASN F 1 77 ? 52.347 78.533 47.428 1.00 26.67 96 ASN F N 1
ATOM 5986 C CA . ASN F 1 77 ? 52.594 77.150 47.036 1.00 21.19 96 ASN F CA 1
ATOM 5987 C C . ASN F 1 77 ? 52.983 77.025 45.563 1.00 23.70 96 ASN F C 1
ATOM 5988 O O . ASN F 1 77 ? 53.338 75.947 45.087 1.00 32.02 96 ASN F O 1
ATOM 5993 N N . SER F 1 78 ? 52.899 78.133 44.840 1.00 24.73 97 SER F N 1
ATOM 5994 C CA . SER F 1 78 ? 53.405 78.210 43.470 1.00 24.02 97 SER F CA 1
ATOM 5995 C C . SER F 1 78 ? 54.754 78.943 43.435 1.00 28.45 97 SER F C 1
ATOM 5996 O O . SER F 1 78 ? 55.214 79.372 42.378 1.00 26.39 97 SER F O 1
ATOM 5999 N N . GLU F 1 79 ? 55.372 79.084 44.605 1.00 30.31 98 GLU F N 1
ATOM 6000 C CA . GLU F 1 79 ? 56.648 79.758 44.743 1.00 24.22 98 GLU F CA 1
ATOM 6001 C C . GLU F 1 79 ? 57.710 78.752 45.147 1.00 27.13 98 GLU F C 1
ATOM 6002 O O . GLU F 1 79 ? 57.395 77.656 45.629 1.00 28.43 98 GLU F O 1
ATOM 6008 N N . GLN F 1 80 ? 58.969 79.129 44.958 1.00 30.35 99 GLN F N 1
ATOM 6009 C CA . GLN F 1 80 ? 60.088 78.324 45.440 1.00 28.01 99 GLN F CA 1
ATOM 6010 C C . GLN F 1 80 ? 59.839 77.911 46.887 1.00 29.36 99 GLN F C 1
ATOM 6011 O O . GLN F 1 80 ? 59.785 76.727 47.221 1.00 37.78 99 GLN F O 1
ATOM 6017 N N . ASN F 1 81 ? 59.674 78.910 47.742 1.00 24.73 100 ASN F N 1
ATOM 6018 C CA . ASN F 1 81 ? 59.294 78.687 49.119 1.00 24.56 100 ASN F CA 1
ATOM 6019 C C . ASN F 1 81 ? 58.798 80.010 49.685 1.00 24.13 100 ASN F C 1
ATOM 6020 O O . ASN F 1 81 ? 58.704 80.988 48.953 1.00 17.62 100 ASN F O 1
ATOM 6025 N N . GLN F 1 82 ? 58.483 80.034 50.979 1.00 30.07 101 GLN F N 1
ATOM 6026 C CA . GLN F 1 82 ? 57.965 81.241 51.626 1.00 31.98 101 GLN F CA 1
ATOM 6027 C C . GLN F 1 82 ? 59.023 82.317 51.851 1.00 28.27 101 GLN F C 1
ATOM 6028 O O . GLN F 1 82 ? 58.725 83.507 51.768 1.00 28.21 101 GLN F O 1
ATOM 6034 N N . GLN F 1 83 ? 60.254 81.901 52.137 1.00 29.26 102 GLN F N 1
ATOM 6035 C CA . GLN F 1 83 ? 61.331 82.853 52.367 1.00 27.05 102 GLN F CA 1
ATOM 6036 C C . GLN F 1 83 ? 61.586 83.688 51.117 1.00 27.11 102 GLN F C 1
ATOM 6037 O O . GLN F 1 83 ? 61.806 84.899 51.202 1.00 22.43 102 GLN F O 1
ATOM 6043 N N . VAL F 1 84 ? 61.561 83.029 49.962 1.00 24.54 103 VAL F N 1
ATOM 6044 C CA . VAL F 1 84 ? 61.717 83.699 48.670 1.00 25.86 103 VAL F CA 1
ATOM 6045 C C . VAL F 1 84 ? 60.713 84.842 48.496 1.00 24.90 103 VAL F C 1
ATOM 6046 O O . VAL F 1 84 ? 61.076 85.939 48.085 1.00 22.07 103 VAL F O 1
ATOM 6050 N N . VAL F 1 85 ? 59.452 84.581 48.828 1.00 29.78 104 VAL F N 1
ATOM 6051 C CA . VAL F 1 85 ? 58.411 85.606 48.776 1.00 23.43 104 VAL F CA 1
ATOM 6052 C C . VAL F 1 85 ? 58.743 86.734 49.755 1.00 24.52 104 VAL F C 1
ATOM 6053 O O . VAL F 1 85 ? 58.773 87.902 49.383 1.00 28.16 104 VAL F O 1
ATOM 6057 N N . GLU F 1 86 ? 59.000 86.377 51.008 1.00 27.39 105 GLU F N 1
ATOM 6058 C CA . GLU F 1 86 ? 59.487 87.325 52.004 1.00 23.74 105 GLU F CA 1
ATOM 6059 C C . GLU F 1 86 ? 60.553 88.265 51.437 1.00 25.76 105 GLU F C 1
ATOM 6060 O O . GLU F 1 86 ? 60.431 89.475 51.550 1.00 27.86 105 GLU F O 1
ATOM 6066 N N . ASP F 1 87 ? 61.607 87.695 50.848 1.00 29.47 106 ASP F N 1
ATOM 6067 C CA . ASP F 1 87 ? 62.724 88.470 50.308 1.00 20.00 106 ASP F CA 1
ATOM 6068 C C . ASP F 1 87 ? 62.253 89.388 49.199 1.00 21.63 106 ASP F C 1
ATOM 6069 O O . ASP F 1 87 ? 62.625 90.556 49.146 1.00 27.35 106 ASP F O 1
ATOM 6074 N N . PHE F 1 88 ? 61.426 88.846 48.315 1.00 24.55 107 PHE F N 1
ATOM 6075 C CA . PHE F 1 88 ? 60.859 89.597 47.193 1.00 23.27 107 PHE F CA 1
ATOM 6076 C C . PHE F 1 88 ? 60.058 90.824 47.658 1.00 25.11 107 PHE F C 1
ATOM 6077 O O . PHE F 1 88 ? 60.231 91.934 47.136 1.00 22.20 107 PHE F O 1
ATOM 6085 N N . ILE F 1 89 ? 59.175 90.611 48.633 1.00 24.01 108 ILE F N 1
ATOM 6086 C CA . ILE F 1 89 ? 58.355 91.681 49.174 1.00 22.75 108 ILE F CA 1
ATOM 6087 C C . ILE F 1 89 ? 59.244 92.754 49.775 1.00 23.84 108 ILE F C 1
ATOM 6088 O O . ILE F 1 89 ? 59.073 93.939 49.516 1.00 29.94 108 ILE F O 1
ATOM 6093 N N . LYS F 1 90 ? 60.209 92.316 50.573 1.00 31.97 109 LYS F N 1
ATOM 6094 C CA . LYS F 1 90 ? 61.175 93.201 51.213 1.00 27.43 109 LYS F CA 1
ATOM 6095 C C . LYS F 1 90 ? 61.970 93.977 50.162 1.00 23.94 109 LYS F C 1
ATOM 6096 O O . LYS F 1 90 ? 61.988 95.199 50.177 1.00 21.02 109 LYS F O 1
ATOM 6102 N N . ALA F 1 91 ? 62.607 93.255 49.243 1.00 21.69 110 ALA F N 1
ATOM 6103 C CA . ALA F 1 91 ? 63.457 93.867 48.220 1.00 27.80 110 ALA F CA 1
ATOM 6104 C C . ALA F 1 91 ? 62.720 94.859 47.318 1.00 29.66 110 ALA F C 1
ATOM 6105 O O . ALA F 1 91 ? 63.289 95.877 46.915 1.00 25.71 110 ALA F O 1
ATOM 6107 N N . ASN F 1 92 ? 61.459 94.565 46.996 1.00 32.76 111 ASN F N 1
ATOM 6108 C CA . ASN F 1 92 ? 60.671 95.449 46.131 1.00 26.20 111 ASN F CA 1
ATOM 6109 C C . ASN F 1 92 ? 59.862 96.470 46.913 1.00 23.38 111 ASN F C 1
ATOM 6110 O O . ASN F 1 92 ? 59.053 97.198 46.341 1.00 21.08 111 ASN F O 1
ATOM 6115 N N . LYS F 1 93 ? 60.085 96.506 48.222 1.00 29.47 112 LYS F N 1
ATOM 6116 C CA . LYS F 1 93 ? 59.440 97.471 49.106 1.00 31.36 112 LYS F CA 1
ATOM 6117 C C . LYS F 1 93 ? 57.931 97.533 48.909 1.00 31.92 112 LYS F C 1
ATOM 6118 O O . LYS F 1 93 ? 57.346 98.617 48.843 1.00 31.72 112 LYS F O 1
ATOM 6124 N N . LEU F 1 94 ? 57.321 96.352 48.823 1.00 32.19 113 LEU F N 1
ATOM 6125 C CA . LEU F 1 94 ? 55.879 96.194 48.708 1.00 22.56 113 LEU F CA 1
ATOM 6126 C C . LEU F 1 94 ? 55.234 96.380 50.073 1.00 28.34 113 LEU F C 1
ATOM 6127 O O . LEU F 1 94 ? 55.542 95.654 51.021 1.00 30.18 113 LEU F O 1
ATOM 6132 N N . THR F 1 95 ? 54.318 97.338 50.160 1.00 31.36 114 THR F N 1
ATOM 6133 C CA . THR F 1 95 ? 53.780 97.786 51.446 1.00 28.91 114 THR F CA 1
ATOM 6134 C C . THR F 1 95 ? 52.268 97.546 51.619 1.00 29.75 114 THR F C 1
ATOM 6135 O O . THR F 1 95 ? 51.736 97.644 52.720 1.00 30.58 114 THR F O 1
ATOM 6139 N N . PHE F 1 96 ? 51.577 97.226 50.532 1.00 29.68 115 PHE F N 1
ATOM 6140 C CA . PHE F 1 96 ? 50.154 96.932 50.617 1.00 22.18 115 PHE F CA 1
ATOM 6141 C C . PHE F 1 96 ? 49.940 95.593 51.324 1.00 25.09 115 PHE F C 1
ATOM 6142 O O . PHE F 1 96 ? 50.889 94.831 51.513 1.00 36.78 115 PHE F O 1
ATOM 6150 N N . PRO F 1 97 ? 48.701 95.311 51.752 1.00 29.84 116 PRO F N 1
ATOM 6151 C CA . PRO F 1 97 ? 48.435 94.049 52.462 1.00 30.22 116 PRO F CA 1
ATOM 6152 C C . PRO F 1 97 ? 48.692 92.801 51.613 1.00 24.53 116 PRO F C 1
ATOM 6153 O O . PRO F 1 97 ? 48.109 92.642 50.545 1.00 23.82 116 PRO F O 1
ATOM 6157 N N . ILE F 1 98 ? 49.562 91.923 52.097 1.00 27.98 117 ILE F N 1
ATOM 6158 C CA . ILE F 1 98 ? 49.821 90.659 51.430 1.00 22.76 117 ILE F CA 1
ATOM 6159 C C . ILE F 1 98 ? 49.485 89.479 52.325 1.00 23.01 117 ILE F C 1
ATOM 6160 O O . ILE F 1 98 ? 49.961 89.376 53.452 1.00 20.25 117 ILE F O 1
ATOM 6165 N N . VAL F 1 99 ? 48.649 88.597 51.797 1.00 25.01 118 VAL F N 1
ATOM 6166 C CA . VAL F 1 99 ? 48.279 87.353 52.456 1.00 21.64 118 VAL F CA 1
ATOM 6167 C C . VAL F 1 99 ? 48.860 86.176 51.666 1.00 18.92 118 VAL F C 1
ATOM 6168 O O . VAL F 1 99 ? 48.836 86.172 50.436 1.00 22.87 118 VAL F O 1
ATOM 6172 N N . LEU F 1 100 ? 49.419 85.204 52.376 1.00 20.73 119 LEU F N 1
ATOM 6173 C CA . LEU F 1 100 ? 49.946 83.988 51.755 1.00 21.13 119 LEU F CA 1
ATOM 6174 C C . LEU F 1 100 ? 48.874 82.903 51.739 1.00 22.61 119 LEU F C 1
ATOM 6175 O O . LEU F 1 100 ? 48.308 82.571 52.779 1.00 26.21 119 LEU F O 1
ATOM 6180 N N . ASP F 1 101 ? 48.592 82.357 50.561 1.00 26.13 120 ASP F N 1
ATOM 6181 C CA . ASP F 1 101 ? 47.605 81.286 50.415 1.00 25.06 120 ASP F CA 1
ATOM 6182 C C . ASP F 1 101 ? 48.223 79.921 50.720 1.00 24.83 120 ASP F C 1
ATOM 6183 O O . ASP F 1 101 ? 48.319 79.063 49.841 1.00 22.55 120 ASP F O 1
ATOM 6188 N N . SER F 1 102 ? 48.619 79.732 51.981 1.00 24.84 121 SER F N 1
ATOM 6189 C CA . SER F 1 102 ? 49.353 78.545 52.427 1.00 26.38 121 SER F CA 1
ATOM 6190 C C . SER F 1 102 ? 48.565 77.248 52.316 1.00 29.06 121 SER F C 1
ATOM 6191 O O . SER F 1 102 ? 49.129 76.201 51.988 1.00 34.91 121 SER F O 1
ATOM 6194 N N . LYS F 1 103 ? 47.269 77.312 52.607 1.00 28.51 122 LYS F N 1
ATOM 6195 C CA . LYS F 1 103 ? 46.419 76.125 52.547 1.00 29.29 122 LYS F CA 1
ATOM 6196 C C . LYS F 1 103 ? 45.686 75.979 51.221 1.00 21.88 122 LYS F C 1
ATOM 6197 O O . LYS F 1 103 ? 45.023 74.980 50.995 1.00 24.30 122 LYS F O 1
ATOM 6203 N N . GLY F 1 104 ? 45.799 76.979 50.356 1.00 24.68 123 GLY F N 1
ATOM 6204 C CA . GLY F 1 104 ? 45.253 76.889 49.015 1.00 21.49 123 GLY F CA 1
ATOM 6205 C C . GLY F 1 104 ? 43.755 77.096 48.942 1.00 26.00 123 GLY F C 1
ATOM 6206 O O . GLY F 1 104 ? 43.126 76.836 47.915 1.00 24.54 123 GLY F O 1
ATOM 6207 N N A GLU F 1 105 ? 43.182 77.572 50.040 0.50 21.31 124 GLU F N 1
ATOM 6208 N N B GLU F 1 105 ? 43.178 77.594 50.026 0.50 21.31 124 GLU F N 1
ATOM 6209 C CA A GLU F 1 105 ? 41.740 77.780 50.113 0.50 28.66 124 GLU F CA 1
ATOM 6210 C CA B GLU F 1 105 ? 41.730 77.757 50.090 0.50 28.66 124 GLU F CA 1
ATOM 6211 C C A GLU F 1 105 ? 41.264 78.962 49.272 0.50 26.76 124 GLU F C 1
ATOM 6212 C C B GLU F 1 105 ? 41.211 78.999 49.351 0.50 26.76 124 GLU F C 1
ATOM 6213 O O A GLU F 1 105 ? 40.233 78.883 48.613 0.50 26.94 124 GLU F O 1
ATOM 6214 O O B GLU F 1 105 ? 40.104 78.990 48.822 0.50 26.99 124 GLU F O 1
ATOM 6225 N N . LEU F 1 106 ? 42.020 80.053 49.301 1.00 28.23 125 LEU F N 1
ATOM 6226 C CA . LEU F 1 106 ? 41.691 81.238 48.519 1.00 21.28 125 LEU F CA 1
ATOM 6227 C C . LEU F 1 106 ? 41.650 80.938 47.020 1.00 25.05 125 LEU F C 1
ATOM 6228 O O . LEU F 1 106 ? 40.685 81.273 46.332 1.00 32.00 125 LEU F O 1
ATOM 6241 N N . LYS F 1 108 ? 41.265 78.092 45.722 1.00 28.37 127 LYS F N 1
ATOM 6242 C CA . LYS F 1 108 ? 40.171 77.144 45.563 1.00 27.48 127 LYS F CA 1
ATOM 6243 C C . LYS F 1 108 ? 38.811 77.836 45.543 1.00 23.82 127 LYS F C 1
ATOM 6244 O O . LYS F 1 108 ? 37.991 77.612 44.654 1.00 35.57 127 LYS F O 1
ATOM 6250 N N . GLU F 1 109 ? 38.582 78.678 46.537 1.00 25.70 128 GLU F N 1
ATOM 6251 C CA . GLU F 1 109 ? 37.326 79.401 46.697 1.00 28.10 128 GLU F CA 1
ATOM 6252 C C . GLU F 1 109 ? 37.003 80.335 45.532 1.00 23.44 128 GLU F C 1
ATOM 6253 O O . GLU F 1 109 ? 35.839 80.493 45.168 1.00 27.40 128 GLU F O 1
ATOM 6259 N N . TYR F 1 110 ? 38.026 80.967 44.963 1.00 26.70 129 TYR F N 1
ATOM 6260 C CA . TYR F 1 110 ? 37.824 81.912 43.863 1.00 25.93 129 TYR F CA 1
ATOM 6261 C C . TYR F 1 110 ? 38.139 81.302 42.501 1.00 22.76 129 TYR F C 1
ATOM 6262 O O . TYR F 1 110 ? 38.168 81.999 41.502 1.00 23.40 129 TYR F O 1
ATOM 6271 N N . HIS F 1 111 ? 38.345 79.984 42.481 1.00 27.68 130 HIS F N 1
ATOM 6272 C CA . HIS F 1 111 ? 38.592 79.231 41.250 1.00 25.20 130 HIS F CA 1
ATOM 6273 C C . HIS F 1 111 ? 39.683 79.854 40.402 1.00 22.00 130 HIS F C 1
ATOM 6274 O O . HIS F 1 111 ? 39.499 80.063 39.210 1.00 24.83 130 HIS F O 1
ATOM 6281 N N . ILE F 1 112 ? 40.820 80.141 41.022 1.00 25.53 131 ILE F N 1
ATOM 6282 C CA . ILE F 1 112 ? 41.901 80.834 40.346 1.00 21.76 131 ILE F CA 1
ATOM 6283 C C . ILE F 1 112 ? 42.719 79.887 39.488 1.00 23.65 131 ILE F C 1
ATOM 6284 O O . ILE F 1 112 ? 43.316 78.929 39.991 1.00 26.52 131 ILE F O 1
ATOM 6289 N N . ILE F 1 113 ? 42.728 80.162 38.187 1.00 31.76 132 ILE F N 1
ATOM 6290 C CA . ILE F 1 113 ? 43.489 79.378 37.223 1.00 31.97 132 ILE F CA 1
ATOM 6291 C C . ILE F 1 113 ? 44.472 80.276 36.497 1.00 25.61 132 ILE F C 1
ATOM 6292 O O . ILE F 1 113 ? 45.423 79.806 35.901 1.00 29.68 132 ILE F O 1
ATOM 6297 N N . THR F 1 114 ? 44.220 81.577 36.538 1.00 32.90 133 THR F N 1
ATOM 6298 C CA . THR F 1 114 ? 45.049 82.536 35.823 1.00 30.38 133 THR F CA 1
ATOM 6299 C C . THR F 1 114 ? 45.531 83.601 36.780 1.00 28.72 133 THR F C 1
ATOM 6300 O O . THR F 1 114 ? 44.814 83.968 37.713 1.00 23.89 133 THR F O 1
ATOM 6304 N N . ILE F 1 115 ? 46.751 84.087 36.560 1.00 26.52 134 ILE F N 1
ATOM 6305 C CA . ILE F 1 115 ? 47.254 85.249 37.293 1.00 22.19 134 ILE F CA 1
ATOM 6306 C C . ILE F 1 115 ? 47.942 86.210 36.328 1.00 26.23 134 ILE F C 1
ATOM 6307 O O . ILE F 1 115 ? 48.575 85.766 35.366 1.00 28.85 134 ILE F O 1
ATOM 6312 N N . PRO F 1 116 ? 47.797 87.530 36.557 1.00 28.30 135 PRO F N 1
ATOM 6313 C CA . PRO F 1 116 ? 47.070 88.138 37.676 1.00 20.38 135 PRO F CA 1
ATOM 6314 C C . PRO F 1 116 ? 45.558 88.059 37.512 1.00 20.89 135 PRO F C 1
ATOM 6315 O O . PRO F 1 116 ? 45.040 88.050 36.396 1.00 30.64 135 PRO F O 1
ATOM 6319 N N . THR F 1 117 ? 44.857 88.011 38.637 1.00 24.56 136 THR F N 1
ATOM 6320 C CA . THR F 1 117 ? 43.401 88.099 38.654 1.00 24.44 136 THR F CA 1
ATOM 6321 C C . THR F 1 117 ? 42.982 89.016 39.799 1.00 21.39 136 THR F C 1
ATOM 6322 O O . THR F 1 117 ? 43.473 88.886 40.923 1.00 19.42 136 THR F O 1
ATOM 6326 N N . SER F 1 118 ? 42.079 89.948 39.515 1.00 25.47 137 SER F N 1
ATOM 6327 C CA . SER F 1 118 ? 41.588 90.855 40.541 1.00 19.53 137 SER F CA 1
ATOM 6328 C C . SER F 1 118 ? 40.065 90.854 40.583 1.00 20.51 137 SER F C 1
ATOM 6329 O O . SER F 1 118 ? 39.412 90.729 39.549 1.00 26.44 137 SER F O 1
ATOM 6332 N N . PHE F 1 119 ? 39.510 90.970 41.789 1.00 28.05 138 PHE F N 1
ATOM 6333 C CA . PHE F 1 119 ? 38.061 91.055 41.985 1.00 22.23 138 PHE F CA 1
ATOM 6334 C C . PHE F 1 119 ? 37.696 92.302 42.762 1.00 22.15 138 PHE F C 1
ATOM 6335 O O . PHE F 1 119 ? 38.476 92.785 43.575 1.00 20.98 138 PHE F O 1
ATOM 6343 N N . LEU F 1 120 ? 36.498 92.815 42.496 1.00 33.68 139 LEU F N 1
ATOM 6344 C CA . LEU F 1 120 ? 35.875 93.843 43.320 1.00 29.15 139 LEU F CA 1
ATOM 6345 C C . LEU F 1 120 ? 34.720 93.172 44.072 1.00 28.80 139 LEU F C 1
ATOM 6346 O O . LEU F 1 120 ? 33.743 92.740 43.461 1.00 26.31 139 LEU F O 1
ATOM 6351 N N . LEU F 1 121 ? 34.834 93.070 45.392 1.00 25.50 140 LEU F N 1
ATOM 6352 C CA . LEU F 1 121 ? 33.778 92.449 46.184 1.00 33.08 140 LEU F CA 1
ATOM 6353 C C . LEU F 1 121 ? 33.004 93.512 46.952 1.00 32.33 140 LEU F C 1
ATOM 6354 O O . LEU F 1 121 ? 33.579 94.500 47.375 1.00 31.38 140 LEU F O 1
ATOM 6359 N N . ASN F 1 122 ? 31.699 93.319 47.119 1.00 35.44 141 ASN F N 1
ATOM 6360 C CA . ASN F 1 122 ? 30.935 94.178 48.020 1.00 32.42 141 ASN F CA 1
ATOM 6361 C C . ASN F 1 122 ? 31.046 93.658 49.446 1.00 36.28 141 ASN F C 1
ATOM 6362 O O . ASN F 1 122 ? 31.751 92.682 49.704 1.00 31.15 141 ASN F O 1
ATOM 6367 N N . GLU F 1 123 ? 30.344 94.303 50.370 1.00 41.76 142 GLU F N 1
ATOM 6368 C CA . GLU F 1 123 ? 30.422 93.933 51.782 1.00 34.29 142 GLU F CA 1
ATOM 6369 C C . GLU F 1 123 ? 29.938 92.518 52.055 1.00 36.04 142 GLU F C 1
ATOM 6370 O O . GLU F 1 123 ? 30.231 91.953 53.104 1.00 38.80 142 GLU F O 1
ATOM 6376 N N . LYS F 1 124 ? 29.191 91.955 51.110 1.00 37.61 143 LYS F N 1
ATOM 6377 C CA . LYS F 1 124 ? 28.615 90.628 51.279 1.00 32.81 143 LYS F CA 1
ATOM 6378 C C . LYS F 1 124 ? 29.473 89.554 50.637 1.00 33.21 143 LYS F C 1
ATOM 6379 O O . LYS F 1 124 ? 29.124 88.377 50.666 1.00 39.39 143 LYS F O 1
ATOM 6385 N N . GLY F 1 125 ? 30.595 89.963 50.056 1.00 32.46 144 GLY F N 1
ATOM 6386 C CA . GLY F 1 125 ? 31.511 89.026 49.437 1.00 30.28 144 GLY F CA 1
ATOM 6387 C C . GLY F 1 125 ? 31.116 88.610 48.038 1.00 31.31 144 GLY F C 1
ATOM 6388 O O . GLY F 1 125 ? 31.718 87.702 47.462 1.00 28.77 144 GLY F O 1
ATOM 6389 N N . GLU F 1 126 ? 30.105 89.279 47.493 1.00 33.47 145 GLU F N 1
ATOM 6390 C CA . GLU F 1 126 ? 29.677 89.043 46.120 1.00 34.03 145 GLU F CA 1
ATOM 6391 C C . GLU F 1 126 ? 30.610 89.737 45.143 1.00 26.37 145 GLU F C 1
ATOM 6392 O O . GLU F 1 126 ? 31.056 90.856 45.391 1.00 25.67 145 GLU F O 1
ATOM 6398 N N . ILE F 1 127 ? 30.885 89.070 44.027 1.00 27.75 146 ILE F N 1
ATOM 6399 C CA . ILE F 1 127 ? 31.802 89.588 43.017 1.00 27.54 146 ILE F CA 1
ATOM 6400 C C . ILE F 1 127 ? 31.126 90.571 42.063 1.00 32.74 146 ILE F C 1
ATOM 6401 O O . ILE F 1 127 ? 30.263 90.183 41.268 1.00 27.99 146 ILE F O 1
ATOM 6406 N N . GLU F 1 128 ? 31.528 91.839 42.151 1.00 28.34 147 GLU F N 1
ATOM 6407 C CA . GLU F 1 128 ? 31.028 92.891 41.270 1.00 35.56 147 GLU F CA 1
ATOM 6408 C C . GLU F 1 128 ? 31.848 93.020 39.976 1.00 34.54 147 GLU F C 1
ATOM 6409 O O . GLU F 1 128 ? 31.299 93.206 38.887 1.00 32.94 147 GLU F O 1
ATOM 6415 N N . LYS F 1 129 ? 33.166 92.942 40.107 1.00 34.19 148 LYS F N 1
ATOM 6416 C CA . LYS F 1 129 ? 34.047 93.010 38.953 1.00 35.55 148 LYS F CA 1
ATOM 6417 C C . LYS F 1 129 ? 35.079 91.885 39.027 1.00 33.69 148 LYS F C 1
ATOM 6418 O O . LYS F 1 129 ? 35.523 91.508 40.111 1.00 25.59 148 LYS F O 1
ATOM 6424 N N . THR F 1 130 ? 35.437 91.352 37.861 1.00 36.19 149 THR F N 1
ATOM 6425 C CA . THR F 1 130 ? 36.513 90.382 37.726 1.00 29.69 149 THR F CA 1
ATOM 6426 C C . THR F 1 130 ? 37.431 90.850 36.609 1.00 34.34 149 THR F C 1
ATOM 6427 O O . THR F 1 130 ? 36.969 91.199 35.521 1.00 38.95 149 THR F O 1
ATOM 6431 N N . LYS F 1 131 ? 38.732 90.857 36.879 1.00 37.25 150 LYS F N 1
ATOM 6432 C CA . LYS F 1 131 ? 39.716 91.294 35.897 1.00 25.23 150 LYS F CA 1
ATOM 6433 C C . LYS F 1 131 ? 40.805 90.235 35.811 1.00 29.32 150 LYS F C 1
ATOM 6434 O O . LYS F 1 131 ? 41.497 89.974 36.791 1.00 26.34 150 LYS F O 1
ATOM 6440 N N . ILE F 1 132 ? 40.928 89.608 34.644 1.00 29.85 151 ILE F N 1
ATOM 6441 C CA . ILE F 1 132 ? 42.009 88.664 34.380 1.00 29.57 151 ILE F CA 1
ATOM 6442 C C . ILE F 1 132 ? 43.082 89.340 33.533 1.00 32.40 151 ILE F C 1
ATOM 6443 O O . ILE F 1 132 ? 42.804 89.807 32.428 1.00 36.69 151 ILE F O 1
ATOM 6448 N N . GLY F 1 133 ? 44.306 89.387 34.054 1.00 27.60 152 GLY F N 1
ATOM 6449 C CA . GLY F 1 133 ? 45.375 90.118 33.410 1.00 21.89 152 GLY F CA 1
ATOM 6450 C C . GLY F 1 133 ? 45.665 91.405 34.159 1.00 26.56 152 GLY F C 1
ATOM 6451 O O . GLY F 1 133 ? 44.913 91.778 35.066 1.00 27.06 152 GLY F O 1
ATOM 6452 N N . PRO F 1 134 ? 46.757 92.092 33.781 1.00 30.35 153 PRO F N 1
ATOM 6453 C CA . PRO F 1 134 ? 47.275 93.280 34.467 1.00 25.46 153 PRO F CA 1
ATOM 6454 C C . PRO F 1 134 ? 46.291 94.445 34.511 1.00 32.62 153 PRO F C 1
ATOM 6455 O O . PRO F 1 134 ? 45.498 94.631 33.586 1.00 36.37 153 PRO F O 1
ATOM 6467 N N . THR F 1 136 ? 45.947 98.830 35.911 1.00 25.64 155 THR F N 1
ATOM 6468 C CA . THR F 1 136 ? 46.684 100.055 36.198 1.00 26.82 155 THR F CA 1
ATOM 6469 C C . THR F 1 136 ? 46.160 100.680 37.469 1.00 26.40 155 THR F C 1
ATOM 6470 O O . THR F 1 136 ? 45.027 100.423 37.875 1.00 28.36 155 THR F O 1
ATOM 6474 N N . ALA F 1 137 ? 46.992 101.507 38.089 1.00 22.23 156 ALA F N 1
ATOM 6475 C CA . ALA F 1 137 ? 46.608 102.254 39.273 1.00 23.46 156 ALA F CA 1
ATOM 6476 C C . ALA F 1 137 ? 45.326 103.045 39.027 1.00 24.43 156 ALA F C 1
ATOM 6477 O O . ALA F 1 137 ? 44.532 103.276 39.938 1.00 24.63 156 ALA F O 1
ATOM 6479 N N . GLU F 1 138 ? 45.133 103.441 37.774 1.00 34.89 157 GLU F N 1
ATOM 6480 C CA . GLU F 1 138 ? 43.987 104.232 37.369 1.00 26.01 157 GLU F CA 1
ATOM 6481 C C . GLU F 1 138 ? 42.705 103.389 37.308 1.00 25.59 157 GLU F C 1
ATOM 6482 O O . GLU F 1 138 ? 41.637 103.837 37.730 1.00 29.38 157 GLU F O 1
ATOM 6488 N N . GLN F 1 139 ? 42.817 102.169 36.792 1.00 23.90 158 GLN F N 1
ATOM 6489 C CA . GLN F 1 139 ? 41.680 101.248 36.756 1.00 23.52 158 GLN F CA 1
ATOM 6490 C C . GLN F 1 139 ? 41.283 100.835 38.169 1.00 23.54 158 GLN F C 1
ATOM 6491 O O . GLN F 1 139 ? 40.105 100.639 38.465 1.00 29.52 158 GLN F O 1
ATOM 6497 N N . LEU F 1 140 ? 42.281 100.695 39.035 1.00 25.13 159 LEU F N 1
ATOM 6498 C CA . LEU F 1 140 ? 42.053 100.401 40.443 1.00 22.59 159 LEU F CA 1
ATOM 6499 C C . LEU F 1 140 ? 41.311 101.537 41.127 1.00 25.81 159 LEU F C 1
ATOM 6500 O O . LEU F 1 140 ? 40.428 101.317 41.960 1.00 24.40 159 LEU F O 1
ATOM 6505 N N . LYS F 1 141 ? 41.684 102.759 40.777 1.00 29.10 160 LYS F N 1
ATOM 6506 C CA . LYS F 1 141 ? 41.029 103.930 41.327 1.00 25.52 160 LYS F CA 1
ATOM 6507 C C . LYS F 1 141 ? 39.585 104.010 40.835 1.00 31.16 160 LYS F C 1
ATOM 6508 O O . LYS F 1 141 ? 38.690 104.364 41.593 1.00 30.92 160 LYS F O 1
ATOM 6514 N N . GLU F 1 142 ? 39.357 103.663 39.573 1.00 28.28 161 GLU F N 1
ATOM 6515 C CA . GLU F 1 142 ? 38.004 103.659 39.021 1.00 28.64 161 GLU F CA 1
ATOM 6516 C C . GLU F 1 142 ? 37.120 102.643 39.727 1.00 28.73 161 GLU F C 1
ATOM 6517 O O . GLU F 1 142 ? 35.944 102.901 39.980 1.00 34.67 161 GLU F O 1
ATOM 6523 N N . TRP F 1 143 ? 37.686 101.483 40.041 1.00 31.98 162 TRP F N 1
ATOM 6524 C CA . TRP F 1 143 ? 36.971 100.456 40.795 1.00 28.90 162 TRP F CA 1
ATOM 6525 C C . TRP F 1 143 ? 36.536 100.985 42.148 1.00 28.94 162 TRP F C 1
ATOM 6526 O O . TRP F 1 143 ? 35.610 100.470 42.760 1.00 35.53 162 TRP F O 1
ATOM 6537 N N . THR F 1 144 ? 37.226 102.025 42.596 1.00 39.81 163 THR F N 1
ATOM 6538 C CA . THR F 1 144 ? 36.974 102.685 43.871 1.00 36.53 163 THR F CA 1
ATOM 6539 C C . THR F 1 144 ? 35.802 103.673 43.793 1.00 41.54 163 THR F C 1
ATOM 6540 O O . THR F 1 144 ? 35.110 103.918 44.787 1.00 36.23 163 THR F O 1
ATOM 6544 N N . GLU F 1 145 ? 35.581 104.224 42.604 1.00 36.67 164 GLU F N 1
ATOM 6545 C CA . GLU F 1 145 ? 34.570 105.256 42.395 1.00 39.08 164 GLU F CA 1
ATOM 6546 C C . GLU F 1 145 ? 33.147 104.682 42.311 1.00 44.85 164 GLU F C 1
ATOM 6547 O O . GLU F 1 145 ? 32.851 103.801 41.488 1.00 48.98 164 GLU F O 1
ATOM 6553 N N . ALA G 1 13 ? 63.435 123.367 3.960 1.00 29.27 32 ALA G N 1
ATOM 6554 C CA . ALA G 1 13 ? 64.546 124.302 3.750 1.00 38.42 32 ALA G CA 1
ATOM 6555 C C . ALA G 1 13 ? 64.241 125.273 2.621 1.00 50.57 32 ALA G C 1
ATOM 6556 O O . ALA G 1 13 ? 64.318 126.494 2.796 1.00 45.92 32 ALA G O 1
ATOM 6558 N N . VAL G 1 14 ? 63.886 124.717 1.467 1.00 50.23 33 VAL G N 1
ATOM 6559 C CA . VAL G 1 14 ? 63.679 125.499 0.256 1.00 40.38 33 VAL G CA 1
ATOM 6560 C C . VAL G 1 14 ? 62.307 125.195 -0.322 1.00 35.05 33 VAL G C 1
ATOM 6561 O O . VAL G 1 14 ? 61.795 124.091 -0.166 1.00 33.33 33 VAL G O 1
ATOM 6565 N N . PRO G 1 15 ? 61.683 126.188 -0.966 1.00 46.69 34 PRO G N 1
ATOM 6566 C CA . PRO G 1 15 ? 60.460 125.827 -1.685 1.00 44.84 34 PRO G CA 1
ATOM 6567 C C . PRO G 1 15 ? 60.847 125.094 -2.973 1.00 43.31 34 PRO G C 1
ATOM 6568 O O . PRO G 1 15 ? 61.468 125.677 -3.869 1.00 31.39 34 PRO G O 1
ATOM 6572 N N . ALA G 1 16 ? 60.495 123.815 -3.045 1.00 40.41 35 ALA G N 1
ATOM 6573 C CA . ALA G 1 16 ? 60.908 122.969 -4.150 1.00 35.30 35 ALA G CA 1
ATOM 6574 C C . ALA G 1 16 ? 60.102 121.683 -4.158 1.00 37.78 35 ALA G C 1
ATOM 6575 O O . ALA G 1 16 ? 59.795 121.132 -3.096 1.00 42.96 35 ALA G O 1
ATOM 6577 N N . VAL G 1 17 ? 59.751 121.206 -5.351 1.00 33.07 36 VAL G N 1
ATOM 6578 C CA . VAL G 1 17 ? 59.115 119.899 -5.459 1.00 29.43 36 VAL G CA 1
ATOM 6579 C C . VAL G 1 17 ? 60.111 118.890 -6.018 1.00 27.03 36 VAL G C 1
ATOM 6580 O O . VAL G 1 17 ? 61.071 119.244 -6.723 1.00 22.62 36 VAL G O 1
ATOM 6584 N N . PHE G 1 18 ? 59.884 117.632 -5.670 1.00 29.41 37 PHE G N 1
ATOM 6585 C CA . PHE G 1 18 ? 60.805 116.565 -6.007 1.00 29.06 37 PHE G CA 1
ATOM 6586 C C . PHE G 1 18 ? 60.176 115.644 -7.014 1.00 28.94 37 PHE G C 1
ATOM 6587 O O . PHE G 1 18 ? 59.024 115.230 -6.865 1.00 29.95 37 PHE G O 1
ATOM 6595 N N . LEU G 1 19 ? 60.943 115.346 -8.055 1.00 34.31 38 LEU G N 1
ATOM 6596 C CA . LEU G 1 19 ? 60.500 114.468 -9.125 1.00 31.69 38 LEU G CA 1
ATOM 6597 C C . LEU G 1 19 ? 61.330 113.207 -9.079 1.00 31.51 38 LEU G C 1
ATOM 6598 O O . LEU G 1 19 ? 62.490 113.200 -9.478 1.00 33.84 38 LEU G O 1
ATOM 6611 N N . LYS G 1 21 ? 61.668 108.737 -9.199 1.00 34.55 40 LYS G N 1
ATOM 6612 C CA . LYS G 1 21 ? 61.138 107.447 -9.614 1.00 39.03 40 LYS G CA 1
ATOM 6613 C C . LYS G 1 21 ? 61.141 106.491 -8.417 1.00 35.78 40 LYS G C 1
ATOM 6614 O O . LYS G 1 21 ? 62.150 106.305 -7.738 1.00 36.74 40 LYS G O 1
ATOM 6620 N N . THR G 1 22 ? 59.976 105.925 -8.148 1.00 36.06 41 THR G N 1
ATOM 6621 C CA . THR G 1 22 ? 59.782 104.954 -7.083 1.00 27.69 41 THR G CA 1
ATOM 6622 C C . THR G 1 22 ? 60.626 103.704 -7.315 1.00 33.88 41 THR G C 1
ATOM 6623 O O . THR G 1 22 ? 61.086 103.461 -8.424 1.00 38.70 41 THR G O 1
ATOM 6627 N N . ILE G 1 23 ? 60.854 102.931 -6.260 1.00 44.49 42 ILE G N 1
ATOM 6628 C CA . ILE G 1 23 ? 61.622 101.696 -6.358 1.00 39.99 42 ILE G CA 1
ATOM 6629 C C . ILE G 1 23 ? 60.875 100.718 -7.272 1.00 43.14 42 ILE G C 1
ATOM 6630 O O . ILE G 1 23 ? 61.475 99.875 -7.950 1.00 38.34 42 ILE G O 1
ATOM 6635 N N . GLU G 1 24 ? 59.554 100.855 -7.291 1.00 38.48 43 GLU G N 1
ATOM 6636 C CA . GLU G 1 24 ? 58.689 100.020 -8.117 1.00 41.70 43 GLU G CA 1
ATOM 6637 C C . GLU G 1 24 ? 58.534 100.628 -9.499 1.00 42.18 43 GLU G C 1
ATOM 6638 O O . GLU G 1 24 ? 57.661 100.224 -10.263 1.00 45.60 43 GLU G O 1
ATOM 6644 N N . GLY G 1 25 ? 59.370 101.618 -9.807 1.00 52.57 44 GLY G N 1
ATOM 6645 C CA . GLY G 1 25 ? 59.408 102.222 -11.134 1.00 46.74 44 GLY G CA 1
ATOM 6646 C C . GLY G 1 25 ? 58.481 103.409 -11.377 1.00 42.30 44 GLY G C 1
ATOM 6647 O O . GLY G 1 25 ? 58.665 104.159 -12.339 1.00 44.94 44 GLY G O 1
ATOM 6648 N N . GLU G 1 26 ? 57.489 103.580 -10.511 1.00 32.23 45 GLU G N 1
ATOM 6649 C CA . GLU G 1 26 ? 56.487 104.627 -10.677 1.00 38.70 45 GLU G CA 1
ATOM 6650 C C . GLU G 1 26 ? 57.081 106.039 -10.574 1.00 40.80 45 GLU G C 1
ATOM 6651 O O . GLU G 1 26 ? 58.018 106.276 -9.807 1.00 40.07 45 GLU G O 1
ATOM 6657 N N . ASP G 1 27 ? 56.533 106.972 -11.353 1.00 43.88 46 ASP G N 1
ATOM 6658 C CA . ASP G 1 27 ? 56.960 108.370 -11.295 1.00 35.55 46 ASP G CA 1
ATOM 6659 C C . ASP G 1 27 ? 56.177 109.144 -10.233 1.00 40.36 46 ASP G C 1
ATOM 6660 O O . ASP G 1 27 ? 54.959 109.315 -10.333 1.00 36.21 46 ASP G O 1
ATOM 6665 N N . ILE G 1 28 ? 56.913 109.615 -9.228 1.00 40.97 47 ILE G N 1
ATOM 6666 C CA . ILE G 1 28 ? 56.367 110.268 -8.041 1.00 34.67 47 ILE G CA 1
ATOM 6667 C C . ILE G 1 28 ? 56.792 111.736 -7.953 1.00 32.41 47 ILE G C 1
ATOM 6668 O O . ILE G 1 28 ? 57.829 112.137 -8.499 1.00 27.97 47 ILE G O 1
ATOM 6673 N N . SER G 1 29 ? 55.985 112.542 -7.277 1.00 27.99 48 SER G N 1
ATOM 6674 C CA . SER G 1 29 ? 56.407 113.887 -6.917 1.00 31.51 48 SER G CA 1
ATOM 6675 C C . SER G 1 29 ? 56.131 114.153 -5.440 1.00 34.86 48 SER G C 1
ATOM 6676 O O . SER G 1 29 ? 55.315 113.473 -4.814 1.00 34.19 48 SER G O 1
ATOM 6679 N N . ILE G 1 30 ? 56.811 115.150 -4.887 1.00 39.30 49 ILE G N 1
ATOM 6680 C CA . ILE G 1 30 ? 56.626 115.521 -3.489 1.00 30.98 49 ILE G CA 1
ATOM 6681 C C . ILE G 1 30 ? 56.728 117.032 -3.353 1.00 28.80 49 ILE G C 1
ATOM 6682 O O . ILE G 1 30 ? 57.820 117.581 -3.451 1.00 31.04 49 ILE G O 1
ATOM 6687 N N . PRO G 1 31 ? 55.594 117.718 -3.119 1.00 43.62 50 PRO G N 1
ATOM 6688 C CA . PRO G 1 31 ? 54.241 117.202 -2.876 1.00 37.46 50 PRO G CA 1
ATOM 6689 C C . PRO G 1 31 ? 53.594 116.727 -4.163 1.00 41.85 50 PRO G C 1
ATOM 6690 O O . PRO G 1 31 ? 54.146 116.936 -5.242 1.00 43.85 50 PRO G O 1
ATOM 6694 N N A ASN G 1 32 ? 52.429 116.097 -4.058 0.50 42.90 51 ASN G N 1
ATOM 6695 N N B ASN G 1 32 ? 52.428 116.100 -4.052 0.50 42.90 51 ASN G N 1
ATOM 6696 C CA A ASN G 1 32 ? 51.745 115.605 -5.247 0.50 40.64 51 ASN G CA 1
ATOM 6697 C CA B ASN G 1 32 ? 51.725 115.623 -5.234 0.50 40.65 51 ASN G CA 1
ATOM 6698 C C A ASN G 1 32 ? 50.789 116.624 -5.851 0.50 46.05 51 ASN G C 1
ATOM 6699 C C B ASN G 1 32 ? 50.833 116.685 -5.850 0.50 46.05 51 ASN G C 1
ATOM 6700 O O A ASN G 1 32 ? 50.064 117.325 -5.138 0.50 46.66 51 ASN G O 1
ATOM 6701 O O B ASN G 1 32 ? 50.187 117.466 -5.146 0.50 46.52 51 ASN G O 1
ATOM 6710 N N . LYS G 1 33 ? 50.813 116.699 -7.177 1.00 49.30 52 LYS G N 1
ATOM 6711 C CA . LYS G 1 33 ? 49.971 117.608 -7.935 1.00 49.93 52 LYS G CA 1
ATOM 6712 C C . LYS G 1 33 ? 48.521 117.548 -7.453 1.00 51.08 52 LYS G C 1
ATOM 6713 O O . LYS G 1 33 ? 47.906 116.473 -7.424 1.00 50.77 52 LYS G O 1
ATOM 6719 N N . GLY G 1 34 ? 47.988 118.703 -7.064 1.00 42.86 53 GLY G N 1
ATOM 6720 C CA . GLY G 1 34 ? 46.621 118.792 -6.584 1.00 48.87 53 GLY G CA 1
ATOM 6721 C C . GLY G 1 34 ? 46.207 117.631 -5.693 1.00 56.89 53 GLY G C 1
ATOM 6722 O O . GLY G 1 34 ? 45.171 116.996 -5.915 1.00 52.12 53 GLY G O 1
ATOM 6723 N N . GLN G 1 35 ? 47.014 117.348 -4.675 1.00 60.66 54 GLN G N 1
ATOM 6724 C CA . GLN G 1 35 ? 46.733 116.232 -3.782 1.00 48.38 54 GLN G CA 1
ATOM 6725 C C . GLN G 1 35 ? 47.601 116.321 -2.544 1.00 46.78 54 GLN G C 1
ATOM 6726 O O . GLN G 1 35 ? 48.716 116.842 -2.593 1.00 45.43 54 GLN G O 1
ATOM 6732 N N . LYS G 1 36 ? 47.076 115.808 -1.436 1.00 44.75 55 LYS G N 1
ATOM 6733 C CA . LYS G 1 36 ? 47.772 115.841 -0.160 1.00 39.26 55 LYS G CA 1
ATOM 6734 C C . LYS G 1 36 ? 48.754 114.671 -0.079 1.00 37.76 55 LYS G C 1
ATOM 6735 O O . LYS G 1 36 ? 48.525 113.618 -0.684 1.00 33.75 55 LYS G O 1
ATOM 6741 N N . THR G 1 37 ? 49.840 114.849 0.670 1.00 34.88 56 THR G N 1
ATOM 6742 C CA . THR G 1 37 ? 50.896 113.837 0.731 1.00 30.18 56 THR G CA 1
ATOM 6743 C C . THR G 1 37 ? 51.305 113.435 2.156 1.00 27.42 56 THR G C 1
ATOM 6744 O O . THR G 1 37 ? 51.597 114.283 3.007 1.00 26.25 56 THR G O 1
ATOM 6748 N N . ILE G 1 38 ? 51.343 112.130 2.406 1.00 25.98 57 ILE G N 1
ATOM 6749 C CA . ILE G 1 38 ? 51.998 111.624 3.608 1.00 25.66 57 ILE G CA 1
ATOM 6750 C C . ILE G 1 38 ? 53.426 111.152 3.287 1.00 28.02 57 ILE G C 1
ATOM 6751 O O . ILE G 1 38 ? 53.642 110.183 2.539 1.00 21.78 57 ILE G O 1
ATOM 6756 N N . LEU G 1 39 ? 54.392 111.866 3.855 1.00 22.41 58 LEU G N 1
ATOM 6757 C CA . LEU G 1 39 ? 55.798 111.590 3.632 1.00 20.41 58 LEU G CA 1
ATOM 6758 C C . LEU G 1 39 ? 56.410 110.881 4.849 1.00 25.73 58 LEU G C 1
ATOM 6759 O O . LEU G 1 39 ? 56.314 111.364 5.977 1.00 21.49 58 LEU G O 1
ATOM 6764 N N . HIS G 1 40 ? 57.039 109.735 4.616 1.00 24.16 59 HIS G N 1
ATOM 6765 C CA . HIS G 1 40 ? 57.594 108.933 5.700 1.00 18.90 59 HIS G CA 1
ATOM 6766 C C . HIS G 1 40 ? 59.072 108.611 5.508 1.00 16.84 59 HIS G C 1
ATOM 6767 O O . HIS G 1 40 ? 59.480 108.167 4.435 1.00 23.54 59 HIS G O 1
ATOM 6774 N N . PHE G 1 41 ? 59.871 108.815 6.552 1.00 18.19 60 PHE G N 1
ATOM 6775 C CA . PHE G 1 41 ? 61.317 108.563 6.486 1.00 16.37 60 PHE G CA 1
ATOM 6776 C C . PHE G 1 41 ? 61.759 107.381 7.335 1.00 20.83 60 PHE G C 1
ATOM 6777 O O . PHE G 1 41 ? 61.392 107.288 8.508 1.00 18.31 60 PHE G O 1
ATOM 6785 N N . TRP G 1 42 ? 62.573 106.495 6.754 1.00 22.92 61 TRP G N 1
ATOM 6786 C CA . TRP G 1 42 ? 62.984 105.274 7.453 1.00 19.52 61 TRP G CA 1
ATOM 6787 C C . TRP G 1 42 ? 64.264 104.612 6.931 1.00 18.27 61 TRP G C 1
ATOM 6788 O O . TRP G 1 42 ? 64.769 104.961 5.865 1.00 22.16 61 TRP G O 1
ATOM 6799 N N . THR G 1 43 ? 64.781 103.661 7.711 1.00 22.64 62 THR G N 1
ATOM 6800 C CA . THR G 1 43 ? 65.805 102.724 7.251 1.00 21.64 62 THR G CA 1
ATOM 6801 C C . THR G 1 43 ? 65.376 101.325 7.661 1.00 22.62 62 THR G C 1
ATOM 6802 O O . THR G 1 43 ? 64.497 101.157 8.509 1.00 22.78 62 THR G O 1
ATOM 6806 N N . SER G 1 44 ? 65.998 100.319 7.059 1.00 28.77 63 SER G N 1
ATOM 6807 C CA . SER G 1 44 ? 65.633 98.928 7.327 1.00 27.19 63 SER G CA 1
ATOM 6808 C C . SER G 1 44 ? 66.104 98.426 8.696 1.00 29.57 63 SER G C 1
ATOM 6809 O O . SER G 1 44 ? 65.483 97.549 9.300 1.00 34.16 63 SER G O 1
ATOM 6812 N N . TRP G 1 45 ? 67.203 98.984 9.187 1.00 33.97 64 TRP G N 1
ATOM 6813 C CA . TRP G 1 45 ? 67.785 98.506 10.429 1.00 26.68 64 TRP G CA 1
ATOM 6814 C C . TRP G 1 45 ? 67.236 99.236 11.643 1.00 26.87 64 TRP G C 1
ATOM 6815 O O . TRP G 1 45 ? 67.359 98.763 12.767 1.00 36.31 64 TRP G O 1
ATOM 6826 N N A CYS G 1 46 ? 66.634 100.394 11.410 0.50 27.01 65 CYS G N 1
ATOM 6827 N N B CYS G 1 46 ? 66.642 100.400 11.417 0.50 27.16 65 CYS G N 1
ATOM 6828 C CA A CYS G 1 46 ? 66.035 101.177 12.482 0.50 24.70 65 CYS G CA 1
ATOM 6829 C CA B CYS G 1 46 ? 66.080 101.175 12.513 0.50 24.72 65 CYS G CA 1
ATOM 6830 C C A CYS G 1 46 ? 64.979 100.342 13.188 0.50 26.55 65 CYS G C 1
ATOM 6831 C C B CYS G 1 46 ? 64.998 100.358 13.192 0.50 26.55 65 CYS G C 1
ATOM 6832 O O A CYS G 1 46 ? 63.976 99.975 12.578 0.50 29.95 65 CYS G O 1
ATOM 6833 O O B CYS G 1 46 ? 63.994 100.021 12.567 0.50 29.92 65 CYS G O 1
ATOM 6838 N N . PRO G 1 47 ? 65.209 100.018 14.473 1.00 32.57 66 PRO G N 1
ATOM 6839 C CA . PRO G 1 47 ? 64.263 99.182 15.230 1.00 25.01 66 PRO G CA 1
ATOM 6840 C C . PRO G 1 47 ? 62.817 99.690 15.230 1.00 23.68 66 PRO G C 1
ATOM 6841 O O . PRO G 1 47 ? 61.927 98.876 14.974 1.00 38.26 66 PRO G O 1
ATOM 6845 N N . PRO G 1 48 ? 62.577 100.992 15.506 1.00 26.99 67 PRO G N 1
ATOM 6846 C CA . PRO G 1 48 ? 61.192 101.499 15.498 1.00 24.92 67 PRO G CA 1
ATOM 6847 C C . PRO G 1 48 ? 60.555 101.518 14.103 1.00 24.24 67 PRO G C 1
ATOM 6848 O O . PRO G 1 48 ? 59.350 101.305 13.977 1.00 27.97 67 PRO G O 1
ATOM 6852 N N A CYS G 1 49 ? 61.364 101.761 13.075 0.50 25.63 68 CYS G N 1
ATOM 6853 N N B CYS G 1 49 ? 61.360 101.784 13.076 0.50 25.62 68 CYS G N 1
ATOM 6854 C CA A CYS G 1 49 ? 60.886 101.767 11.693 0.50 25.03 68 CYS G CA 1
ATOM 6855 C CA B CYS G 1 49 ? 60.886 101.757 11.692 0.50 25.02 68 CYS G CA 1
ATOM 6856 C C A CYS G 1 49 ? 60.491 100.360 11.263 0.50 25.38 68 CYS G C 1
ATOM 6857 C C B CYS G 1 49 ? 60.465 100.349 11.310 0.50 25.40 68 CYS G C 1
ATOM 6858 O O A CYS G 1 49 ? 59.441 100.151 10.659 0.50 28.09 68 CYS G O 1
ATOM 6859 O O B CYS G 1 49 ? 59.377 100.130 10.783 0.50 28.07 68 CYS G O 1
ATOM 6864 N N . LYS G 1 50 ? 61.355 99.401 11.576 1.00 30.47 69 LYS G N 1
ATOM 6865 C CA . LYS G 1 50 ? 61.142 97.998 11.248 1.00 30.39 69 LYS G CA 1
ATOM 6866 C C . LYS G 1 50 ? 59.776 97.475 11.696 1.00 31.48 69 LYS G C 1
ATOM 6867 O O . LYS G 1 50 ? 59.059 96.856 10.914 1.00 33.73 69 LYS G O 1
ATOM 6873 N N . LYS G 1 51 ? 59.410 97.712 12.950 1.00 29.05 70 LYS G N 1
ATOM 6874 C CA . LYS G 1 51 ? 58.113 97.234 13.419 1.00 27.69 70 LYS G CA 1
ATOM 6875 C C . LYS G 1 51 ? 56.955 98.147 13.011 1.00 27.81 70 LYS G C 1
ATOM 6876 O O . LYS G 1 51 ? 55.789 97.783 13.159 1.00 38.87 70 LYS G O 1
ATOM 6882 N N . GLU G 1 52 ? 57.277 99.325 12.487 1.00 29.90 71 GLU G N 1
ATOM 6883 C CA . GLU G 1 52 ? 56.259 100.269 12.024 1.00 21.81 71 GLU G CA 1
ATOM 6884 C C . GLU G 1 52 ? 55.925 100.079 10.542 1.00 26.06 71 GLU G C 1
ATOM 6885 O O . GLU G 1 52 ? 54.864 100.485 10.078 1.00 30.74 71 GLU G O 1
ATOM 6891 N N . LEU G 1 53 ? 56.834 99.463 9.795 1.00 27.41 72 LEU G N 1
ATOM 6892 C CA . LEU G 1 53 ? 56.627 99.256 8.365 1.00 28.33 72 LEU G CA 1
ATOM 6893 C C . LEU G 1 53 ? 55.347 98.500 8.013 1.00 26.51 72 LEU G C 1
ATOM 6894 O O . LEU G 1 53 ? 54.692 98.834 7.025 1.00 29.54 72 LEU G O 1
ATOM 6899 N N . PRO G 1 54 ? 54.993 97.473 8.807 1.00 29.49 73 PRO G N 1
ATOM 6900 C CA . PRO G 1 54 ? 53.748 96.726 8.567 1.00 29.18 73 PRO G CA 1
ATOM 6901 C C . PRO G 1 54 ? 52.519 97.622 8.714 1.00 30.02 73 PRO G C 1
ATOM 6902 O O . PRO G 1 54 ? 51.471 97.373 8.114 1.00 28.10 73 PRO G O 1
ATOM 6906 N N . GLN G 1 55 ? 52.677 98.671 9.510 1.00 29.70 74 GLN G N 1
ATOM 6907 C CA . GLN G 1 55 ? 51.625 99.643 9.772 1.00 22.98 74 GLN G CA 1
ATOM 6908 C C . GLN G 1 55 ? 51.342 100.458 8.515 1.00 22.69 74 GLN G C 1
ATOM 6909 O O . GLN G 1 55 ? 50.203 100.793 8.213 1.00 26.11 74 GLN G O 1
ATOM 6915 N N . PHE G 1 56 ? 52.401 100.772 7.782 1.00 28.89 75 PHE G N 1
ATOM 6916 C CA . PHE G 1 56 ? 52.285 101.498 6.518 1.00 26.12 75 PHE G CA 1
ATOM 6917 C C . PHE G 1 56 ? 51.789 100.603 5.390 1.00 28.26 75 PHE G C 1
ATOM 6918 O O . PHE G 1 56 ? 51.063 101.056 4.511 1.00 27.51 75 PHE G O 1
ATOM 6926 N N . GLN G 1 57 ? 52.184 99.333 5.416 1.00 28.44 76 GLN G N 1
ATOM 6927 C CA . GLN G 1 57 ? 51.678 98.371 4.451 1.00 26.93 76 GLN G CA 1
ATOM 6928 C C . GLN G 1 57 ? 50.168 98.182 4.635 1.00 28.96 76 GLN G C 1
ATOM 6929 O O . GLN G 1 57 ? 49.409 98.243 3.670 1.00 29.07 76 GLN G O 1
ATOM 6935 N N . SER G 1 58 ? 49.745 97.969 5.884 1.00 29.93 77 SER G N 1
ATOM 6936 C CA . SER G 1 58 ? 48.333 97.810 6.227 1.00 25.62 77 SER G CA 1
ATOM 6937 C C . SER G 1 58 ? 47.486 99.013 5.801 1.00 28.07 77 SER G C 1
ATOM 6938 O O . SER G 1 58 ? 46.447 98.860 5.155 1.00 36.91 77 SER G O 1
ATOM 6941 N N . PHE G 1 59 ? 47.937 100.208 6.166 1.00 25.78 78 PHE G N 1
ATOM 6942 C CA . PHE G 1 59 ? 47.267 101.450 5.770 1.00 25.77 78 PHE G CA 1
ATOM 6943 C C . PHE G 1 59 ? 47.161 101.605 4.244 1.00 32.67 78 PHE G C 1
ATOM 6944 O O . PHE G 1 59 ? 46.100 101.920 3.705 1.00 34.58 78 PHE G O 1
ATOM 6952 N N . TYR G 1 60 ? 48.267 101.362 3.553 1.00 33.54 79 TYR G N 1
ATOM 6953 C CA . TYR G 1 60 ? 48.305 101.396 2.088 1.00 30.04 79 TYR G CA 1
ATOM 6954 C C . TYR G 1 60 ? 47.344 100.389 1.431 1.00 34.76 79 TYR G C 1
ATOM 6955 O O . TYR G 1 60 ? 46.695 100.692 0.427 1.00 31.39 79 TYR G O 1
ATOM 6964 N N . ASP G 1 61 ? 47.285 99.183 1.988 1.00 33.07 80 ASP G N 1
ATOM 6965 C CA . ASP G 1 61 ? 46.431 98.132 1.468 1.00 28.64 80 ASP G CA 1
ATOM 6966 C C . ASP G 1 61 ? 44.960 98.480 1.646 1.00 40.44 80 ASP G C 1
ATOM 6967 O O . ASP G 1 61 ? 44.135 98.157 0.794 1.00 45.30 80 ASP G O 1
ATOM 6972 N N . ALA G 1 62 ? 44.636 99.146 2.750 1.00 39.01 81 ALA G N 1
ATOM 6973 C CA . ALA G 1 62 ? 43.255 99.522 3.040 1.00 40.96 81 ALA G CA 1
ATOM 6974 C C . ALA G 1 62 ? 42.799 100.719 2.203 1.00 47.03 81 ALA G C 1
ATOM 6975 O O . ALA G 1 62 ? 41.601 100.918 2.000 1.00 51.05 81 ALA G O 1
ATOM 6977 N N . HIS G 1 63 ? 43.757 101.514 1.732 1.00 47.48 82 HIS G N 1
ATOM 6978 C CA . HIS G 1 63 ? 43.484 102.660 0.859 1.00 47.78 82 HIS G CA 1
ATOM 6979 C C . HIS G 1 63 ? 42.304 103.528 1.323 1.00 58.48 82 HIS G C 1
ATOM 6980 O O . HIS G 1 63 ? 41.290 103.639 0.624 1.00 53.46 82 HIS G O 1
ATOM 6987 N N . PRO G 1 64 ? 42.438 104.154 2.502 1.00 58.18 83 PRO G N 1
ATOM 6988 C CA . PRO G 1 64 ? 41.363 104.995 3.037 1.00 49.63 83 PRO G CA 1
ATOM 6989 C C . PRO G 1 64 ? 41.008 106.184 2.134 1.00 51.90 83 PRO G C 1
ATOM 6990 O O . PRO G 1 64 ? 39.822 106.471 1.962 1.00 54.62 83 PRO G O 1
ATOM 6994 N N . SER G 1 65 ? 42.004 106.860 1.566 1.00 56.84 84 SER G N 1
ATOM 6995 C CA . SER G 1 65 ? 41.742 108.085 0.810 1.00 48.03 84 SER G CA 1
ATOM 6996 C C . SER G 1 65 ? 42.248 108.069 -0.633 1.00 52.98 84 SER G C 1
ATOM 6997 O O . SER G 1 65 ? 43.242 107.412 -0.958 1.00 50.13 84 SER G O 1
ATOM 7000 N N . ASP G 1 66 ? 41.543 108.803 -1.490 1.00 51.22 85 ASP G N 1
ATOM 7001 C CA . ASP G 1 66 ? 41.951 108.999 -2.871 1.00 55.44 85 ASP G CA 1
ATOM 7002 C C . ASP G 1 66 ? 42.590 110.366 -3.020 1.00 58.02 85 ASP G C 1
ATOM 7003 O O . ASP G 1 66 ? 43.255 110.639 -4.016 1.00 51.26 85 ASP G O 1
ATOM 7008 N N . SER G 1 67 ? 42.377 111.222 -2.025 1.00 49.64 86 SER G N 1
ATOM 7009 C CA . SER G 1 67 ? 42.903 112.585 -2.057 1.00 48.43 86 SER G CA 1
ATOM 7010 C C . SER G 1 67 ? 44.194 112.740 -1.243 1.00 50.73 86 SER G C 1
ATOM 7011 O O . SER G 1 67 ? 44.681 113.856 -1.039 1.00 48.70 86 SER G O 1
ATOM 7014 N N . VAL G 1 68 ? 44.741 111.618 -0.779 1.00 49.73 87 VAL G N 1
ATOM 7015 C CA . VAL G 1 68 ? 45.995 111.623 -0.031 1.00 41.08 87 VAL G CA 1
ATOM 7016 C C . VAL G 1 68 ? 46.961 110.598 -0.589 1.00 43.29 87 VAL G C 1
ATOM 7017 O O . VAL G 1 68 ? 46.600 109.436 -0.802 1.00 43.77 87 VAL G O 1
ATOM 7021 N N . LYS G 1 69 ? 48.195 111.035 -0.824 1.00 41.98 88 LYS G N 1
ATOM 7022 C CA . LYS G 1 69 ? 49.193 110.185 -1.452 1.00 34.01 88 LYS G CA 1
ATOM 7023 C C . LYS G 1 69 ? 50.282 109.827 -0.444 1.00 34.44 88 LYS G C 1
ATOM 7024 O O . LYS G 1 69 ? 50.873 110.705 0.187 1.00 30.89 88 LYS G O 1
ATOM 7030 N N . LEU G 1 70 ? 50.525 108.533 -0.279 1.00 26.25 89 LEU G N 1
ATOM 7031 C CA . LEU G 1 70 ? 51.629 108.068 0.542 1.00 25.82 89 LEU G CA 1
ATOM 7032 C C . LEU G 1 70 ? 52.910 107.925 -0.272 1.00 30.98 89 LEU G C 1
ATOM 7033 O O . LEU G 1 70 ? 52.996 107.099 -1.189 1.00 32.62 89 LEU G O 1
ATOM 7038 N N . VAL G 1 71 ? 53.910 108.732 0.061 1.00 28.50 90 VAL G N 1
ATOM 7039 C CA . VAL G 1 71 ? 55.253 108.463 -0.426 1.00 22.85 90 VAL G CA 1
ATOM 7040 C C . VAL G 1 71 ? 56.247 108.256 0.718 1.00 25.76 90 VAL G C 1
ATOM 7041 O O . VAL G 1 71 ? 56.249 108.962 1.733 1.00 23.16 90 VAL G O 1
ATOM 7045 N N . THR G 1 72 ? 57.084 107.251 0.528 1.00 28.87 91 THR G N 1
ATOM 7046 C CA . THR G 1 72 ? 57.945 106.740 1.565 1.00 21.69 91 THR G CA 1
ATOM 7047 C C . THR G 1 72 ? 59.403 106.910 1.132 1.00 22.84 91 THR G C 1
ATOM 7048 O O . THR G 1 72 ? 59.758 106.634 -0.014 1.00 21.63 91 THR G O 1
ATOM 7052 N N . VAL G 1 73 ? 60.246 107.381 2.043 1.00 22.51 92 VAL G N 1
ATOM 7053 C CA . VAL G 1 73 ? 61.639 107.671 1.702 1.00 21.00 92 VAL G CA 1
ATOM 7054 C C . VAL G 1 73 ? 62.633 106.827 2.489 1.00 20.52 92 VAL G C 1
ATOM 7055 O O . VAL G 1 73 ? 62.718 106.946 3.707 1.00 23.95 92 VAL G O 1
ATOM 7059 N N . ASN G 1 74 ? 63.360 105.959 1.794 1.00 18.02 93 ASN G N 1
ATOM 7060 C CA . ASN G 1 74 ? 64.436 105.217 2.427 1.00 19.51 93 ASN G CA 1
ATOM 7061 C C . ASN G 1 74 ? 65.709 106.069 2.449 1.00 26.22 93 ASN G C 1
ATOM 7062 O O . ASN G 1 74 ? 66.067 106.711 1.451 1.00 20.97 93 ASN G O 1
ATOM 7067 N N . LEU G 1 75 ? 66.368 106.105 3.603 1.00 29.16 94 LEU G N 1
ATOM 7068 C CA . LEU G 1 75 ? 67.624 106.833 3.733 1.00 23.04 94 LEU G CA 1
ATOM 7069 C C . LEU G 1 75 ? 68.750 105.887 3.378 1.00 25.76 94 LEU G C 1
ATOM 7070 O O . LEU G 1 75 ? 69.422 105.340 4.245 1.00 28.44 94 LEU G O 1
ATOM 7075 N N . VAL G 1 76 ? 68.936 105.687 2.080 1.00 31.15 95 VAL G N 1
ATOM 7076 C CA . VAL G 1 76 ? 69.802 104.627 1.583 1.00 24.96 95 VAL G CA 1
ATOM 7077 C C . VAL G 1 76 ? 71.266 104.827 1.975 1.00 31.54 95 VAL G C 1
ATOM 7078 O O . VAL G 1 76 ? 72.001 103.851 2.186 1.00 32.17 95 VAL G O 1
ATOM 7082 N N . ASN G 1 77 ? 71.687 106.086 2.091 1.00 28.65 96 ASN G N 1
ATOM 7083 C CA . ASN G 1 77 ? 73.073 106.389 2.467 1.00 23.49 96 ASN G CA 1
ATOM 7084 C C . ASN G 1 77 ? 73.345 106.080 3.941 1.00 27.07 96 ASN G C 1
ATOM 7085 O O . ASN G 1 77 ? 74.477 106.167 4.409 1.00 29.04 96 ASN G O 1
ATOM 7090 N N . SER G 1 78 ? 72.294 105.723 4.668 1.00 30.60 97 SER G N 1
ATOM 7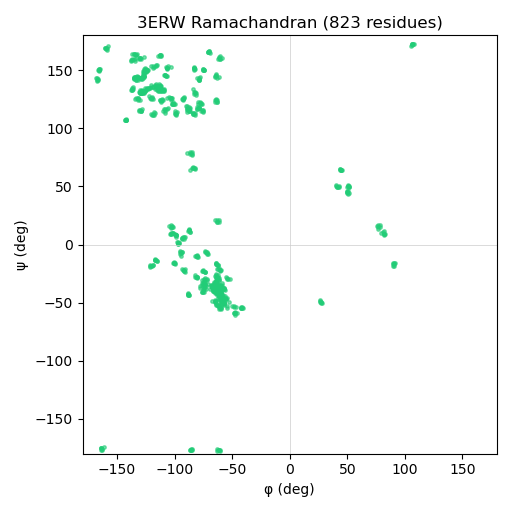091 C CA . SER G 1 78 ? 72.439 105.263 6.046 1.00 26.16 97 SER G CA 1
ATOM 7092 C C . SER G 1 78 ? 72.263 103.753 6.088 1.00 29.63 97 SER G C 1
ATOM 7093 O O . SER G 1 78 ? 72.062 103.174 7.154 1.00 31.19 97 SER G O 1
ATOM 7096 N N . GLU G 1 79 ? 72.343 103.123 4.918 1.00 29.06 98 GLU G N 1
ATOM 7097 C CA . GLU G 1 79 ? 72.203 101.679 4.801 1.00 26.89 98 GLU G CA 1
ATOM 7098 C C . GLU G 1 79 ? 73.534 101.060 4.382 1.00 32.22 98 GLU G C 1
ATOM 7099 O O . GLU G 1 79 ? 74.435 101.748 3.890 1.00 32.88 98 GLU G O 1
ATOM 7105 N N . GLN G 1 80 ? 73.655 99.753 4.569 1.00 34.69 99 GLN G N 1
ATOM 7106 C CA . GLN G 1 80 ? 74.838 99.040 4.103 1.00 31.58 99 GLN G CA 1
ATOM 7107 C C . GLN G 1 80 ? 75.105 99.443 2.657 1.00 32.50 99 GLN G C 1
ATOM 7108 O O . GLN G 1 80 ? 76.167 99.969 2.322 1.00 40.90 99 GLN G O 1
ATOM 7114 N N . ASN G 1 81 ? 74.117 99.188 1.806 1.00 27.89 100 ASN G N 1
ATOM 7115 C CA . ASN G 1 81 ? 74.149 99.606 0.411 1.00 26.76 100 ASN G CA 1
ATOM 7116 C C . ASN G 1 81 ? 72.732 99.527 -0.151 1.00 28.42 100 ASN G C 1
ATOM 7117 O O . ASN G 1 81 ? 71.783 99.215 0.572 1.00 25.61 100 ASN G O 1
ATOM 7122 N N . GLN G 1 82 ? 72.584 99.815 -1.439 1.00 34.99 101 GLN G N 1
ATOM 7123 C CA . GLN G 1 82 ? 71.261 99.840 -2.051 1.00 35.61 101 GLN G CA 1
ATOM 7124 C C . GLN G 1 82 ? 70.663 98.445 -2.246 1.00 31.99 101 GLN G C 1
ATOM 7125 O O . GLN G 1 82 ? 69.450 98.263 -2.115 1.00 34.22 101 GLN G O 1
ATOM 7131 N N . GLN G 1 83 ? 71.508 97.469 -2.568 1.00 30.83 102 GLN G N 1
ATOM 7132 C CA . GLN G 1 83 ? 71.039 96.094 -2.749 1.00 29.84 102 GLN G CA 1
ATOM 7133 C C . GLN G 1 83 ? 70.386 95.552 -1.482 1.00 28.93 102 GLN G C 1
ATOM 7134 O O . GLN G 1 83 ? 69.362 94.867 -1.535 1.00 30.30 102 GLN G O 1
ATOM 7140 N N . VAL G 1 84 ? 70.993 95.854 -0.341 1.00 27.09 103 VAL G N 1
ATOM 7141 C CA . VAL G 1 84 ? 70.451 95.449 0.951 1.00 27.01 103 VAL G CA 1
ATOM 7142 C C . VAL G 1 84 ? 69.017 95.945 1.152 1.00 30.19 103 VAL G C 1
ATOM 7143 O O . VAL G 1 84 ? 68.149 95.193 1.597 1.00 29.70 103 VAL G O 1
ATOM 7147 N N . VAL G 1 85 ? 68.776 97.213 0.828 1.00 29.98 104 VAL G N 1
ATOM 7148 C CA . VAL G 1 85 ? 67.435 97.768 0.880 1.00 23.52 104 VAL G CA 1
ATOM 7149 C C . VAL G 1 85 ? 66.527 96.987 -0.077 1.00 29.17 104 VAL G C 1
ATOM 7150 O O . VAL G 1 85 ? 65.473 96.484 0.327 1.00 30.19 104 VAL G O 1
ATOM 7154 N N . GLU G 1 86 ? 66.944 96.894 -1.340 1.00 27.94 105 GLU G N 1
ATOM 7155 C CA . GLU G 1 86 ? 66.244 96.085 -2.334 1.00 27.65 105 GLU G CA 1
ATOM 7156 C C . GLU G 1 86 ? 65.777 94.750 -1.754 1.00 30.71 105 GLU G C 1
ATOM 7157 O O . GLU G 1 86 ? 64.598 94.401 -1.838 1.00 36.51 105 GLU G O 1
ATOM 7163 N N . ASP G 1 87 ? 66.716 93.999 -1.182 1.00 29.62 106 ASP G N 1
ATOM 7164 C CA . ASP G 1 87 ? 66.419 92.681 -0.625 1.00 23.60 106 ASP G CA 1
ATOM 7165 C C . ASP G 1 87 ? 65.408 92.777 0.505 1.00 27.38 106 ASP G C 1
ATOM 7166 O O . ASP G 1 87 ? 64.487 91.959 0.606 1.00 28.41 106 ASP G O 1
ATOM 7171 N N . PHE G 1 88 ? 65.595 93.781 1.356 1.00 24.77 107 PHE G N 1
ATOM 7172 C CA . PHE G 1 88 ? 64.707 94.007 2.491 1.00 26.21 107 PHE G CA 1
ATOM 7173 C C . PHE G 1 88 ? 63.275 94.251 2.032 1.00 22.80 107 PHE G C 1
ATOM 7174 O O . PHE G 1 88 ? 62.335 93.626 2.527 1.00 26.23 107 PHE G O 1
ATOM 7182 N N . ILE G 1 89 ? 63.116 95.169 1.085 1.00 25.61 108 ILE G N 1
ATOM 7183 C CA . ILE G 1 89 ? 61.801 95.488 0.538 1.00 29.22 108 ILE G CA 1
ATOM 7184 C C . ILE G 1 89 ? 61.152 94.233 -0.023 1.00 25.09 108 ILE G C 1
ATOM 7185 O O . ILE G 1 89 ? 59.997 93.920 0.268 1.00 35.29 108 ILE G O 1
ATOM 7190 N N . LYS G 1 90 ? 61.917 93.517 -0.830 1.00 32.45 109 LYS G N 1
ATOM 7191 C CA . LYS G 1 90 ? 61.451 92.300 -1.474 1.00 28.95 109 LYS G CA 1
ATOM 7192 C C . LYS G 1 90 ? 61.048 91.268 -0.433 1.00 26.36 109 LYS G C 1
ATOM 7193 O O . LYS G 1 90 ? 59.928 90.764 -0.451 1.00 30.35 109 LYS G O 1
ATOM 7199 N N . ALA G 1 91 ? 61.964 90.962 0.482 1.00 26.11 110 ALA G N 1
ATOM 7200 C CA . ALA G 1 91 ? 61.719 89.959 1.526 1.00 28.21 110 ALA G CA 1
ATOM 7201 C C . ALA G 1 91 ? 60.529 90.279 2.439 1.00 31.00 110 ALA G C 1
ATOM 7202 O O . ALA G 1 91 ? 59.820 89.370 2.878 1.00 25.93 110 ALA G O 1
ATOM 7204 N N . ASN G 1 92 ? 60.321 91.562 2.737 1.00 34.88 111 ASN G N 1
ATOM 7205 C CA . ASN G 1 92 ? 59.221 91.967 3.616 1.00 26.85 111 ASN G CA 1
ATOM 7206 C C . ASN G 1 92 ? 57.962 92.298 2.847 1.00 22.93 111 ASN G C 1
ATOM 7207 O O . ASN G 1 92 ? 56.981 92.747 3.427 1.00 25.98 111 ASN G O 1
ATOM 7212 N N . LYS G 1 93 ? 58.007 92.088 1.536 1.00 25.88 112 LYS G N 1
ATOM 7213 C CA . LYS G 1 93 ? 56.854 92.310 0.668 1.00 32.62 112 LYS G CA 1
ATOM 7214 C C . LYS G 1 93 ? 56.231 93.692 0.858 1.00 31.87 112 LYS G C 1
ATOM 7215 O O . LYS G 1 93 ? 55.013 93.847 0.928 1.00 32.08 112 LYS G O 1
ATOM 7221 N N . LEU G 1 94 ? 57.099 94.693 0.934 1.00 32.90 113 LEU G N 1
ATOM 7222 C CA . LEU G 1 94 ? 56.687 96.087 1.030 1.00 25.65 113 LEU G CA 1
ATOM 7223 C C . LEU G 1 94 ? 56.249 96.604 -0.336 1.00 30.09 113 LEU G C 1
ATOM 7224 O O . LEU G 1 94 ? 57.031 96.611 -1.287 1.00 30.71 113 LEU G O 1
ATOM 7229 N N . THR G 1 95 ? 55.006 97.069 -0.415 1.00 35.15 114 THR G N 1
ATOM 7230 C CA . THR G 1 95 ? 54.372 97.401 -1.686 1.00 24.35 114 THR G CA 1
ATOM 7231 C C . THR G 1 95 ? 54.025 98.891 -1.867 1.00 29.37 114 THR G C 1
ATOM 7232 O O . THR G 1 95 ? 53.750 99.344 -2.980 1.00 33.99 114 THR G O 1
ATOM 7236 N N . PHE G 1 96 ? 54.055 99.660 -0.785 1.00 29.21 115 PHE G N 1
ATOM 7237 C CA . PHE G 1 96 ? 53.791 101.089 -0.882 1.00 23.24 115 PHE G CA 1
ATOM 7238 C C . PHE G 1 96 ? 54.947 101.778 -1.607 1.00 28.62 115 PHE G C 1
ATOM 7239 O O . PHE G 1 96 ? 56.009 101.183 -1.791 1.00 30.38 115 PHE G O 1
ATOM 7247 N N . PRO G 1 97 ? 54.734 103.031 -2.050 1.00 33.46 116 PRO G N 1
ATOM 7248 C CA . PRO G 1 97 ? 55.784 103.747 -2.789 1.00 29.30 116 PRO G CA 1
ATOM 7249 C C . PRO G 1 97 ? 57.046 104.002 -1.951 1.00 25.91 116 PRO G C 1
ATOM 7250 O O . PRO G 1 97 ? 56.979 104.617 -0.891 1.00 24.59 116 PRO G O 1
ATOM 7254 N N . ILE G 1 98 ? 58.187 103.524 -2.434 1.00 29.45 117 ILE G N 1
ATOM 7255 C CA . ILE G 1 98 ? 59.456 103.771 -1.768 1.00 22.67 117 ILE G CA 1
ATOM 7256 C C . ILE G 1 98 ? 60.413 104.522 -2.670 1.00 25.35 117 ILE G C 1
ATOM 7257 O O . ILE G 1 98 ? 60.673 104.115 -3.797 1.00 22.71 117 ILE G O 1
ATOM 7262 N N . VAL G 1 99 ? 60.937 105.621 -2.149 1.00 25.03 118 VAL G N 1
ATOM 7263 C CA . VAL G 1 99 ? 61.918 106.425 -2.846 1.00 19.41 118 VAL G CA 1
ATOM 7264 C C . VAL G 1 99 ? 63.235 106.336 -2.071 1.00 20.58 118 VAL G C 1
ATOM 7265 O O . VAL G 1 99 ? 63.241 106.351 -0.845 1.00 23.61 118 VAL G O 1
ATOM 7269 N N . LEU G 1 100 ? 64.341 106.203 -2.795 1.00 22.76 119 LEU G N 1
ATOM 7270 C CA . LEU G 1 100 ? 65.665 106.193 -2.199 1.00 21.31 119 LEU G CA 1
ATOM 7271 C C . LEU G 1 100 ? 66.241 107.604 -2.196 1.00 23.92 119 LEU G C 1
ATOM 7272 O O . LEU G 1 100 ? 66.312 108.247 -3.241 1.00 26.80 119 LEU G O 1
ATOM 7277 N N . ASP G 1 101 ? 66.643 108.085 -1.022 1.00 25.29 120 ASP G N 1
ATOM 7278 C CA . ASP G 1 101 ? 67.265 109.402 -0.897 1.00 28.93 120 ASP G CA 1
ATOM 7279 C C . ASP G 1 101 ? 68.769 109.344 -1.218 1.00 27.58 120 ASP G C 1
ATOM 7280 O O . ASP G 1 101 ? 69.619 109.574 -0.344 1.00 26.65 120 ASP G O 1
ATOM 7285 N N . SER G 1 102 ? 69.082 109.040 -2.477 1.00 26.68 121 SER G N 1
ATOM 7286 C CA . SER G 1 102 ? 70.465 108.798 -2.911 1.00 26.66 121 SER G CA 1
ATOM 7287 C C . SER G 1 102 ? 71.359 110.025 -2.825 1.00 30.74 121 SER G C 1
ATOM 7288 O O . SER G 1 102 ? 72.533 109.911 -2.481 1.00 31.89 121 SER G O 1
ATOM 7291 N N . LYS G 1 103 ? 70.806 111.194 -3.148 1.00 30.67 122 LYS G N 1
ATOM 7292 C CA . LYS G 1 103 ? 71.580 112.430 -3.100 1.00 32.38 122 LYS G CA 1
ATOM 7293 C C . LYS G 1 103 ? 71.450 113.173 -1.771 1.00 31.25 122 LYS G C 1
ATOM 7294 O O . LYS G 1 103 ? 72.133 114.176 -1.555 1.00 33.26 122 LYS G O 1
ATOM 7300 N N . GLY G 1 104 ? 70.570 112.694 -0.891 1.00 29.38 123 GLY G N 1
ATOM 7301 C CA . GLY G 1 104 ? 70.432 113.275 0.435 1.00 24.28 123 GLY G CA 1
ATOM 7302 C C . GLY G 1 104 ? 69.680 114.598 0.477 1.00 30.19 123 GLY G C 1
ATOM 7303 O O . GLY G 1 104 ? 69.732 115.325 1.473 1.00 32.87 123 GLY G O 1
ATOM 7304 N N . GLU G 1 105 ? 68.961 114.907 -0.598 1.00 26.28 124 GLU G N 1
ATOM 7305 C CA . GLU G 1 105 ? 68.245 116.173 -0.693 1.00 29.44 124 GLU G CA 1
ATOM 7306 C C . GLU G 1 105 ? 66.962 116.183 0.106 1.00 29.76 124 GLU G C 1
ATOM 7307 O O . GLU G 1 105 ? 66.570 117.214 0.656 1.00 33.04 124 GLU G O 1
ATOM 7313 N N . LEU G 1 106 ? 66.292 115.040 0.150 1.00 29.23 125 LEU G N 1
ATOM 7314 C CA . LEU G 1 106 ? 65.090 114.903 0.963 1.00 27.31 125 LEU G CA 1
ATOM 7315 C C . LEU G 1 106 ? 65.387 115.091 2.463 1.00 29.60 125 LEU G C 1
ATOM 7316 O O . LEU G 1 106 ? 64.731 115.888 3.147 1.00 32.81 125 LEU G O 1
ATOM 7329 N N . LYS G 1 108 ? 67.887 116.499 3.734 1.00 27.42 127 LYS G N 1
ATOM 7330 C CA . LYS G 1 108 ? 68.349 117.868 3.889 1.00 29.15 127 LYS G CA 1
ATOM 7331 C C . LYS G 1 108 ? 67.184 118.854 3.929 1.00 23.53 127 LYS G C 1
ATOM 7332 O O . LYS G 1 108 ? 67.109 119.702 4.808 1.00 30.04 127 LYS G O 1
ATOM 7338 N N . GLU G 1 109 ? 66.280 118.722 2.965 1.00 28.64 128 GLU G N 1
ATOM 7339 C CA . GLU G 1 109 ? 65.154 119.639 2.784 1.00 29.10 128 GLU G CA 1
ATOM 7340 C C . GLU G 1 109 ? 64.164 119.594 3.946 1.00 27.34 128 GLU G C 1
ATOM 7341 O O . GLU G 1 109 ? 63.544 120.598 4.279 1.00 29.61 128 GLU G O 1
ATOM 7347 N N . TYR G 1 110 ? 64.006 118.422 4.549 1.00 31.24 129 TYR G N 1
ATOM 7348 C CA . TYR G 1 110 ? 63.053 118.262 5.643 1.00 28.40 129 TYR G CA 1
ATOM 7349 C C . TYR G 1 110 ? 63.753 118.204 6.996 1.00 26.74 129 TYR G C 1
ATOM 7350 O O . TYR G 1 110 ? 63.128 117.923 8.018 1.00 29.71 129 TYR G O 1
ATOM 7359 N N . HIS G 1 111 ? 65.051 118.499 6.988 1.00 24.90 130 HIS G N 1
ATOM 7360 C CA . HIS G 1 111 ? 65.851 118.585 8.210 1.00 26.95 130 HIS G CA 1
ATOM 7361 C C . HIS G 1 111 ? 65.683 117.344 9.075 1.00 25.31 130 HIS G C 1
ATOM 7362 O O . HIS G 1 111 ? 65.434 117.438 10.283 1.00 27.89 130 HIS G O 1
ATOM 7369 N N . ILE G 1 112 ? 65.836 116.184 8.455 1.00 27.12 131 ILE G N 1
ATOM 7370 C CA . ILE G 1 112 ? 65.623 114.923 9.138 1.00 25.12 131 ILE G CA 1
ATOM 7371 C C . ILE G 1 112 ? 66.823 114.555 10.002 1.00 27.90 131 ILE G C 1
ATOM 7372 O O . ILE G 1 112 ? 67.933 114.372 9.492 1.00 33.64 131 ILE G O 1
ATOM 7377 N N . ILE G 1 113 ? 66.589 114.458 11.311 1.00 35.03 132 ILE G N 1
ATOM 7378 C CA . ILE G 1 113 ? 67.611 114.046 12.276 1.00 32.00 132 ILE G CA 1
ATOM 7379 C C . ILE G 1 113 ? 67.154 112.802 13.025 1.00 29.73 132 ILE G C 1
ATOM 7380 O O . ILE G 1 113 ? 67.954 112.098 13.652 1.00 33.00 132 ILE G O 1
ATOM 7385 N N . THR G 1 114 ? 65.855 112.545 12.976 1.00 31.89 133 THR G N 1
ATOM 7386 C CA . THR G 1 114 ? 65.292 111.417 13.697 1.00 36.16 133 THR G CA 1
ATOM 7387 C C . THR G 1 114 ? 64.484 110.548 12.746 1.00 31.99 133 THR G C 1
ATOM 7388 O O . THR G 1 114 ? 63.857 111.054 11.815 1.00 27.22 133 THR G O 1
ATOM 7392 N N . ILE G 1 115 ? 64.514 109.239 12.975 1.00 28.24 134 ILE G N 1
ATOM 7393 C CA . ILE G 1 115 ? 63.616 108.332 12.275 1.00 21.80 134 ILE G CA 1
ATOM 7394 C C . ILE G 1 115 ? 63.021 107.333 13.252 1.00 23.29 134 ILE G C 1
ATOM 7395 O O . ILE G 1 115 ? 63.697 106.906 14.183 1.00 29.08 134 ILE G O 1
ATOM 7400 N N . PRO G 1 116 ? 61.744 106.965 13.055 1.00 29.83 135 PRO G N 1
ATOM 7401 C CA . PRO G 1 116 ? 60.892 107.392 11.940 1.00 20.35 135 PRO G CA 1
ATOM 7402 C C . PRO G 1 116 ? 60.396 108.819 12.094 1.00 23.04 135 PRO G C 1
ATOM 7403 O O . PRO G 1 116 ? 60.228 109.296 13.215 1.00 28.84 135 PRO G O 1
ATOM 7407 N N . THR G 1 117 ? 60.173 109.483 10.964 1.00 27.11 136 THR G N 1
ATOM 7408 C CA . THR G 1 117 ? 59.532 110.788 10.926 1.00 25.10 136 THR G CA 1
ATOM 7409 C C . THR G 1 117 ? 58.506 110.804 9.791 1.00 21.93 136 THR G C 1
ATOM 7410 O O . THR G 1 117 ? 58.787 110.329 8.697 1.00 20.94 136 THR G O 1
ATOM 7414 N N . SER G 1 118 ? 57.317 111.339 10.060 1.00 28.01 137 SER G N 1
ATOM 7415 C CA . SER G 1 118 ? 56.252 111.404 9.061 1.00 23.24 137 SER G CA 1
ATOM 7416 C C . SER G 1 118 ? 55.641 112.799 9.012 1.00 23.03 137 SER G C 1
ATOM 7417 O O . SER G 1 118 ? 55.479 113.446 10.040 1.00 29.20 137 SER G O 1
ATOM 7420 N N . PHE G 1 119 ? 55.308 113.262 7.811 1.00 26.10 138 PHE G N 1
ATOM 7421 C CA . PHE G 1 119 ? 54.682 114.568 7.645 1.00 20.35 138 PHE G CA 1
ATOM 7422 C C . PHE G 1 119 ? 53.390 114.427 6.871 1.00 23.39 138 PHE G C 1
ATOM 7423 O O . PHE G 1 119 ? 53.237 113.520 6.056 1.00 24.57 138 PHE G O 1
ATOM 7431 N N . LEU G 1 120 ? 52.469 115.349 7.125 1.00 32.72 139 LEU G N 1
ATOM 7432 C CA . LEU G 1 120 ? 51.281 115.519 6.303 1.00 26.97 139 LEU G CA 1
ATOM 7433 C C . LEU G 1 120 ? 51.461 116.838 5.572 1.00 28.88 139 LEU G C 1
ATOM 7434 O O . LEU G 1 120 ? 51.508 117.897 6.207 1.00 28.41 139 LEU G O 1
ATOM 7439 N N . LEU G 1 121 ? 51.581 116.781 4.249 1.00 29.76 140 LEU G N 1
ATOM 7440 C CA . LEU G 1 121 ? 51.755 117.990 3.442 1.00 29.17 140 LEU G CA 1
ATOM 7441 C C . LEU G 1 121 ? 50.480 118.281 2.678 1.00 31.91 140 LEU G C 1
ATOM 7442 O O . LEU G 1 121 ? 49.780 117.359 2.265 1.00 31.52 140 LEU G O 1
ATOM 7447 N N . ASN G 1 122 ? 50.168 119.559 2.492 1.00 35.26 141 ASN G N 1
ATOM 7448 C CA . ASN G 1 122 ? 49.075 119.928 1.592 1.00 35.66 141 ASN G CA 1
ATOM 7449 C C . ASN G 1 122 ? 49.577 120.021 0.148 1.00 40.97 141 ASN G C 1
ATOM 7450 O O . ASN G 1 122 ? 50.744 119.734 -0.137 1.00 37.03 141 ASN G O 1
ATOM 7455 N N . GLU G 1 123 ? 48.697 120.416 -0.762 1.00 45.95 142 GLU G N 1
ATOM 7456 C CA . GLU G 1 123 ? 49.042 120.455 -2.176 1.00 37.00 142 GLU G CA 1
ATOM 7457 C C . GLU G 1 123 ? 50.145 121.455 -2.463 1.00 41.17 142 GLU G C 1
ATOM 7458 O O . GLU G 1 123 ? 50.756 121.412 -3.530 1.00 50.87 142 GLU G O 1
ATOM 7464 N N . LYS G 1 124 ? 50.401 122.354 -1.518 1.00 35.76 143 LYS G N 1
ATOM 7465 C CA . LYS G 1 124 ? 51.407 123.392 -1.719 1.00 33.86 143 LYS G CA 1
ATOM 7466 C C . LYS G 1 124 ? 52.735 123.006 -1.100 1.00 31.16 143 LYS G C 1
ATOM 7467 O O . LYS G 1 124 ? 53.695 123.761 -1.164 1.00 38.32 143 LYS G O 1
ATOM 7473 N N . GLY G 1 125 ? 52.784 121.824 -0.500 1.00 32.09 144 GLY G N 1
ATOM 7474 C CA . GLY G 1 125 ? 54.006 121.339 0.110 1.00 29.85 144 GLY G CA 1
ATOM 7475 C C . GLY G 1 125 ? 54.258 121.892 1.492 1.00 31.23 144 GLY G C 1
ATOM 7476 O O . GLY G 1 125 ? 55.345 121.735 2.039 1.00 37.30 144 GLY G O 1
ATOM 7477 N N . GLU G 1 126 ? 53.246 122.534 2.060 1.00 32.12 145 GLU G N 1
ATOM 7478 C CA . GLU G 1 126 ? 53.329 123.039 3.425 1.00 36.71 145 GLU G CA 1
ATOM 7479 C C . GLU G 1 126 ? 53.068 121.913 4.423 1.00 34.42 145 GLU G C 1
ATOM 7480 O O . GLU G 1 126 ? 52.216 121.042 4.197 1.00 32.61 145 GLU G O 1
ATOM 7486 N N . ILE G 1 127 ? 53.788 121.945 5.539 1.00 35.13 146 ILE G N 1
ATOM 7487 C CA . ILE G 1 127 ? 53.667 120.903 6.553 1.00 28.36 146 ILE G CA 1
ATOM 7488 C C . ILE G 1 127 ? 52.515 121.156 7.512 1.00 32.59 146 ILE G C 1
ATOM 7489 O O . ILE G 1 127 ? 52.556 122.096 8.295 1.00 28.47 146 ILE G O 1
ATOM 7494 N N . GLU G 1 128 ? 51.492 120.305 7.442 1.00 35.86 147 GLU G N 1
ATOM 7495 C CA . GLU G 1 128 ? 50.333 120.393 8.332 1.00 34.80 147 GLU G CA 1
ATOM 7496 C C . GLU G 1 128 ? 50.538 119.608 9.632 1.00 35.64 147 GLU G C 1
ATOM 7497 O O . GLU G 1 128 ? 50.173 120.072 10.705 1.00 39.10 147 GLU G O 1
ATOM 7503 N N . LYS G 1 129 ? 51.103 118.408 9.524 1.00 37.37 148 LYS G N 1
ATOM 7504 C CA . LYS G 1 129 ? 51.391 117.576 10.690 1.00 30.64 148 LYS G CA 1
ATOM 7505 C C . LYS G 1 129 ? 52.816 117.043 10.607 1.00 31.33 148 LYS G C 1
ATOM 7506 O O . LYS G 1 129 ? 53.305 116.719 9.520 1.00 32.92 148 LYS G O 1
ATOM 7512 N N . THR G 1 130 ? 53.472 116.959 11.761 1.00 35.28 149 THR G N 1
ATOM 7513 C CA . THR G 1 130 ? 54.779 116.309 11.895 1.00 29.27 149 THR G CA 1
ATOM 7514 C C . THR G 1 130 ? 54.723 115.285 13.021 1.00 30.75 149 THR G C 1
ATOM 7515 O O . THR G 1 130 ? 54.248 115.583 14.108 1.00 37.73 149 THR G O 1
ATOM 7519 N N . LYS G 1 131 ? 55.205 114.079 12.759 1.00 34.37 150 LYS G N 1
ATOM 7520 C CA . LYS G 1 131 ? 55.173 113.017 13.747 1.00 22.83 150 LYS G CA 1
ATOM 7521 C C . LYS G 1 131 ? 56.557 112.403 13.810 1.00 26.77 150 LYS G C 1
ATOM 7522 O O . LYS G 1 131 ? 57.038 111.841 12.832 1.00 28.79 150 LYS G O 1
ATOM 7528 N N . ILE G 1 132 ? 57.205 112.540 14.957 1.00 22.59 151 ILE G N 1
ATOM 7529 C CA . ILE G 1 132 ? 58.484 111.901 15.206 1.00 27.63 151 ILE G CA 1
ATOM 7530 C C . ILE G 1 132 ? 58.256 110.656 16.063 1.00 31.91 151 ILE G C 1
ATOM 7531 O O . ILE G 1 132 ? 57.697 110.735 17.158 1.00 32.31 151 ILE G O 1
ATOM 7536 N N . GLY G 1 133 ? 58.691 109.505 15.561 1.00 29.65 152 GLY G N 1
ATOM 7537 C CA . GLY G 1 133 ? 58.422 108.249 16.230 1.00 24.72 152 GLY G CA 1
ATOM 7538 C C . GLY G 1 133 ? 57.358 107.464 15.481 1.00 28.59 152 GLY G C 1
ATOM 7539 O O . GLY G 1 133 ? 56.752 107.976 14.537 1.00 25.33 152 GLY G O 1
ATOM 7540 N N . PRO G 1 134 ? 57.129 106.208 15.903 1.00 35.73 153 PRO G N 1
ATOM 7541 C CA . PRO G 1 134 ? 56.223 105.271 15.228 1.00 31.11 153 PRO G CA 1
ATOM 7542 C C . PRO G 1 134 ? 54.757 105.724 15.202 1.00 34.47 153 PRO G C 1
ATOM 7543 O O . PRO G 1 134 ? 54.271 106.387 16.127 1.00 29.60 153 PRO G O 1
ATOM 7555 N N . THR G 1 136 ? 50.574 104.362 13.816 1.00 30.23 155 THR G N 1
ATOM 7556 C CA . THR G 1 136 ? 49.717 103.211 13.555 1.00 30.35 155 THR G CA 1
ATOM 7557 C C . THR G 1 136 ? 48.945 103.446 12.271 1.00 26.91 155 THR G C 1
ATOM 7558 O O . THR G 1 136 ? 48.782 104.584 11.837 1.00 31.94 155 THR G O 1
ATOM 7562 N N . ALA G 1 137 ? 48.472 102.361 11.673 1.00 24.94 156 ALA G N 1
ATOM 7563 C CA . ALA G 1 137 ? 47.620 102.432 10.500 1.00 24.43 156 ALA G CA 1
ATOM 7564 C C . ALA G 1 137 ? 46.412 103.314 10.770 1.00 27.65 156 ALA G C 1
ATOM 7565 O O . ALA G 1 137 ? 45.877 103.956 9.861 1.00 34.31 156 ALA G O 1
ATOM 7567 N N . GLU G 1 138 ? 45.996 103.358 12.030 1.00 33.45 157 GLU G N 1
ATOM 7568 C CA . GLU G 1 138 ? 44.826 104.133 12.426 1.00 30.83 157 GLU G CA 1
ATOM 7569 C C . GLU G 1 138 ? 45.115 105.634 12.461 1.00 29.96 157 GLU G C 1
ATOM 7570 O O . GLU G 1 138 ? 44.286 106.443 12.051 1.00 31.02 157 GLU G O 1
ATOM 7576 N N . GLN G 1 139 ? 46.291 105.998 12.965 1.00 27.53 158 GLN G N 1
ATOM 7577 C CA . GLN G 1 139 ? 46.704 107.392 13.001 1.00 24.11 158 GLN G CA 1
ATOM 7578 C C . GLN G 1 139 ? 46.924 107.904 11.591 1.00 23.90 158 GLN G C 1
ATOM 7579 O O . GLN G 1 139 ? 46.638 109.059 11.287 1.00 31.66 158 GLN G O 1
ATOM 7585 N N . LEU G 1 140 ? 47.436 107.032 10.730 1.00 28.82 159 LEU G N 1
ATOM 7586 C CA . LEU G 1 140 ? 47.598 107.338 9.306 1.00 27.63 159 LEU G CA 1
ATOM 7587 C C . LEU G 1 140 ? 46.259 107.597 8.636 1.00 28.42 159 LEU G C 1
ATOM 7588 O O . LEU G 1 140 ? 46.117 108.520 7.831 1.00 29.20 159 LEU G O 1
ATOM 7593 N N . LYS G 1 141 ? 45.277 106.765 8.968 1.00 32.24 160 LYS G N 1
ATOM 7594 C CA . LYS G 1 141 ? 43.925 106.942 8.444 1.00 34.98 160 LYS G CA 1
ATOM 7595 C C . LYS G 1 141 ? 43.321 108.265 8.919 1.00 34.23 160 LYS G C 1
ATOM 7596 O O . LYS G 1 141 ? 42.659 108.959 8.155 1.00 33.06 160 LYS G O 1
ATOM 7602 N N . GLU G 1 142 ? 43.561 108.608 10.181 1.00 29.17 161 GLU G N 1
ATOM 7603 C CA . GLU G 1 142 ? 43.058 109.858 10.742 1.00 32.48 161 GLU G CA 1
ATOM 7604 C C . GLU G 1 142 ? 43.651 111.061 10.014 1.00 30.27 161 GLU G C 1
ATOM 7605 O O . GLU G 1 142 ? 42.981 112.068 9.795 1.00 34.05 161 GLU G O 1
ATOM 7611 N N . TRP G 1 143 ? 44.922 110.955 9.653 1.00 35.19 162 TRP G N 1
ATOM 7612 C CA . TRP G 1 143 ? 45.603 112.003 8.907 1.00 30.49 162 TRP G CA 1
ATOM 7613 C C . TRP G 1 143 ? 44.933 112.187 7.551 1.00 35.93 162 TRP G C 1
ATOM 7614 O O . TRP G 1 143 ? 45.052 113.230 6.904 1.00 37.97 162 TRP G O 1
ATOM 7625 N N . THR G 1 144 ? 44.220 111.150 7.137 1.00 43.00 163 THR G N 1
ATOM 7626 C CA . THR G 1 144 ? 43.517 111.126 5.867 1.00 35.08 163 THR G CA 1
ATOM 7627 C C . THR G 1 144 ? 42.162 111.829 5.955 1.00 45.06 163 THR G C 1
ATOM 7628 O O . THR G 1 144 ? 41.654 112.355 4.960 1.00 43.21 163 THR G O 1
ATOM 7632 N N . GLU G 1 145 ? 41.590 111.851 7.155 1.00 39.47 164 GLU G N 1
ATOM 7633 C CA . GLU G 1 145 ? 40.249 112.385 7.370 1.00 37.95 164 GLU G CA 1
ATOM 7634 C C . GLU G 1 145 ? 40.255 113.914 7.441 1.00 43.77 164 GLU G C 1
ATOM 7635 O O . GLU G 1 145 ? 40.956 114.511 8.261 1.00 48.35 164 GLU G O 1
#

B-factor: mean 31.64, std 10.95, range [11.14, 83.57]

Radius of gyration: 37.92 Å; Cα contacts (8 Å, |Δi|>4): 1754; chains: 7; bounding box: 75×114×72 Å

CATH classification: 3.40.30.10

Solvent-accessible surface area: 45114 Å² total

Organism: Bacillus subtilis (strain 168) (NCBI:txid224308)

InterPro domains:
  IPR000866 Alkyl hydroperoxide reductase subunit C/ Thiol specific antioxidant [PF00578] (39-148)
  IPR013766 Thioredoxin domain [PS51352] (24-165)
  IPR017937 Thioredoxin, conserved site [PS00194] (57-75)
  IPR036249 Thioredoxin-like superfamily [SSF52833] (6-162)
  IPR050553 Thioredoxin family ResA/DsbE subfamily [PTHR42852] (39-161)